Protein AF-A0A9P6IK55-F1 (afdb_monomer)

pLDDT: mean 78.36, std 19.64, range [23.98, 98.62]

Secondary structure (DSSP, 8-state):
------PPPEEEEE-TTT--EEEEE-EE-TTT--EEEEHHHHHHHSTTEEEEEETTEE-PPPB-TTS-B-SSPEEE--TT-EEEEEE----------------------------------------------------------------------------------------S-TTTHHHHHHHHHHHHHHHHHHHHHHHHHHHHHHHHHHHHHHHHHHHHHHHHHHHHHHHHHHHHHHHHHHHHHHHHHHHHHHHHHHHHHHHHHHHHHHHHHHHHHHHHHHHHHHHHHHHHHHHHHHHHHHHHHHHHHHHHHHHHHHHHHHHHHHHHHHHHHHHHHHHHHHHHHHHHHH-SS-S-EEEEE----GGGTTTGGG---EEEEEEE--SGGG--TT--S--S-EE-SS--EEBS-HHHHHHHHHHHHHHHHHHHHH-EEETTEEE--TTT-PPPPPTTSHHHHHHHHHHHHHHHHHHHHHHHHHHHHHH-TT------TTGGGG-----HHHHHHHGGGB----TT--GGGEEEEE-TT--EEEEEHHHHHHHHHHHHHHHHHHHHHHTT-EEETTTTEEEEEESSHHHHHHHHHHHHHH---SEEEEEE-S---HHHHHHHHHHHHHHT-SEEEEEES-----GGGGTTTT-TTHHHHHHHTSTT--EEEEES-TTGGGSS-TT--SS----SEEEEEE-S---HHHHHHHHHHHTT-TT--EEEEEE-TTS-HHHHHHHHHTT-TT-SEEEEEETTEEEEEEEETTEEEEEEEE-S---TTGGGGT--TT--EEEEES----HHHHHHHHHT-TT--EEEEE---TTT-----EEE-HHHHHHHTSTTS--

Structure (mmCIF, N/CA/C/O backbone):
data_AF-A0A9P6IK55-F1
#
_entry.id   AF-A0A9P6IK55-F1
#
loop_
_atom_site.group_PDB
_atom_site.id
_atom_site.type_symbol
_atom_site.label_atom_id
_atom_site.label_alt_id
_atom_site.label_comp_id
_atom_site.label_asym_id
_atom_site.label_entity_id
_atom_site.label_seq_id
_atom_site.pdbx_PDB_ins_code
_atom_site.Cartn_x
_atom_site.Cartn_y
_atom_site.Cartn_z
_atom_site.occupancy
_atom_site.B_iso_or_equiv
_atom_site.auth_seq_id
_atom_site.auth_comp_id
_atom_site.auth_asym_id
_atom_site.auth_atom_id
_atom_site.pdbx_PDB_model_num
ATOM 1 N N . MET A 1 1 ? -11.325 -57.612 15.603 1.00 42.72 1 MET A N 1
ATOM 2 C CA . MET A 1 1 ? -10.134 -56.782 15.331 1.00 42.72 1 MET A CA 1
ATOM 3 C C . MET A 1 1 ? -9.194 -57.615 14.486 1.00 42.72 1 MET A C 1
ATOM 5 O O . MET A 1 1 ? -8.891 -58.730 14.888 1.00 42.72 1 MET A O 1
ATOM 9 N N . SER A 1 2 ? -8.838 -57.148 13.294 1.00 40.88 2 SER A N 1
ATOM 10 C CA . SER A 1 2 ? -7.895 -57.831 12.407 1.00 40.88 2 SER A CA 1
ATOM 11 C C . SER A 1 2 ? -6.462 -57.522 12.833 1.00 40.88 2 SER A C 1
ATOM 13 O O . SER A 1 2 ? -6.116 -56.353 12.991 1.00 40.88 2 SER A O 1
ATOM 15 N N . ASN A 1 3 ? -5.631 -58.556 12.974 1.00 47.03 3 ASN A N 1
ATOM 16 C CA . ASN A 1 3 ? -4.181 -58.394 13.062 1.00 47.03 3 ASN A CA 1
ATOM 17 C C . ASN A 1 3 ? -3.666 -57.999 11.672 1.00 47.03 3 ASN A C 1
ATOM 19 O O . ASN A 1 3 ? -3.302 -58.870 10.881 1.00 47.03 3 ASN A O 1
ATOM 23 N N . ASP A 1 4 ? -3.701 -56.706 11.348 1.00 53.31 4 ASP A N 1
ATOM 24 C CA . ASP A 1 4 ? -3.040 -56.219 10.138 1.00 53.31 4 ASP A CA 1
ATOM 25 C C . ASP A 1 4 ? -1.518 -56.386 10.279 1.00 53.31 4 ASP A C 1
ATOM 27 O O . ASP A 1 4 ? -0.957 -56.387 11.378 1.00 53.31 4 ASP A O 1
ATOM 31 N N . SER A 1 5 ? -0.864 -56.621 9.149 1.00 48.16 5 SER A N 1
ATOM 32 C CA . SER A 1 5 ? 0.530 -57.034 9.063 1.00 48.16 5 SER A CA 1
ATOM 33 C C . SER A 1 5 ? 1.476 -56.018 9.707 1.00 48.16 5 SER A C 1
ATOM 35 O O . SER A 1 5 ? 1.390 -54.822 9.439 1.00 48.16 5 SER A O 1
ATOM 37 N N . GLY A 1 6 ? 2.427 -56.510 10.511 1.00 77.38 6 GLY A N 1
ATOM 38 C CA . GLY A 1 6 ? 3.435 -55.714 11.226 1.00 77.38 6 GLY A CA 1
ATOM 39 C C . GLY A 1 6 ? 4.506 -55.090 10.324 1.00 77.38 6 GLY A C 1
ATOM 40 O O . GLY A 1 6 ? 5.697 -55.297 10.540 1.00 77.38 6 GLY A O 1
ATOM 41 N N . LYS A 1 7 ? 4.091 -54.354 9.292 1.00 82.69 7 LYS A N 1
ATOM 42 C CA . LYS A 1 7 ? 4.960 -53.497 8.484 1.00 82.69 7 LYS A CA 1
ATOM 43 C C . LYS A 1 7 ? 5.245 -52.207 9.263 1.00 82.69 7 LYS A C 1
ATOM 45 O O . LYS A 1 7 ? 4.311 -51.652 9.844 1.00 82.69 7 LYS A O 1
ATOM 50 N N . PRO A 1 8 ? 6.486 -51.688 9.263 1.00 87.12 8 PRO A N 1
ATOM 51 C CA . PRO A 1 8 ? 6.747 -50.361 9.805 1.00 87.12 8 PRO A CA 1
ATOM 52 C C . PRO A 1 8 ? 5.966 -49.307 8.999 1.00 87.12 8 PRO A C 1
ATOM 54 O O . PRO A 1 8 ? 5.826 -49.460 7.779 1.00 87.12 8 PRO A O 1
ATOM 57 N N . PRO A 1 9 ? 5.460 -48.235 9.638 1.00 94.56 9 PRO A N 1
ATOM 58 C CA . PRO A 1 9 ? 4.758 -47.175 8.926 1.00 94.56 9 PRO A CA 1
ATOM 59 C C . PRO A 1 9 ? 5.691 -46.462 7.938 1.00 94.56 9 PRO A C 1
ATOM 61 O O . PRO A 1 9 ? 6.911 -46.439 8.119 1.00 94.56 9 PRO A O 1
ATOM 64 N N . SER A 1 10 ? 5.128 -45.873 6.885 1.00 96.75 10 SER A N 1
ATOM 65 C CA . SER A 1 10 ? 5.882 -45.206 5.819 1.00 96.75 10 SER A CA 1
ATOM 66 C C . SER A 1 10 ? 5.460 -43.754 5.646 1.00 96.75 10 SER A C 1
ATOM 68 O O . SER A 1 10 ? 4.269 -43.454 5.641 1.00 96.75 10 SER A O 1
ATOM 70 N N . GLN A 1 11 ? 6.433 -42.876 5.426 1.00 98.12 11 GLN A N 1
ATOM 71 C CA . GLN A 1 11 ? 6.212 -41.480 5.064 1.00 98.12 11 GLN A CA 1
ATOM 72 C C . GLN A 1 11 ? 6.096 -41.334 3.545 1.00 98.12 11 GLN A C 1
ATOM 74 O O . GLN A 1 11 ? 6.925 -41.873 2.809 1.00 98.12 11 GLN A O 1
ATOM 79 N N . ALA A 1 12 ? 5.115 -40.559 3.085 1.00 97.75 12 ALA A N 1
ATOM 80 C CA . ALA A 1 12 ? 5.032 -40.133 1.695 1.00 97.75 12 ALA A CA 1
ATOM 81 C C . ALA A 1 12 ? 5.902 -38.887 1.459 1.00 97.75 12 ALA A C 1
ATOM 83 O O . ALA A 1 12 ? 5.789 -37.890 2.173 1.00 97.75 12 ALA A O 1
ATOM 84 N N . PHE A 1 13 ? 6.734 -38.939 0.422 1.00 98.25 13 PHE A N 1
ATOM 85 C CA . PHE A 1 13 ? 7.537 -37.823 -0.076 1.00 98.25 13 PHE A CA 1
ATOM 86 C C . PHE A 1 13 ? 7.188 -37.545 -1.533 1.00 98.25 13 PHE A C 1
ATOM 88 O O . PHE A 1 13 ? 6.940 -38.491 -2.280 1.00 98.25 13 PHE A O 1
ATOM 95 N N . ARG A 1 14 ? 7.207 -36.283 -1.958 1.00 98.19 14 ARG A N 1
ATOM 96 C CA . ARG A 1 14 ? 6.917 -35.853 -3.330 1.00 98.19 14 ARG A CA 1
ATOM 97 C C . ARG A 1 14 ? 8.054 -34.998 -3.873 1.00 98.19 14 ARG A C 1
ATOM 99 O O . ARG A 1 14 ? 8.518 -34.089 -3.201 1.00 98.19 14 ARG A O 1
ATOM 106 N N . ASP A 1 15 ? 8.459 -35.250 -5.109 1.00 96.56 15 ASP A N 1
ATOM 107 C CA . ASP A 1 15 ? 9.223 -34.272 -5.888 1.00 96.56 15 ASP A CA 1
ATOM 108 C C . ASP A 1 15 ? 8.225 -33.273 -6.510 1.00 96.56 15 ASP A C 1
ATOM 110 O O . ASP A 1 15 ? 7.366 -33.698 -7.291 1.00 96.56 15 ASP A O 1
ATOM 114 N N . PRO A 1 16 ? 8.284 -31.968 -6.185 1.00 89.25 16 PRO A N 1
ATOM 115 C CA . PRO A 1 16 ? 7.332 -30.981 -6.690 1.00 89.25 16 PRO A CA 1
ATOM 116 C C . PRO A 1 16 ? 7.496 -30.689 -8.192 1.00 89.25 16 PRO A C 1
ATOM 118 O O . PRO A 1 16 ? 6.577 -30.136 -8.794 1.00 89.25 16 PRO A O 1
ATOM 121 N N . SER A 1 17 ? 8.624 -31.066 -8.810 1.00 89.25 17 SER A N 1
ATOM 122 C CA . SER A 1 17 ? 8.884 -30.862 -10.242 1.00 89.25 17 SER A CA 1
ATOM 123 C C . SER A 1 17 ? 8.301 -31.975 -11.122 1.00 89.25 17 SER A C 1
ATOM 125 O O . SER A 1 17 ? 7.698 -31.684 -12.155 1.00 89.25 17 SER A O 1
ATOM 127 N N . THR A 1 18 ? 8.406 -33.243 -10.703 1.00 93.00 18 THR A N 1
ATOM 128 C CA . THR A 1 18 ? 7.835 -34.397 -11.433 1.00 93.00 18 THR A CA 1
ATOM 129 C C . THR A 1 18 ? 6.489 -34.880 -10.886 1.00 93.00 18 THR A C 1
ATOM 131 O O . THR A 1 18 ? 5.849 -35.732 -11.501 1.00 93.00 18 THR A O 1
ATOM 134 N N . LEU A 1 19 ? 6.060 -34.376 -9.722 1.00 90.56 19 LEU A N 1
ATOM 135 C CA . LEU A 1 19 ? 4.917 -34.854 -8.927 1.00 90.56 19 LEU A CA 1
ATOM 136 C C . LEU A 1 19 ? 5.005 -36.336 -8.505 1.00 90.56 19 LEU A C 1
ATOM 138 O O . LEU A 1 19 ? 4.034 -36.893 -7.986 1.00 90.56 19 LEU A O 1
ATOM 142 N N . LYS A 1 20 ? 6.167 -36.981 -8.679 1.00 94.31 20 LYS A N 1
ATOM 143 C CA . LYS A 1 20 ? 6.408 -38.371 -8.281 1.00 94.31 20 LYS A CA 1
ATOM 144 C C . LYS A 1 20 ? 6.364 -38.495 -6.759 1.00 94.31 20 LYS A C 1
ATOM 146 O O . LYS A 1 20 ? 7.157 -37.864 -6.061 1.00 94.31 20 LYS A O 1
ATOM 151 N N . VAL A 1 21 ? 5.480 -39.360 -6.257 1.00 97.00 21 VAL A N 1
ATOM 152 C CA . VAL A 1 21 ? 5.385 -39.699 -4.831 1.00 97.00 21 VAL A CA 1
ATOM 153 C C . VAL A 1 21 ? 6.115 -41.015 -4.548 1.00 97.00 21 VAL A C 1
ATOM 155 O O . VAL A 1 21 ? 5.841 -42.028 -5.191 1.00 97.00 21 VAL A O 1
ATOM 158 N N . SER A 1 22 ? 7.009 -41.010 -3.560 1.00 97.44 22 SER A N 1
ATOM 159 C CA . SER A 1 22 ? 7.735 -42.186 -3.064 1.00 97.44 22 SER A CA 1
ATOM 160 C C . SER A 1 22 ? 7.396 -42.412 -1.589 1.00 97.44 22 SER A C 1
ATOM 162 O O . SER A 1 22 ? 7.487 -41.487 -0.786 1.00 97.44 22 SER A O 1
ATOM 164 N N . ASN A 1 23 ? 7.035 -43.643 -1.215 1.00 97.81 23 ASN A N 1
ATOM 165 C CA . ASN A 1 23 ? 6.794 -44.012 0.183 1.00 97.81 23 ASN A CA 1
ATOM 166 C C . ASN A 1 23 ? 8.057 -44.628 0.791 1.00 97.81 23 ASN A C 1
ATOM 168 O O . ASN A 1 23 ? 8.528 -45.664 0.322 1.00 97.81 23 ASN A O 1
ATOM 172 N N . ILE A 1 24 ? 8.593 -44.004 1.839 1.00 97.88 24 ILE A N 1
ATOM 173 C CA . ILE A 1 24 ? 9.825 -44.425 2.517 1.00 97.88 24 ILE A CA 1
ATOM 174 C C . ILE A 1 24 ? 9.461 -45.005 3.882 1.00 97.88 24 ILE A C 1
ATOM 176 O O . ILE A 1 24 ? 8.741 -44.375 4.657 1.00 97.88 24 ILE A O 1
ATOM 180 N N . GLN A 1 25 ? 9.943 -46.211 4.185 1.00 97.50 25 GLN A N 1
ATOM 181 C CA . GLN A 1 25 ? 9.700 -46.852 5.479 1.00 97.50 25 GLN A CA 1
ATOM 182 C C . GLN A 1 25 ? 10.414 -46.105 6.609 1.00 97.50 25 GLN A C 1
ATOM 184 O O . GLN A 1 25 ? 11.586 -45.735 6.486 1.00 97.50 25 GLN A O 1
ATOM 189 N N . THR A 1 26 ? 9.703 -45.921 7.720 1.00 97.44 26 THR A N 1
ATOM 190 C CA . THR A 1 26 ? 10.294 -45.442 8.970 1.00 97.44 26 THR A CA 1
ATOM 191 C C . THR A 1 26 ? 11.198 -46.495 9.595 1.00 97.44 26 THR A C 1
ATOM 193 O O . THR A 1 26 ? 11.038 -47.701 9.404 1.00 97.44 26 THR A O 1
ATOM 196 N N . VAL A 1 27 ? 12.156 -46.006 10.372 1.00 96.94 27 VAL A N 1
ATOM 197 C CA . VAL A 1 27 ? 12.978 -46.784 11.297 1.00 96.94 27 VAL A CA 1
ATOM 198 C C . VAL A 1 27 ? 12.591 -46.348 12.712 1.00 96.94 27 VAL A C 1
ATOM 200 O O . VAL A 1 27 ? 12.183 -45.205 12.907 1.00 96.94 27 VAL A O 1
ATOM 203 N N . THR A 1 28 ? 12.695 -47.221 13.710 1.00 96.88 28 THR A N 1
ATOM 204 C CA . THR A 1 28 ? 12.553 -46.815 15.116 1.00 96.88 28 THR A CA 1
ATOM 205 C C . THR A 1 28 ? 13.865 -46.201 15.603 1.00 96.88 28 THR A C 1
ATOM 207 O O . THR A 1 28 ? 14.917 -46.831 15.500 1.00 96.88 28 THR A O 1
ATOM 210 N N . ASP A 1 29 ? 13.822 -44.983 16.139 1.00 95.88 29 ASP A N 1
ATOM 211 C CA . ASP A 1 29 ? 14.979 -44.345 16.764 1.00 95.88 29 ASP A CA 1
ATOM 212 C C . ASP A 1 29 ? 15.382 -45.115 18.042 1.00 95.88 29 ASP A C 1
ATOM 214 O O . ASP A 1 29 ? 14.542 -45.291 18.931 1.00 95.88 29 ASP A O 1
ATOM 218 N N . PRO A 1 30 ? 16.643 -45.570 18.175 1.00 92.62 30 PRO A N 1
ATOM 219 C CA . PRO A 1 30 ? 17.054 -46.433 19.282 1.00 92.62 30 PRO A CA 1
ATOM 220 C C . PRO A 1 30 ? 17.217 -45.702 20.624 1.00 92.62 30 PRO A C 1
ATOM 222 O O . PRO A 1 30 ? 17.279 -46.373 21.650 1.00 92.62 30 PRO A O 1
ATOM 225 N N . LYS A 1 31 ? 17.287 -44.359 20.645 1.00 93.56 31 LYS A N 1
ATOM 226 C CA . LYS A 1 31 ? 17.294 -43.566 21.888 1.00 93.56 31 LYS A CA 1
ATOM 227 C C . LYS A 1 31 ? 15.868 -43.263 22.359 1.00 93.56 31 LYS A C 1
ATOM 229 O O . LYS A 1 31 ? 15.589 -43.335 23.549 1.00 93.56 31 LYS A O 1
ATOM 234 N N . THR A 1 32 ? 14.972 -42.895 21.440 1.00 94.94 32 THR A N 1
ATOM 235 C CA . THR A 1 32 ? 13.653 -42.318 21.780 1.00 94.94 32 THR A CA 1
ATOM 236 C C . THR A 1 32 ? 12.460 -43.249 21.557 1.00 94.94 32 THR A C 1
ATOM 238 O O . THR A 1 32 ? 11.351 -42.917 21.974 1.00 94.94 32 THR A O 1
ATOM 241 N N . GLY A 1 33 ? 12.641 -44.380 20.867 1.00 95.44 33 GLY A N 1
ATOM 242 C CA . GLY A 1 33 ? 11.563 -45.312 20.511 1.00 95.44 33 GLY A CA 1
ATOM 243 C C . GLY A 1 33 ? 10.566 -44.779 19.471 1.00 95.44 33 GLY A C 1
ATOM 244 O O . GLY A 1 33 ? 9.594 -45.463 19.148 1.00 95.44 33 GLY A O 1
ATOM 245 N N . LYS A 1 34 ? 10.776 -43.569 18.936 1.00 96.12 34 LYS A N 1
ATOM 246 C CA . LYS A 1 34 ? 9.870 -42.918 17.977 1.00 96.12 34 LYS A CA 1
ATOM 247 C C . LYS A 1 34 ? 10.187 -43.331 16.531 1.00 96.12 34 LYS A C 1
ATOM 249 O O . LYS A 1 34 ? 11.353 -43.566 16.214 1.00 96.12 34 LYS A O 1
ATOM 254 N N . PRO A 1 35 ? 9.188 -43.394 15.631 1.00 97.31 35 PRO A N 1
ATOM 255 C CA . PRO A 1 35 ? 9.437 -43.546 14.201 1.00 97.31 35 PRO A CA 1
ATOM 256 C C . PRO A 1 35 ? 10.130 -42.300 13.626 1.00 97.31 35 PRO A C 1
ATOM 258 O O . PRO A 1 35 ? 9.738 -41.166 13.903 1.00 97.31 35 PRO A O 1
ATOM 261 N N . ILE A 1 36 ? 11.147 -42.537 12.803 1.00 98.19 36 ILE A N 1
ATOM 262 C CA . ILE A 1 36 ? 11.992 -41.540 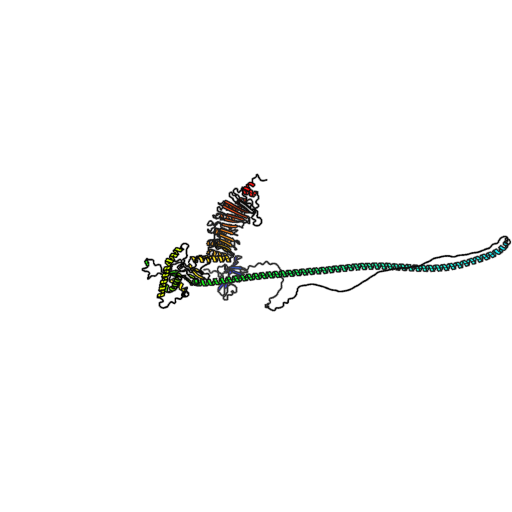12.133 1.00 98.19 36 ILE A CA 1
ATOM 263 C C . ILE A 1 36 ? 12.198 -41.925 10.665 1.00 98.19 36 ILE A C 1
ATOM 265 O O . ILE A 1 36 ? 12.111 -43.102 10.304 1.00 98.19 36 ILE A O 1
ATOM 269 N N . ILE A 1 37 ? 12.539 -40.955 9.817 1.00 98.38 37 ILE A N 1
ATOM 270 C CA . ILE A 1 37 ? 13.059 -41.215 8.466 1.00 98.38 37 ILE A CA 1
ATOM 271 C C . ILE A 1 37 ? 14.547 -40.849 8.445 1.00 98.38 37 ILE A C 1
ATOM 273 O O . ILE A 1 37 ? 14.933 -39.758 8.860 1.00 98.38 37 ILE A O 1
ATOM 277 N N . LEU A 1 38 ? 15.395 -41.758 7.955 1.00 98.12 38 LEU A N 1
ATOM 278 C CA . LEU A 1 38 ? 16.821 -41.481 7.756 1.00 98.12 38 LEU A CA 1
ATOM 279 C C . LEU A 1 38 ? 17.017 -40.698 6.453 1.00 98.12 38 LEU A C 1
ATOM 281 O O . LEU A 1 38 ? 16.541 -41.129 5.401 1.00 98.12 38 LEU A O 1
ATOM 285 N N . TRP A 1 39 ? 17.765 -39.595 6.497 1.00 97.94 39 TRP A N 1
ATOM 286 C CA . TRP A 1 39 ? 17.967 -38.693 5.356 1.00 97.94 39 TRP A CA 1
ATOM 287 C C . TRP A 1 39 ? 18.544 -39.412 4.130 1.00 97.94 39 TRP A C 1
ATOM 289 O O . TRP A 1 39 ? 18.043 -39.254 3.018 1.00 97.94 39 TRP A O 1
ATOM 299 N N . ARG A 1 40 ? 19.492 -40.332 4.350 1.00 97.69 40 ARG A N 1
ATOM 300 C CA . ARG A 1 40 ? 20.056 -41.204 3.304 1.00 97.69 40 ARG A CA 1
ATOM 301 C C . ARG A 1 40 ? 19.007 -42.033 2.541 1.00 97.69 40 ARG A C 1
ATOM 303 O O . ARG A 1 40 ? 19.238 -42.378 1.389 1.00 97.69 40 ARG A O 1
ATOM 310 N N . HIS A 1 41 ? 17.863 -42.370 3.151 1.00 97.94 41 HIS A N 1
ATOM 311 C CA . HIS A 1 41 ? 16.776 -43.073 2.453 1.00 97.94 41 HIS A CA 1
ATOM 312 C C . HIS A 1 41 ? 15.981 -42.111 1.556 1.00 97.94 41 HIS A C 1
ATOM 314 O O . HIS A 1 41 ? 15.542 -42.517 0.483 1.00 97.94 41 HIS A O 1
ATOM 320 N N . VAL A 1 42 ? 15.846 -40.838 1.950 1.00 97.81 42 VAL A N 1
ATOM 321 C CA . VAL A 1 42 ? 15.268 -39.783 1.099 1.00 97.81 42 VAL A CA 1
ATOM 322 C C . VAL A 1 42 ? 16.177 -39.532 -0.100 1.00 97.81 42 VAL A C 1
ATOM 324 O O . VAL A 1 42 ? 15.712 -39.619 -1.230 1.00 97.81 42 VAL A O 1
ATOM 327 N N . GLN A 1 43 ? 17.481 -39.353 0.124 1.00 97.31 43 GLN A N 1
ATOM 328 C CA . GLN A 1 43 ? 18.471 -39.174 -0.947 1.00 97.31 43 GLN A CA 1
ATOM 329 C C . GLN A 1 43 ? 18.568 -40.383 -1.899 1.00 97.31 43 GLN A C 1
ATOM 331 O O . GLN A 1 43 ? 18.850 -40.210 -3.081 1.00 97.31 43 GLN A O 1
ATOM 336 N N . ALA A 1 44 ? 18.291 -41.603 -1.421 1.00 97.00 44 ALA A N 1
ATOM 337 C CA . ALA A 1 44 ? 18.217 -42.803 -2.262 1.00 97.00 44 ALA A CA 1
ATOM 338 C C . ALA A 1 44 ? 16.918 -42.906 -3.091 1.00 97.00 44 ALA A C 1
ATOM 340 O O . ALA A 1 44 ? 16.911 -43.543 -4.142 1.00 97.00 44 ALA A O 1
ATOM 341 N N . ALA A 1 45 ? 15.816 -42.295 -2.641 1.00 97.25 45 ALA A N 1
ATOM 342 C CA . ALA A 1 45 ? 14.557 -42.220 -3.391 1.00 97.25 45 ALA A CA 1
ATOM 343 C C . ALA A 1 45 ? 14.487 -40.995 -4.331 1.00 97.25 45 ALA A C 1
ATOM 345 O O . ALA A 1 45 ? 13.755 -41.017 -5.328 1.00 97.25 45 ALA A O 1
ATOM 346 N N . PHE A 1 46 ? 15.254 -39.953 -4.003 1.00 96.94 46 PHE A N 1
ATOM 347 C CA . PHE A 1 46 ? 15.330 -38.652 -4.660 1.00 96.94 46 PHE A CA 1
ATOM 348 C C . PHE A 1 46 ? 16.805 -38.226 -4.750 1.00 96.94 46 PHE A C 1
ATOM 350 O O . PHE A 1 46 ? 17.343 -37.562 -3.861 1.00 96.94 46 PHE A O 1
ATOM 357 N N . GLU A 1 47 ? 17.477 -38.643 -5.823 1.00 95.44 47 GLU A N 1
ATOM 358 C CA . GLU A 1 47 ? 18.886 -38.320 -6.067 1.00 95.44 47 GLU A CA 1
ATOM 359 C C . GLU A 1 47 ? 19.084 -36.793 -6.112 1.00 95.44 47 GLU A C 1
ATOM 361 O O . GLU A 1 47 ? 18.434 -36.118 -6.904 1.00 95.44 47 GLU A O 1
ATOM 366 N N . LYS A 1 48 ? 19.992 -36.256 -5.281 1.00 94.81 48 LYS A N 1
ATOM 367 C CA . LYS A 1 48 ? 20.212 -34.807 -5.053 1.00 94.81 48 LYS A CA 1
ATOM 368 C C . LYS A 1 48 ? 19.100 -34.088 -4.266 1.00 94.81 48 LYS A C 1
ATOM 370 O O . LYS A 1 48 ? 18.980 -32.866 -4.349 1.00 94.81 48 LYS A O 1
ATOM 375 N N . ALA A 1 49 ? 18.334 -34.805 -3.442 1.00 96.38 49 ALA A N 1
ATOM 376 C CA . ALA A 1 49 ? 17.566 -34.185 -2.362 1.00 96.38 49 ALA A CA 1
ATOM 377 C C . ALA A 1 49 ? 18.486 -33.362 -1.436 1.00 96.38 49 ALA A C 1
ATOM 379 O O . ALA A 1 49 ? 19.496 -33.872 -0.939 1.00 96.38 49 ALA A O 1
ATOM 380 N N . LYS A 1 50 ? 18.112 -32.096 -1.208 1.00 96.69 50 LYS A N 1
ATOM 381 C CA . LYS A 1 50 ? 18.871 -31.098 -0.436 1.00 96.69 50 LYS A CA 1
ATOM 382 C C . LYS A 1 50 ? 18.120 -30.579 0.794 1.00 96.69 50 LYS A C 1
ATOM 384 O O . LYS A 1 50 ? 18.751 -30.278 1.799 1.00 96.69 50 LYS A O 1
ATOM 389 N N . ALA A 1 51 ? 16.790 -30.497 0.727 1.00 96.50 51 ALA A N 1
ATOM 390 C CA . ALA A 1 51 ? 15.924 -30.081 1.834 1.00 96.50 51 ALA A CA 1
ATOM 391 C C . ALA A 1 51 ? 14.524 -30.710 1.722 1.00 96.50 51 ALA A C 1
ATOM 393 O O . ALA A 1 51 ? 14.174 -31.266 0.679 1.00 96.50 51 ALA A O 1
ATOM 394 N N . ILE A 1 52 ? 13.714 -30.596 2.780 1.00 97.81 52 ILE A N 1
ATOM 395 C CA . ILE A 1 52 ? 12.317 -31.055 2.820 1.00 97.81 52 ILE A CA 1
ATOM 396 C C . ILE A 1 52 ? 11.411 -29.947 3.366 1.00 97.81 52 ILE A C 1
ATOM 398 O O . ILE A 1 52 ? 11.788 -29.224 4.287 1.00 97.81 52 ILE A O 1
ATOM 402 N N . TRP A 1 53 ? 10.207 -29.844 2.810 1.00 97.12 53 TRP A N 1
ATOM 403 C CA . TRP A 1 53 ? 9.133 -28.962 3.260 1.00 97.12 53 TRP A CA 1
ATOM 404 C C . TRP A 1 53 ? 7.871 -29.771 3.602 1.00 97.12 53 TRP A C 1
ATOM 406 O O . TRP A 1 53 ? 7.566 -30.781 2.967 1.00 97.12 53 TRP A O 1
ATOM 416 N N . ASN A 1 54 ? 7.115 -29.310 4.596 1.00 96.50 54 ASN A N 1
ATOM 417 C CA . ASN A 1 54 ? 5.766 -29.763 4.914 1.00 96.50 54 ASN A CA 1
ATOM 418 C C . ASN A 1 54 ? 4.811 -28.573 4.746 1.00 96.50 54 ASN A C 1
ATOM 420 O O . ASN A 1 54 ? 4.743 -27.691 5.606 1.00 96.50 54 ASN A O 1
ATOM 424 N N . GLY A 1 55 ? 4.142 -28.499 3.593 1.00 92.69 55 GLY A N 1
ATOM 425 C CA . GLY A 1 55 ? 3.391 -27.306 3.196 1.00 92.69 55 GLY A CA 1
ATOM 426 C C . GLY A 1 55 ? 4.296 -26.071 3.153 1.00 92.69 55 GLY A C 1
ATOM 427 O O . GLY A 1 55 ? 5.303 -26.066 2.451 1.00 92.69 55 GLY A O 1
ATOM 428 N N . ASP A 1 56 ? 3.953 -25.048 3.936 1.00 87.38 56 ASP A N 1
ATOM 429 C CA . ASP A 1 56 ? 4.673 -23.768 3.994 1.00 87.38 56 ASP A CA 1
ATOM 430 C C . ASP A 1 56 ? 5.837 -23.755 5.020 1.00 87.38 56 ASP A C 1
ATOM 432 O O . ASP A 1 56 ? 6.381 -22.695 5.320 1.00 87.38 56 ASP A O 1
ATOM 436 N N . SER A 1 57 ? 6.207 -24.904 5.608 1.00 88.12 57 SER A N 1
ATOM 437 C CA . SER A 1 57 ? 7.239 -25.011 6.660 1.00 88.12 57 SER A CA 1
ATOM 438 C C . SER A 1 57 ? 8.399 -25.934 6.278 1.00 88.12 57 SER A C 1
ATOM 440 O O . SER A 1 57 ? 8.189 -27.036 5.781 1.00 88.12 57 SER A O 1
ATOM 442 N N . PHE A 1 58 ? 9.632 -25.521 6.574 1.00 94.38 58 PHE A N 1
ATOM 443 C CA . PHE A 1 58 ? 10.834 -26.352 6.433 1.00 94.38 58 PHE A CA 1
ATOM 444 C C . PHE A 1 58 ? 10.863 -27.474 7.487 1.00 94.38 58 PHE A C 1
ATOM 446 O O . PHE A 1 58 ? 10.579 -27.231 8.660 1.00 94.38 58 PHE A O 1
ATOM 453 N N . VAL A 1 59 ? 11.230 -28.694 7.086 1.00 96.81 59 VAL A N 1
ATOM 454 C CA . VAL A 1 59 ? 11.395 -29.840 7.998 1.00 96.81 59 VAL A CA 1
ATOM 455 C C . VAL A 1 59 ? 12.869 -29.972 8.370 1.00 96.81 59 VAL A C 1
ATOM 457 O O . VAL A 1 59 ? 13.658 -30.550 7.622 1.00 96.81 59 VAL A O 1
ATOM 460 N N . SER A 1 60 ? 13.234 -29.432 9.532 1.00 96.12 60 SER A N 1
ATOM 461 C CA . SER A 1 60 ? 14.590 -29.535 10.079 1.00 96.12 60 SER A CA 1
ATOM 462 C C . SER A 1 60 ? 15.005 -30.979 10.364 1.00 96.12 60 SER A C 1
ATOM 464 O O . SER A 1 60 ? 14.176 -31.832 10.703 1.00 96.12 60 SER A O 1
ATOM 466 N N . PHE A 1 61 ? 16.313 -31.239 10.304 1.00 98.06 61 PHE A N 1
ATOM 467 C CA . PHE A 1 61 ? 16.880 -32.445 10.896 1.00 98.06 61 PHE A CA 1
ATOM 468 C C . PHE A 1 61 ? 16.645 -32.466 12.410 1.00 98.06 61 PHE A C 1
ATOM 470 O O . PHE A 1 61 ? 16.470 -31.432 13.057 1.00 98.06 61 PHE A O 1
ATOM 477 N N . MET A 1 62 ? 16.607 -33.668 12.978 1.00 96.31 62 MET A N 1
ATOM 478 C CA . MET A 1 62 ? 16.571 -33.842 14.423 1.00 96.31 62 MET A CA 1
ATOM 479 C C . MET A 1 62 ? 17.887 -33.353 15.024 1.00 96.31 62 MET A C 1
ATOM 481 O O . MET A 1 62 ? 18.965 -33.655 14.511 1.00 96.31 62 MET A O 1
ATOM 485 N N . ILE A 1 63 ? 17.765 -32.656 16.146 1.00 95.56 63 ILE A N 1
ATOM 486 C CA . ILE A 1 63 ? 18.853 -32.093 16.940 1.00 95.56 63 ILE A CA 1
ATOM 487 C C . ILE A 1 63 ? 18.829 -32.788 18.314 1.00 95.56 63 ILE A C 1
ATOM 489 O O . ILE A 1 63 ? 17.741 -33.151 18.777 1.00 95.56 63 ILE A O 1
ATOM 493 N N . ASP A 1 64 ? 19.985 -33.030 18.940 1.00 94.31 64 ASP A N 1
ATOM 494 C CA . ASP A 1 64 ? 20.052 -33.607 20.293 1.00 94.31 64 ASP A CA 1
ATOM 495 C C . ASP A 1 64 ? 20.211 -32.571 21.420 1.00 94.31 64 ASP A C 1
ATOM 497 O O . ASP A 1 64 ? 20.085 -31.363 21.226 1.00 94.31 64 ASP A O 1
ATOM 501 N N . GLU A 1 65 ? 20.419 -33.072 22.638 1.00 94.38 65 GLU A N 1
ATOM 502 C CA . GLU A 1 65 ? 20.515 -32.296 23.877 1.00 94.38 65 GLU A CA 1
ATOM 503 C C . GLU A 1 65 ? 21.691 -31.297 23.887 1.00 94.38 65 GLU A C 1
ATOM 505 O O . GLU A 1 65 ? 21.661 -30.348 24.667 1.00 94.38 65 GLU A O 1
ATOM 510 N N . ASN A 1 66 ? 22.683 -31.456 22.999 1.00 92.19 66 ASN A N 1
ATOM 511 C CA . ASN A 1 66 ? 23.824 -30.543 22.846 1.00 92.19 66 ASN A CA 1
ATOM 512 C C . ASN A 1 66 ? 23.593 -29.448 21.787 1.00 92.19 66 ASN A C 1
ATOM 514 O O . ASN A 1 66 ? 24.485 -28.640 21.542 1.00 92.19 66 ASN A O 1
ATOM 518 N N . LEU A 1 67 ? 22.412 -29.421 21.156 1.00 82.69 67 LEU A N 1
ATOM 519 C CA . LEU A 1 67 ? 22.079 -28.602 19.983 1.00 82.69 67 LEU A CA 1
ATOM 520 C C . LEU A 1 67 ? 22.813 -28.993 18.677 1.00 82.69 67 LEU A C 1
ATOM 522 O O . LEU A 1 67 ? 22.825 -28.213 17.726 1.00 82.69 67 LEU A O 1
ATOM 526 N N . GLU A 1 68 ? 23.345 -30.219 18.582 1.00 91.38 68 GLU A N 1
ATOM 527 C CA . GLU A 1 68 ? 23.974 -30.759 17.362 1.00 91.38 68 GLU A CA 1
ATOM 528 C C . GLU A 1 68 ? 23.014 -31.634 16.524 1.00 91.38 68 GLU A C 1
ATOM 530 O O . GLU A 1 68 ? 22.136 -32.316 17.062 1.00 91.38 68 GLU A O 1
ATOM 535 N N . GLU A 1 69 ? 23.177 -31.648 15.192 1.00 94.94 69 GLU A N 1
ATOM 536 C CA . GLU A 1 69 ? 22.365 -32.486 14.291 1.00 94.94 69 GLU A CA 1
ATOM 537 C C . GLU A 1 69 ? 22.667 -33.983 14.477 1.00 94.94 69 GLU A C 1
ATOM 539 O O . GLU A 1 69 ? 23.807 -34.440 14.339 1.00 94.94 69 GLU A O 1
ATOM 544 N N . VAL A 1 70 ? 21.637 -34.792 14.755 1.00 95.31 70 VAL A N 1
ATOM 545 C CA . VAL A 1 70 ? 21.870 -36.173 15.198 1.00 95.31 70 VAL A CA 1
ATOM 546 C C . VAL A 1 70 ? 22.309 -37.073 14.047 1.00 95.31 70 VAL A C 1
ATOM 548 O O . VAL A 1 70 ? 21.500 -37.536 13.241 1.00 95.31 70 VAL A O 1
ATOM 551 N N . THR A 1 71 ? 23.595 -37.413 14.032 1.00 93.94 71 THR A N 1
ATOM 552 C CA . THR A 1 71 ? 24.184 -38.355 13.074 1.00 93.94 71 THR A CA 1
ATOM 553 C C . THR A 1 71 ? 23.726 -39.806 13.347 1.00 93.94 71 THR A C 1
ATOM 555 O O . THR A 1 71 ? 23.655 -40.225 14.506 1.00 93.94 71 THR A O 1
ATOM 558 N N . PRO A 1 72 ? 23.401 -40.617 12.314 1.00 95.56 72 PRO A N 1
ATOM 559 C CA . PRO A 1 72 ? 23.191 -40.221 10.921 1.00 95.56 72 PRO A CA 1
ATOM 560 C C . PRO A 1 72 ? 21.923 -39.370 10.767 1.00 95.56 72 PRO A C 1
ATOM 562 O O . PRO A 1 72 ? 20.891 -39.697 11.364 1.00 95.56 72 PRO A O 1
ATOM 565 N N . LEU A 1 73 ? 22.018 -38.330 9.926 1.00 97.50 73 LEU A N 1
ATOM 566 C CA . LEU A 1 73 ? 20.967 -37.331 9.714 1.00 97.50 73 LEU A CA 1
ATOM 567 C C . LEU A 1 73 ? 19.593 -37.970 9.509 1.00 97.50 73 LEU A C 1
ATOM 569 O O . LEU A 1 73 ? 19.416 -38.912 8.723 1.00 97.50 73 LEU A O 1
ATOM 573 N N . ARG A 1 74 ? 18.614 -37.436 10.233 1.00 97.44 74 ARG A N 1
ATOM 574 C CA . ARG A 1 74 ? 17.253 -37.958 10.291 1.00 97.44 74 ARG A CA 1
ATOM 575 C C . ARG A 1 74 ? 16.246 -36.872 10.617 1.00 97.44 74 ARG A C 1
ATOM 577 O O . ARG A 1 74 ? 16.592 -35.853 11.201 1.00 97.44 74 ARG A O 1
ATOM 584 N N . ILE A 1 75 ? 15.003 -37.131 10.248 1.00 98.00 75 ILE A N 1
ATOM 585 C CA . ILE A 1 75 ? 13.847 -36.255 10.445 1.00 98.00 75 ILE A CA 1
ATOM 586 C C . ILE A 1 75 ? 12.751 -37.014 11.194 1.00 98.00 75 ILE A C 1
ATOM 588 O O . ILE A 1 75 ? 12.692 -38.251 11.161 1.00 98.00 75 ILE A O 1
ATOM 592 N N . ALA A 1 76 ? 11.869 -36.265 11.852 1.00 97.50 76 ALA A N 1
ATOM 593 C CA . ALA A 1 76 ? 10.684 -36.818 12.491 1.00 97.50 76 ALA A CA 1
ATOM 594 C C . ALA A 1 76 ? 9.730 -37.456 11.463 1.00 97.50 76 ALA A C 1
ATOM 596 O O . ALA A 1 76 ? 9.711 -37.094 10.286 1.00 97.50 76 ALA A O 1
ATOM 597 N N . TYR A 1 77 ? 8.919 -38.412 11.916 1.00 97.81 77 TYR A N 1
ATOM 598 C CA . TYR A 1 77 ? 7.808 -38.949 11.134 1.00 97.81 77 TYR A CA 1
ATOM 599 C C . TYR A 1 77 ? 6.569 -38.044 11.255 1.00 97.81 77 TYR A C 1
ATOM 601 O O . TYR A 1 77 ? 6.149 -37.706 12.362 1.00 97.81 77 TYR A O 1
ATOM 609 N N . HIS A 1 78 ? 5.978 -37.696 10.113 1.00 97.25 78 HIS A N 1
ATOM 610 C CA . HIS A 1 78 ? 4.808 -36.835 9.941 1.00 97.25 78 HIS A CA 1
ATOM 611 C C . HIS A 1 78 ? 3.618 -37.669 9.409 1.00 97.25 78 HIS A C 1
ATOM 613 O O . HIS A 1 78 ? 3.371 -37.713 8.199 1.00 97.25 78 HIS A O 1
ATOM 619 N N . PRO A 1 79 ? 2.904 -38.411 10.281 1.00 95.88 79 PRO A N 1
ATOM 620 C CA . PRO A 1 79 ? 1.874 -39.365 9.867 1.00 95.88 79 PRO A CA 1
ATOM 621 C C . PRO A 1 79 ? 0.704 -38.705 9.127 1.00 95.88 79 PRO A C 1
ATOM 623 O O . PRO A 1 79 ? -0.073 -37.963 9.719 1.00 95.88 79 PRO A O 1
ATOM 626 N N . GLY A 1 80 ? 0.536 -39.063 7.851 1.00 95.12 80 GLY A N 1
ATOM 627 C CA . GLY A 1 80 ? -0.542 -38.575 6.981 1.00 95.12 80 GLY A CA 1
ATOM 628 C C . GLY A 1 80 ? -0.119 -37.473 6.005 1.00 95.12 80 GLY A C 1
ATOM 629 O O . GLY A 1 80 ? -0.792 -37.288 4.991 1.00 95.12 80 GLY A O 1
ATOM 630 N N . ASP A 1 81 ? 1.010 -36.809 6.255 1.00 97.12 81 ASP A N 1
ATOM 631 C CA . ASP A 1 81 ? 1.514 -35.731 5.401 1.00 97.12 81 ASP A CA 1
ATOM 632 C C . ASP A 1 81 ? 2.259 -36.264 4.163 1.00 97.12 81 ASP A C 1
ATOM 634 O O . ASP A 1 81 ? 2.850 -37.350 4.166 1.00 97.12 81 ASP A O 1
ATOM 638 N N . VAL A 1 82 ? 2.276 -35.456 3.098 1.00 97.50 82 VAL A N 1
ATOM 639 C CA . VAL A 1 82 ? 3.115 -35.672 1.909 1.00 97.50 82 VAL A CA 1
ATOM 640 C C . VAL A 1 82 ? 4.170 -34.575 1.876 1.00 97.50 82 VAL A C 1
ATOM 642 O O . VAL A 1 82 ? 3.850 -33.421 1.597 1.00 97.50 82 VAL A O 1
ATOM 645 N N . LEU A 1 83 ? 5.414 -34.943 2.170 1.00 98.00 83 LEU A N 1
ATOM 646 C CA . LEU A 1 83 ? 6.521 -34.002 2.337 1.00 98.00 83 LEU A CA 1
ATOM 647 C C . LEU A 1 83 ? 7.175 -33.681 0.984 1.00 98.00 83 LEU A C 1
ATOM 649 O O . LEU A 1 83 ? 7.578 -34.595 0.263 1.00 98.00 83 LEU A O 1
ATOM 653 N N . ASP A 1 84 ? 7.296 -32.402 0.632 1.00 97.81 84 ASP A N 1
ATOM 654 C CA . ASP A 1 84 ? 7.911 -31.968 -0.627 1.00 97.81 84 ASP A CA 1
ATOM 655 C C . ASP A 1 84 ? 9.441 -31.940 -0.512 1.00 97.81 84 ASP A C 1
ATOM 657 O O . ASP A 1 84 ? 10.005 -31.343 0.406 1.00 97.81 84 ASP A O 1
ATOM 661 N N . VAL A 1 85 ? 10.126 -32.590 -1.452 1.00 97.56 85 VAL A N 1
ATOM 662 C CA . VAL A 1 85 ? 11.587 -32.720 -1.489 1.00 97.56 85 VAL A CA 1
ATOM 663 C C . VAL A 1 85 ? 12.172 -31.669 -2.425 1.00 97.56 85 VAL A C 1
ATOM 665 O O . VAL A 1 85 ? 11.878 -31.650 -3.619 1.00 97.56 85 VAL A O 1
ATOM 668 N N . ILE A 1 86 ? 13.038 -30.808 -1.896 1.00 96.12 86 ILE A N 1
ATOM 669 C CA . ILE A 1 86 ? 13.759 -29.812 -2.689 1.00 96.12 86 ILE A CA 1
ATOM 670 C C . ILE A 1 86 ? 15.013 -30.461 -3.267 1.00 96.12 86 ILE A C 1
ATOM 672 O O . ILE A 1 86 ? 15.916 -30.873 -2.533 1.00 96.12 86 ILE A O 1
ATOM 676 N N . MET A 1 87 ? 15.048 -30.542 -4.593 1.00 95.12 87 MET A N 1
ATOM 677 C CA . MET A 1 87 ? 16.145 -31.100 -5.378 1.00 95.12 87 MET A CA 1
ATOM 678 C C . MET A 1 87 ? 17.187 -30.019 -5.676 1.00 95.12 87 MET A C 1
ATOM 680 O O . MET A 1 87 ? 16.833 -28.865 -5.922 1.00 95.12 87 MET A O 1
ATOM 684 N N . GLU A 1 88 ? 18.469 -30.377 -5.705 1.00 92.25 88 GLU A N 1
ATOM 685 C CA . GLU A 1 88 ? 19.506 -29.464 -6.182 1.00 92.25 88 GLU A CA 1
ATOM 686 C C . GLU A 1 88 ? 19.404 -29.286 -7.703 1.00 92.25 88 GLU A C 1
ATOM 688 O O . GLU A 1 88 ? 19.704 -30.190 -8.486 1.00 92.25 88 GLU A O 1
ATOM 693 N N . THR A 1 89 ? 18.963 -28.100 -8.127 1.00 83.19 89 THR A N 1
ATOM 694 C CA . THR A 1 89 ? 18.929 -27.712 -9.537 1.00 83.19 89 THR A CA 1
ATOM 695 C C . THR A 1 89 ? 20.351 -27.629 -10.075 1.00 83.19 89 THR A C 1
ATOM 697 O O . THR A 1 89 ? 21.090 -26.700 -9.745 1.00 83.19 89 THR A O 1
ATOM 700 N N . ILE A 1 90 ? 20.725 -28.582 -10.930 1.00 64.75 90 ILE A N 1
ATOM 701 C CA . ILE A 1 90 ? 21.976 -28.518 -11.685 1.00 64.75 90 ILE A CA 1
ATOM 702 C C . ILE A 1 90 ? 21.884 -27.306 -12.616 1.00 64.75 90 ILE A C 1
ATOM 704 O O . ILE A 1 90 ? 21.189 -27.355 -13.630 1.00 64.75 90 ILE A O 1
ATOM 708 N N . SER A 1 91 ? 22.590 -26.226 -12.286 1.00 47.84 91 SER A N 1
ATOM 709 C CA . SER A 1 91 ? 22.805 -25.119 -13.216 1.00 47.84 91 SER A CA 1
ATOM 710 C C . SER A 1 91 ? 23.604 -25.643 -14.406 1.00 47.84 91 SER A C 1
ATOM 712 O O . SER A 1 91 ? 24.817 -25.832 -14.313 1.00 47.84 91 SER A O 1
ATOM 714 N N . THR A 1 92 ? 22.926 -25.910 -15.523 1.00 42.50 92 THR A N 1
ATOM 715 C CA . THR A 1 92 ? 23.543 -26.352 -16.778 1.00 42.50 92 THR A CA 1
ATOM 716 C C . THR A 1 92 ? 24.286 -25.187 -17.429 1.00 42.50 92 THR A C 1
ATOM 718 O O . THR A 1 92 ? 23.800 -24.583 -18.382 1.00 42.50 92 THR A O 1
ATOM 721 N N . GLY A 1 93 ? 25.451 -24.846 -16.876 1.00 37.53 93 GLY A N 1
ATOM 722 C CA . GLY A 1 93 ? 26.371 -23.886 -17.475 1.00 37.53 93 GLY A CA 1
ATOM 723 C C . GLY A 1 93 ? 26.850 -24.389 -18.834 1.00 37.53 93 GLY A C 1
ATOM 724 O O . GLY A 1 93 ? 27.274 -25.539 -18.963 1.00 37.53 93 GLY A O 1
ATOM 725 N N . GLU A 1 94 ? 26.762 -23.538 -19.852 1.00 35.22 94 GLU A N 1
ATOM 726 C CA . GLU A 1 94 ? 27.148 -23.885 -21.218 1.00 35.22 94 GLU A CA 1
ATOM 727 C C . GLU A 1 94 ? 28.664 -24.113 -21.309 1.00 35.22 94 GLU A C 1
ATOM 729 O O . GLU A 1 94 ? 29.474 -23.213 -21.078 1.00 35.22 94 GLU A O 1
ATOM 734 N N . ALA A 1 95 ? 29.061 -25.341 -21.647 1.00 34.91 95 ALA A N 1
ATOM 735 C CA 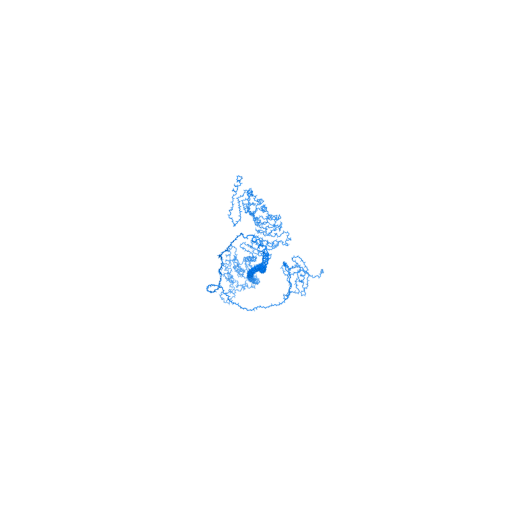. ALA A 1 95 ? 30.462 -25.730 -21.727 1.00 34.91 95 ALA A CA 1
ATOM 736 C C . ALA A 1 95 ? 31.115 -25.215 -23.023 1.00 34.91 95 ALA A C 1
ATOM 738 O O . ALA A 1 95 ? 31.131 -25.897 -24.051 1.00 34.91 95 ALA A O 1
ATOM 739 N N . VAL A 1 96 ? 31.705 -24.018 -22.972 1.00 40.59 96 VAL A N 1
ATOM 740 C CA . VAL A 1 96 ? 32.610 -23.540 -24.028 1.00 40.59 96 VAL A CA 1
ATOM 741 C C . VAL A 1 96 ? 33.901 -24.365 -23.994 1.00 40.59 96 VAL A C 1
ATOM 743 O O . VAL A 1 96 ? 34.662 -24.323 -23.030 1.00 40.59 96 VAL A O 1
ATOM 746 N N . ASN A 1 97 ? 34.156 -25.116 -25.067 1.00 41.28 97 ASN A N 1
ATOM 747 C CA . ASN A 1 97 ? 35.325 -25.989 -25.195 1.00 41.28 97 ASN A CA 1
ATOM 748 C C . ASN A 1 97 ? 36.662 -25.238 -25.054 1.00 41.28 97 ASN A C 1
ATOM 750 O O . ASN A 1 97 ? 36.935 -24.328 -25.837 1.00 41.28 97 ASN A O 1
ATOM 754 N N . ARG A 1 98 ? 37.558 -25.735 -24.188 1.00 31.53 98 ARG A N 1
ATOM 755 C CA . ARG A 1 98 ? 39.026 -25.677 -24.362 1.00 31.53 98 ARG A CA 1
ATOM 756 C C . ARG A 1 98 ? 39.691 -26.924 -23.743 1.00 31.53 98 ARG A C 1
ATOM 758 O O . ARG A 1 98 ? 39.130 -27.492 -22.809 1.00 31.53 98 ARG A O 1
ATOM 765 N N . PRO A 1 99 ? 40.818 -27.409 -24.300 1.00 38.12 99 PRO A N 1
ATOM 766 C CA . PRO A 1 99 ? 41.331 -28.752 -24.021 1.00 38.12 99 PRO A CA 1
ATOM 767 C C . PRO A 1 99 ? 42.191 -28.849 -22.752 1.00 38.12 99 PRO A C 1
ATOM 769 O O . PRO A 1 99 ? 42.760 -27.868 -22.280 1.00 38.12 99 PRO A O 1
ATOM 772 N N . LEU A 1 100 ? 42.315 -30.078 -22.245 1.00 32.53 100 LEU A N 1
ATOM 773 C CA . LEU A 1 100 ? 43.119 -30.445 -21.078 1.00 32.53 100 LEU A CA 1
ATOM 774 C C . LEU A 1 100 ? 44.631 -30.375 -21.348 1.00 32.53 100 LEU A C 1
ATOM 776 O O . LEU A 1 100 ? 45.114 -30.915 -22.341 1.00 32.53 100 LEU A O 1
ATOM 780 N N . THR A 1 101 ? 45.380 -29.880 -20.363 1.00 34.53 101 THR A N 1
ATOM 781 C CA . THR A 1 101 ? 46.776 -30.275 -20.108 1.00 34.53 101 THR A CA 1
ATOM 782 C C . THR A 1 101 ? 46.926 -30.621 -18.624 1.00 34.53 101 THR A C 1
ATOM 784 O O . THR A 1 101 ? 46.514 -29.810 -17.794 1.00 34.53 101 THR A O 1
ATOM 787 N N . PRO A 1 102 ? 47.478 -31.792 -18.255 1.00 43.25 102 PRO A N 1
ATOM 788 C CA . PRO A 1 102 ? 47.596 -32.201 -16.859 1.00 43.25 102 PRO A CA 1
ATOM 789 C C . PRO A 1 102 ? 48.922 -31.739 -16.243 1.00 43.25 102 PRO A C 1
ATOM 791 O O . PRO A 1 102 ? 49.983 -31.987 -16.810 1.00 43.25 102 PRO A O 1
ATOM 794 N N . PHE A 1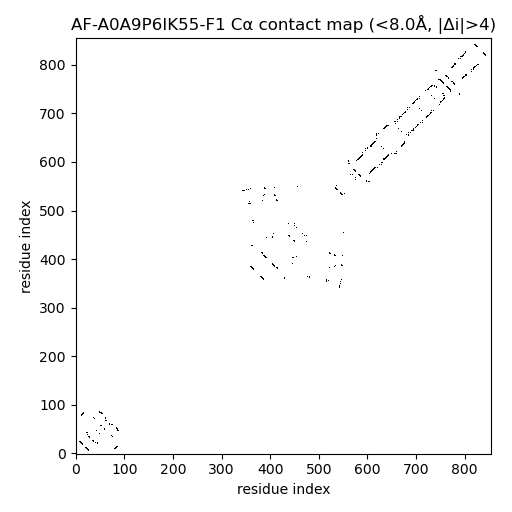 103 ? 48.875 -31.160 -15.043 1.00 29.75 103 PHE A N 1
ATOM 795 C CA . PHE A 1 103 ? 50.037 -31.071 -14.155 1.00 29.75 103 PHE A CA 1
ATOM 796 C C . PHE A 1 103 ? 49.615 -31.284 -12.700 1.00 29.75 103 PHE A C 1
ATOM 798 O O . PHE A 1 103 ? 48.511 -30.914 -12.308 1.00 29.75 103 PHE A O 1
ATOM 805 N N . ALA A 1 104 ? 50.491 -31.922 -11.923 1.00 36.62 104 ALA A N 1
ATOM 806 C CA . ALA A 1 104 ? 50.247 -32.286 -10.533 1.00 36.62 104 ALA A CA 1
ATOM 807 C C . ALA A 1 104 ? 51.160 -31.500 -9.579 1.00 36.62 104 ALA A C 1
ATOM 809 O O . ALA A 1 104 ? 52.324 -31.248 -9.884 1.00 36.62 104 ALA A O 1
ATOM 810 N N . GLY A 1 105 ? 50.614 -31.172 -8.412 1.00 30.41 105 GLY A N 1
ATOM 811 C CA . GLY A 1 105 ? 51.244 -30.469 -7.294 1.00 30.41 105 GLY A CA 1
ATOM 812 C C . GLY A 1 105 ? 50.118 -30.123 -6.319 1.00 30.41 105 GLY A C 1
ATOM 813 O O . GLY A 1 105 ? 49.249 -29.334 -6.666 1.00 30.41 105 GLY A O 1
ATOM 814 N N . LYS A 1 106 ? 49.893 -30.955 -5.300 1.00 30.44 106 LYS A N 1
ATOM 815 C CA . LYS A 1 106 ? 50.541 -30.907 -3.976 1.00 30.44 106 LYS A CA 1
ATOM 816 C C . LYS A 1 106 ? 50.074 -29.715 -3.141 1.00 30.44 106 LYS A C 1
ATOM 818 O O . LYS A 1 106 ? 50.328 -28.570 -3.494 1.00 30.44 106 LYS A O 1
ATOM 823 N N . GLU A 1 107 ? 49.449 -30.041 -2.016 1.00 37.28 107 GLU A N 1
ATOM 824 C CA . GLU A 1 107 ? 49.282 -29.148 -0.873 1.00 37.28 107 GLU A CA 1
ATOM 825 C C . GLU A 1 107 ? 50.652 -28.806 -0.269 1.00 37.28 107 GLU A C 1
ATOM 827 O O . GLU A 1 107 ? 51.527 -29.671 -0.213 1.00 37.28 107 GLU A O 1
ATOM 832 N N . GLU A 1 108 ? 50.807 -27.580 0.227 1.00 32.34 108 GLU A N 1
ATOM 833 C CA . GLU A 1 108 ? 51.657 -27.248 1.378 1.00 32.34 108 GLU A CA 1
ATOM 834 C C . GLU A 1 108 ? 51.226 -25.871 1.920 1.00 32.34 108 GLU A C 1
ATOM 836 O O . GLU A 1 108 ? 50.758 -25.017 1.160 1.00 32.34 108 GLU A O 1
ATOM 841 N N . ASP A 1 109 ? 51.320 -25.679 3.236 1.00 36.56 109 ASP A N 1
ATOM 842 C CA . ASP A 1 109 ? 50.961 -24.426 3.907 1.00 36.56 109 ASP A CA 1
ATOM 843 C C . ASP A 1 109 ? 51.909 -23.279 3.528 1.00 36.56 109 ASP A C 1
ATOM 845 O O . ASP A 1 109 ? 53.114 -23.488 3.377 1.00 36.56 109 ASP A O 1
ATOM 849 N N . HIS A 1 110 ? 51.403 -22.040 3.548 1.00 30.05 110 HIS A N 1
ATOM 850 C CA . HIS A 1 110 ? 52.127 -20.993 4.273 1.00 30.05 110 HIS A CA 1
ATOM 851 C C . HIS A 1 110 ? 51.239 -19.811 4.678 1.00 30.05 110 HIS A C 1
ATOM 853 O O . HIS A 1 110 ? 50.698 -19.095 3.836 1.00 30.05 110 HIS A O 1
ATOM 859 N N . ASP A 1 111 ? 51.161 -19.586 5.988 1.00 33.38 111 ASP A N 1
ATOM 860 C CA . ASP A 1 111 ? 50.739 -18.317 6.582 1.00 33.38 111 ASP A CA 1
ATOM 861 C C . ASP A 1 111 ? 51.953 -17.358 6.699 1.00 33.38 111 ASP A C 1
ATOM 863 O O . ASP A 1 111 ? 53.064 -17.696 6.279 1.00 33.38 111 ASP A O 1
ATOM 867 N N . ASP A 1 112 ? 51.764 -16.181 7.298 1.00 32.88 112 ASP A N 1
ATOM 868 C CA . ASP A 1 112 ? 52.816 -15.211 7.665 1.00 32.88 112 ASP A CA 1
ATOM 869 C C . ASP A 1 112 ? 53.680 -14.606 6.531 1.00 32.88 112 ASP A C 1
ATOM 871 O O . ASP A 1 112 ? 54.774 -15.081 6.209 1.00 32.88 112 ASP A O 1
ATOM 875 N N . ARG A 1 113 ? 53.312 -13.383 6.102 1.00 28.50 113 ARG A N 1
ATOM 876 C CA . ARG A 1 113 ? 54.251 -12.237 6.193 1.00 28.50 113 ARG A CA 1
ATOM 877 C C . ARG A 1 113 ? 53.601 -10.857 6.027 1.00 28.50 113 ARG A C 1
ATOM 879 O O . ARG A 1 113 ? 53.462 -10.338 4.922 1.00 28.50 113 ARG A O 1
ATOM 886 N N . TRP A 1 114 ? 53.327 -10.197 7.152 1.00 29.67 114 TRP A N 1
ATOM 887 C CA . TRP A 1 114 ? 53.149 -8.740 7.207 1.00 29.67 114 TRP A CA 1
ATOM 888 C C . TRP A 1 114 ? 54.428 -8.043 7.696 1.00 29.67 114 TRP A C 1
ATOM 890 O O . TRP A 1 114 ? 55.122 -8.553 8.570 1.00 29.67 114 TRP A O 1
ATOM 900 N N . ASN A 1 115 ? 54.667 -6.830 7.180 1.00 29.16 115 ASN A N 1
ATOM 901 C CA . ASN A 1 115 ? 55.700 -5.859 7.582 1.00 29.16 115 ASN A CA 1
ATOM 902 C C . ASN A 1 115 ? 57.182 -6.232 7.337 1.00 29.16 115 ASN A C 1
ATOM 904 O O . ASN A 1 115 ? 57.749 -7.061 8.040 1.00 29.16 115 ASN A O 1
ATOM 908 N N . GLN A 1 116 ? 57.873 -5.445 6.496 1.00 28.92 116 GLN A N 1
ATOM 909 C CA . GLN A 1 116 ? 58.826 -4.439 7.011 1.00 28.92 116 GLN A CA 1
ATOM 910 C C . GLN A 1 116 ? 59.342 -3.432 5.951 1.00 28.92 116 GLN A C 1
ATOM 912 O O . GLN A 1 116 ? 59.732 -3.804 4.853 1.00 28.92 116 GLN A O 1
ATOM 917 N N . ILE A 1 117 ? 59.426 -2.167 6.388 1.00 27.47 117 ILE A N 1
ATOM 918 C CA . ILE A 1 117 ? 60.432 -1.131 6.053 1.00 27.47 117 ILE A CA 1
ATOM 919 C C . ILE A 1 117 ? 60.458 -0.515 4.627 1.00 27.47 117 ILE A C 1
ATOM 921 O O . ILE A 1 117 ? 61.144 -0.965 3.721 1.00 27.47 117 ILE A O 1
ATOM 925 N N . MET A 1 118 ? 59.742 0.612 4.498 1.00 26.17 118 MET A N 1
ATOM 926 C CA . MET A 1 118 ? 60.267 2.000 4.425 1.00 26.17 118 MET A CA 1
ATOM 927 C C . MET A 1 118 ? 61.498 2.389 3.559 1.00 26.17 118 MET A C 1
ATOM 929 O O . MET A 1 118 ? 62.564 1.791 3.617 1.00 26.17 118 MET A O 1
ATOM 933 N N . THR A 1 119 ? 61.397 3.617 3.020 1.00 28.44 119 THR A N 1
ATOM 934 C CA . THR A 1 119 ? 62.461 4.532 2.521 1.00 28.44 119 THR A CA 1
ATOM 935 C C . THR A 1 119 ? 63.103 4.258 1.153 1.00 28.44 119 THR A C 1
ATOM 937 O O . THR A 1 119 ? 64.030 3.467 1.028 1.00 28.44 119 THR A O 1
ATOM 940 N N . THR A 1 120 ? 62.742 5.074 0.154 1.00 27.91 120 THR A N 1
ATOM 941 C CA . THR A 1 120 ? 63.631 6.100 -0.448 1.00 27.91 120 THR A CA 1
ATOM 942 C C . THR A 1 120 ? 62.802 7.002 -1.370 1.00 27.91 120 THR A C 1
ATOM 944 O O . THR A 1 120 ? 62.151 6.516 -2.288 1.00 27.91 120 THR A O 1
ATOM 947 N N . LEU A 1 121 ? 62.836 8.318 -1.143 1.00 26.77 121 LEU A N 1
ATOM 948 C CA . LEU A 1 121 ? 62.347 9.330 -2.084 1.00 26.77 121 LEU A CA 1
ATOM 949 C C . LEU A 1 121 ? 63.416 10.415 -2.210 1.00 26.77 121 LEU A C 1
ATOM 951 O O . LEU A 1 121 ? 63.814 11.021 -1.216 1.00 26.77 121 LEU A O 1
ATOM 955 N N . THR A 1 122 ? 63.888 10.654 -3.428 1.00 28.97 122 THR A N 1
ATOM 956 C CA . THR A 1 122 ? 64.896 11.675 -3.736 1.00 28.97 122 THR A CA 1
ATOM 957 C C . THR A 1 122 ? 64.468 12.367 -5.020 1.00 28.97 122 THR A C 1
ATOM 959 O O . THR A 1 122 ? 64.210 11.695 -6.014 1.00 28.97 122 THR A O 1
ATOM 962 N N . ILE A 1 123 ? 64.322 13.693 -4.981 1.00 31.41 123 ILE A N 1
ATOM 963 C CA . ILE A 1 123 ? 63.754 14.475 -6.085 1.00 31.41 123 ILE A CA 1
ATOM 964 C C . ILE A 1 123 ? 64.873 15.226 -6.809 1.00 31.41 123 ILE A C 1
ATOM 966 O O . ILE A 1 123 ? 65.471 16.141 -6.248 1.00 31.41 123 ILE A O 1
ATOM 970 N N . ALA A 1 124 ? 65.103 14.832 -8.059 1.00 27.95 124 ALA A N 1
ATOM 971 C CA . ALA A 1 124 ? 65.797 15.548 -9.130 1.00 27.95 124 ALA A CA 1
ATOM 972 C C . ALA A 1 124 ? 65.316 14.919 -10.467 1.00 27.95 124 ALA A C 1
ATOM 974 O O . ALA A 1 124 ? 64.874 13.771 -10.461 1.00 27.95 124 ALA A O 1
ATOM 975 N N . ASP A 1 125 ? 65.325 15.581 -11.624 1.00 29.09 125 ASP A N 1
ATOM 976 C CA . ASP A 1 125 ? 65.965 16.859 -11.963 1.00 29.09 125 ASP A CA 1
ATOM 977 C C . ASP A 1 125 ? 65.136 17.674 -12.994 1.00 29.09 125 ASP A C 1
ATOM 979 O O . ASP A 1 125 ? 63.986 17.348 -13.289 1.00 29.09 125 ASP A O 1
ATOM 983 N N . ASN A 1 126 ? 65.707 18.770 -13.496 1.00 31.58 126 ASN A N 1
ATOM 984 C CA . ASN A 1 126 ? 65.032 19.882 -14.167 1.00 31.58 126 ASN A CA 1
ATOM 985 C C . ASN A 1 126 ? 64.818 19.733 -15.687 1.00 31.58 126 ASN A C 1
ATOM 987 O O . ASN A 1 126 ? 65.471 18.954 -16.381 1.00 31.58 126 ASN A O 1
ATOM 991 N N . THR A 1 127 ? 63.935 20.583 -16.220 1.00 30.16 127 THR A N 1
ATOM 992 C CA . THR A 1 127 ? 63.670 20.763 -17.656 1.00 30.16 127 THR A CA 1
ATOM 993 C C . THR A 1 127 ? 64.490 21.896 -18.287 1.00 30.16 127 THR A C 1
ATOM 995 O O . THR A 1 127 ? 64.478 23.008 -17.773 1.00 30.16 127 THR A O 1
ATOM 998 N N . ASN A 1 128 ? 65.061 21.619 -19.464 1.00 31.64 128 ASN A N 1
ATOM 999 C CA . ASN A 1 128 ? 65.279 22.510 -20.620 1.00 31.64 128 ASN A CA 1
ATOM 1000 C C . ASN A 1 128 ? 65.871 23.942 -20.483 1.00 31.64 128 ASN A C 1
ATOM 1002 O O . ASN A 1 128 ? 65.211 24.869 -20.034 1.00 31.64 128 ASN A O 1
ATOM 1006 N N . ASP A 1 129 ? 67.015 24.106 -21.169 1.00 29.00 129 ASP A N 1
ATOM 1007 C CA . ASP A 1 129 ? 67.199 24.996 -22.344 1.00 29.00 129 ASP A CA 1
ATOM 1008 C C . ASP A 1 129 ? 67.252 26.538 -22.169 1.00 29.00 129 ASP A C 1
ATOM 1010 O O . ASP A 1 129 ? 66.248 27.168 -21.852 1.00 29.00 129 ASP A O 1
ATOM 1014 N N . GLN A 1 130 ? 68.400 27.161 -22.518 1.00 29.50 130 GLN A N 1
ATOM 1015 C CA . GLN A 1 130 ? 68.508 28.055 -23.701 1.00 29.50 130 GLN A CA 1
ATOM 1016 C C . GLN A 1 130 ? 69.896 28.709 -23.948 1.00 29.50 130 GLN A C 1
ATOM 1018 O O . GLN A 1 130 ? 70.369 29.535 -23.172 1.00 29.50 130 GLN A O 1
ATOM 1023 N N . SER A 1 131 ? 70.398 28.520 -25.180 1.00 27.41 131 SER A N 1
ATOM 1024 C CA . SER A 1 131 ? 71.043 29.543 -26.047 1.00 27.41 131 SER A CA 1
ATOM 1025 C C . SER A 1 131 ? 72.529 29.998 -25.912 1.00 27.41 131 SER A C 1
ATOM 1027 O O . SER A 1 131 ? 73.119 30.059 -24.843 1.00 27.41 131 SER A O 1
ATOM 1029 N N . LEU A 1 132 ? 73.040 30.447 -27.080 1.00 26.70 132 LEU A N 1
ATOM 1030 C CA . LEU A 1 132 ? 74.058 31.491 -27.366 1.00 26.70 132 LEU A CA 1
ATOM 1031 C C . LEU A 1 132 ? 75.606 31.243 -27.314 1.00 26.70 132 LEU A C 1
ATOM 1033 O O . LEU A 1 132 ? 76.244 31.304 -26.273 1.00 26.70 132 LEU A O 1
ATOM 1037 N N . VAL A 1 133 ? 76.207 31.280 -28.526 1.00 28.20 133 VAL A N 1
ATOM 1038 C CA . VAL A 1 133 ? 77.294 32.214 -28.970 1.00 28.20 133 VAL A CA 1
ATOM 1039 C C . VAL A 1 133 ? 78.817 31.912 -28.743 1.00 28.20 133 VAL A C 1
ATOM 1041 O O . VAL A 1 133 ? 79.374 32.139 -27.679 1.00 28.20 133 VAL A O 1
ATOM 1044 N N . VAL A 1 134 ? 79.506 31.613 -29.876 1.00 26.53 134 VAL A N 1
ATOM 1045 C CA . VAL A 1 134 ? 80.773 32.228 -30.409 1.00 26.53 134 VAL A CA 1
ATOM 1046 C C . VAL A 1 134 ? 82.197 31.576 -30.318 1.00 26.53 134 VAL A C 1
ATOM 1048 O O . VAL A 1 134 ? 82.687 31.198 -29.264 1.00 26.53 134 VAL A O 1
ATOM 1051 N N . TYR A 1 135 ? 82.883 31.655 -31.487 1.00 26.66 135 TYR A N 1
ATOM 1052 C CA . TYR A 1 135 ? 84.334 31.762 -31.843 1.00 26.66 135 TYR A CA 1
ATOM 1053 C C . TYR A 1 135 ? 85.261 30.583 -32.296 1.00 26.66 135 TYR A C 1
ATOM 1055 O O . TYR A 1 135 ? 85.529 29.629 -31.581 1.00 26.66 135 TYR A O 1
ATOM 1063 N N . THR A 1 136 ? 85.878 30.829 -33.478 1.00 28.52 136 THR A N 1
ATOM 1064 C CA . THR A 1 136 ? 87.230 30.481 -34.025 1.00 28.52 136 THR A CA 1
ATOM 1065 C C . THR A 1 136 ? 87.766 29.041 -34.189 1.00 28.52 136 THR A C 1
ATOM 1067 O O . THR A 1 136 ? 87.980 28.347 -33.205 1.00 28.52 136 THR A O 1
ATOM 1070 N N . GLY A 1 137 ? 88.312 28.756 -35.394 1.00 26.09 137 GLY A N 1
ATOM 1071 C CA . GLY A 1 137 ? 89.756 28.432 -35.520 1.00 26.09 137 GLY A CA 1
ATOM 1072 C C . GLY A 1 137 ? 90.242 27.425 -36.596 1.00 26.09 137 GLY A C 1
ATOM 1073 O O . GLY A 1 137 ? 90.146 26.232 -36.360 1.00 26.09 137 GLY A O 1
ATOM 1074 N N . ASN A 1 138 ? 90.939 27.924 -37.642 1.00 27.91 138 ASN A N 1
ATOM 1075 C CA . ASN A 1 138 ? 92.150 27.347 -38.303 1.00 27.91 138 ASN A CA 1
ATOM 1076 C C . ASN A 1 138 ? 92.108 25.966 -39.046 1.00 27.91 138 ASN A C 1
ATOM 1078 O O . ASN A 1 138 ? 91.305 25.113 -38.705 1.00 27.91 138 ASN A O 1
ATOM 1082 N N . THR A 1 139 ? 92.954 25.598 -40.044 1.00 28.38 139 THR A N 1
ATOM 1083 C CA . THR A 1 139 ? 93.902 26.284 -40.990 1.00 28.38 139 THR A CA 1
ATOM 1084 C C . THR A 1 139 ? 94.436 25.305 -42.078 1.00 28.38 139 THR A C 1
ATOM 1086 O O . THR A 1 139 ? 94.785 24.192 -41.703 1.00 28.38 139 THR A O 1
ATOM 1089 N N . LEU A 1 140 ? 94.688 25.781 -43.324 1.00 29.78 140 LEU A N 1
ATOM 1090 C CA . LEU A 1 140 ? 95.483 25.158 -44.439 1.00 29.78 140 LEU A CA 1
ATOM 1091 C C . LEU A 1 140 ? 95.027 23.747 -44.929 1.00 29.78 140 LEU A C 1
ATOM 1093 O O . LEU A 1 140 ? 94.288 23.067 -44.236 1.00 29.78 140 LEU A O 1
ATOM 1097 N N . GLY A 1 141 ? 95.371 23.206 -46.113 1.00 27.42 141 GLY A N 1
ATOM 1098 C CA . GLY A 1 141 ? 96.178 23.602 -47.298 1.00 27.42 141 GLY A CA 1
ATOM 1099 C C . GLY A 1 141 ? 96.325 22.367 -48.241 1.00 27.42 141 GLY A C 1
ATOM 1100 O O . GLY A 1 141 ? 95.950 21.279 -47.820 1.00 27.42 141 GLY A O 1
ATOM 1101 N N . ASN A 1 142 ? 96.834 22.346 -49.488 1.00 28.52 142 ASN A N 1
ATOM 1102 C CA . ASN A 1 142 ? 97.369 23.323 -50.463 1.00 28.52 142 ASN A CA 1
ATOM 1103 C C . ASN A 1 142 ? 97.213 22.724 -51.913 1.00 28.52 142 ASN A C 1
ATOM 1105 O O . ASN A 1 142 ? 96.271 21.976 -52.164 1.00 28.52 142 ASN A O 1
ATOM 1109 N N . SER A 1 143 ? 98.079 23.044 -52.894 1.00 32.31 143 SER A N 1
ATOM 1110 C CA . SER A 1 143 ? 98.126 22.537 -54.307 1.00 32.31 143 SER A CA 1
ATOM 1111 C C . SER A 1 143 ? 99.600 22.677 -54.831 1.00 32.31 143 SER A C 1
ATOM 1113 O O . SER A 1 143 ? 100.445 22.691 -53.929 1.00 32.31 143 SER A O 1
ATOM 1115 N N . PRO A 1 144 ? 100.022 22.848 -56.130 1.00 47.88 144 PRO A N 1
ATOM 1116 C CA . PRO A 1 144 ? 99.344 22.873 -57.463 1.00 47.88 144 PRO A CA 1
ATOM 1117 C C . PRO A 1 144 ? 100.119 22.254 -58.699 1.00 47.88 144 PRO A C 1
ATOM 1119 O O . PRO A 1 144 ? 101.276 21.883 -58.570 1.00 47.88 144 PRO A O 1
ATOM 1122 N N . SER A 1 145 ? 99.505 22.255 -59.914 1.00 30.70 145 SER A N 1
ATOM 1123 C CA . SER A 1 145 ? 100.085 22.616 -61.270 1.00 30.70 145 SER A CA 1
ATOM 1124 C C . SER A 1 145 ? 101.374 21.956 -61.878 1.00 30.70 145 SER A C 1
ATOM 1126 O O . SER A 1 145 ? 102.168 21.403 -61.139 1.00 30.70 145 SER A O 1
ATOM 1128 N N . SER A 1 146 ? 101.785 22.079 -63.171 1.00 31.81 146 SER A N 1
ATOM 1129 C CA . SER A 1 146 ? 101.146 22.248 -64.519 1.00 31.81 146 SER A CA 1
ATOM 1130 C C . SER A 1 146 ? 102.176 22.342 -65.705 1.00 31.81 146 SER A C 1
ATOM 1132 O O . SER A 1 146 ? 103.222 22.952 -65.533 1.00 31.81 146 SER A O 1
ATOM 1134 N N . SER A 1 147 ? 101.804 21.900 -66.930 1.00 32.69 147 SER A N 1
ATOM 1135 C CA . SER A 1 147 ? 102.057 22.502 -68.295 1.00 32.69 147 SER A CA 1
ATOM 1136 C C . SER A 1 147 ? 103.455 22.811 -68.947 1.00 32.69 147 SER A C 1
ATOM 1138 O O . SER A 1 147 ? 104.281 23.467 -68.329 1.00 32.69 147 SER A O 1
ATOM 1140 N N . SER A 1 148 ? 103.546 22.605 -70.293 1.00 29.81 148 SER A N 1
ATOM 1141 C CA . SER A 1 148 ? 104.323 23.372 -71.346 1.00 29.81 148 SER A CA 1
ATOM 1142 C C . SER A 1 148 ? 105.877 23.225 -71.479 1.00 29.81 148 SER A C 1
ATOM 1144 O O . SER A 1 148 ? 106.506 22.878 -70.492 1.00 29.81 148 SER A O 1
ATOM 1146 N N . SER A 1 149 ? 106.616 23.520 -72.593 1.00 30.03 149 SER A N 1
ATOM 1147 C CA . SER A 1 149 ? 106.393 23.664 -74.080 1.00 30.03 149 SER A CA 1
ATOM 1148 C C . SER A 1 149 ? 107.741 23.903 -74.886 1.00 30.03 149 SER A C 1
ATOM 1150 O O . SER A 1 149 ? 108.694 24.365 -74.270 1.00 30.03 149 SER A O 1
ATOM 1152 N N . MET A 1 150 ? 107.796 23.703 -76.237 1.00 29.33 150 MET A N 1
ATOM 1153 C CA . MET A 1 150 ? 108.801 24.177 -77.281 1.00 29.33 150 MET A CA 1
ATOM 1154 C C . MET A 1 150 ? 110.281 23.618 -77.360 1.00 29.33 150 MET A C 1
ATOM 1156 O O . MET A 1 150 ? 110.723 23.033 -76.383 1.00 29.33 150 MET A O 1
ATOM 1160 N N . VAL A 1 151 ? 111.161 23.798 -78.406 1.00 33.66 151 VAL A N 1
ATOM 1161 C CA . VAL A 1 151 ? 111.112 23.809 -79.930 1.00 33.66 151 VAL A CA 1
ATOM 1162 C C . VAL A 1 151 ? 112.536 23.954 -80.635 1.00 33.66 151 VAL A C 1
ATOM 1164 O O . VAL A 1 151 ? 113.419 24.531 -80.012 1.00 33.66 151 VAL A O 1
ATOM 1167 N N . ILE A 1 152 ? 112.729 23.574 -81.942 1.00 38.12 152 ILE A N 1
ATOM 1168 C CA . ILE A 1 152 ? 113.753 24.075 -82.974 1.00 38.12 152 ILE A CA 1
ATOM 1169 C C . ILE A 1 152 ? 115.222 23.456 -82.994 1.00 38.12 152 ILE A C 1
ATOM 1171 O O . ILE A 1 152 ? 115.574 22.865 -81.984 1.00 38.12 152 ILE A O 1
ATOM 1175 N N . HIS A 1 153 ? 116.162 23.452 -84.006 1.00 33.03 153 HIS A N 1
ATOM 1176 C CA . HIS A 1 153 ? 116.294 23.849 -85.461 1.00 33.03 153 HIS A CA 1
ATOM 1177 C C . HIS A 1 153 ? 117.604 23.360 -86.244 1.00 33.03 153 HIS A C 1
ATOM 1179 O O . HIS A 1 153 ? 118.691 23.641 -85.758 1.00 33.03 153 HIS A O 1
ATOM 1185 N N . ASN A 1 154 ? 117.515 22.825 -87.500 1.00 35.75 154 ASN A N 1
ATOM 1186 C CA . ASN A 1 154 ? 118.459 22.911 -88.703 1.00 35.75 154 ASN A CA 1
ATOM 1187 C C . ASN A 1 154 ? 119.974 22.449 -88.667 1.00 35.75 154 ASN A C 1
ATOM 1189 O O . ASN A 1 154 ? 120.378 22.024 -87.588 1.00 35.75 154 ASN A O 1
ATOM 1193 N N . PRO A 1 155 ? 120.874 22.549 -89.730 1.00 53.16 155 PRO A N 1
ATOM 1194 C CA . PRO A 1 155 ? 120.803 22.833 -91.227 1.00 53.16 155 PRO A CA 1
ATOM 1195 C C . PRO A 1 155 ? 121.805 22.061 -92.231 1.00 53.16 155 PRO A C 1
ATOM 1197 O O . PRO A 1 155 ? 122.604 21.264 -91.755 1.00 53.16 155 PRO A O 1
ATOM 1200 N N . LEU A 1 156 ? 121.840 22.366 -93.583 1.00 31.31 156 LEU A N 1
ATOM 1201 C CA . LEU A 1 156 ? 123.027 22.557 -94.554 1.00 31.31 156 LEU A CA 1
ATOM 1202 C C . LEU A 1 156 ? 123.206 21.861 -95.992 1.00 31.31 156 LEU A C 1
ATOM 1204 O O . LEU A 1 156 ? 123.300 20.646 -96.089 1.00 31.31 156 LEU A O 1
ATOM 1208 N N . HIS A 1 157 ? 123.419 22.703 -97.057 1.00 35.09 157 HIS A N 1
ATOM 1209 C CA . HIS A 1 157 ? 124.333 22.775 -98.290 1.00 35.09 157 HIS A CA 1
ATOM 1210 C C . HIS A 1 157 ? 124.620 21.750 -99.472 1.00 35.09 157 HIS A C 1
ATOM 1212 O O . HIS A 1 157 ? 124.942 20.601 -99.197 1.00 35.09 157 HIS A O 1
ATOM 1218 N N . ASN A 1 158 ? 124.740 22.229 -100.769 1.00 35.44 158 ASN A N 1
ATOM 1219 C CA . ASN A 1 158 ? 125.924 22.127 -101.739 1.00 35.44 158 ASN A CA 1
ATOM 1220 C C . ASN A 1 158 ? 125.800 22.731 -103.218 1.00 35.44 158 ASN A C 1
ATOM 1222 O O . ASN A 1 158 ? 124.720 23.209 -103.542 1.00 35.44 158 ASN A O 1
ATOM 1226 N N . ASN A 1 159 ? 126.884 22.748 -104.076 1.00 37.88 159 ASN A N 1
ATOM 1227 C CA . ASN A 1 159 ? 127.107 23.452 -105.421 1.00 37.88 159 ASN A CA 1
ATOM 1228 C C . ASN A 1 159 ? 128.050 22.715 -106.493 1.00 37.88 159 ASN A C 1
ATOM 1230 O O . ASN A 1 159 ? 128.495 21.617 -106.174 1.00 37.88 159 ASN A O 1
ATOM 1234 N N . SER A 1 160 ? 128.399 23.260 -107.719 1.00 37.25 160 SER A N 1
ATOM 1235 C CA . SER A 1 160 ? 129.354 22.653 -108.759 1.00 37.25 160 SER A CA 1
ATOM 1236 C C . SER A 1 160 ? 129.971 23.535 -109.951 1.00 37.25 160 SER A C 1
ATOM 1238 O O . SER A 1 160 ? 129.424 24.607 -110.203 1.00 37.25 160 SER A O 1
ATOM 1240 N N . LEU A 1 161 ? 131.006 23.022 -110.716 1.00 37.72 161 LEU A N 1
ATOM 1241 C CA . LEU A 1 161 ? 131.712 23.411 -112.036 1.00 37.72 161 LEU A CA 1
ATOM 1242 C C . LEU A 1 161 ? 132.931 24.440 -112.076 1.00 37.72 161 LEU A C 1
ATOM 1244 O O . LEU A 1 161 ? 133.091 25.126 -111.072 1.00 37.72 161 LEU A O 1
ATOM 1248 N N . ASP A 1 162 ? 133.874 24.647 -113.072 1.00 36.91 162 ASP A N 1
ATOM 1249 C CA . ASP A 1 162 ? 134.256 24.172 -114.479 1.00 36.91 162 ASP A CA 1
ATOM 1250 C C . ASP A 1 162 ? 135.769 24.498 -114.945 1.00 36.91 162 ASP A C 1
ATOM 1252 O O . ASP A 1 162 ? 136.478 25.092 -114.133 1.00 36.91 162 ASP A O 1
ATOM 1256 N N . THR A 1 163 ? 136.326 24.166 -116.170 1.00 48.44 163 THR A N 1
ATOM 1257 C CA . THR A 1 163 ? 137.778 24.380 -116.678 1.00 48.44 163 THR A CA 1
ATOM 1258 C C . THR A 1 163 ? 138.116 24.078 -118.217 1.00 48.44 163 THR A C 1
ATOM 1260 O O . THR A 1 163 ? 137.399 23.237 -118.736 1.00 48.44 163 THR A O 1
ATOM 1263 N N . ILE A 1 164 ? 139.189 24.605 -118.949 1.00 40.56 164 ILE A N 1
ATOM 1264 C CA . ILE A 1 164 ? 139.876 23.993 -120.210 1.00 40.56 164 ILE A CA 1
ATOM 1265 C C . ILE A 1 164 ? 141.098 24.691 -120.989 1.00 40.56 164 ILE A C 1
ATOM 1267 O O . ILE A 1 164 ? 141.262 25.897 -120.819 1.00 40.56 164 ILE A O 1
ATOM 1271 N N . MET A 1 165 ? 141.895 23.950 -121.865 1.00 39.94 165 MET A N 1
ATOM 1272 C CA . MET A 1 165 ? 142.664 24.265 -123.185 1.00 39.94 165 MET A CA 1
ATOM 1273 C C . MET A 1 165 ? 143.880 23.267 -123.512 1.00 39.94 165 MET A C 1
ATOM 1275 O O . MET A 1 165 ? 144.172 22.506 -122.597 1.00 39.94 165 MET A O 1
ATOM 1279 N N . SER A 1 166 ? 144.740 23.145 -124.598 1.00 50.62 166 SER A N 1
ATOM 1280 C CA . SER A 1 166 ? 144.867 23.252 -126.133 1.00 50.62 166 SER A CA 1
ATOM 1281 C C . SER A 1 166 ? 146.364 22.957 -126.635 1.00 50.62 166 SER A C 1
ATOM 1283 O O . SER A 1 166 ? 147.212 23.128 -125.766 1.00 50.62 166 SER A O 1
ATOM 1285 N N . GLY A 1 167 ? 146.927 22.636 -127.860 1.00 50.19 167 GLY A N 1
ATOM 1286 C CA . GLY A 1 167 ? 146.608 22.139 -129.264 1.00 50.19 167 GLY A CA 1
ATOM 1287 C C . GLY A 1 167 ? 147.722 22.397 -130.402 1.00 50.19 167 GLY A C 1
ATOM 1288 O O . GLY A 1 167 ? 148.196 23.526 -130.447 1.00 50.19 167 GLY A O 1
ATOM 1289 N N . GLN A 1 168 ? 148.152 21.453 -131.321 1.00 51.03 168 GLN A N 1
ATOM 1290 C CA . GLN A 1 168 ? 149.214 21.571 -132.441 1.00 51.03 168 GLN A CA 1
ATOM 1291 C C . GLN A 1 168 ? 149.259 20.354 -133.498 1.00 51.03 168 GLN A C 1
ATOM 1293 O O . GLN A 1 168 ? 148.483 19.445 -133.224 1.00 51.03 168 GLN A O 1
ATOM 1298 N N . VAL A 1 169 ? 150.061 20.071 -134.608 1.00 53.66 169 VAL A N 1
ATOM 1299 C CA . VAL A 1 169 ? 150.929 20.634 -135.770 1.00 53.66 169 VAL A CA 1
ATOM 1300 C C . VAL A 1 169 ? 151.763 19.432 -136.463 1.00 53.66 169 VAL A C 1
ATOM 1302 O O . VAL A 1 169 ? 151.995 18.507 -135.697 1.00 53.66 169 VAL A O 1
ATOM 1305 N N . ILE A 1 170 ? 152.299 19.178 -137.726 1.00 44.62 170 ILE A N 1
ATOM 1306 C CA . ILE A 1 170 ? 152.435 19.638 -139.191 1.00 44.62 170 ILE A CA 1
ATOM 1307 C C . ILE A 1 170 ? 153.005 18.491 -140.177 1.00 44.62 170 ILE A C 1
ATOM 1309 O O . ILE A 1 170 ? 153.484 17.508 -139.623 1.00 44.62 170 ILE A O 1
ATOM 1313 N N . SER A 1 171 ? 153.052 18.595 -141.562 1.00 28.50 171 SER A N 1
ATOM 1314 C CA . SER A 1 171 ? 154.057 18.019 -142.599 1.00 28.50 171 SER A CA 1
ATOM 1315 C C . SER A 1 171 ? 153.547 17.448 -144.006 1.00 28.50 171 SER A C 1
ATOM 1317 O O . SER A 1 171 ? 152.389 17.040 -144.052 1.00 28.50 171 SER A O 1
ATOM 1319 N N . LYS A 1 172 ? 154.355 17.395 -145.139 1.00 23.98 172 LYS A N 1
ATOM 1320 C CA . LYS A 1 172 ? 154.130 16.691 -146.498 1.00 23.98 172 LYS A CA 1
ATOM 1321 C C . LYS A 1 172 ? 155.235 16.824 -147.649 1.00 23.98 172 LYS A C 1
ATOM 1323 O O . LYS A 1 172 ? 155.770 17.917 -147.778 1.00 23.98 172 LYS A O 1
ATOM 1328 N N . GLN A 1 173 ? 155.462 15.832 -148.583 1.00 44.25 173 GLN A N 1
ATOM 1329 C CA . GLN A 1 173 ? 156.122 15.938 -149.966 1.00 44.25 173 GLN A CA 1
ATOM 1330 C C . GLN A 1 173 ? 155.831 14.730 -150.974 1.00 44.25 173 GLN A C 1
ATOM 1332 O O . GLN A 1 173 ? 155.173 13.801 -150.509 1.00 44.25 173 GLN A O 1
ATOM 1337 N N . PHE A 1 174 ? 156.195 14.699 -152.312 1.00 51.66 174 PHE A N 1
ATOM 1338 C CA . PHE A 1 174 ? 155.697 13.655 -153.305 1.00 51.66 174 PHE A CA 1
ATOM 1339 C C . PHE A 1 174 ? 156.300 13.410 -154.768 1.00 51.66 174 PHE A C 1
ATOM 1341 O O . PHE A 1 174 ? 156.770 14.339 -155.417 1.00 51.66 174 PHE A O 1
ATOM 1348 N N . MET A 1 175 ? 156.089 12.174 -155.304 1.00 52.59 175 MET A N 1
ATOM 1349 C CA . MET A 1 175 ? 155.887 11.628 -156.702 1.00 52.59 175 MET A CA 1
ATOM 1350 C C . MET A 1 175 ? 156.975 11.065 -157.687 1.00 52.59 175 MET A C 1
ATOM 1352 O O . MET A 1 175 ? 157.058 9.846 -157.788 1.00 52.59 175 MET A O 1
ATOM 1356 N N . ASP A 1 176 ? 157.733 11.819 -158.500 1.00 38.22 176 ASP A N 1
ATOM 1357 C CA . ASP A 1 176 ? 158.359 11.269 -159.752 1.00 38.22 176 ASP A CA 1
ATOM 1358 C C . ASP A 1 176 ? 159.648 10.400 -159.641 1.00 38.22 176 ASP A C 1
ATOM 1360 O O . ASP A 1 176 ? 160.324 10.124 -160.631 1.00 38.22 176 ASP A O 1
ATOM 1364 N N . GLN A 1 177 ? 159.986 9.868 -158.463 1.00 56.72 177 GLN A N 1
ATOM 1365 C CA . GLN A 1 177 ? 161.106 8.913 -158.293 1.00 56.72 177 GLN A CA 1
ATOM 1366 C C . GLN A 1 177 ? 160.696 7.449 -158.606 1.00 56.72 177 GLN A C 1
ATOM 1368 O O . GLN A 1 177 ? 161.345 6.488 -158.188 1.00 56.72 177 GLN A O 1
ATOM 1373 N N . HIS A 1 178 ? 159.571 7.270 -159.307 1.00 55.62 178 HIS A N 1
ATOM 1374 C CA . HIS A 1 178 ? 158.640 6.156 -159.086 1.00 55.62 178 HIS A CA 1
ATOM 1375 C C . HIS A 1 178 ? 158.960 4.822 -159.788 1.00 55.62 178 HIS A C 1
ATOM 1377 O O . HIS A 1 178 ? 158.191 3.871 -159.645 1.00 55.62 178 HIS A O 1
ATOM 1383 N N . LEU A 1 179 ? 160.080 4.722 -160.517 1.00 45.12 179 LEU A N 1
ATOM 1384 C CA . LEU A 1 179 ? 160.482 3.491 -161.221 1.00 45.12 179 LEU A CA 1
ATOM 1385 C C . LEU A 1 179 ? 161.812 2.895 -160.735 1.00 45.12 179 LEU A C 1
ATOM 1387 O O . LEU A 1 179 ? 161.938 1.673 -160.687 1.00 45.12 179 LEU A O 1
ATOM 1391 N N . GLU A 1 180 ? 162.751 3.724 -160.266 1.00 55.62 180 GLU A N 1
ATOM 1392 C CA . GLU A 1 180 ? 163.878 3.260 -159.435 1.00 55.62 180 GLU A CA 1
ATOM 1393 C C . GLU A 1 180 ? 163.345 2.638 -158.130 1.00 55.62 180 GLU A C 1
ATOM 1395 O O . GLU A 1 180 ? 163.811 1.590 -157.675 1.00 55.62 180 GLU A O 1
ATOM 1400 N N . LEU A 1 181 ? 162.264 3.241 -157.613 1.00 57.12 181 LEU A N 1
ATOM 1401 C CA . LEU A 1 181 ? 161.402 2.717 -156.555 1.00 57.12 181 LEU A CA 1
ATOM 1402 C C . LEU A 1 181 ? 161.038 1.238 -156.762 1.00 57.12 181 LEU A C 1
ATOM 1404 O O . LEU A 1 181 ? 161.107 0.480 -155.807 1.00 57.12 181 LEU A O 1
ATOM 1408 N N . LEU A 1 182 ? 160.761 0.787 -157.989 1.00 53.56 182 LEU A N 1
ATOM 1409 C CA . LEU A 1 182 ? 160.142 -0.522 -158.239 1.00 53.56 182 LEU A CA 1
ATOM 1410 C C . LEU A 1 182 ? 161.096 -1.723 -158.065 1.00 53.56 182 LEU A C 1
ATOM 1412 O O . LEU A 1 182 ? 160.651 -2.853 -157.858 1.00 53.56 182 LEU A O 1
ATOM 1416 N N . LYS A 1 183 ? 162.419 -1.499 -158.092 1.00 51.72 183 LYS A N 1
ATOM 1417 C CA . LYS A 1 183 ? 163.417 -2.510 -157.679 1.00 51.72 183 LYS A CA 1
ATOM 1418 C C . LYS A 1 183 ? 163.695 -2.465 -156.181 1.00 51.72 183 LYS A C 1
ATOM 1420 O O . LYS A 1 183 ? 163.837 -3.514 -155.556 1.00 51.72 183 LYS A O 1
ATOM 1425 N N . ASP A 1 184 ? 163.739 -1.268 -155.610 1.00 58.22 184 ASP A N 1
ATOM 1426 C CA . ASP A 1 184 ? 163.927 -1.067 -154.174 1.00 58.22 184 ASP A CA 1
ATOM 1427 C C . ASP A 1 184 ? 162.706 -1.571 -153.368 1.00 58.22 184 ASP A C 1
ATOM 1429 O O . ASP A 1 184 ? 162.848 -2.147 -152.288 1.00 58.22 184 ASP A O 1
ATOM 1433 N N . GLU A 1 185 ? 161.505 -1.481 -153.949 1.00 58.31 185 GLU A N 1
ATOM 1434 C CA . GLU A 1 185 ? 160.243 -2.010 -153.425 1.00 58.31 185 GLU A CA 1
ATOM 1435 C C . GLU A 1 185 ? 160.274 -3.524 -153.211 1.00 58.31 185 GLU A C 1
ATOM 1437 O O . GLU A 1 185 ? 159.774 -3.977 -152.187 1.00 58.31 185 GLU A O 1
ATOM 1442 N N . MET A 1 186 ? 160.890 -4.331 -154.086 1.00 53.44 186 MET A N 1
ATOM 1443 C CA . MET A 1 186 ? 160.973 -5.783 -153.842 1.00 53.44 186 MET A CA 1
ATOM 1444 C C . MET A 1 186 ? 161.873 -6.134 -152.651 1.00 53.44 186 MET A C 1
ATOM 1446 O O . MET A 1 186 ? 161.585 -7.090 -151.926 1.00 53.44 186 MET A O 1
ATOM 1450 N N . THR A 1 187 ? 162.926 -5.351 -152.406 1.00 58.84 187 THR A N 1
ATOM 1451 C CA . THR A 1 187 ? 163.774 -5.502 -151.213 1.00 58.84 187 THR A CA 1
ATOM 1452 C C . THR A 1 187 ? 163.008 -5.056 -149.964 1.00 58.84 187 THR A C 1
ATOM 1454 O O . THR A 1 187 ? 162.929 -5.794 -148.981 1.00 58.84 187 THR A O 1
ATOM 1457 N N . LYS A 1 188 ? 162.337 -3.898 -150.041 1.00 60.09 188 LYS A N 1
ATOM 1458 C CA . LYS A 1 188 ? 161.472 -3.359 -148.980 1.00 60.09 188 LYS A CA 1
ATOM 1459 C C . LYS A 1 188 ? 160.260 -4.238 -148.669 1.00 60.09 188 LYS A C 1
ATOM 1461 O O . LYS A 1 188 ? 159.825 -4.246 -147.528 1.00 60.09 188 LYS A O 1
ATOM 1466 N N . ASN A 1 189 ? 159.735 -5.017 -149.614 1.00 56.28 189 ASN A N 1
ATOM 1467 C CA . ASN A 1 189 ? 158.586 -5.902 -149.379 1.00 56.28 189 ASN A CA 1
ATOM 1468 C C . ASN A 1 189 ? 158.938 -7.039 -148.393 1.00 56.28 189 ASN A C 1
ATOM 1470 O O . ASN A 1 189 ? 158.143 -7.371 -147.513 1.00 56.28 189 ASN A O 1
ATOM 1474 N N . LYS A 1 190 ? 160.174 -7.563 -148.444 1.00 58.38 190 LYS A N 1
ATOM 1475 C CA . LYS A 1 190 ? 160.679 -8.504 -147.425 1.00 58.38 190 LYS A CA 1
ATOM 1476 C C . LYS A 1 190 ? 160.857 -7.844 -146.055 1.00 58.38 190 LYS A C 1
ATOM 1478 O O . LYS A 1 190 ? 160.486 -8.443 -145.049 1.00 58.38 190 LYS A O 1
ATOM 1483 N N . GLU A 1 191 ? 161.364 -6.613 -146.018 1.00 60.59 191 GLU A N 1
ATOM 1484 C CA . GLU A 1 191 ? 161.476 -5.833 -144.777 1.00 60.59 191 GLU A CA 1
ATOM 1485 C C . GLU A 1 191 ? 160.087 -5.560 -144.165 1.00 60.59 191 GLU A C 1
ATOM 1487 O O . GLU A 1 191 ? 159.876 -5.747 -142.969 1.00 60.59 191 GLU A O 1
ATOM 1492 N N . LEU A 1 192 ? 159.103 -5.209 -145.002 1.00 63.16 192 LEU A N 1
ATOM 1493 C CA . LEU A 1 192 ? 157.729 -4.899 -144.609 1.00 63.16 192 LEU A CA 1
ATOM 1494 C C . LEU A 1 192 ? 157.000 -6.122 -144.032 1.00 63.16 192 LEU A C 1
ATOM 1496 O O . LEU A 1 192 ? 156.357 -6.006 -142.991 1.00 63.16 192 LEU A O 1
ATOM 1500 N N . GLN A 1 193 ? 157.161 -7.309 -144.629 1.00 58.16 193 GLN A N 1
ATOM 1501 C CA . GLN A 1 193 ? 156.688 -8.576 -144.044 1.00 58.16 193 GLN A CA 1
ATOM 1502 C C . GLN A 1 193 ? 157.245 -8.785 -142.620 1.00 58.16 193 GLN A C 1
ATOM 1504 O O . GLN A 1 193 ? 156.518 -9.196 -141.715 1.00 58.16 193 GLN A O 1
ATOM 1509 N N . HIS A 1 194 ? 158.514 -8.430 -142.391 1.00 68.56 194 HIS A N 1
ATOM 1510 C CA . HIS A 1 194 ? 159.187 -8.556 -141.094 1.00 68.56 194 HIS A CA 1
ATOM 1511 C C . HIS A 1 194 ? 158.882 -7.406 -140.103 1.00 68.56 194 HIS A C 1
ATOM 1513 O O . HIS A 1 194 ? 159.226 -7.485 -138.918 1.00 68.56 194 HIS A O 1
ATOM 1519 N N . GLN A 1 195 ? 158.216 -6.341 -140.559 1.00 66.56 195 GLN A N 1
ATOM 1520 C CA . GLN A 1 195 ? 157.623 -5.297 -139.712 1.00 66.56 195 GLN A CA 1
ATOM 1521 C C . GLN A 1 195 ? 156.170 -5.628 -139.340 1.00 66.56 195 GLN A C 1
ATOM 1523 O O . GLN A 1 195 ? 155.790 -5.457 -138.184 1.00 66.56 195 GLN A O 1
ATOM 1528 N N . ILE A 1 196 ? 155.383 -6.176 -140.275 1.00 64.38 196 ILE A N 1
ATOM 1529 C CA . ILE A 1 196 ? 153.999 -6.620 -140.035 1.00 64.38 196 ILE A CA 1
ATOM 1530 C C . ILE A 1 196 ? 153.948 -7.677 -138.922 1.00 64.38 196 ILE A C 1
ATOM 1532 O O . ILE A 1 196 ? 153.114 -7.565 -138.025 1.00 64.38 196 ILE A O 1
ATOM 1536 N N . PHE A 1 197 ? 154.877 -8.640 -138.916 1.00 67.06 197 PHE A N 1
ATOM 1537 C CA . PHE A 1 197 ? 154.966 -9.651 -137.855 1.00 67.06 197 PHE A CA 1
ATOM 1538 C C . PHE A 1 197 ? 155.179 -9.025 -136.461 1.00 67.06 197 PHE A C 1
ATOM 1540 O O . PHE A 1 197 ? 154.431 -9.306 -135.528 1.00 67.06 197 PHE A O 1
ATOM 1547 N N . ARG A 1 198 ? 156.132 -8.088 -136.336 1.00 70.94 198 ARG A N 1
ATOM 1548 C CA . ARG A 1 198 ? 156.429 -7.394 -135.066 1.00 70.94 198 ARG A CA 1
ATOM 1549 C C . ARG A 1 198 ? 155.288 -6.486 -134.587 1.00 70.94 198 ARG A C 1
ATOM 1551 O O . ARG A 1 198 ? 155.098 -6.328 -133.384 1.00 70.94 198 ARG A O 1
ATOM 1558 N N . LEU A 1 199 ? 154.499 -5.918 -135.503 1.00 64.69 199 LEU A N 1
ATOM 1559 C CA . LEU A 1 199 ? 153.289 -5.163 -135.155 1.00 64.69 199 LEU A CA 1
ATOM 1560 C C . LEU A 1 199 ? 152.171 -6.065 -134.605 1.00 64.69 199 LEU A C 1
ATOM 1562 O O . LEU A 1 199 ? 151.433 -5.636 -133.719 1.00 64.69 199 LEU A O 1
ATOM 1566 N N . GLN A 1 200 ? 152.060 -7.310 -135.080 1.00 65.56 200 GLN A N 1
ATOM 1567 C CA . GLN A 1 200 ? 151.077 -8.268 -134.561 1.00 65.56 200 GLN A CA 1
ATOM 1568 C C . GLN A 1 200 ? 151.418 -8.736 -133.138 1.00 65.56 200 GLN A C 1
ATOM 1570 O O . GLN A 1 200 ? 150.525 -8.762 -132.292 1.00 65.56 200 GLN A O 1
ATOM 1575 N N . GLU A 1 201 ? 152.693 -9.008 -132.836 1.00 74.06 201 GLU A N 1
ATOM 1576 C CA . GLU A 1 201 ? 153.138 -9.330 -131.467 1.00 74.06 201 GLU A CA 1
ATOM 1577 C C . GLU A 1 201 ? 152.864 -8.171 -130.489 1.00 74.06 201 GLU A C 1
ATOM 1579 O O . GLU A 1 201 ? 152.300 -8.379 -129.414 1.00 74.06 201 GLU A O 1
ATOM 1584 N N . PHE A 1 202 ? 153.176 -6.929 -130.883 1.00 72.31 202 PHE A N 1
ATOM 1585 C CA . PHE A 1 202 ? 152.936 -5.738 -130.054 1.00 72.31 202 PHE A CA 1
ATOM 1586 C C . PHE A 1 202 ? 151.443 -5.503 -129.759 1.00 72.31 202 PHE A C 1
ATOM 1588 O O . PHE A 1 202 ? 151.064 -5.205 -128.624 1.00 72.31 202 PHE A O 1
ATOM 1595 N N . GLN A 1 203 ? 150.573 -5.699 -130.756 1.00 66.44 203 GLN A N 1
ATOM 1596 C CA . GLN A 1 203 ? 149.120 -5.614 -130.580 1.00 66.44 203 GLN A CA 1
ATOM 1597 C C . GLN A 1 203 ? 148.585 -6.688 -129.613 1.00 66.44 203 GLN A C 1
ATOM 1599 O O . GLN A 1 203 ? 147.596 -6.451 -128.912 1.00 66.44 203 GLN A O 1
ATOM 1604 N N . GLN A 1 204 ? 149.224 -7.860 -129.566 1.00 74.94 204 GLN A N 1
ATOM 1605 C CA . GLN A 1 204 ? 148.813 -8.975 -128.717 1.00 74.94 204 GLN A CA 1
ATOM 1606 C C . GLN A 1 204 ? 149.186 -8.761 -127.239 1.00 74.94 204 GLN A C 1
ATOM 1608 O O . GLN A 1 204 ? 148.383 -9.106 -126.370 1.00 74.94 204 GLN A O 1
ATOM 1613 N N . ASP A 1 205 ? 150.333 -8.139 -126.942 1.00 73.44 205 ASP A N 1
ATOM 1614 C CA . ASP A 1 205 ? 150.722 -7.805 -125.562 1.00 73.44 205 ASP A CA 1
ATOM 1615 C C . ASP A 1 205 ? 149.826 -6.712 -124.949 1.00 73.44 205 ASP A C 1
ATOM 1617 O O . ASP A 1 205 ? 149.310 -6.883 -123.842 1.00 73.44 205 ASP A O 1
ATOM 1621 N N . ILE A 1 206 ? 149.515 -5.649 -125.706 1.00 73.62 206 ILE A N 1
ATOM 1622 C CA . ILE A 1 206 ? 148.567 -4.598 -125.280 1.00 73.62 206 ILE A CA 1
ATOM 1623 C C . ILE A 1 206 ? 147.213 -5.204 -124.875 1.00 73.62 206 ILE A C 1
ATOM 1625 O O . ILE A 1 206 ? 146.653 -4.854 -123.832 1.00 73.62 206 ILE A O 1
ATOM 1629 N N . ASN A 1 207 ? 146.707 -6.157 -125.662 1.00 72.06 207 ASN A N 1
ATOM 1630 C CA . ASN A 1 207 ? 145.443 -6.832 -125.371 1.00 72.06 207 ASN A CA 1
ATOM 1631 C C . ASN A 1 207 ? 145.517 -7.693 -124.092 1.00 72.06 207 ASN A C 1
ATOM 1633 O O . ASN A 1 207 ? 144.535 -7.757 -123.351 1.00 72.06 207 ASN A O 1
ATOM 1637 N N . GLN A 1 208 ? 146.668 -8.307 -123.777 1.00 75.75 208 GLN A N 1
ATOM 1638 C CA . GLN A 1 208 ? 146.852 -9.011 -122.500 1.00 75.75 208 GLN A CA 1
ATOM 1639 C C . GLN A 1 208 ? 146.887 -8.061 -121.296 1.00 75.75 208 GLN A C 1
ATOM 1641 O O . GLN A 1 208 ? 146.349 -8.403 -120.242 1.00 75.75 208 GLN A O 1
ATOM 1646 N N . GLN A 1 209 ? 147.512 -6.886 -121.424 1.00 78.19 209 GLN A N 1
ATOM 1647 C CA . GLN A 1 209 ? 147.564 -5.906 -120.333 1.00 78.19 209 GLN A CA 1
ATOM 1648 C C . GLN A 1 209 ? 146.169 -5.334 -120.025 1.00 78.19 209 GLN A C 1
ATOM 1650 O O . GLN A 1 209 ? 145.791 -5.231 -118.856 1.00 78.19 209 GLN A O 1
ATOM 1655 N N . LEU A 1 210 ? 145.369 -5.054 -121.063 1.00 73.75 210 LEU A N 1
ATOM 1656 C CA . LEU A 1 210 ? 143.964 -4.652 -120.924 1.00 73.75 210 LEU A CA 1
ATOM 1657 C C . LEU A 1 210 ? 143.113 -5.721 -120.224 1.00 73.75 210 LEU A C 1
ATOM 1659 O O . LEU A 1 210 ? 142.360 -5.389 -119.310 1.00 73.75 210 LEU A O 1
ATOM 1663 N N . PHE A 1 211 ? 143.261 -6.998 -120.595 1.00 77.38 211 PHE A N 1
ATOM 1664 C CA . PHE A 1 211 ? 142.476 -8.084 -119.997 1.00 77.38 211 PHE A CA 1
ATOM 1665 C C . PHE A 1 211 ? 142.694 -8.196 -118.478 1.00 77.38 211 PHE A C 1
ATOM 1667 O O . PHE A 1 211 ? 141.727 -8.235 -117.720 1.00 77.38 211 PHE A O 1
ATOM 1674 N N . ARG A 1 212 ? 143.953 -8.140 -118.016 1.00 74.25 212 ARG A N 1
ATOM 1675 C CA . ARG A 1 212 ? 144.285 -8.191 -116.576 1.00 74.25 212 ARG A CA 1
ATOM 1676 C C . ARG A 1 212 ? 143.667 -7.022 -115.796 1.00 74.25 212 ARG A C 1
ATOM 1678 O O . ARG A 1 212 ? 143.207 -7.208 -114.674 1.00 74.25 212 ARG A O 1
ATOM 1685 N N . LYS A 1 213 ? 143.599 -5.824 -116.394 1.00 74.38 213 LYS A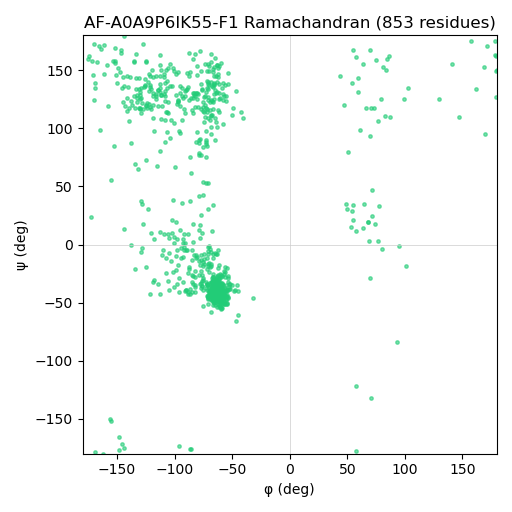 N 1
ATOM 1686 C CA . LYS A 1 213 ? 142.950 -4.656 -115.769 1.00 74.38 213 LYS A CA 1
ATOM 1687 C C . LYS A 1 213 ? 141.423 -4.748 -115.747 1.00 74.38 213 LYS A C 1
ATOM 1689 O O . LYS A 1 213 ? 140.813 -4.295 -114.782 1.00 74.38 213 LYS A O 1
ATOM 1694 N N . GLN A 1 214 ? 140.811 -5.376 -116.749 1.00 71.88 214 GLN A N 1
ATOM 1695 C CA . GLN A 1 214 ? 139.376 -5.676 -116.748 1.00 71.88 214 GLN A CA 1
ATOM 1696 C C . GLN A 1 214 ? 139.004 -6.649 -115.609 1.00 71.88 214 GLN A C 1
ATOM 1698 O O . GLN A 1 214 ? 137.959 -6.501 -114.971 1.00 71.88 214 GLN A O 1
ATOM 1703 N N . GLU A 1 215 ? 139.873 -7.624 -115.333 1.00 77.94 215 GLU A N 1
ATOM 1704 C CA . GLU A 1 215 ? 139.682 -8.649 -114.301 1.00 77.94 215 GLU A CA 1
ATOM 1705 C C . GLU A 1 215 ? 139.778 -8.074 -112.873 1.00 77.94 215 GLU A C 1
ATOM 1707 O O . GLU A 1 215 ? 138.876 -8.307 -112.066 1.00 77.94 215 GLU A O 1
ATOM 1712 N N . GLU A 1 216 ? 140.782 -7.232 -112.587 1.00 75.88 216 GLU A N 1
ATOM 1713 C CA . GLU A 1 216 ? 140.898 -6.491 -111.313 1.00 75.88 216 GLU A CA 1
ATOM 1714 C C . GLU A 1 216 ? 139.628 -5.676 -110.989 1.00 75.88 216 GLU A C 1
ATOM 1716 O O . GLU A 1 216 ? 139.112 -5.723 -109.869 1.00 75.88 216 GLU A O 1
ATOM 1721 N N . ILE A 1 217 ? 139.096 -4.947 -111.979 1.00 73.81 217 ILE A N 1
ATOM 1722 C CA . ILE A 1 217 ? 137.884 -4.125 -111.822 1.00 73.81 217 ILE A CA 1
ATOM 1723 C C . ILE A 1 217 ? 136.658 -5.004 -111.541 1.00 73.81 217 ILE A C 1
ATOM 1725 O O . ILE A 1 217 ? 135.833 -4.658 -110.693 1.00 73.81 217 ILE A O 1
ATOM 1729 N N . SER A 1 218 ? 136.555 -6.154 -112.213 1.00 72.69 218 SER A N 1
ATOM 1730 C CA . SER A 1 218 ? 135.425 -7.079 -112.067 1.00 72.69 218 SER A CA 1
ATOM 1731 C C . SER A 1 218 ? 135.375 -7.707 -110.667 1.00 72.69 218 SER A C 1
ATOM 1733 O O . SER A 1 218 ? 134.312 -7.744 -110.047 1.00 72.69 218 SER A O 1
ATOM 1735 N N . GLN A 1 219 ? 136.525 -8.124 -110.122 1.00 77.00 219 GLN A N 1
ATOM 1736 C CA . GLN A 1 219 ? 136.612 -8.674 -108.761 1.00 77.00 219 GLN A CA 1
ATOM 1737 C C . GLN A 1 219 ? 136.232 -7.630 -107.694 1.00 77.00 219 GLN A C 1
ATOM 1739 O O . GLN A 1 219 ? 135.485 -7.934 -106.762 1.00 77.00 219 GLN A O 1
ATOM 1744 N N . MET A 1 220 ? 136.681 -6.380 -107.858 1.00 72.38 220 MET A N 1
ATOM 1745 C CA . MET A 1 220 ? 136.332 -5.278 -106.952 1.00 72.38 220 MET A CA 1
ATOM 1746 C C . MET A 1 220 ? 134.832 -4.933 -106.993 1.00 72.38 220 MET A C 1
ATOM 1748 O O . MET A 1 220 ? 134.238 -4.633 -105.955 1.00 72.38 220 MET A O 1
ATOM 1752 N N . GLN A 1 221 ? 134.196 -5.000 -108.169 1.00 70.44 221 GLN A N 1
ATOM 1753 C CA . GLN A 1 221 ? 132.747 -4.805 -108.299 1.00 70.44 221 GLN A CA 1
ATOM 1754 C C . GLN A 1 221 ? 131.947 -5.933 -107.632 1.00 70.44 221 GLN A C 1
ATOM 1756 O O . GLN A 1 221 ? 130.974 -5.644 -106.9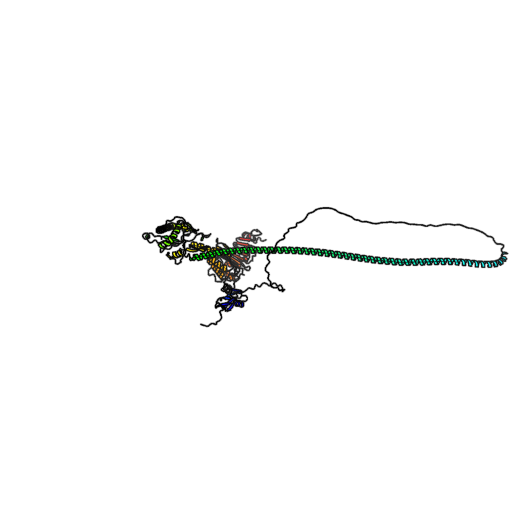35 1.00 70.44 221 GLN A O 1
ATOM 1761 N N . GLN A 1 222 ? 132.377 -7.193 -107.770 1.00 77.62 222 GLN A N 1
ATOM 1762 C CA . GLN A 1 222 ? 131.704 -8.331 -107.136 1.00 77.62 222 GLN A CA 1
ATOM 1763 C C . GLN A 1 222 ? 131.708 -8.219 -105.600 1.00 77.62 222 GLN A C 1
ATOM 1765 O O . GLN A 1 222 ? 130.646 -8.303 -104.983 1.00 77.62 222 GLN A O 1
ATOM 1770 N N . GLN A 1 223 ? 132.862 -7.938 -104.980 1.00 74.50 223 GLN A N 1
ATOM 1771 C CA . GLN A 1 223 ? 132.957 -7.769 -103.519 1.00 74.50 223 GLN A CA 1
ATOM 1772 C C . GLN A 1 223 ? 132.052 -6.643 -102.992 1.00 74.50 223 GLN A C 1
ATOM 1774 O O . GLN A 1 223 ? 131.431 -6.770 -101.935 1.00 74.50 223 GLN A O 1
ATOM 1779 N N . MET A 1 224 ? 131.939 -5.542 -103.742 1.00 70.25 224 MET A N 1
ATOM 1780 C CA . MET A 1 224 ? 131.058 -4.424 -103.393 1.00 70.25 224 MET A CA 1
ATOM 1781 C C . MET A 1 224 ? 129.574 -4.826 -103.435 1.00 70.25 224 MET A C 1
ATOM 1783 O O . MET A 1 224 ? 128.787 -4.390 -102.593 1.00 70.25 224 MET A O 1
ATOM 1787 N N . GLN A 1 225 ? 129.196 -5.681 -104.389 1.00 71.94 225 GLN A N 1
ATOM 1788 C CA . GLN A 1 225 ? 127.824 -6.152 -104.570 1.00 71.94 225 GLN A CA 1
ATOM 1789 C C . GLN A 1 225 ? 127.420 -7.192 -103.510 1.00 71.94 225 GLN A C 1
ATOM 1791 O O . GLN A 1 225 ? 126.310 -7.126 -102.980 1.00 71.94 225 GLN A O 1
ATOM 1796 N N . GLU A 1 226 ? 128.329 -8.096 -103.132 1.00 74.81 226 GLU A N 1
ATOM 1797 C CA . GLU A 1 226 ? 128.130 -9.064 -102.041 1.00 74.81 226 GLU A CA 1
ATOM 1798 C C . GLU A 1 226 ? 127.916 -8.358 -100.687 1.00 74.81 226 GLU A C 1
ATOM 1800 O O . GLU A 1 226 ? 126.979 -8.684 -99.950 1.00 74.81 226 GLU A O 1
ATOM 1805 N N . LEU A 1 227 ? 128.706 -7.316 -100.392 1.00 73.50 227 LEU A N 1
ATOM 1806 C CA . LEU A 1 227 ? 128.563 -6.512 -99.171 1.00 73.50 227 LEU A CA 1
ATOM 1807 C C . LEU A 1 227 ? 127.206 -5.780 -99.102 1.00 73.50 227 LEU A C 1
ATOM 1809 O O . LEU A 1 227 ? 126.576 -5.723 -98.040 1.00 73.50 227 LEU A O 1
ATOM 1813 N N . GLN A 1 228 ? 126.723 -5.252 -100.233 1.00 67.75 228 GLN A N 1
ATOM 1814 C CA . GLN A 1 228 ? 125.395 -4.633 -100.320 1.00 67.75 228 GLN A CA 1
ATOM 1815 C C . GLN A 1 228 ? 124.266 -5.650 -100.094 1.00 67.75 228 GLN A C 1
ATOM 1817 O O . GLN A 1 228 ? 123.321 -5.355 -99.358 1.00 67.75 228 GLN A O 1
ATOM 1822 N N . GLN A 1 229 ? 124.368 -6.854 -100.669 1.00 72.19 229 GLN A N 1
ATOM 1823 C CA . GLN A 1 229 ? 123.359 -7.904 -100.492 1.00 72.19 229 GLN A CA 1
ATOM 1824 C C . GLN A 1 229 ? 123.274 -8.385 -99.037 1.00 72.19 229 GLN A C 1
ATOM 1826 O O . GLN A 1 229 ? 122.170 -8.447 -98.493 1.00 72.19 229 GLN A O 1
ATOM 1831 N N . HIS A 1 230 ? 124.412 -8.635 -98.377 1.00 73.75 230 HIS A N 1
ATOM 1832 C CA . HIS A 1 230 ? 124.442 -9.001 -96.955 1.00 73.75 230 HIS A CA 1
ATOM 1833 C C . HIS A 1 230 ? 123.770 -7.927 -96.083 1.00 73.75 230 HIS A C 1
ATOM 1835 O O . HIS A 1 230 ? 122.885 -8.223 -95.279 1.00 73.75 230 HIS A O 1
ATOM 1841 N N . THR A 1 231 ? 124.144 -6.660 -96.289 1.00 68.50 231 THR A N 1
ATOM 1842 C CA . THR A 1 231 ? 123.609 -5.525 -95.519 1.00 68.50 231 THR A CA 1
ATOM 1843 C C . THR A 1 231 ? 122.095 -5.364 -95.707 1.00 68.50 231 THR A C 1
ATOM 1845 O O . THR A 1 231 ? 121.374 -5.091 -94.748 1.00 68.50 231 THR A O 1
ATOM 1848 N N . SER A 1 232 ? 121.588 -5.572 -96.927 1.00 67.62 232 SER A N 1
ATOM 1849 C CA . SER A 1 232 ? 120.156 -5.467 -97.229 1.00 67.62 232 SER A CA 1
ATOM 1850 C C . SER A 1 232 ? 119.331 -6.598 -96.596 1.00 67.62 232 SER A C 1
ATOM 1852 O O . SER A 1 232 ? 118.262 -6.333 -96.043 1.00 67.62 232 SER A O 1
ATOM 1854 N N . GLN A 1 233 ? 119.839 -7.837 -96.600 1.00 73.88 233 GLN A N 1
ATOM 1855 C CA . GLN A 1 233 ? 119.164 -8.980 -95.969 1.00 73.88 233 GLN A CA 1
ATOM 1856 C C . GLN A 1 233 ? 119.089 -8.844 -94.440 1.00 73.88 233 GLN A C 1
ATOM 1858 O O . GLN A 1 233 ? 118.048 -9.131 -93.844 1.00 73.88 233 GLN A O 1
ATOM 1863 N N . GLU A 1 234 ? 120.156 -8.359 -93.795 1.00 73.44 234 GLU A N 1
ATOM 1864 C CA . GLU A 1 234 ? 120.158 -8.135 -92.343 1.00 73.44 234 GLU A CA 1
ATOM 1865 C C . GLU A 1 234 ? 119.168 -7.029 -91.929 1.00 73.44 234 GLU A C 1
ATOM 1867 O O . GLU A 1 234 ? 118.516 -7.132 -90.885 1.00 73.44 234 GLU A O 1
ATOM 1872 N N . LEU A 1 235 ? 119.005 -5.996 -92.766 1.00 68.12 235 LEU A N 1
ATOM 1873 C CA . LEU A 1 235 ? 118.037 -4.921 -92.541 1.00 68.12 235 LEU A CA 1
ATOM 1874 C C . LEU A 1 235 ? 116.588 -5.429 -92.633 1.00 68.12 235 LEU A C 1
ATOM 1876 O O . LEU A 1 235 ? 115.785 -5.139 -91.745 1.00 68.12 235 LEU A O 1
ATOM 1880 N N . LEU A 1 236 ? 116.272 -6.234 -93.657 1.00 71.06 236 LEU A N 1
ATOM 1881 C CA . LEU A 1 236 ? 114.935 -6.811 -93.848 1.00 71.06 236 LEU A CA 1
ATOM 1882 C C . LEU A 1 236 ? 114.526 -7.691 -92.658 1.00 71.06 236 LEU A C 1
ATOM 1884 O O . LEU A 1 236 ? 113.416 -7.572 -92.139 1.00 71.06 236 LEU A O 1
ATOM 1888 N N . LYS A 1 237 ? 115.451 -8.529 -92.173 1.00 72.19 237 LYS A N 1
ATOM 1889 C CA . LYS A 1 237 ? 115.212 -9.405 -91.021 1.00 72.19 237 LYS A CA 1
ATOM 1890 C C . LYS A 1 237 ? 114.895 -8.610 -89.748 1.00 72.19 237 LYS A C 1
ATOM 1892 O O . LYS A 1 237 ? 113.938 -8.938 -89.048 1.00 72.19 237 LYS A O 1
ATOM 1897 N N . LYS A 1 238 ? 115.638 -7.530 -89.479 1.00 70.12 238 LYS A N 1
ATOM 1898 C CA . LYS A 1 238 ? 115.370 -6.637 -88.336 1.00 70.12 238 LYS A CA 1
ATOM 1899 C C . LYS A 1 238 ? 114.035 -5.900 -88.474 1.00 70.12 238 LYS A C 1
ATOM 1901 O O . LYS A 1 238 ? 113.371 -5.672 -87.467 1.00 70.12 238 LYS A O 1
ATOM 1906 N N . GLN A 1 239 ? 113.614 -5.565 -89.694 1.00 71.94 239 GLN A N 1
ATOM 1907 C CA . GLN A 1 239 ? 112.306 -4.958 -89.948 1.00 71.94 239 GLN A CA 1
ATOM 1908 C C . GLN A 1 239 ? 111.151 -5.940 -89.675 1.00 71.94 239 GLN A C 1
ATOM 1910 O O . GLN A 1 239 ? 110.171 -5.564 -89.035 1.00 71.94 239 GLN A O 1
ATOM 1915 N N . GLU A 1 240 ? 111.281 -7.211 -90.071 1.00 75.62 240 GLU A N 1
ATOM 1916 C CA . GLU A 1 240 ? 110.306 -8.253 -89.717 1.00 75.62 240 GLU A CA 1
ATOM 1917 C C . GLU A 1 240 ? 110.231 -8.525 -88.207 1.00 75.62 240 GLU A C 1
ATOM 1919 O O . GLU A 1 240 ? 109.141 -8.714 -87.666 1.00 75.62 240 GLU A O 1
ATOM 1924 N N . GLU A 1 241 ? 111.376 -8.582 -87.523 1.00 76.06 241 GLU A N 1
ATOM 1925 C CA . GLU A 1 241 ? 111.435 -8.779 -86.068 1.00 76.06 241 GLU A CA 1
ATOM 1926 C C . GLU A 1 241 ? 110.801 -7.592 -85.323 1.00 76.06 241 GLU A C 1
ATOM 1928 O O . GLU A 1 241 ? 110.049 -7.799 -84.370 1.00 76.06 241 GLU A O 1
ATOM 1933 N N . MET A 1 242 ? 111.008 -6.362 -85.809 1.00 70.44 242 MET A N 1
ATOM 1934 C CA . MET A 1 242 ? 110.380 -5.148 -85.279 1.00 70.44 242 MET A CA 1
ATOM 1935 C C . MET A 1 242 ? 108.854 -5.146 -85.463 1.00 70.44 242 MET A C 1
ATOM 1937 O O . MET A 1 242 ? 108.136 -4.861 -84.506 1.00 70.44 242 MET A O 1
ATOM 1941 N N . GLN A 1 243 ? 108.348 -5.527 -86.644 1.00 74.75 243 GLN A N 1
ATOM 1942 C CA . GLN A 1 243 ? 106.904 -5.620 -86.896 1.00 74.75 243 GLN A CA 1
ATOM 1943 C C . GLN A 1 243 ? 106.238 -6.657 -85.977 1.00 74.75 243 GLN A C 1
ATOM 1945 O O . GLN A 1 243 ? 105.236 -6.359 -85.331 1.00 74.75 243 GLN A O 1
ATOM 1950 N N . LYS A 1 244 ? 106.842 -7.845 -85.831 1.00 74.81 244 LYS A N 1
ATOM 1951 C CA . LYS A 1 244 ? 106.344 -8.903 -84.930 1.00 74.81 244 LYS A CA 1
ATOM 1952 C C . LYS A 1 244 ? 106.319 -8.448 -83.464 1.00 74.81 244 LYS A C 1
ATOM 1954 O O . LYS A 1 244 ? 105.423 -8.843 -82.718 1.00 74.81 244 LYS A O 1
ATOM 1959 N N . LEU A 1 245 ? 107.265 -7.598 -83.050 1.00 71.75 245 LEU A N 1
ATOM 1960 C CA . LEU A 1 245 ? 107.272 -6.989 -81.716 1.00 71.75 245 LEU A CA 1
ATOM 1961 C C . LEU A 1 245 ? 106.129 -5.974 -81.538 1.00 71.75 245 LEU A C 1
ATOM 1963 O O . LEU A 1 245 ? 105.476 -5.960 -80.494 1.00 71.75 245 LEU A O 1
ATOM 1967 N N . GLN A 1 246 ? 105.874 -5.154 -82.561 1.00 72.19 246 GLN A N 1
ATOM 1968 C CA . GLN A 1 246 ? 104.821 -4.138 -82.567 1.00 72.19 246 GLN A CA 1
ATOM 1969 C C . GLN A 1 246 ? 103.419 -4.767 -82.518 1.00 72.19 246 GLN A C 1
ATOM 1971 O O . GLN A 1 246 ? 102.600 -4.364 -81.691 1.00 72.19 246 GLN A O 1
ATOM 1976 N N . ASP A 1 247 ? 103.170 -5.805 -83.320 1.00 72.44 247 ASP A N 1
ATOM 1977 C CA . ASP A 1 247 ? 101.898 -6.538 -83.335 1.00 72.44 247 ASP A CA 1
ATOM 1978 C C . ASP A 1 247 ? 101.622 -7.199 -81.966 1.00 72.44 247 ASP A C 1
ATOM 1980 O O . ASP A 1 247 ? 100.514 -7.113 -81.424 1.00 72.44 247 ASP A O 1
ATOM 1984 N N . LEU A 1 248 ? 102.653 -7.794 -81.347 1.00 76.00 248 LEU A N 1
ATOM 1985 C CA . LEU A 1 248 ? 102.576 -8.389 -80.007 1.00 76.00 248 LEU A CA 1
ATOM 1986 C C . LEU A 1 248 ? 102.305 -7.334 -78.919 1.00 76.00 248 LEU A C 1
ATOM 1988 O O . LEU A 1 248 ? 101.505 -7.565 -78.010 1.00 76.00 248 LEU A O 1
ATOM 1992 N N . GLN A 1 249 ? 102.937 -6.160 -79.012 1.00 73.56 249 GLN A N 1
ATOM 1993 C CA . GLN A 1 249 ? 102.686 -5.043 -78.101 1.00 73.56 249 GLN A CA 1
ATOM 1994 C C . GLN A 1 249 ? 101.240 -4.537 -78.227 1.00 73.56 249 GLN A C 1
ATOM 1996 O O . GLN A 1 249 ? 100.583 -4.291 -77.214 1.00 73.56 249 GLN A O 1
ATOM 2001 N N . GLN A 1 250 ? 100.716 -4.440 -79.451 1.00 73.69 250 GLN A N 1
ATOM 2002 C CA . GLN A 1 250 ? 99.352 -3.986 -79.719 1.00 73.69 250 GLN A CA 1
ATOM 2003 C C . GLN A 1 250 ? 98.296 -4.992 -79.223 1.00 73.69 250 GLN A C 1
ATOM 2005 O O . GLN A 1 250 ? 97.291 -4.587 -78.633 1.00 73.69 250 GLN A O 1
ATOM 2010 N N . TYR A 1 251 ? 98.559 -6.298 -79.356 1.00 78.50 251 TYR A N 1
ATOM 2011 C CA . TYR A 1 251 ? 97.750 -7.361 -78.747 1.00 78.50 251 TYR A CA 1
ATOM 2012 C C . TYR A 1 251 ? 97.728 -7.268 -77.211 1.00 78.50 251 TYR A C 1
ATOM 2014 O O . TYR A 1 251 ? 96.657 -7.295 -76.600 1.00 78.50 251 TYR A O 1
ATOM 2022 N N . ASN A 1 252 ? 98.892 -7.089 -76.579 1.00 75.88 252 ASN A N 1
ATOM 2023 C CA . ASN A 1 252 ? 98.991 -6.961 -75.121 1.00 75.88 252 ASN A CA 1
ATOM 2024 C C . ASN A 1 252 ? 98.246 -5.722 -74.590 1.00 75.88 252 ASN A C 1
ATOM 2026 O O . ASN A 1 252 ? 97.605 -5.800 -73.543 1.00 75.88 252 ASN A O 1
ATOM 2030 N N . ILE A 1 253 ? 98.255 -4.607 -75.330 1.00 75.12 253 ILE A N 1
ATOM 2031 C CA . ILE A 1 253 ? 97.472 -3.406 -74.995 1.00 75.12 253 ILE A CA 1
ATOM 2032 C C . ILE A 1 253 ? 95.961 -3.691 -75.054 1.00 75.12 253 ILE A C 1
ATOM 2034 O O . ILE A 1 253 ? 95.241 -3.294 -74.140 1.00 75.12 253 ILE A O 1
ATOM 2038 N N . GLN A 1 254 ? 95.466 -4.422 -76.062 1.00 75.06 254 GLN A N 1
ATOM 2039 C CA . GLN A 1 254 ? 94.045 -4.805 -76.113 1.00 75.06 254 GLN A CA 1
ATOM 2040 C C . GLN A 1 254 ? 93.630 -5.722 -74.953 1.00 75.06 254 GLN A C 1
ATOM 2042 O O . GLN A 1 254 ? 92.531 -5.567 -74.418 1.00 75.06 254 GLN A O 1
ATOM 2047 N N . GLN A 1 255 ? 94.491 -6.660 -74.544 1.00 76.50 255 GLN A N 1
ATOM 2048 C CA . GLN A 1 255 ? 94.213 -7.522 -73.390 1.00 76.50 255 GLN A CA 1
ATOM 2049 C C . GLN A 1 255 ? 94.212 -6.730 -72.074 1.00 76.50 255 GLN A C 1
ATOM 2051 O O . GLN A 1 255 ? 93.339 -6.945 -71.234 1.00 76.50 255 GLN A O 1
ATOM 2056 N N . LEU A 1 256 ? 95.130 -5.770 -71.913 1.00 79.06 256 LEU A N 1
ATOM 2057 C CA . LEU A 1 256 ? 95.172 -4.890 -70.743 1.00 79.06 256 LEU A CA 1
ATOM 2058 C C . LEU A 1 256 ? 93.922 -3.999 -70.651 1.00 79.06 256 LEU A C 1
ATOM 2060 O O . LEU A 1 256 ? 93.342 -3.884 -69.575 1.00 79.06 256 LEU A O 1
ATOM 2064 N N . LEU A 1 257 ? 93.464 -3.432 -71.773 1.00 76.25 257 LEU A N 1
ATOM 2065 C CA . LEU A 1 257 ? 92.239 -2.626 -71.821 1.00 76.25 257 LEU A CA 1
ATOM 2066 C C . LEU A 1 257 ? 90.996 -3.451 -71.460 1.00 76.25 257 LEU A C 1
ATOM 2068 O O . LEU A 1 257 ? 90.239 -3.037 -70.588 1.00 76.25 257 LEU A O 1
ATOM 2072 N N . LYS A 1 258 ? 90.827 -4.657 -72.019 1.00 75.88 258 LYS A N 1
ATOM 2073 C CA . LYS A 1 258 ? 89.717 -5.555 -71.637 1.00 75.88 258 LYS A CA 1
ATOM 2074 C C . LYS A 1 258 ? 89.758 -5.967 -70.165 1.00 75.88 258 LYS A C 1
ATOM 2076 O O . LYS A 1 258 ? 88.715 -6.096 -69.528 1.00 75.88 258 LYS A O 1
ATOM 2081 N N . MET A 1 259 ? 90.954 -6.168 -69.610 1.00 73.88 259 MET A N 1
ATOM 2082 C CA . MET A 1 259 ? 91.135 -6.453 -68.185 1.00 73.88 259 MET A CA 1
ATOM 2083 C C . MET A 1 259 ? 90.723 -5.250 -67.323 1.00 73.88 259 MET A C 1
ATOM 2085 O O . MET A 1 259 ? 90.042 -5.427 -66.314 1.00 73.88 259 MET A O 1
ATOM 2089 N N . GLN A 1 260 ? 91.070 -4.033 -67.749 1.00 79.44 260 GLN A N 1
ATOM 2090 C CA . GLN A 1 260 ? 90.694 -2.784 -67.087 1.00 79.44 260 GLN A CA 1
ATOM 2091 C C . GLN A 1 260 ? 89.182 -2.510 -67.169 1.00 79.44 260 GLN A C 1
ATOM 2093 O O . GLN A 1 260 ? 88.586 -2.144 -66.158 1.00 79.44 260 GLN A O 1
ATOM 2098 N N . GLU A 1 261 ? 88.544 -2.740 -68.320 1.00 76.69 261 GLU A N 1
ATOM 2099 C CA . GLU A 1 261 ? 87.084 -2.659 -68.497 1.00 76.69 261 GLU A CA 1
ATOM 2100 C C . GLU A 1 261 ? 86.358 -3.647 -67.571 1.00 76.69 261 GLU A C 1
ATOM 2102 O O . GLU A 1 261 ? 85.444 -3.265 -66.837 1.00 76.69 261 GLU A O 1
ATOM 2107 N N . LEU A 1 262 ? 86.809 -4.907 -67.531 1.00 78.94 262 LEU A N 1
ATOM 2108 C CA . LEU A 1 262 ? 86.251 -5.931 -66.646 1.00 78.94 262 LEU A CA 1
ATOM 2109 C C . LEU A 1 262 ? 86.448 -5.575 -65.163 1.00 78.94 262 LEU A C 1
ATOM 2111 O O . LEU A 1 262 ? 85.538 -5.778 -64.357 1.00 78.94 262 LEU A O 1
ATOM 2115 N N . GLN A 1 263 ? 87.601 -5.010 -64.794 1.00 74.88 263 GLN A N 1
ATOM 2116 C CA . GLN A 1 263 ? 87.879 -4.539 -63.435 1.00 74.88 263 GLN A CA 1
ATOM 2117 C C . GLN A 1 263 ? 86.998 -3.339 -63.052 1.00 74.88 263 GLN A C 1
ATOM 2119 O O . GLN A 1 263 ? 86.467 -3.310 -61.942 1.00 74.88 263 GLN A O 1
ATOM 2124 N N . GLN A 1 264 ? 86.790 -2.377 -63.957 1.00 75.31 264 GLN A N 1
ATOM 2125 C CA . GLN A 1 264 ? 85.894 -1.236 -63.739 1.00 75.31 264 GLN A CA 1
ATOM 2126 C C . GLN A 1 264 ? 84.440 -1.687 -63.575 1.00 75.31 264 GLN A C 1
ATOM 2128 O O . GLN A 1 264 ? 83.802 -1.308 -62.595 1.00 75.31 264 GLN A O 1
ATOM 2133 N N . HIS A 1 265 ? 83.947 -2.557 -64.458 1.00 76.50 265 HIS A N 1
ATOM 2134 C CA . HIS A 1 265 ? 82.607 -3.139 -64.365 1.00 76.50 265 HIS A CA 1
ATOM 2135 C C . HIS A 1 265 ? 82.416 -3.941 -63.064 1.00 76.50 265 HIS A C 1
ATOM 2137 O O . HIS A 1 265 ? 81.409 -3.785 -62.377 1.00 76.50 265 HIS A O 1
ATOM 2143 N N . THR A 1 266 ? 83.409 -4.744 -62.665 1.00 74.38 266 THR A N 1
ATOM 2144 C CA . THR A 1 266 ? 83.376 -5.492 -61.393 1.00 74.38 266 THR A CA 1
ATOM 2145 C C . THR A 1 266 ? 83.360 -4.549 -60.186 1.00 74.38 266 THR A C 1
ATOM 2147 O O . THR A 1 266 ? 82.615 -4.781 -59.238 1.00 74.38 266 THR A O 1
ATOM 2150 N N . SER A 1 267 ? 84.132 -3.458 -60.228 1.00 74.31 267 SER A N 1
ATOM 2151 C CA . SER A 1 267 ? 84.154 -2.439 -59.171 1.00 74.31 267 SER A CA 1
ATOM 2152 C C . SER A 1 267 ? 82.822 -1.682 -59.071 1.00 74.31 267 SER A C 1
ATOM 2154 O O . SER A 1 267 ? 82.306 -1.489 -57.974 1.00 74.31 267 SER A O 1
ATOM 2156 N N . GLN A 1 268 ? 82.206 -1.335 -60.208 1.00 77.94 268 GLN A N 1
ATOM 2157 C CA . GLN A 1 268 ? 80.869 -0.732 -60.261 1.00 77.94 268 GLN A CA 1
ATOM 2158 C C . GLN A 1 268 ? 79.794 -1.672 -59.699 1.00 77.94 268 GLN A C 1
ATOM 2160 O O . GLN A 1 268 ? 78.985 -1.241 -58.884 1.00 77.94 268 GLN A O 1
ATOM 2165 N N . GLN A 1 269 ? 79.820 -2.963 -60.049 1.00 79.00 269 GLN A N 1
ATOM 2166 C CA . GLN A 1 269 ? 78.906 -3.952 -59.462 1.00 79.00 269 GLN A CA 1
ATOM 2167 C C . GLN A 1 269 ? 79.131 -4.158 -57.956 1.00 79.00 269 GLN A C 1
ATOM 2169 O O . GLN A 1 269 ? 78.177 -4.455 -57.235 1.00 79.00 269 GLN A O 1
ATOM 2174 N N . LEU A 1 270 ? 80.366 -4.011 -57.465 1.00 77.56 270 LEU A N 1
ATOM 2175 C CA . LEU A 1 270 ? 80.666 -4.091 -56.035 1.00 77.56 270 LEU A CA 1
ATOM 2176 C C . LEU A 1 270 ? 80.135 -2.861 -55.284 1.00 77.56 270 LEU A C 1
ATOM 2178 O O . LEU A 1 270 ? 79.494 -3.022 -54.249 1.00 77.56 270 LEU A O 1
ATOM 2182 N N . LEU A 1 271 ? 80.340 -1.659 -55.836 1.00 77.12 271 LEU A N 1
ATOM 2183 C CA . LEU A 1 271 ? 79.787 -0.402 -55.322 1.00 77.12 271 LEU A CA 1
ATOM 2184 C C . LEU A 1 271 ? 78.257 -0.431 -55.293 1.00 77.12 271 LEU A C 1
ATOM 2186 O O . LEU A 1 271 ? 77.677 -0.184 -54.242 1.00 77.12 271 LEU A O 1
ATOM 2190 N N . GLN A 1 272 ? 77.608 -0.828 -56.392 1.00 80.06 272 GLN A N 1
ATOM 2191 C CA . GLN A 1 272 ? 76.150 -0.951 -56.447 1.00 80.06 272 GLN A CA 1
ATOM 2192 C C . GLN A 1 272 ? 75.631 -1.922 -55.374 1.00 80.06 272 GLN A C 1
ATOM 2194 O O . GLN A 1 272 ? 74.711 -1.585 -54.637 1.00 80.06 272 GLN A O 1
ATOM 2199 N N . LYS A 1 273 ? 76.261 -3.093 -55.203 1.00 75.69 273 LYS A N 1
ATOM 2200 C CA . LYS A 1 273 ? 75.888 -4.042 -54.138 1.00 75.69 273 LYS A CA 1
ATOM 2201 C C . LYS A 1 273 ? 76.158 -3.515 -52.729 1.00 75.69 273 LYS A C 1
ATOM 2203 O O . LYS A 1 273 ? 75.453 -3.894 -51.796 1.00 75.69 273 LYS A O 1
ATOM 2208 N N . GLN A 1 274 ? 77.164 -2.661 -52.552 1.00 79.44 274 GLN A N 1
ATOM 2209 C CA . GLN A 1 274 ? 77.442 -2.004 -51.277 1.00 79.44 274 GLN A CA 1
ATOM 2210 C C . GLN A 1 274 ? 76.401 -0.915 -50.969 1.00 79.44 274 GLN A C 1
ATOM 2212 O O . GLN A 1 274 ? 75.974 -0.798 -49.822 1.00 79.44 274 GLN A O 1
ATOM 2217 N N . GLU A 1 275 ? 75.937 -0.176 -51.978 1.00 83.38 275 GLU A N 1
ATOM 2218 C CA . GLU A 1 275 ? 74.827 0.776 -51.860 1.00 83.38 275 GLU A CA 1
ATOM 2219 C C . GLU A 1 275 ? 73.492 0.064 -51.601 1.00 83.38 275 GLU A C 1
ATOM 2221 O O . GLU A 1 275 ? 72.781 0.449 -50.678 1.00 83.38 275 GLU A O 1
ATOM 2226 N N . GLU A 1 276 ? 73.181 -1.018 -52.323 1.00 81.69 276 GLU A N 1
ATOM 2227 C CA . GLU A 1 276 ? 72.011 -1.879 -52.079 1.00 81.69 276 GLU A CA 1
ATOM 2228 C C . GLU A 1 276 ? 72.024 -2.451 -50.649 1.00 81.69 276 GLU A C 1
ATOM 2230 O O . GLU A 1 276 ? 71.011 -2.412 -49.950 1.00 81.69 276 GLU A O 1
ATOM 2235 N N . MET A 1 277 ? 73.183 -2.921 -50.169 1.00 81.00 277 MET A N 1
ATOM 2236 C CA . MET A 1 277 ? 73.355 -3.405 -48.794 1.00 81.00 277 MET A CA 1
ATOM 2237 C C . MET A 1 277 ? 73.175 -2.287 -47.757 1.00 81.00 277 MET A C 1
ATOM 2239 O O . MET A 1 277 ? 72.544 -2.510 -46.724 1.00 81.00 277 MET A O 1
ATOM 2243 N N . LEU A 1 278 ? 73.685 -1.081 -48.024 1.00 82.50 278 LEU A N 1
ATOM 2244 C CA . LEU A 1 278 ? 73.540 0.067 -47.126 1.00 82.50 278 LEU A CA 1
ATOM 2245 C C . LEU A 1 278 ? 72.092 0.580 -47.092 1.00 82.50 278 LEU A C 1
ATOM 2247 O O . LEU A 1 278 ? 71.583 0.888 -46.016 1.00 82.50 278 LEU A O 1
ATOM 2251 N N . GLN A 1 279 ? 71.406 0.621 -48.237 1.00 82.19 279 GLN A N 1
ATOM 2252 C CA . GLN A 1 279 ? 69.981 0.952 -48.330 1.00 82.19 279 GLN A CA 1
ATOM 2253 C C . GLN A 1 279 ? 69.129 -0.089 -47.596 1.00 82.19 279 GLN A C 1
ATOM 2255 O O . GLN A 1 279 ? 68.264 0.287 -46.810 1.00 82.19 279 GLN A O 1
ATOM 2260 N N . MET A 1 280 ? 69.424 -1.384 -47.754 1.00 80.75 280 MET A N 1
ATOM 2261 C CA . MET A 1 280 ? 68.772 -2.456 -46.996 1.00 80.75 280 MET A CA 1
ATOM 2262 C C . MET A 1 280 ? 69.026 -2.322 -45.486 1.00 80.75 280 MET A C 1
ATOM 2264 O O . MET A 1 280 ? 68.099 -2.447 -44.692 1.00 80.75 280 MET A O 1
ATOM 2268 N N . GLN A 1 281 ? 70.248 -1.988 -45.062 1.00 78.00 281 GLN A N 1
ATOM 2269 C CA . GLN A 1 281 ? 70.556 -1.751 -43.647 1.00 78.00 281 GLN A CA 1
ATOM 2270 C C . GLN A 1 281 ? 69.820 -0.519 -43.088 1.00 78.00 281 GLN A C 1
ATOM 2272 O O . GLN A 1 281 ? 69.332 -0.554 -41.955 1.00 78.00 281 GLN A O 1
ATOM 2277 N N . GLN A 1 282 ? 69.704 0.559 -43.870 1.00 79.62 282 GLN A N 1
ATOM 2278 C CA . GLN A 1 282 ? 68.926 1.745 -43.503 1.00 79.62 282 GLN A CA 1
ATOM 2279 C C . GLN A 1 282 ? 67.427 1.436 -43.425 1.00 79.62 282 GLN A C 1
ATOM 2281 O O . GLN A 1 282 ? 66.785 1.847 -42.460 1.00 79.62 282 GLN A O 1
ATOM 2286 N N . HIS A 1 283 ? 66.887 0.673 -44.378 1.00 80.56 283 HIS A N 1
ATOM 2287 C CA . HIS A 1 283 ? 65.493 0.232 -44.392 1.00 80.56 283 HIS A CA 1
ATOM 2288 C C . HIS A 1 283 ? 65.179 -0.637 -43.169 1.00 80.56 283 HIS A C 1
ATOM 2290 O O . HIS A 1 283 ? 64.318 -0.265 -42.377 1.00 80.56 283 HIS A O 1
ATOM 2296 N N . ASN A 1 284 ? 65.973 -1.679 -42.907 1.00 77.88 284 ASN A N 1
ATOM 2297 C CA . ASN A 1 284 ? 65.831 -2.531 -41.722 1.00 77.88 284 ASN A CA 1
ATOM 2298 C C . ASN A 1 284 ? 65.956 -1.723 -40.410 1.00 77.88 284 ASN A C 1
ATOM 2300 O O . ASN A 1 284 ? 65.292 -2.026 -39.420 1.00 77.88 284 ASN A O 1
ATOM 2304 N N . SER A 1 285 ? 66.786 -0.669 -40.377 1.00 79.19 285 SER A N 1
ATOM 2305 C CA . SER A 1 285 ? 66.885 0.241 -39.224 1.00 79.19 285 SER A CA 1
ATOM 2306 C C . SER A 1 285 ? 65.658 1.153 -39.073 1.00 79.19 285 SER A C 1
ATOM 2308 O O . SER A 1 285 ? 65.269 1.470 -37.948 1.00 79.19 285 SER A O 1
ATOM 2310 N N . GLN A 1 286 ? 65.030 1.568 -40.177 1.00 82.12 286 GLN A N 1
ATOM 2311 C CA . GLN A 1 286 ? 63.770 2.314 -40.164 1.00 82.12 286 GLN A CA 1
ATOM 2312 C C . GLN A 1 286 ? 62.598 1.421 -39.741 1.00 82.12 286 GLN A C 1
ATOM 2314 O O . GLN A 1 286 ? 61.850 1.824 -38.855 1.00 82.12 286 GLN A O 1
ATOM 2319 N N . GLU A 1 287 ? 62.484 0.203 -40.275 1.00 83.19 287 GLU A N 1
ATOM 2320 C CA . GLU A 1 287 ? 61.484 -0.783 -39.846 1.00 83.19 287 GLU A CA 1
ATOM 2321 C C . GLU A 1 287 ? 61.635 -1.124 -38.360 1.00 83.19 287 GLU A C 1
ATOM 2323 O O . GLU A 1 287 ? 60.657 -1.094 -37.619 1.00 83.19 287 GLU A O 1
ATOM 2328 N N . MET A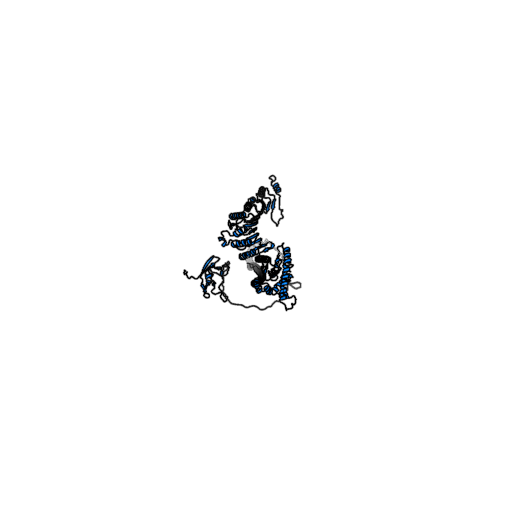 1 288 ? 62.863 -1.355 -37.878 1.00 79.31 288 MET A N 1
ATOM 2329 C CA . MET A 1 288 ? 63.122 -1.605 -36.455 1.00 79.31 288 MET A CA 1
ATOM 2330 C C . MET A 1 288 ? 62.703 -0.416 -35.574 1.00 79.31 288 MET A C 1
ATOM 2332 O O . MET A 1 288 ? 62.129 -0.621 -34.505 1.00 79.31 288 MET A O 1
ATOM 2336 N N . LYS A 1 289 ? 62.921 0.828 -36.025 1.00 79.38 289 LYS A N 1
ATOM 2337 C CA . LYS A 1 289 ? 62.447 2.036 -35.323 1.00 79.38 289 LYS A CA 1
ATOM 2338 C C . LYS A 1 289 ? 60.925 2.165 -35.349 1.00 79.38 289 LYS A C 1
ATOM 2340 O O . LYS A 1 289 ? 60.347 2.492 -34.318 1.00 79.38 289 LYS A O 1
ATOM 2345 N N . GLN A 1 290 ? 60.276 1.883 -36.478 1.00 80.50 290 GLN A N 1
ATOM 2346 C CA . GLN A 1 290 ? 58.813 1.890 -36.595 1.00 80.50 290 GLN A CA 1
ATOM 2347 C C . GLN A 1 290 ? 58.181 0.805 -35.714 1.00 80.50 290 GLN A C 1
ATOM 2349 O O . GLN A 1 290 ? 57.229 1.082 -34.993 1.00 80.50 290 GLN A O 1
ATOM 2354 N N . MET A 1 291 ? 58.761 -0.397 -35.682 1.00 82.12 291 MET A N 1
ATOM 2355 C CA . MET A 1 291 ? 58.353 -1.492 -34.799 1.00 82.12 291 MET A CA 1
ATOM 2356 C C . MET A 1 291 ? 58.554 -1.132 -33.320 1.00 82.12 291 MET A C 1
ATOM 2358 O O . MET A 1 291 ? 57.677 -1.386 -32.499 1.00 82.12 291 MET A O 1
ATOM 2362 N N . GLN A 1 292 ? 59.666 -0.483 -32.961 1.00 78.69 292 GLN A N 1
ATOM 2363 C CA . GLN A 1 292 ? 59.903 -0.015 -31.593 1.00 78.69 292 GLN A CA 1
ATOM 2364 C C . GLN A 1 292 ? 58.928 1.106 -31.187 1.00 78.69 292 GLN A C 1
ATOM 2366 O O . GLN A 1 292 ? 58.432 1.102 -30.061 1.00 78.69 292 GLN A O 1
ATOM 2371 N N . GLN A 1 293 ? 58.604 2.030 -32.098 1.00 81.44 293 GLN A N 1
ATOM 2372 C CA . GLN A 1 293 ? 57.587 3.067 -31.888 1.00 81.44 293 GLN A CA 1
ATOM 2373 C C . GLN A 1 293 ? 56.186 2.462 -31.730 1.00 81.44 293 GLN A C 1
ATOM 2375 O O . GLN A 1 293 ? 55.495 2.800 -30.772 1.00 81.44 293 GLN A O 1
ATOM 2380 N N . HIS A 1 294 ? 55.800 1.525 -32.600 1.00 84.00 294 HIS A N 1
ATOM 2381 C CA . HIS A 1 294 ? 54.540 0.786 -32.512 1.00 84.00 294 HIS A CA 1
ATOM 2382 C C . HIS A 1 294 ? 54.419 0.049 -31.173 1.00 84.00 294 HIS A C 1
ATOM 2384 O O . HIS A 1 294 ? 53.450 0.243 -30.445 1.00 84.00 294 HIS A O 1
ATOM 2390 N N . ASN A 1 295 ? 55.436 -0.725 -30.787 1.00 83.62 295 ASN A N 1
ATOM 2391 C CA . ASN A 1 295 ? 55.427 -1.480 -29.532 1.00 83.62 295 ASN A CA 1
ATOM 2392 C C . ASN A 1 295 ? 55.401 -0.555 -28.302 1.00 83.62 295 ASN A C 1
ATOM 2394 O O . ASN A 1 295 ? 54.789 -0.895 -27.292 1.00 83.62 295 ASN A O 1
ATOM 2398 N N . SER A 1 296 ? 56.015 0.631 -28.385 1.00 84.12 296 SER A N 1
ATOM 2399 C CA . SER A 1 296 ? 55.922 1.661 -27.343 1.00 84.12 296 SER A CA 1
ATOM 2400 C C . SER A 1 296 ? 54.517 2.267 -27.246 1.00 84.12 296 SER A C 1
ATOM 2402 O O . SER A 1 296 ? 54.028 2.483 -26.140 1.00 84.12 296 SER A O 1
ATOM 2404 N N . GLN A 1 297 ? 53.855 2.533 -28.376 1.00 88.94 297 GLN A N 1
ATOM 2405 C CA . GLN A 1 297 ? 52.470 3.022 -28.418 1.00 88.94 297 GLN A CA 1
ATOM 2406 C C . GLN A 1 297 ? 51.479 1.961 -27.918 1.00 88.94 297 GLN A C 1
ATOM 2408 O O . GLN A 1 297 ? 50.573 2.279 -27.152 1.00 88.94 297 GLN A O 1
ATOM 2413 N N . GLU A 1 298 ? 51.679 0.693 -28.281 1.00 89.62 298 GLU A N 1
ATOM 2414 C CA . GLU A 1 298 ? 50.871 -0.429 -27.798 1.00 89.62 298 GLU A CA 1
ATOM 2415 C C . GLU A 1 298 ? 51.040 -0.644 -26.283 1.00 89.62 298 GLU A C 1
ATOM 2417 O O . GLU A 1 298 ? 50.060 -0.908 -25.585 1.00 89.62 298 GLU A O 1
ATOM 2422 N N . LEU A 1 299 ? 52.260 -0.479 -25.755 1.00 89.81 299 LEU A N 1
ATOM 2423 C CA . LEU A 1 299 ? 52.533 -0.547 -24.317 1.00 89.81 299 LEU A CA 1
ATOM 2424 C C . LEU A 1 299 ? 51.861 0.601 -23.550 1.00 89.81 299 LEU A C 1
ATOM 2426 O O . LEU A 1 299 ? 51.235 0.346 -22.522 1.00 89.81 299 LEU A O 1
ATOM 2430 N N . LEU A 1 300 ? 51.939 1.836 -24.062 1.00 90.44 300 LEU A N 1
ATOM 2431 C CA . LEU A 1 300 ? 51.247 2.993 -23.483 1.00 90.44 300 LEU A CA 1
ATOM 2432 C C . LEU A 1 300 ? 49.726 2.789 -23.482 1.00 90.44 300 LEU A C 1
ATOM 2434 O O . LEU A 1 300 ? 49.101 2.926 -22.435 1.00 90.44 300 LEU A O 1
ATOM 2438 N N . LYS A 1 301 ? 49.141 2.347 -24.602 1.00 92.69 301 LYS A N 1
ATOM 2439 C CA . LYS A 1 301 ? 47.702 2.049 -24.690 1.00 92.69 301 LYS A CA 1
ATOM 2440 C C . LYS A 1 301 ? 47.272 0.970 -23.689 1.00 92.69 301 LYS A C 1
ATOM 2442 O O . LYS A 1 301 ? 46.260 1.125 -23.016 1.00 92.69 301 LYS A O 1
ATOM 2447 N N . LYS A 1 302 ? 48.065 -0.096 -23.526 1.00 87.62 302 LYS A N 1
ATOM 2448 C CA . LYS A 1 302 ? 47.822 -1.140 -22.511 1.00 87.62 302 LYS A CA 1
ATOM 2449 C C . LYS A 1 302 ? 47.956 -0.622 -21.075 1.00 87.62 302 LYS A C 1
ATOM 2451 O O . LYS A 1 302 ? 47.272 -1.119 -20.183 1.00 87.62 302 LYS A O 1
ATOM 2456 N N . GLN A 1 303 ? 48.815 0.369 -20.838 1.00 89.50 303 GLN A N 1
ATOM 2457 C CA . GLN A 1 303 ? 48.944 1.036 -19.542 1.00 89.50 303 GLN A CA 1
ATOM 2458 C C . GLN A 1 303 ? 47.736 1.943 -19.248 1.00 89.50 303 GLN A C 1
ATOM 2460 O O . GLN A 1 303 ? 47.250 1.945 -18.118 1.00 89.50 303 GLN A O 1
ATOM 2465 N N . GLU A 1 304 ? 47.214 2.654 -20.250 1.00 92.88 304 GLU A N 1
ATOM 2466 C CA . GLU A 1 304 ? 45.979 3.447 -20.154 1.00 92.88 304 GLU A CA 1
ATOM 2467 C C . GLU A 1 304 ? 44.753 2.552 -19.897 1.00 92.88 304 GLU A C 1
ATOM 2469 O O . GLU A 1 304 ? 44.029 2.778 -18.929 1.00 92.88 304 GLU A O 1
ATOM 2474 N N . GLU A 1 305 ? 44.577 1.475 -20.672 1.00 92.88 305 GLU A N 1
ATOM 2475 C CA . GLU A 1 305 ? 43.516 0.469 -20.475 1.00 92.88 305 GLU A CA 1
ATOM 2476 C C . GLU A 1 305 ? 43.556 -0.147 -19.064 1.00 92.88 305 GLU A C 1
ATOM 2478 O O . GLU A 1 305 ? 42.521 -0.323 -18.417 1.00 92.88 305 GLU A O 1
ATOM 2483 N N . MET A 1 306 ? 44.756 -0.436 -18.546 1.00 93.06 306 MET A N 1
ATOM 2484 C CA . MET A 1 306 ? 44.940 -0.953 -17.188 1.00 93.06 306 MET A CA 1
ATOM 2485 C C . MET A 1 306 ? 44.580 0.084 -16.113 1.00 93.06 306 MET A C 1
ATOM 2487 O O . MET A 1 306 ? 43.972 -0.273 -15.101 1.00 93.06 306 MET A O 1
ATOM 2491 N N . GLN A 1 307 ? 44.917 1.361 -16.320 1.00 92.00 307 GLN A N 1
ATOM 2492 C CA . GLN A 1 307 ? 44.525 2.443 -15.412 1.00 92.00 307 GLN A CA 1
ATOM 2493 C C . GLN A 1 307 ? 43.014 2.689 -15.433 1.00 92.00 307 GLN A C 1
ATOM 2495 O O . GLN A 1 307 ? 42.428 2.903 -14.371 1.00 92.00 307 GLN A O 1
ATOM 2500 N N . GLU A 1 308 ? 42.365 2.625 -16.598 1.00 94.56 308 GLU A N 1
ATOM 2501 C CA . GLU A 1 308 ? 40.911 2.758 -16.693 1.00 94.56 308 GLU A CA 1
ATOM 2502 C C . GLU A 1 308 ? 40.209 1.602 -15.968 1.00 94.56 308 GLU A C 1
ATOM 2504 O O . GLU A 1 308 ? 39.356 1.842 -15.112 1.00 94.56 308 GLU A O 1
ATOM 2509 N N . LEU A 1 309 ? 40.635 0.354 -16.198 1.00 94.19 309 LEU A N 1
ATOM 2510 C CA . LEU A 1 309 ? 40.101 -0.817 -15.496 1.00 94.19 309 LEU A CA 1
ATOM 2511 C C . LEU A 1 309 ? 40.298 -0.718 -13.971 1.00 94.19 309 LEU A C 1
ATOM 2513 O O . LEU A 1 309 ? 39.401 -1.072 -13.198 1.00 94.19 309 LEU A O 1
ATOM 2517 N N . GLN A 1 310 ? 41.438 -0.189 -13.512 1.00 92.69 310 GLN A N 1
ATOM 2518 C CA . GLN A 1 310 ? 41.689 0.063 -12.090 1.00 92.69 310 GLN A CA 1
ATOM 2519 C C . GLN A 1 310 ? 40.755 1.149 -11.525 1.00 92.69 310 GLN A C 1
ATOM 2521 O O . GLN A 1 310 ? 40.254 1.009 -10.405 1.00 92.69 310 GLN A O 1
ATOM 2526 N N . GLN A 1 311 ? 40.474 2.209 -12.290 1.00 93.50 311 GLN A N 1
ATOM 2527 C CA . GLN A 1 311 ? 39.514 3.250 -11.907 1.00 93.50 311 GLN A CA 1
ATOM 2528 C C . GLN A 1 311 ? 38.078 2.713 -11.857 1.00 93.50 311 GLN A C 1
ATOM 2530 O O . GLN A 1 311 ? 37.397 2.936 -10.856 1.00 93.50 311 GLN A O 1
ATOM 2535 N N . GLN A 1 312 ? 37.636 1.958 -12.868 1.00 94.81 312 GLN A N 1
ATOM 2536 C CA . GLN A 1 312 ? 36.318 1.312 -12.895 1.00 94.81 312 GLN A CA 1
ATOM 2537 C C . GLN A 1 312 ? 36.145 0.363 -11.694 1.00 94.81 312 GLN A C 1
ATOM 2539 O O . GLN A 1 312 ? 35.169 0.470 -10.951 1.00 94.81 312 GLN A O 1
ATOM 2544 N N . THR A 1 313 ? 37.146 -0.483 -11.415 1.00 91.44 313 THR A N 1
ATOM 2545 C CA . THR A 1 313 ? 37.156 -1.385 -10.246 1.00 91.44 313 THR A CA 1
ATOM 2546 C C . THR A 1 313 ? 37.055 -0.610 -8.925 1.00 91.44 313 THR A C 1
ATOM 2548 O O . THR A 1 313 ? 36.311 -1.000 -8.022 1.00 91.44 313 THR A O 1
ATOM 2551 N N . ARG A 1 314 ? 37.755 0.528 -8.805 1.00 94.06 314 ARG A N 1
ATOM 2552 C CA . ARG A 1 314 ? 37.688 1.404 -7.624 1.00 94.06 314 ARG A CA 1
ATOM 2553 C C . ARG A 1 314 ? 36.323 2.086 -7.476 1.00 94.06 314 ARG A C 1
ATOM 2555 O O . ARG A 1 314 ? 35.832 2.197 -6.354 1.00 94.06 314 ARG A O 1
ATOM 2562 N N . GLN A 1 315 ? 35.700 2.517 -8.573 1.00 94.25 315 GLN A N 1
ATOM 2563 C CA . GLN A 1 315 ? 34.346 3.083 -8.562 1.00 94.25 315 GLN A CA 1
ATOM 2564 C C . GLN A 1 315 ? 33.301 2.030 -8.164 1.00 94.25 315 GLN A C 1
ATOM 2566 O O . GLN A 1 315 ? 32.447 2.311 -7.323 1.00 94.25 315 GLN A O 1
ATOM 2571 N N . GLU A 1 316 ? 33.399 0.800 -8.682 1.00 94.00 316 GLU A N 1
ATOM 2572 C CA . GLU A 1 316 ? 32.551 -0.310 -8.235 1.00 94.00 316 GLU A CA 1
ATOM 2573 C C . GLU A 1 316 ? 32.729 -0.621 -6.748 1.00 94.00 316 GLU A C 1
ATOM 2575 O O . GLU A 1 316 ? 31.738 -0.850 -6.055 1.00 94.00 316 GLU A O 1
ATOM 2580 N N . PHE A 1 317 ? 33.968 -0.632 -6.247 1.00 96.06 317 PHE A N 1
ATOM 2581 C CA . PHE A 1 317 ? 34.241 -0.874 -4.832 1.00 96.06 317 PHE A CA 1
ATOM 2582 C C . PHE A 1 317 ? 33.593 0.196 -3.944 1.00 96.06 317 PHE A C 1
ATOM 2584 O O . PHE A 1 317 ? 32.872 -0.147 -3.010 1.00 96.06 317 PHE A O 1
ATOM 2591 N N . LEU A 1 318 ? 33.766 1.481 -4.275 1.00 94.38 318 LEU A N 1
ATOM 2592 C CA . LEU A 1 318 ? 33.137 2.588 -3.544 1.00 94.38 318 LEU A CA 1
ATOM 2593 C C . LEU A 1 318 ? 31.602 2.514 -3.596 1.00 94.38 318 LEU A C 1
ATOM 2595 O O . LEU A 1 318 ? 30.943 2.706 -2.577 1.00 94.38 318 LEU A O 1
ATOM 2599 N N . LYS A 1 319 ? 31.023 2.153 -4.748 1.00 93.94 319 LYS A N 1
ATOM 2600 C CA . LYS A 1 319 ? 29.574 1.946 -4.903 1.00 93.94 319 LYS A CA 1
ATOM 2601 C C . LYS A 1 319 ? 29.057 0.784 -4.044 1.00 93.94 319 LYS A C 1
ATOM 2603 O O . LYS A 1 319 ? 28.001 0.906 -3.431 1.00 93.94 319 LYS A O 1
ATOM 2608 N N . LYS A 1 320 ? 29.801 -0.325 -3.963 1.00 90.62 320 LYS A N 1
ATOM 2609 C CA . LYS A 1 320 ? 29.480 -1.475 -3.095 1.00 90.62 320 LYS A CA 1
ATOM 2610 C C . LYS A 1 320 ? 29.639 -1.123 -1.609 1.00 90.62 320 LYS A C 1
ATOM 2612 O O . LYS A 1 320 ? 28.832 -1.568 -0.797 1.00 90.62 320 LYS A O 1
ATOM 2617 N N . GLN A 1 321 ? 30.621 -0.291 -1.257 1.00 92.31 321 GLN A N 1
ATOM 2618 C CA . GLN A 1 321 ? 30.829 0.208 0.106 1.00 92.31 321 GLN A CA 1
ATOM 2619 C C . GLN A 1 321 ? 29.689 1.134 0.561 1.00 92.31 321 GLN A C 1
ATOM 2621 O O . GLN A 1 321 ? 29.167 0.954 1.658 1.00 92.31 321 GLN A O 1
ATOM 2626 N N . ASP A 1 322 ? 29.249 2.068 -0.285 1.00 93.06 322 ASP A N 1
ATOM 2627 C CA . ASP A 1 322 ? 28.092 2.929 -0.001 1.00 93.06 322 ASP A CA 1
ATOM 2628 C C . ASP A 1 322 ? 26.795 2.111 0.145 1.00 93.06 322 ASP A C 1
ATOM 2630 O O . ASP A 1 322 ? 26.075 2.249 1.133 1.00 93.06 322 ASP A O 1
ATOM 2634 N N . GLN A 1 323 ? 26.546 1.160 -0.763 1.00 87.81 323 GLN A N 1
ATOM 2635 C CA . GLN A 1 323 ? 25.413 0.233 -0.651 1.00 87.81 323 GLN A CA 1
ATOM 2636 C C . GLN A 1 323 ? 25.442 -0.591 0.648 1.00 87.81 323 GLN A C 1
ATOM 2638 O O . GLN A 1 323 ? 24.389 -0.829 1.243 1.00 87.81 323 GLN A O 1
ATOM 2643 N N . MET A 1 324 ? 26.626 -1.000 1.115 1.00 91.62 324 MET A N 1
ATOM 2644 C CA . MET A 1 324 ? 26.800 -1.700 2.391 1.00 91.62 324 MET A CA 1
ATOM 2645 C C . MET A 1 324 ? 26.496 -0.790 3.591 1.00 91.62 324 MET A C 1
ATOM 2647 O O . MET A 1 324 ? 25.787 -1.215 4.502 1.00 91.62 324 MET A O 1
ATOM 2651 N N . LEU A 1 325 ? 26.953 0.467 3.574 1.00 92.12 325 LEU A N 1
ATOM 2652 C CA . LEU A 1 325 ? 26.656 1.452 4.623 1.00 92.12 325 LEU A CA 1
ATOM 2653 C C . LEU A 1 325 ? 25.157 1.781 4.689 1.00 92.12 325 LEU A C 1
ATOM 2655 O O . LEU A 1 325 ? 24.574 1.737 5.773 1.00 92.12 325 LEU A O 1
ATOM 2659 N N . GLN A 1 326 ? 24.503 2.007 3.545 1.00 86.81 326 GLN A N 1
ATOM 2660 C CA . GLN A 1 326 ? 23.047 2.193 3.481 1.00 86.81 326 GLN A CA 1
ATOM 2661 C C . GLN A 1 326 ? 22.285 0.962 4.003 1.00 86.81 326 GLN A C 1
ATOM 2663 O O . GLN A 1 326 ? 21.262 1.096 4.676 1.00 86.81 326 GLN A O 1
ATOM 2668 N N . MET A 1 327 ? 22.770 -0.251 3.714 1.00 79.88 327 MET A N 1
ATOM 2669 C CA . MET A 1 327 ? 22.174 -1.488 4.227 1.00 79.88 327 MET A CA 1
ATOM 2670 C C . MET A 1 327 ? 22.342 -1.610 5.749 1.00 79.88 327 MET A C 1
ATOM 2672 O O . MET A 1 327 ? 21.390 -1.983 6.434 1.00 79.88 327 MET A O 1
ATOM 2676 N N . GLN A 1 328 ? 23.510 -1.245 6.285 1.00 89.56 328 GLN A N 1
ATOM 2677 C CA . GLN A 1 328 ? 23.790 -1.242 7.722 1.00 89.56 328 GLN A CA 1
ATOM 2678 C C . GLN A 1 328 ? 22.932 -0.211 8.475 1.00 89.56 328 GLN A C 1
ATOM 2680 O O . GLN A 1 328 ? 22.387 -0.535 9.529 1.00 89.56 328 GLN A O 1
ATOM 2685 N N . GLN A 1 329 ? 22.753 0.993 7.921 1.00 88.94 329 GLN A N 1
ATOM 2686 C CA . GLN A 1 329 ? 21.867 2.025 8.476 1.00 88.94 329 GLN A CA 1
ATOM 2687 C C . GLN A 1 329 ? 20.416 1.530 8.550 1.00 88.94 329 GLN A C 1
ATOM 2689 O O . GLN A 1 329 ? 19.845 1.476 9.639 1.00 88.94 329 GLN A O 1
ATOM 2694 N N . ARG A 1 330 ? 19.864 1.028 7.436 1.00 77.12 330 ARG A N 1
ATOM 2695 C CA . ARG A 1 330 ? 18.503 0.455 7.393 1.00 77.12 330 ARG A CA 1
ATOM 2696 C C . ARG A 1 330 ? 18.329 -0.749 8.322 1.00 77.12 330 ARG A C 1
ATOM 2698 O O . ARG A 1 330 ? 17.238 -0.975 8.841 1.00 77.12 330 ARG A O 1
ATOM 2705 N N . ALA A 1 331 ? 19.379 -1.544 8.535 1.00 78.44 331 ALA A N 1
ATOM 2706 C CA . ALA A 1 331 ? 19.359 -2.637 9.505 1.00 78.44 331 ALA A CA 1
ATOM 2707 C C . ALA A 1 331 ? 19.321 -2.115 10.953 1.00 78.44 331 ALA A C 1
ATOM 2709 O O . ALA A 1 331 ? 18.566 -2.645 11.766 1.00 78.44 331 ALA A O 1
ATOM 2710 N N . HIS A 1 332 ? 20.074 -1.058 11.269 1.00 84.81 332 HIS A N 1
ATOM 2711 C CA . HIS A 1 332 ? 20.068 -0.431 12.590 1.00 84.81 332 HIS A CA 1
ATOM 2712 C C . HIS A 1 332 ? 18.723 0.245 12.908 1.00 84.81 332 HIS A C 1
ATOM 2714 O O . HIS A 1 332 ? 18.154 -0.011 13.964 1.00 84.81 332 HIS A O 1
ATOM 2720 N N . GLU A 1 333 ? 18.157 1.009 11.969 1.00 80.75 333 GLU A N 1
ATOM 2721 C CA . GLU A 1 333 ? 16.812 1.603 12.080 1.00 80.75 333 GLU A CA 1
ATOM 2722 C C . GLU A 1 333 ? 15.740 0.534 12.348 1.00 80.75 333 GLU A C 1
ATOM 2724 O O . GLU A 1 333 ? 14.910 0.673 13.249 1.00 80.75 333 GLU A O 1
ATOM 2729 N N . ARG A 1 334 ? 15.796 -0.590 11.618 1.00 78.19 334 ARG A N 1
ATOM 2730 C CA . ARG A 1 334 ? 14.911 -1.742 11.849 1.00 78.19 334 ARG A CA 1
ATOM 2731 C C . ARG A 1 334 ? 15.102 -2.360 13.233 1.00 78.19 334 ARG A C 1
ATOM 2733 O O . ARG A 1 334 ? 14.107 -2.726 13.848 1.00 78.19 334 ARG A O 1
ATOM 2740 N N . LEU A 1 335 ? 16.333 -2.466 13.736 1.00 83.19 335 LEU A N 1
ATOM 2741 C CA . LEU A 1 335 ? 16.606 -2.981 15.083 1.00 83.19 335 LEU A CA 1
ATOM 2742 C C . LEU A 1 335 ? 16.083 -2.047 16.182 1.00 83.19 335 LEU A C 1
ATOM 2744 O O . LEU A 1 335 ? 15.506 -2.540 17.148 1.00 83.19 335 LEU A O 1
ATOM 2748 N N . VAL A 1 336 ? 16.208 -0.726 16.022 1.00 82.44 336 VAL A N 1
ATOM 2749 C CA . VAL A 1 336 ? 15.618 0.260 16.947 1.00 82.44 336 VAL A CA 1
ATOM 2750 C C . VAL A 1 336 ? 14.091 0.141 16.951 1.00 82.44 336 VAL A C 1
ATOM 2752 O O . VAL A 1 336 ? 13.489 -0.010 18.012 1.00 82.44 336 VAL A O 1
ATOM 2755 N N . ASN A 1 337 ? 13.459 0.101 15.775 1.00 75.69 337 ASN A N 1
ATOM 2756 C CA . ASN A 1 337 ? 12.005 -0.048 15.662 1.00 75.69 337 ASN A CA 1
ATOM 2757 C C . ASN A 1 337 ? 11.504 -1.390 16.231 1.00 75.69 337 ASN A C 1
ATOM 2759 O O . ASN A 1 337 ? 10.455 -1.431 16.878 1.00 75.69 337 ASN A O 1
ATOM 2763 N N . LEU A 1 338 ? 12.258 -2.480 16.050 1.00 76.56 338 LEU A N 1
ATOM 2764 C CA . LEU A 1 338 ? 11.967 -3.779 16.665 1.00 76.56 338 LEU A CA 1
ATOM 2765 C C . LEU A 1 338 ? 12.126 -3.743 18.190 1.00 76.56 338 LEU A C 1
ATOM 2767 O O . LEU A 1 338 ? 11.260 -4.271 18.880 1.00 76.56 338 LEU A O 1
ATOM 2771 N N . HIS A 1 339 ? 13.165 -3.095 18.727 1.00 83.06 339 HIS A N 1
ATOM 2772 C CA . HIS A 1 339 ? 13.346 -2.938 20.173 1.00 83.06 339 HIS A CA 1
ATOM 2773 C C . HIS A 1 339 ? 12.169 -2.180 20.802 1.00 83.06 339 HIS A C 1
ATOM 2775 O O . HIS A 1 339 ? 11.556 -2.674 21.747 1.00 83.06 339 HIS A O 1
ATOM 2781 N N . THR A 1 340 ? 11.797 -1.027 20.237 1.00 80.19 340 THR A N 1
ATOM 2782 C CA . THR A 1 340 ? 10.632 -0.244 20.681 1.00 80.19 340 THR A CA 1
ATOM 2783 C C . THR A 1 340 ? 9.342 -1.064 20.597 1.00 80.19 340 THR A C 1
ATOM 2785 O O . THR A 1 340 ? 8.556 -1.062 21.540 1.00 80.19 340 THR A O 1
ATOM 2788 N N . SER A 1 341 ? 9.154 -1.842 19.524 1.00 78.62 341 SER A N 1
ATOM 2789 C CA . SER A 1 341 ? 7.989 -2.727 19.368 1.00 78.62 341 SER A CA 1
ATOM 2790 C C . SER A 1 341 ? 7.950 -3.847 20.417 1.00 78.62 341 SER A C 1
ATOM 2792 O O . SER A 1 341 ? 6.890 -4.138 20.964 1.00 78.62 341 SER A O 1
ATOM 2794 N N . VAL A 1 342 ? 9.092 -4.471 20.730 1.00 82.31 342 VAL A N 1
ATOM 2795 C CA . VAL A 1 342 ? 9.192 -5.510 21.771 1.00 82.31 342 VAL A CA 1
ATOM 2796 C C . VAL A 1 342 ? 8.924 -4.918 23.153 1.00 82.31 342 VAL A C 1
ATOM 2798 O O . VAL A 1 342 ? 8.156 -5.498 23.918 1.00 82.31 342 VAL A O 1
ATOM 2801 N N . GLN A 1 343 ? 9.485 -3.746 23.459 1.00 85.94 343 GLN A N 1
ATOM 2802 C CA . GLN A 1 343 ? 9.220 -3.039 24.711 1.00 85.94 343 GLN A CA 1
ATOM 2803 C C . GLN A 1 343 ? 7.731 -2.683 24.846 1.00 85.94 343 GLN A C 1
ATOM 2805 O O . GLN A 1 343 ? 7.138 -2.972 25.883 1.00 85.94 343 GLN A O 1
ATOM 2810 N N . ALA A 1 344 ? 7.101 -2.164 23.788 1.00 82.25 344 ALA A N 1
ATOM 2811 C CA . ALA A 1 344 ? 5.668 -1.881 23.768 1.00 82.25 344 ALA A CA 1
ATOM 2812 C C . ALA A 1 344 ? 4.813 -3.146 23.978 1.00 82.25 344 ALA A C 1
ATOM 2814 O O . ALA A 1 344 ? 3.860 -3.116 24.753 1.00 82.25 344 ALA A O 1
ATOM 2815 N N . VAL A 1 345 ? 5.171 -4.284 23.368 1.00 81.88 345 VAL A N 1
ATOM 2816 C CA . VAL A 1 345 ? 4.474 -5.570 23.576 1.00 81.88 345 VAL A CA 1
ATOM 2817 C C . VAL A 1 345 ? 4.637 -6.092 25.010 1.00 81.88 345 VAL A C 1
ATOM 2819 O O . VAL A 1 345 ? 3.686 -6.648 25.566 1.00 81.88 345 VAL A O 1
ATOM 2822 N N . LEU A 1 346 ? 5.799 -5.899 25.642 1.00 82.44 346 LEU A N 1
ATOM 2823 C CA . LEU A 1 346 ? 6.021 -6.265 27.046 1.00 82.44 346 LEU A CA 1
ATOM 2824 C C . LEU A 1 346 ? 5.182 -5.391 27.993 1.00 82.44 346 LEU A C 1
ATOM 2826 O O . LEU A 1 346 ? 4.444 -5.938 28.816 1.00 82.44 346 LEU A O 1
ATOM 2830 N N . THR A 1 347 ? 5.213 -4.062 27.818 1.00 85.00 347 THR A N 1
ATOM 2831 C CA . THR A 1 347 ? 4.348 -3.109 28.541 1.00 85.00 347 THR A CA 1
ATOM 2832 C C . THR A 1 347 ? 2.875 -3.478 28.369 1.00 85.00 347 THR A C 1
ATOM 2834 O O . THR A 1 347 ? 2.166 -3.659 29.356 1.00 85.00 347 THR A O 1
ATOM 2837 N N . GLN A 1 348 ? 2.428 -3.690 27.127 1.00 86.69 348 GLN A N 1
ATOM 2838 C CA . GLN A 1 348 ? 1.056 -4.078 26.799 1.00 86.69 348 GLN A CA 1
ATOM 2839 C C . GLN A 1 348 ? 0.648 -5.376 27.499 1.00 86.69 348 GLN A C 1
ATOM 2841 O O . GLN A 1 348 ? -0.466 -5.470 28.012 1.00 86.69 348 GLN A O 1
ATOM 2846 N N . THR A 1 349 ? 1.519 -6.387 27.520 1.00 81.00 349 THR A N 1
ATOM 2847 C CA . THR A 1 349 ? 1.211 -7.686 28.135 1.00 81.00 349 THR A CA 1
ATOM 2848 C C . THR A 1 349 ? 1.006 -7.544 29.642 1.00 81.00 349 THR A C 1
ATOM 2850 O O . THR A 1 349 ? 0.035 -8.076 30.175 1.00 81.00 349 THR A O 1
ATOM 2853 N N . TYR A 1 350 ? 1.865 -6.778 30.321 1.00 87.50 350 TYR A N 1
ATOM 2854 C CA . TYR A 1 350 ? 1.716 -6.476 31.745 1.00 87.50 350 TYR A CA 1
ATOM 2855 C C . TYR A 1 350 ? 0.450 -5.643 32.022 1.00 87.50 350 TYR A C 1
ATOM 2857 O O . TYR A 1 350 ? -0.415 -6.043 32.803 1.00 87.50 350 TYR A O 1
ATOM 2865 N N . GLU A 1 351 ? 0.278 -4.525 31.314 1.00 87.38 351 GLU A N 1
ATOM 2866 C CA . GLU A 1 351 ? -0.837 -3.601 31.532 1.00 87.38 351 GLU A CA 1
ATOM 2867 C C . GLU A 1 351 ? -2.213 -4.195 31.177 1.00 87.38 351 GLU A C 1
ATOM 2869 O O . GLU A 1 351 ? -3.207 -3.857 31.819 1.00 87.38 351 GLU A O 1
ATOM 2874 N N . LEU A 1 352 ? -2.309 -5.114 30.206 1.00 85.31 352 LEU A N 1
ATOM 2875 C CA . LEU A 1 352 ? -3.572 -5.798 29.886 1.00 85.31 352 LEU A CA 1
ATOM 2876 C C . LEU A 1 352 ? -4.063 -6.721 31.011 1.00 85.31 352 LEU A C 1
ATOM 2878 O O . LEU A 1 352 ? -5.271 -6.980 31.084 1.00 85.31 352 LEU A O 1
ATOM 2882 N N . HIS A 1 353 ? -3.151 -7.209 31.859 1.00 83.19 353 HIS A N 1
ATOM 2883 C CA . HIS A 1 353 ? -3.462 -8.018 33.036 1.00 83.19 353 HIS A CA 1
ATOM 2884 C C . HIS A 1 353 ? -3.681 -7.165 34.292 1.00 83.19 353 HIS A C 1
ATOM 2886 O O . HIS A 1 353 ? -4.605 -7.455 35.058 1.00 83.19 353 HIS A O 1
ATOM 2892 N N . GLU A 1 354 ? -2.901 -6.097 34.490 1.00 84.88 354 GLU A N 1
ATOM 2893 C CA . GLU A 1 354 ? -3.078 -5.214 35.650 1.00 84.88 354 GLU A CA 1
ATOM 2894 C C . GLU A 1 354 ? -4.287 -4.277 35.542 1.00 84.88 354 GLU A C 1
ATOM 2896 O O . GLU A 1 354 ? -4.915 -3.997 36.560 1.00 84.88 354 GLU A O 1
ATOM 2901 N N . TYR A 1 355 ? -4.692 -3.859 34.336 1.00 87.38 355 TYR A N 1
ATOM 2902 C CA . TYR A 1 355 ? -5.770 -2.878 34.136 1.00 87.38 355 TYR A CA 1
ATOM 2903 C C . TYR A 1 355 ? -7.000 -3.474 33.410 1.00 87.38 355 TYR A C 1
ATOM 2905 O O . TYR A 1 355 ? -7.305 -3.107 32.265 1.00 87.38 355 TYR A O 1
ATOM 2913 N N . PRO A 1 356 ? -7.744 -4.405 34.053 1.00 86.88 356 PRO A N 1
ATOM 2914 C CA . PRO A 1 356 ? -8.933 -5.041 33.478 1.00 86.88 356 PRO A CA 1
ATOM 2915 C C . PRO A 1 356 ? -10.163 -4.123 33.434 1.00 86.88 356 PRO A C 1
ATOM 2917 O O . PRO A 1 356 ? -11.126 -4.458 32.744 1.00 86.88 356 PRO A O 1
ATOM 2920 N N . ILE A 1 357 ? -10.120 -2.977 34.123 1.00 91.62 357 ILE A N 1
ATOM 2921 C CA . ILE A 1 357 ? -11.166 -1.946 34.171 1.00 91.62 357 ILE A CA 1
ATOM 2922 C C . ILE A 1 357 ? -10.549 -0.541 33.969 1.00 91.62 357 ILE A C 1
ATOM 2924 O O . ILE A 1 357 ? -9.326 -0.410 34.105 1.00 91.62 357 ILE A O 1
ATOM 2928 N N . PRO A 1 358 ? -11.343 0.507 33.661 1.00 93.94 358 PRO A N 1
ATOM 2929 C CA . PRO A 1 358 ? -10.844 1.881 33.559 1.00 93.94 358 PRO A CA 1
ATOM 2930 C C . PRO A 1 358 ? -10.295 2.398 34.890 1.00 93.94 358 PRO A C 1
ATOM 2932 O O . PRO A 1 358 ? -10.884 2.149 35.943 1.00 93.94 358 PRO A O 1
ATOM 2935 N N . ARG A 1 359 ? -9.181 3.139 34.841 1.00 93.12 359 ARG A N 1
ATOM 2936 C CA . ARG A 1 359 ? -8.493 3.647 36.038 1.00 93.12 359 ARG A CA 1
ATOM 2937 C C . ARG A 1 359 ? -9.153 4.925 36.545 1.00 93.12 359 ARG A C 1
ATOM 2939 O O . ARG A 1 359 ? -9.312 5.091 37.746 1.00 93.12 359 ARG A O 1
ATOM 2946 N N . LEU A 1 360 ? -9.551 5.813 35.629 1.00 94.12 360 LEU A N 1
ATOM 2947 C CA . LEU A 1 360 ? -10.134 7.117 35.955 1.00 94.12 360 LEU A CA 1
ATOM 2948 C C . LEU A 1 360 ? -11.659 7.048 36.149 1.00 94.12 360 LEU A C 1
ATOM 2950 O O . LEU A 1 360 ? -12.401 6.660 35.242 1.00 94.12 360 LEU A O 1
ATOM 2954 N N . PHE A 1 361 ? -12.144 7.497 37.308 1.00 95.31 361 PHE A N 1
ATOM 2955 C CA . PHE A 1 361 ? -13.572 7.572 37.630 1.00 95.31 361 PHE A CA 1
ATOM 2956 C C . PHE A 1 361 ? -13.898 8.684 38.633 1.00 95.31 361 PHE A C 1
ATOM 2958 O O . PHE A 1 361 ? -13.064 9.099 39.429 1.00 95.31 361 PHE A O 1
ATOM 2965 N N . ILE A 1 362 ? -15.155 9.123 38.633 1.00 94.38 362 ILE A N 1
ATOM 2966 C CA . ILE A 1 362 ? -15.734 10.011 39.650 1.00 94.38 362 ILE A CA 1
ATOM 2967 C C . ILE A 1 362 ? -16.981 9.387 40.268 1.00 94.38 362 ILE A C 1
ATOM 2969 O O . ILE A 1 362 ? -17.633 8.550 39.647 1.00 94.38 362 ILE A O 1
ATOM 2973 N N . VAL A 1 363 ? -17.352 9.818 41.474 1.00 95.12 363 VAL A N 1
ATOM 2974 C CA . VAL A 1 363 ? -18.564 9.350 42.159 1.00 95.12 363 VAL A CA 1
ATOM 2975 C C . VAL A 1 363 ? -19.459 10.525 42.521 1.00 95.12 363 VAL A C 1
ATOM 2977 O O . VAL A 1 363 ? -19.073 11.382 43.307 1.00 95.12 363 VAL A O 1
ATOM 2980 N N . LEU A 1 364 ? -20.663 10.556 41.952 1.00 93.44 364 LEU A N 1
ATOM 2981 C CA . LEU A 1 364 ? -21.643 11.618 42.175 1.00 93.44 364 LEU A CA 1
ATOM 2982 C C . LEU A 1 364 ? -22.824 11.093 43.008 1.00 93.44 364 LEU A C 1
ATOM 2984 O O . LEU A 1 364 ? -23.239 9.942 42.817 1.00 93.44 364 LEU A O 1
ATOM 2988 N N . PRO A 1 365 ? -23.413 11.911 43.899 1.00 91.62 365 PRO A N 1
ATOM 2989 C CA . PRO A 1 365 ? -24.683 11.578 44.529 1.00 91.62 365 PRO A CA 1
ATOM 2990 C C . PRO A 1 365 ? -25.786 11.454 43.469 1.00 91.62 365 PRO A C 1
ATOM 2992 O O . PRO A 1 365 ? -25.877 12.233 42.517 1.00 91.62 365 PRO A O 1
ATOM 2995 N N . LYS A 1 366 ? -26.641 10.444 43.618 1.00 89.06 366 LYS A N 1
ATOM 2996 C CA . LYS A 1 366 ? -27.729 10.148 42.683 1.00 89.06 366 LYS A CA 1
ATOM 2997 C C . LYS A 1 366 ? -28.848 11.173 42.853 1.00 89.06 366 LYS A C 1
ATOM 2999 O O . LYS A 1 366 ? -29.334 11.390 43.961 1.00 89.06 366 LYS A O 1
ATOM 3004 N N . ALA A 1 367 ? -29.275 11.794 41.754 1.00 79.94 367 ALA A N 1
ATOM 3005 C CA . ALA A 1 367 ? -30.232 12.900 41.774 1.00 79.94 367 ALA A CA 1
ATOM 3006 C C . ALA A 1 367 ? -31.570 12.512 42.443 1.00 79.94 367 ALA A C 1
ATOM 3008 O O . ALA A 1 367 ? -32.421 11.843 41.852 1.00 79.94 367 ALA A O 1
ATOM 3009 N N . VAL A 1 368 ? -31.773 12.961 43.686 1.00 74.62 368 VAL A N 1
ATOM 3010 C CA . VAL A 1 368 ? -32.988 12.682 44.462 1.00 74.62 368 VAL A CA 1
ATOM 3011 C C . VAL A 1 368 ? -34.151 13.505 43.902 1.00 74.62 368 VAL A C 1
ATOM 3013 O O . VAL A 1 368 ? -34.321 14.683 44.225 1.00 74.62 368 VAL A O 1
ATOM 3016 N N . GLY A 1 369 ? -34.977 12.876 43.060 1.00 75.56 369 GLY A N 1
ATOM 3017 C CA . GLY A 1 369 ? -36.198 13.486 42.525 1.00 75.56 369 GLY A CA 1
ATOM 3018 C C . GLY A 1 369 ? -37.110 14.019 43.639 1.00 75.56 369 GLY A C 1
ATOM 3019 O O . GLY A 1 369 ? -37.154 13.449 44.728 1.00 75.56 369 GLY A O 1
ATOM 3020 N N . LEU A 1 370 ? -37.855 15.104 43.376 1.00 71.06 370 LEU A N 1
ATOM 3021 C CA . LEU A 1 370 ? -38.486 15.963 44.403 1.00 71.06 370 LEU A CA 1
ATOM 3022 C C . LEU A 1 370 ? -39.229 15.237 45.546 1.00 71.06 370 LEU A C 1
ATOM 3024 O O . LEU A 1 370 ? -39.200 15.711 46.678 1.00 71.06 370 LEU A O 1
ATOM 3028 N N . ARG A 1 371 ? -39.873 14.090 45.280 1.00 67.38 371 ARG A N 1
ATOM 3029 C CA . ARG A 1 371 ? -40.579 13.280 46.295 1.00 67.38 371 ARG A CA 1
ATOM 3030 C C . ARG A 1 371 ? -39.667 12.592 47.327 1.00 67.38 371 ARG A C 1
ATOM 3032 O O . ARG A 1 371 ? -40.170 12.177 48.365 1.00 67.38 371 ARG A O 1
ATOM 3039 N N . GLY A 1 372 ? -38.368 12.442 47.062 1.00 64.25 372 GLY A N 1
ATOM 3040 C CA . GLY A 1 372 ? -37.438 11.678 47.904 1.00 64.25 372 GLY A CA 1
ATOM 3041 C C . GLY A 1 372 ? -36.788 12.455 49.056 1.00 64.25 372 GLY A C 1
ATOM 3042 O O . GLY A 1 372 ? -36.341 11.829 50.017 1.00 64.25 372 GLY A O 1
ATOM 3043 N N . LYS A 1 373 ? -36.771 13.798 49.004 1.00 61.59 373 LYS A N 1
ATOM 3044 C CA . LYS A 1 373 ? -35.965 14.655 49.904 1.00 61.59 373 LYS A CA 1
ATOM 3045 C C . LYS A 1 373 ? -36.200 14.452 51.411 1.00 61.59 373 LYS A C 1
ATOM 3047 O O . LYS A 1 373 ? -35.313 14.748 52.198 1.00 61.59 373 LYS A O 1
ATOM 3052 N N . PHE A 1 374 ? -37.359 13.930 51.816 1.00 62.00 374 PHE A N 1
ATOM 3053 C CA . PHE A 1 374 ? -37.700 13.680 53.225 1.00 62.00 374 PHE A CA 1
ATOM 3054 C C . PHE A 1 374 ? -37.320 12.279 53.744 1.00 62.00 374 PHE A C 1
ATOM 3056 O O . PHE A 1 374 ? -37.608 11.968 54.896 1.00 62.00 374 PHE A O 1
ATOM 3063 N N . LYS A 1 375 ? -36.704 11.414 52.921 1.00 56.62 375 LYS A N 1
ATOM 3064 C CA . LYS A 1 375 ? -36.247 10.069 53.336 1.00 56.62 375 LYS A CA 1
ATOM 3065 C C . LYS A 1 375 ? -34.786 9.745 52.993 1.00 56.62 375 LYS A C 1
ATOM 3067 O O . LYS A 1 375 ? -34.303 8.700 53.408 1.00 56.62 375 LYS A O 1
ATOM 3072 N N . SER A 1 376 ? -34.082 10.599 52.248 1.00 53.50 376 SER A N 1
ATOM 3073 C CA . SER A 1 376 ? -32.761 10.271 51.683 1.00 53.50 376 SER A CA 1
ATOM 3074 C C . SER A 1 376 ? -31.554 10.507 52.604 1.00 53.50 376 SER A C 1
ATOM 3076 O O . SER A 1 376 ? -30.489 9.987 52.297 1.00 53.50 376 SER A O 1
ATOM 3078 N N . LEU A 1 377 ? -31.701 11.218 53.731 1.00 53.06 377 LEU A N 1
ATOM 3079 C CA . LEU A 1 377 ? -30.598 11.557 54.661 1.00 53.06 377 LEU A CA 1
ATOM 3080 C C . LEU A 1 377 ? -29.906 10.352 55.337 1.00 53.06 377 LEU A C 1
ATOM 3082 O O . LEU A 1 377 ? -28.910 10.533 56.021 1.00 53.06 377 LEU A O 1
ATOM 3086 N N . LEU A 1 378 ? -30.440 9.137 55.180 1.00 52.88 378 LEU A N 1
ATOM 3087 C CA . LEU A 1 378 ? -29.869 7.884 55.699 1.00 52.88 378 LEU A CA 1
ATOM 3088 C C . LEU A 1 378 ? -29.725 6.821 54.592 1.00 52.88 378 LEU A C 1
ATOM 3090 O O . LEU A 1 378 ? -29.695 5.621 54.856 1.00 52.88 378 LEU A O 1
ATOM 3094 N N . SER A 1 379 ? -29.757 7.234 53.324 1.00 62.38 379 SER A N 1
ATOM 3095 C CA . SER A 1 379 ? -29.717 6.341 52.157 1.00 62.38 379 SER A CA 1
ATOM 3096 C C . SER A 1 379 ? -29.169 7.088 50.944 1.00 62.38 379 SER A C 1
ATOM 3098 O O . SER A 1 379 ? -29.812 7.181 49.894 1.00 62.38 379 SER A O 1
ATOM 3100 N N . GLU A 1 380 ? -27.981 7.657 51.117 1.00 71.12 380 GLU A N 1
ATOM 3101 C CA . GLU A 1 380 ? -27.241 8.364 50.079 1.00 71.12 380 GLU A CA 1
ATOM 3102 C C . GLU A 1 380 ? -26.783 7.361 49.014 1.00 71.12 380 GLU A C 1
ATOM 3104 O O . GLU A 1 380 ? -25.777 6.665 49.147 1.00 71.12 380 GLU A O 1
ATOM 3109 N N . GLN A 1 381 ? -27.576 7.234 47.950 1.00 88.38 381 GLN A N 1
ATOM 3110 C CA . GLN A 1 381 ? -27.189 6.431 46.799 1.00 88.38 381 GLN A CA 1
ATOM 3111 C C . GLN A 1 381 ? -26.148 7.209 46.000 1.00 88.38 381 GLN A C 1
ATOM 3113 O O . GLN A 1 381 ? -26.447 8.259 45.432 1.00 88.38 381 GLN A O 1
ATOM 3118 N N . PHE A 1 382 ? -24.938 6.672 45.944 1.00 93.06 382 PHE A N 1
ATOM 3119 C CA . PHE A 1 382 ? -23.850 7.188 45.127 1.00 93.06 382 PHE A CA 1
ATOM 3120 C C . PHE A 1 382 ? -23.706 6.367 43.848 1.00 93.06 382 PHE A C 1
ATOM 3122 O O . PHE A 1 382 ? -24.000 5.168 43.821 1.00 93.06 382 PHE A O 1
ATOM 3129 N N . ARG A 1 383 ? -23.263 7.029 42.778 1.00 94.44 383 ARG A N 1
ATOM 3130 C CA . ARG A 1 383 ? -23.103 6.429 41.457 1.00 94.44 383 ARG A CA 1
ATOM 3131 C C . ARG A 1 383 ? -21.738 6.779 40.872 1.00 94.44 383 ARG A C 1
ATOM 3133 O O . ARG A 1 383 ? -21.381 7.954 40.795 1.00 94.44 383 ARG A O 1
ATOM 3140 N N . LEU A 1 384 ? -20.993 5.754 40.471 1.00 95.12 384 LEU A N 1
ATOM 3141 C CA . LEU A 1 384 ? -19.663 5.862 39.880 1.00 95.12 384 LEU A CA 1
ATOM 3142 C C . LEU A 1 384 ? -19.749 6.003 38.358 1.00 95.12 384 LEU A C 1
ATOM 3144 O O . LEU A 1 384 ? -20.452 5.248 37.687 1.00 95.12 384 LEU A O 1
ATOM 3148 N N . TYR A 1 385 ? -18.990 6.945 37.809 1.00 94.06 385 TYR A N 1
ATOM 3149 C CA . TYR A 1 385 ? -18.878 7.188 36.380 1.00 94.06 385 TYR A CA 1
ATOM 3150 C C . TYR A 1 385 ? -17.410 7.139 35.957 1.00 94.06 385 TYR A C 1
ATOM 3152 O O . TYR A 1 385 ? -16.604 7.951 36.408 1.00 94.06 385 TYR A O 1
ATOM 3160 N N . PHE A 1 386 ? -17.067 6.209 35.065 1.00 95.19 386 PHE A N 1
ATOM 3161 C CA . PHE A 1 386 ? -15.748 6.171 34.435 1.00 95.19 386 PHE A CA 1
ATOM 3162 C C . PHE A 1 386 ? -15.545 7.334 33.454 1.00 95.19 386 PHE A C 1
ATOM 3164 O O . PHE A 1 386 ? -16.496 7.793 32.807 1.00 95.19 386 PHE A O 1
ATOM 3171 N N . LEU A 1 387 ? -14.293 7.770 33.337 1.00 93.81 387 LEU A N 1
ATOM 3172 C CA . LEU A 1 387 ? -13.835 8.830 32.444 1.00 93.81 387 LEU A CA 1
ATOM 3173 C C . LEU A 1 387 ? -13.074 8.240 31.252 1.00 93.81 387 LEU A C 1
ATOM 3175 O O . LEU A 1 387 ? -12.444 7.192 31.351 1.00 93.81 387 LEU A O 1
ATOM 3179 N N . CYS A 1 388 ? -13.108 8.944 30.127 1.00 94.81 388 CYS A N 1
ATOM 3180 C CA . CYS A 1 388 ? -12.276 8.656 28.972 1.00 94.81 388 CYS A CA 1
ATOM 3181 C C . CYS A 1 388 ? -10.841 9.128 29.233 1.00 94.81 388 CYS A C 1
ATOM 3183 O O . CYS A 1 388 ? -10.595 10.323 29.386 1.00 94.81 388 CYS A O 1
ATOM 3185 N N . GLU A 1 389 ? -9.891 8.196 29.225 1.00 94.44 389 GLU A N 1
ATOM 3186 C CA . GLU A 1 389 ? -8.456 8.407 29.458 1.00 94.44 389 GLU A CA 1
ATOM 3187 C C . GLU A 1 389 ? -7.735 9.020 28.236 1.00 94.44 389 GLU A C 1
ATOM 3189 O O . GLU A 1 389 ? -6.539 8.810 28.046 1.00 94.44 389 GLU A O 1
ATOM 3194 N N . CYS A 1 390 ? -8.444 9.756 27.372 1.00 92.00 390 CYS A N 1
ATOM 3195 C CA . CYS A 1 390 ? -7.834 10.390 26.206 1.00 92.00 390 CYS A CA 1
ATOM 3196 C C . CYS A 1 390 ? -7.046 11.647 26.600 1.00 92.00 390 CYS A C 1
ATOM 3198 O O . CYS A 1 390 ? -7.539 12.522 27.310 1.00 92.00 390 CYS A O 1
ATOM 3200 N N . GLY A 1 391 ? -5.827 11.743 26.079 1.00 90.38 391 GLY A N 1
ATOM 3201 C CA . GLY A 1 391 ? -4.941 12.899 26.193 1.00 90.38 391 GLY A CA 1
ATOM 3202 C C . GLY A 1 391 ? -4.053 13.027 24.956 1.00 90.38 391 GLY A C 1
ATOM 3203 O O . GLY A 1 391 ? -4.259 12.321 23.967 1.00 90.38 391 GLY A O 1
ATOM 3204 N N . THR A 1 392 ? -3.008 13.849 25.036 1.00 88.25 392 THR A N 1
ATOM 3205 C CA . THR A 1 392 ? -1.964 14.001 23.999 1.00 88.25 392 THR A CA 1
ATOM 3206 C C . THR A 1 392 ? -1.399 12.666 23.497 1.00 88.25 392 THR A C 1
ATOM 3208 O O . THR A 1 392 ? -1.264 12.475 22.298 1.00 88.25 392 THR A O 1
ATOM 3211 N N . HIS A 1 393 ? -1.186 11.693 24.385 1.00 85.69 393 HIS A N 1
ATOM 3212 C CA . HIS A 1 393 ? -0.736 10.325 24.069 1.00 85.69 393 HIS A CA 1
ATOM 3213 C C . HIS A 1 393 ? -1.766 9.449 23.312 1.00 85.69 393 HIS A C 1
ATOM 3215 O O . HIS A 1 393 ? -1.472 8.323 22.920 1.00 85.69 393 HIS A O 1
ATOM 3221 N N . THR A 1 394 ? -2.996 9.939 23.136 1.00 87.69 394 THR A N 1
ATOM 3222 C CA . THR A 1 394 ? -4.022 9.352 22.249 1.00 87.69 394 THR A CA 1
ATOM 3223 C C . THR A 1 394 ? -4.309 10.232 21.033 1.00 87.69 394 THR A C 1
ATOM 3225 O O . THR A 1 394 ? -5.061 9.817 20.152 1.00 87.69 394 THR A O 1
ATOM 3228 N N . MET A 1 395 ? -3.768 11.454 21.027 1.00 88.81 395 MET A N 1
ATOM 3229 C CA . MET A 1 395 ? -3.934 12.436 19.968 1.00 88.81 395 MET A CA 1
ATOM 3230 C C . MET A 1 395 ? -3.051 12.065 18.786 1.00 88.81 395 MET A C 1
ATOM 3232 O O . MET A 1 395 ? -1.978 11.479 18.931 1.00 88.81 395 MET A O 1
ATOM 3236 N N . THR A 1 396 ? -3.519 12.432 17.608 1.00 83.38 396 THR A N 1
ATOM 3237 C CA . THR A 1 396 ? -2.841 12.219 16.338 1.00 83.38 396 THR A CA 1
ATOM 3238 C C . THR A 1 396 ? -2.926 13.498 15.516 1.00 83.38 396 THR A C 1
ATOM 3240 O O . THR A 1 396 ? -3.787 14.344 15.769 1.00 83.38 396 THR A O 1
ATOM 3243 N N . GLU A 1 397 ? -2.003 13.668 14.571 1.00 83.88 397 GLU A N 1
ATOM 3244 C CA . GLU A 1 397 ? -1.748 14.950 13.894 1.00 83.88 397 GLU A CA 1
ATOM 3245 C C . GLU A 1 397 ? -2.987 15.498 13.159 1.00 83.88 397 GLU A C 1
ATOM 3247 O O . GLU A 1 397 ? -3.225 16.704 13.166 1.00 83.88 397 GLU A O 1
ATOM 3252 N N . ASP A 1 398 ? -3.830 14.608 12.625 1.00 80.69 398 ASP A N 1
ATOM 3253 C CA . ASP A 1 398 ? -5.062 14.933 11.892 1.00 80.69 398 ASP A CA 1
ATOM 3254 C C . ASP A 1 398 ? -6.356 14.851 12.736 1.00 80.69 398 ASP A C 1
ATOM 3256 O O . ASP A 1 398 ? -7.466 14.985 12.197 1.00 80.69 398 ASP A O 1
ATOM 3260 N N . SER A 1 399 ? -6.273 14.602 14.051 1.00 84.94 399 SER A N 1
ATOM 3261 C CA . SER A 1 399 ? -7.478 14.372 14.861 1.00 84.94 399 SER A CA 1
ATOM 3262 C C . SER A 1 399 ? -8.327 15.631 15.038 1.00 84.94 399 SER A C 1
ATOM 3264 O O . SER A 1 399 ? -7.914 16.640 15.605 1.00 84.94 399 SER A O 1
ATOM 3266 N N . LYS A 1 400 ? -9.590 15.530 14.612 1.00 86.50 400 LYS A N 1
ATOM 3267 C CA . LYS A 1 400 ? -10.612 16.584 14.742 1.00 86.50 400 LYS A CA 1
ATOM 3268 C C . LYS A 1 400 ? -11.452 16.457 16.019 1.00 86.50 400 LYS A C 1
ATOM 3270 O O . LYS A 1 400 ? -12.425 17.190 16.180 1.00 86.50 400 LYS A O 1
ATOM 3275 N N . ILE A 1 401 ? -11.122 15.508 16.898 1.00 87.81 401 ILE A N 1
ATOM 3276 C CA . ILE A 1 401 ? -11.803 15.287 18.181 1.00 87.81 401 ILE A CA 1
ATOM 3277 C C . ILE A 1 401 ? -10.909 15.842 19.294 1.00 87.81 401 ILE A C 1
ATOM 3279 O O . ILE A 1 401 ? -9.709 15.603 19.289 1.00 87.81 401 ILE A O 1
ATOM 3283 N N . HIS A 1 402 ? -11.474 16.554 20.270 1.00 87.81 402 HIS A N 1
ATOM 3284 C CA . HIS A 1 402 ? -10.721 17.005 21.447 1.00 87.81 402 HIS A CA 1
ATOM 3285 C C . HIS A 1 402 ? -10.157 15.805 22.230 1.00 87.81 402 HIS A C 1
ATOM 3287 O O . HIS A 1 402 ? -10.911 14.910 22.611 1.00 87.81 402 HIS A O 1
ATOM 3293 N N . HIS A 1 403 ? -8.848 15.784 22.490 1.00 90.12 403 HIS A N 1
ATOM 3294 C CA . HIS A 1 403 ? -8.174 14.754 23.294 1.00 90.12 403 HIS A CA 1
ATOM 3295 C C . HIS A 1 403 ? -7.930 15.257 24.722 1.00 90.12 403 HIS A C 1
ATOM 3297 O O . HIS A 1 403 ? -6.798 15.478 25.145 1.00 90.12 403 HIS A O 1
ATOM 3303 N N . GLU A 1 404 ? -9.029 15.458 25.444 1.00 88.81 404 GLU A N 1
ATOM 3304 C CA . GLU A 1 404 ? -9.073 15.942 26.826 1.00 88.81 404 GLU A CA 1
ATOM 3305 C C . GLU A 1 404 ? -9.889 14.950 27.671 1.00 88.81 404 GLU A C 1
ATOM 3307 O O . GLU A 1 404 ? -10.887 14.404 27.186 1.00 88.81 404 GLU A O 1
ATOM 3312 N N . ILE A 1 405 ? -9.486 14.704 28.922 1.00 89.81 405 ILE A N 1
ATOM 3313 C CA . ILE A 1 405 ? -10.170 13.743 29.805 1.00 89.81 405 ILE A CA 1
ATOM 3314 C C . ILE A 1 405 ? -11.614 14.206 30.027 1.00 89.81 405 ILE A C 1
ATOM 3316 O O . ILE A 1 405 ? -11.838 15.334 30.457 1.00 89.81 405 ILE A O 1
ATOM 3320 N N . HIS A 1 406 ? -12.595 13.341 29.747 1.00 88.62 406 HIS A N 1
ATOM 3321 C CA . HIS A 1 406 ? -14.021 13.692 29.776 1.00 88.62 406 HIS A CA 1
ATOM 3322 C C . HIS A 1 406 ? -14.920 12.529 30.222 1.00 88.62 406 HIS A C 1
ATOM 3324 O O . HIS A 1 406 ? -14.514 11.367 30.229 1.00 88.62 406 HIS A O 1
ATOM 3330 N N . LEU A 1 407 ? -16.171 12.831 30.580 1.00 89.88 407 LEU A N 1
ATOM 3331 C CA . LEU A 1 407 ? -17.156 11.831 31.001 1.00 89.88 407 LEU A CA 1
ATOM 3332 C C . LEU A 1 407 ? -17.625 10.975 29.813 1.00 89.88 407 LEU A C 1
ATOM 3334 O O . LEU A 1 407 ? -18.129 11.505 28.820 1.00 89.88 407 LEU A O 1
ATOM 3338 N N . ALA A 1 408 ? -17.493 9.651 29.915 1.00 88.94 408 ALA A N 1
ATOM 3339 C CA . ALA A 1 408 ? -17.954 8.743 28.869 1.00 88.94 408 ALA A CA 1
ATOM 3340 C C . ALA A 1 408 ? -19.494 8.662 28.806 1.00 88.94 408 ALA A C 1
ATOM 3342 O O . ALA A 1 408 ? -20.196 8.897 29.790 1.00 88.94 408 ALA A O 1
ATOM 3343 N N . LYS A 1 409 ? -20.035 8.304 27.635 1.00 88.00 409 LYS A N 1
ATOM 3344 C CA . LYS A 1 409 ? -21.484 8.227 27.376 1.00 88.00 409 LYS A CA 1
ATOM 3345 C C . LYS A 1 409 ? -22.082 6.930 27.946 1.00 88.00 409 LYS A C 1
ATOM 3347 O O . LYS A 1 409 ? -22.314 5.979 27.197 1.00 88.00 409 LYS A O 1
ATOM 3352 N N . HIS A 1 410 ? -22.321 6.906 29.260 1.00 87.44 410 HIS A N 1
ATOM 3353 C CA . HIS A 1 410 ? -22.996 5.824 29.996 1.00 87.44 410 HIS A CA 1
ATOM 3354 C C . HIS A 1 410 ? -23.818 6.355 31.181 1.00 87.44 410 HIS A C 1
ATOM 3356 O O . HIS A 1 410 ? -23.685 7.515 31.565 1.00 87.44 410 HIS A O 1
ATOM 3362 N N . GLU A 1 411 ? -24.682 5.515 31.759 1.00 88.56 411 GLU A N 1
ATOM 3363 C CA . GLU A 1 411 ? -25.580 5.928 32.849 1.00 88.56 411 GLU A CA 1
ATOM 3364 C C . GLU A 1 411 ? -24.916 6.025 34.230 1.00 88.56 411 GLU A C 1
ATOM 3366 O O . GLU A 1 411 ? -25.502 6.650 35.115 1.00 88.56 411 GLU A O 1
ATOM 3371 N N . GLY A 1 412 ? -23.744 5.414 34.435 1.00 91.19 412 GLY A N 1
ATOM 3372 C CA . GLY A 1 412 ? -23.075 5.270 35.733 1.00 91.19 412 GLY A CA 1
ATOM 3373 C C . GLY A 1 412 ? -23.568 4.084 36.580 1.00 91.19 412 GLY A C 1
ATOM 3374 O O . GLY A 1 412 ? -24.735 3.692 36.532 1.00 91.19 412 GLY A O 1
ATOM 3375 N N . TYR A 1 413 ? -22.669 3.536 37.400 1.00 93.94 413 TYR A N 1
ATOM 3376 C CA . TYR A 1 413 ? -22.861 2.330 38.212 1.00 93.94 413 TYR A CA 1
ATOM 3377 C C . TYR A 1 413 ? -23.257 2.674 39.648 1.00 93.94 413 TYR A C 1
ATOM 3379 O O . TYR A 1 413 ? -22.528 3.388 40.335 1.00 93.94 413 TYR A O 1
ATOM 3387 N N . ASP A 1 414 ? -24.398 2.171 40.124 1.00 94.19 414 ASP A N 1
ATOM 3388 C CA . ASP A 1 414 ? -24.789 2.332 41.531 1.00 94.19 414 ASP A CA 1
ATOM 3389 C C . ASP A 1 414 ? -23.793 1.587 42.447 1.00 94.19 414 ASP A C 1
ATOM 3391 O O . ASP A 1 414 ? -23.466 0.425 42.190 1.00 94.19 414 ASP A O 1
ATOM 3395 N N . LEU A 1 415 ? -23.326 2.245 43.514 1.00 94.94 415 LEU A N 1
ATOM 3396 C CA . LEU A 1 415 ? -22.419 1.648 44.502 1.00 94.94 415 LEU A CA 1
ATOM 3397 C C . LEU A 1 415 ? -23.190 0.831 45.546 1.00 94.94 415 LEU A C 1
ATOM 3399 O O . LEU A 1 415 ? -24.114 1.345 46.179 1.00 94.94 415 LEU A O 1
ATOM 3403 N N . GLU A 1 416 ? -22.788 -0.423 45.777 1.00 93.88 416 GLU A N 1
ATOM 3404 C CA . GLU A 1 416 ? -23.476 -1.301 46.740 1.00 93.88 416 GLU A CA 1
ATOM 3405 C C . GLU A 1 416 ? -23.048 -1.080 48.199 1.00 93.88 416 GLU A C 1
ATOM 3407 O O . GLU A 1 416 ? -23.841 -1.302 49.113 1.00 93.88 416 GLU A O 1
ATOM 3412 N N . GLN A 1 417 ? -21.812 -0.625 48.438 1.00 93.94 417 GLN A N 1
ATOM 3413 C CA . GLN A 1 417 ? -21.276 -0.357 49.782 1.00 93.94 417 GLN A CA 1
ATOM 3414 C C . GLN A 1 417 ? -20.534 1.000 49.828 1.00 93.94 417 GLN A C 1
ATOM 3416 O O . GLN A 1 417 ? -19.307 1.010 49.952 1.00 93.94 417 GLN A O 1
ATOM 3421 N N . PRO A 1 418 ? -21.241 2.151 49.723 1.00 93.50 418 PRO A N 1
ATOM 3422 C CA . PRO A 1 418 ? -20.608 3.466 49.571 1.00 93.50 418 PRO A CA 1
ATOM 3423 C C . PRO A 1 418 ? -19.627 3.835 50.690 1.00 93.50 418 PRO A C 1
ATOM 3425 O O . PRO A 1 418 ? -18.552 4.340 50.395 1.00 93.50 418 PRO A O 1
ATOM 3428 N N . THR A 1 419 ? -19.939 3.539 51.957 1.00 92.06 419 THR A N 1
ATOM 3429 C CA . THR A 1 419 ? -19.070 3.884 53.099 1.00 92.06 419 THR A CA 1
ATOM 3430 C C . THR A 1 419 ? -17.691 3.233 52.972 1.00 92.06 419 THR A C 1
ATOM 3432 O O . THR A 1 419 ? -16.695 3.941 52.894 1.00 92.06 419 THR A O 1
ATOM 3435 N N . LYS A 1 420 ? -17.633 1.905 52.794 1.00 94.12 420 LYS A N 1
ATOM 3436 C CA . LYS A 1 420 ? -16.376 1.162 52.578 1.00 94.12 420 LYS A CA 1
ATOM 3437 C C . LYS A 1 420 ? -15.650 1.541 51.291 1.00 94.12 420 LYS A C 1
ATOM 3439 O O . LYS A 1 420 ? -14.433 1.412 51.201 1.00 94.12 420 LYS A O 1
ATOM 3444 N N . PHE A 1 421 ? -16.399 1.950 50.269 1.00 95.44 421 PHE A N 1
ATOM 3445 C CA . PHE A 1 421 ? -15.817 2.480 49.044 1.00 95.44 421 PHE A CA 1
ATOM 3446 C C . PHE A 1 421 ? -15.089 3.805 49.330 1.00 95.44 421 PHE A C 1
ATOM 3448 O O . PHE A 1 421 ? -13.953 3.973 48.899 1.00 95.44 421 PHE A O 1
ATOM 3455 N N . PHE A 1 422 ? -15.686 4.723 50.097 1.00 94.00 422 PHE A N 1
ATOM 3456 C CA . PHE A 1 422 ? -15.051 5.997 50.450 1.00 94.00 422 PHE A CA 1
ATOM 3457 C C . PHE A 1 422 ? -13.961 5.862 51.525 1.00 94.00 422 PHE A C 1
ATOM 3459 O O . PHE A 1 422 ? -12.987 6.603 51.469 1.00 94.00 422 PHE A O 1
ATOM 3466 N N . GLU A 1 423 ? -14.051 4.880 52.427 1.00 91.94 423 GLU A N 1
ATOM 3467 C CA . GLU A 1 423 ? -12.953 4.499 53.335 1.00 91.94 423 GLU A CA 1
ATOM 3468 C C . GLU A 1 423 ? -11.677 4.106 52.567 1.00 91.94 423 GLU A C 1
ATOM 3470 O O . GLU A 1 423 ? -10.579 4.393 53.034 1.00 91.94 423 GLU A O 1
ATOM 3475 N N . ARG A 1 424 ? -11.805 3.473 51.386 1.00 93.50 424 ARG A N 1
ATOM 3476 C CA . ARG A 1 424 ? -10.662 3.020 50.570 1.00 93.50 424 ARG A CA 1
ATOM 3477 C C . ARG A 1 424 ? -10.247 3.995 49.463 1.00 93.50 424 ARG A C 1
ATOM 3479 O O . ARG A 1 424 ? -9.060 4.173 49.230 1.00 93.50 424 ARG A O 1
ATOM 3486 N N . TYR A 1 425 ? -11.207 4.608 48.771 1.00 95.19 425 TYR A N 1
ATOM 3487 C CA . TYR A 1 425 ? -10.968 5.423 47.569 1.00 95.19 425 TYR A CA 1
ATOM 3488 C C . TYR A 1 425 ? -11.388 6.896 47.730 1.00 95.19 425 TYR A C 1
ATOM 3490 O O . TYR A 1 425 ? -11.346 7.655 46.762 1.00 95.19 425 TYR A O 1
ATOM 3498 N N . GLY A 1 426 ? -11.829 7.326 48.918 1.00 93.56 426 GLY A N 1
ATOM 3499 C CA . GLY A 1 426 ? -12.375 8.671 49.138 1.00 93.56 426 GLY A CA 1
ATOM 3500 C C . GLY A 1 426 ? -11.375 9.797 48.875 1.00 93.56 426 GLY A C 1
ATOM 3501 O O . GLY A 1 426 ? -11.747 10.800 48.272 1.00 93.56 426 GLY A O 1
ATOM 3502 N N . SER A 1 427 ? -10.105 9.604 49.243 1.00 91.69 427 SER A N 1
ATOM 3503 C CA . SER A 1 427 ? -8.995 10.516 48.928 1.00 91.69 427 SER A CA 1
ATOM 3504 C C . SER A 1 427 ? -8.791 10.658 47.415 1.00 91.69 427 SER A C 1
ATOM 3506 O O . SER A 1 427 ? -8.860 11.763 46.882 1.00 91.69 427 SER A O 1
ATOM 3508 N N . TYR A 1 428 ? -8.640 9.533 46.711 1.00 93.44 428 TYR A N 1
ATOM 3509 C CA . TYR A 1 428 ? -8.491 9.473 45.255 1.00 93.44 428 TYR A CA 1
ATOM 3510 C C . TYR A 1 428 ? -9.646 10.173 44.518 1.00 93.44 428 TYR A C 1
ATOM 3512 O O . TYR A 1 428 ? -9.421 11.019 43.647 1.00 93.44 428 TYR A O 1
ATOM 3520 N N . VAL A 1 429 ? -10.894 9.877 44.903 1.00 93.62 429 VAL A N 1
ATOM 3521 C CA . VAL A 1 429 ? -12.085 10.501 44.306 1.00 93.62 429 VAL A CA 1
ATOM 3522 C C . VAL A 1 429 ? -12.156 11.994 44.631 1.00 93.62 429 VAL A C 1
ATOM 3524 O O . VAL A 1 429 ? -12.510 12.775 43.749 1.00 93.62 429 VAL A O 1
ATOM 3527 N N . LEU A 1 430 ? -11.800 12.420 45.848 1.00 92.50 430 LEU A N 1
ATOM 3528 C CA . LEU A 1 430 ? -11.773 13.838 46.223 1.00 92.50 430 LEU A CA 1
ATOM 3529 C C . LEU A 1 430 ? -10.761 14.620 45.375 1.00 92.50 430 LEU A C 1
ATOM 3531 O O . LEU A 1 430 ? -11.109 15.672 44.834 1.00 92.50 430 LEU A O 1
ATOM 3535 N N . THR A 1 431 ? -9.549 14.091 45.184 1.00 90.62 431 THR A N 1
ATOM 3536 C CA . THR A 1 431 ? -8.532 14.742 44.346 1.00 90.62 431 THR A CA 1
ATOM 3537 C C . THR A 1 431 ? -8.959 14.792 42.880 1.00 90.62 431 THR A C 1
ATOM 3539 O O . THR A 1 431 ? -8.891 15.865 42.281 1.00 90.62 431 THR A O 1
ATOM 3542 N N . LEU A 1 432 ? -9.506 13.709 42.306 1.00 90.19 432 LEU A N 1
ATOM 3543 C CA . LEU A 1 432 ? -10.062 13.757 40.945 1.00 90.19 432 LEU A CA 1
ATOM 3544 C C . LEU A 1 432 ? -11.216 14.762 40.813 1.00 90.19 432 LEU A C 1
ATOM 3546 O O . LEU A 1 432 ? -11.285 15.483 39.816 1.00 90.19 432 LEU A O 1
ATOM 3550 N N . MET A 1 433 ? -12.094 14.872 41.815 1.00 90.12 433 MET A N 1
ATOM 3551 C CA . MET A 1 433 ? -13.161 15.879 41.827 1.00 90.12 433 MET A CA 1
ATOM 3552 C C . MET A 1 433 ? -12.615 17.308 41.903 1.00 90.12 433 MET A C 1
ATOM 3554 O O . MET A 1 433 ? -13.152 18.190 41.235 1.00 90.12 433 MET A O 1
ATOM 3558 N N . HIS A 1 434 ? -11.540 17.558 42.656 1.00 89.81 434 HIS A N 1
ATOM 3559 C CA . HIS A 1 434 ? -10.847 18.850 42.642 1.00 89.81 434 HIS A CA 1
ATOM 3560 C C . HIS A 1 434 ? -10.200 19.137 41.280 1.00 89.81 434 HIS A C 1
ATOM 3562 O O . HIS A 1 434 ? -10.392 20.232 40.749 1.00 89.81 434 HIS A O 1
ATOM 3568 N N . MET A 1 435 ? -9.510 18.158 40.681 1.00 87.94 435 MET A N 1
ATOM 3569 C CA . MET A 1 435 ? -8.905 18.298 39.350 1.00 87.94 435 MET A CA 1
ATOM 3570 C C . MET A 1 435 ? -9.954 18.650 38.291 1.00 87.94 435 MET A C 1
ATOM 3572 O O . MET A 1 435 ? -9.755 19.571 37.506 1.00 87.94 435 MET A O 1
ATOM 3576 N N . ILE A 1 436 ? -11.105 17.975 38.320 1.00 86.50 436 ILE A N 1
ATOM 3577 C CA . ILE A 1 436 ? -12.239 18.227 37.424 1.00 86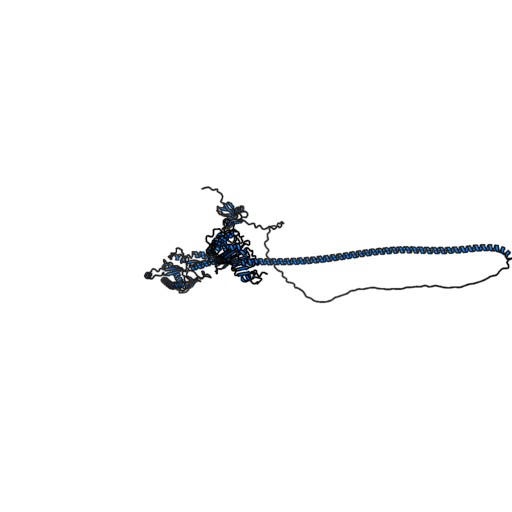.50 436 ILE A CA 1
ATOM 3578 C C . ILE A 1 436 ? -12.925 19.562 37.717 1.00 86.50 436 ILE A C 1
ATOM 3580 O O . ILE A 1 436 ? -13.304 20.273 36.792 1.00 86.50 436 ILE A O 1
ATOM 3584 N N . LYS A 1 437 ? -13.088 19.947 38.986 1.00 87.81 437 LYS A N 1
ATOM 3585 C CA . LYS A 1 437 ? -13.742 21.210 39.357 1.00 87.81 437 LYS A CA 1
ATOM 3586 C C . LYS A 1 437 ? -12.928 22.430 38.924 1.00 87.81 437 LYS A C 1
ATOM 3588 O O . LYS A 1 437 ? -13.505 23.357 38.359 1.00 87.81 437 LYS A O 1
ATOM 3593 N N . TYR A 1 438 ? -11.625 22.437 39.206 1.00 86.44 438 TYR A N 1
ATOM 3594 C CA . TYR A 1 438 ? -10.764 23.614 39.030 1.00 86.44 438 TYR A CA 1
ATOM 3595 C C . TYR A 1 438 ? -9.951 23.606 37.731 1.00 86.44 438 TYR A C 1
ATOM 3597 O O . TYR A 1 438 ? -9.585 24.678 37.254 1.00 86.44 438 TYR A O 1
ATOM 3605 N N . GLY A 1 439 ? -9.733 22.432 37.132 1.00 82.62 439 GLY A N 1
ATOM 3606 C CA . GLY A 1 439 ? -8.853 22.243 35.983 1.00 82.62 439 GLY A CA 1
ATOM 3607 C C . GLY A 1 439 ? -7.385 22.191 36.404 1.00 82.62 439 GLY A C 1
ATOM 3608 O O . GLY A 1 439 ? -6.898 23.095 37.080 1.00 82.62 439 GLY A O 1
ATOM 3609 N N . VAL A 1 440 ? -6.669 21.128 36.029 1.00 82.19 440 VAL A N 1
ATOM 3610 C CA . VAL A 1 440 ? -5.261 20.921 36.416 1.00 82.19 440 VAL A CA 1
ATOM 3611 C C . VAL A 1 440 ? -4.504 20.236 35.278 1.00 82.19 440 VAL A C 1
ATOM 3613 O O . VAL A 1 440 ? -5.048 19.375 34.585 1.00 82.19 440 VAL A O 1
ATOM 3616 N N . VAL A 1 441 ? -3.234 20.605 35.098 1.00 70.50 441 VAL A N 1
ATOM 3617 C CA . VAL A 1 441 ? -2.295 19.919 34.202 1.00 70.50 441 VAL A CA 1
ATOM 3618 C C . VAL A 1 441 ? -1.301 19.132 35.056 1.00 70.50 441 VAL A C 1
ATOM 3620 O O . VAL A 1 441 ? -0.514 19.735 35.778 1.00 70.50 441 VAL A O 1
ATOM 3623 N N . VAL A 1 442 ? -1.330 17.798 34.979 1.00 68.81 442 VAL A N 1
ATOM 3624 C CA . VAL A 1 442 ? -0.444 16.899 35.748 1.00 68.81 442 VAL A CA 1
ATOM 3625 C C . VAL A 1 442 ? 0.215 15.912 34.793 1.00 68.81 442 VAL A C 1
ATOM 3627 O O . VAL A 1 442 ? -0.480 15.243 34.036 1.00 68.81 442 VAL A O 1
ATOM 3630 N N . ALA A 1 443 ? 1.549 15.823 34.800 1.00 64.62 443 ALA A N 1
ATOM 3631 C CA . ALA A 1 443 ? 2.320 14.884 33.968 1.00 64.62 443 ALA A CA 1
ATOM 3632 C C . ALA A 1 443 ? 1.922 14.860 32.465 1.00 64.62 443 ALA A C 1
ATOM 3634 O O . ALA A 1 443 ? 1.924 13.815 31.819 1.00 64.62 443 ALA A O 1
ATOM 3635 N N . GLY A 1 444 ? 1.537 16.014 31.903 1.00 63.72 444 GLY A N 1
ATOM 3636 C CA . GLY A 1 444 ? 1.074 16.138 30.511 1.00 63.72 444 GLY A CA 1
ATOM 3637 C C . GLY A 1 444 ? -0.389 15.738 30.261 1.00 63.72 444 GLY A C 1
ATOM 3638 O O . GLY A 1 444 ? -0.887 15.931 29.152 1.00 63.72 444 GLY A O 1
ATOM 3639 N N . LEU A 1 445 ? -1.107 15.239 31.273 1.00 65.88 445 LEU A N 1
ATOM 3640 C CA . LEU A 1 445 ? -2.563 15.112 31.250 1.00 65.88 445 LEU A CA 1
ATOM 3641 C C . LEU A 1 445 ? -3.190 16.472 31.568 1.00 65.88 445 LEU A C 1
ATOM 3643 O O . LEU A 1 445 ? -3.005 17.012 32.658 1.00 65.88 445 LEU A O 1
ATOM 3647 N N . VAL A 1 446 ? -3.956 17.010 30.621 1.00 72.06 446 VAL A N 1
ATOM 3648 C CA . VAL A 1 446 ? -4.812 18.179 30.843 1.00 72.06 446 VAL A CA 1
ATOM 3649 C C . VAL A 1 446 ? -6.186 17.680 31.282 1.00 72.06 446 VAL A C 1
ATOM 3651 O O . VAL A 1 446 ? -6.903 17.059 30.495 1.00 72.06 446 VAL A O 1
ATOM 3654 N N . VAL A 1 447 ? -6.560 17.960 32.531 1.00 77.75 447 VAL A N 1
ATOM 3655 C CA . VAL A 1 447 ? -7.952 17.874 32.982 1.00 77.75 447 VAL A CA 1
ATOM 3656 C C . VAL A 1 447 ? -8.562 19.268 32.820 1.00 77.75 447 VAL A C 1
ATOM 3658 O O . VAL A 1 447 ? -8.195 20.169 33.579 1.00 77.75 447 VAL A O 1
ATOM 3661 N N . PRO A 1 448 ? -9.452 19.496 31.836 1.00 76.31 448 PRO A N 1
ATOM 3662 C CA . PRO A 1 448 ? -10.135 20.777 31.703 1.00 76.31 448 PRO A CA 1
ATOM 3663 C C . PRO A 1 448 ? -11.075 21.015 32.900 1.00 76.31 448 PRO A C 1
ATOM 3665 O O . PRO A 1 448 ? -11.688 20.061 33.389 1.00 76.31 448 PRO A O 1
ATOM 3668 N N . PRO A 1 449 ? -11.239 22.267 33.372 1.00 82.81 449 PRO A N 1
ATOM 3669 C CA . PRO A 1 449 ? -12.207 22.576 34.420 1.00 82.81 449 PRO A CA 1
ATOM 3670 C C . PRO A 1 449 ? -13.637 22.219 33.998 1.00 82.81 449 PRO A C 1
ATOM 3672 O O . PRO A 1 449 ? -13.987 22.215 32.817 1.00 82.81 449 PRO A O 1
ATOM 3675 N N . LEU A 1 450 ? -14.518 21.992 34.973 1.00 76.31 450 LEU A N 1
ATOM 3676 C CA . LEU A 1 450 ? -15.898 21.559 34.729 1.00 76.31 450 LEU A CA 1
ATOM 3677 C C . LEU A 1 450 ? -16.714 22.559 33.891 1.00 76.31 450 LEU A C 1
ATOM 3679 O O . LEU A 1 450 ? -17.631 22.161 33.180 1.00 76.31 450 LEU A O 1
ATOM 3683 N N . ALA A 1 451 ? -16.332 23.839 33.916 1.00 70.12 451 ALA A N 1
ATOM 3684 C CA . ALA A 1 451 ? -16.880 24.898 33.066 1.00 70.12 451 ALA A CA 1
ATOM 3685 C C . ALA A 1 451 ? -16.348 24.897 31.611 1.00 70.12 451 ALA A C 1
ATOM 3687 O O . ALA A 1 451 ? -16.669 25.804 30.847 1.00 70.12 451 ALA A O 1
ATOM 3688 N N . SER A 1 452 ? -15.555 23.896 31.215 1.00 68.44 452 SER A N 1
ATOM 3689 C CA . SER A 1 452 ? -15.097 23.647 29.838 1.00 68.44 452 SER A CA 1
ATOM 3690 C C . SER A 1 452 ? -15.132 22.164 29.425 1.00 68.44 452 SER A C 1
ATOM 3692 O O . SER A 1 452 ? -14.809 21.850 28.282 1.00 68.44 452 SER A O 1
ATOM 3694 N N . LEU A 1 453 ? -15.552 21.255 30.314 1.00 65.56 453 LEU A N 1
ATOM 3695 C CA . LEU A 1 453 ? -15.675 19.813 30.059 1.00 65.56 453 LEU A CA 1
ATOM 3696 C C . LEU A 1 453 ? -16.739 19.498 28.987 1.00 65.56 453 LEU A C 1
ATOM 3698 O O . LEU A 1 453 ? -17.916 19.277 29.283 1.00 65.56 453 LEU A O 1
ATOM 3702 N N . LYS A 1 454 ? -16.322 19.452 27.717 1.00 60.50 454 LYS A N 1
ATOM 3703 C CA . LYS A 1 454 ? -17.173 19.032 26.595 1.00 60.50 454 LYS A CA 1
ATOM 3704 C C . LYS A 1 454 ? -17.417 17.520 26.641 1.00 60.50 454 LYS A C 1
ATOM 3706 O O . LYS A 1 454 ? -16.495 16.733 26.439 1.00 60.50 454 LYS A O 1
ATOM 3711 N N . ILE A 1 455 ? -18.667 17.095 26.822 1.00 59.00 455 ILE A N 1
ATOM 3712 C CA . ILE A 1 455 ? -19.067 15.709 26.524 1.00 59.00 455 ILE A CA 1
ATOM 3713 C C . ILE A 1 455 ? -19.268 15.586 25.005 1.00 59.00 455 ILE A C 1
ATOM 3715 O O . ILE A 1 455 ? -19.953 16.412 24.405 1.00 59.00 455 ILE A O 1
ATOM 3719 N N . VAL A 1 456 ? -18.647 14.569 24.394 1.00 50.31 456 VAL A N 1
ATOM 3720 C CA . VAL A 1 456 ? -18.374 14.483 22.943 1.00 50.31 456 VAL A CA 1
ATOM 3721 C C . VAL A 1 456 ? -19.597 14.777 22.061 1.00 50.31 456 VAL A C 1
ATOM 3723 O O . VAL A 1 456 ? -20.581 14.032 22.057 1.00 50.31 456 VAL A O 1
ATOM 3726 N N . GLU A 1 457 ? -19.498 15.841 21.267 1.00 49.12 457 GLU A N 1
ATOM 3727 C CA . GLU A 1 457 ? -20.606 16.427 20.509 1.00 49.12 457 GLU A CA 1
ATOM 3728 C C . GLU A 1 457 ? -20.937 15.694 19.197 1.00 49.12 457 GLU A C 1
ATOM 3730 O O . GLU A 1 457 ? -20.065 15.232 18.463 1.00 49.12 457 GLU A O 1
ATOM 3735 N N . GLY A 1 458 ? -22.232 15.675 18.866 1.00 48.41 458 GLY A N 1
ATOM 3736 C CA . GLY A 1 458 ? -22.716 15.714 17.485 1.00 48.41 458 GLY A CA 1
ATOM 3737 C C . GLY A 1 458 ? -23.201 17.138 17.194 1.00 48.41 458 GLY A C 1
ATOM 3738 O O . GLY A 1 458 ? -23.860 17.731 18.051 1.00 48.41 458 GLY A O 1
ATOM 3739 N N . LEU A 1 459 ? -22.851 17.680 16.023 1.00 43.97 459 LEU A N 1
ATOM 3740 C CA . LEU A 1 459 ? -22.518 19.105 15.840 1.00 43.97 459 LEU A CA 1
ATOM 3741 C C . LEU A 1 459 ? -23.569 20.165 16.248 1.00 43.97 459 LEU A C 1
ATOM 3743 O O . LEU A 1 459 ? -23.178 21.284 16.553 1.00 43.97 459 LEU A O 1
ATOM 3747 N N . ASP A 1 460 ? -24.863 19.834 16.308 1.00 52.03 460 ASP A N 1
ATOM 3748 C CA . ASP A 1 460 ? -25.939 20.788 16.645 1.00 52.03 460 ASP A CA 1
ATOM 3749 C C . ASP A 1 460 ? -26.512 20.637 18.071 1.00 52.03 460 ASP A C 1
ATOM 3751 O O . ASP A 1 460 ? -27.320 21.455 18.517 1.00 52.03 460 ASP A O 1
ATOM 3755 N N . SER A 1 461 ? -26.128 19.596 18.823 1.00 53.66 461 SER A N 1
ATOM 3756 C CA . SER A 1 461 ? -26.678 19.344 20.172 1.00 53.66 461 SER A CA 1
ATOM 3757 C C . SER A 1 461 ? -25.868 19.983 21.313 1.00 53.66 461 SER A C 1
ATOM 3759 O O . SER A 1 461 ? -26.291 19.911 22.472 1.00 53.66 461 SER A O 1
ATOM 3761 N N . ALA A 1 462 ? -24.731 20.604 20.988 1.00 49.41 462 ALA A N 1
ATOM 3762 C CA . ALA A 1 462 ? -23.728 21.151 21.904 1.00 49.41 462 ALA A CA 1
ATOM 3763 C C . ALA A 1 462 ? -24.317 21.993 23.053 1.00 49.41 462 ALA A C 1
ATOM 3765 O O . ALA A 1 462 ? -24.286 21.601 24.220 1.00 49.41 462 ALA A O 1
ATOM 3766 N N . GLN A 1 463 ? -24.916 23.138 22.718 1.00 56.50 463 GLN A N 1
ATOM 3767 C CA . GLN A 1 463 ? -25.254 24.190 23.683 1.00 56.50 463 GLN A CA 1
ATOM 3768 C C . GLN A 1 463 ? -26.264 23.736 24.752 1.00 56.50 463 GLN A C 1
ATOM 3770 O O . GLN A 1 463 ? -26.066 23.975 25.942 1.00 56.50 463 GLN A O 1
ATOM 3775 N N . LYS A 1 464 ? -27.306 22.994 24.350 1.00 62.84 464 LYS A N 1
ATOM 3776 C CA . LYS A 1 464 ? -28.312 22.431 25.273 1.00 62.84 464 LYS A CA 1
ATOM 3777 C C . LYS A 1 464 ? -27.722 21.368 26.204 1.00 62.84 464 LYS A C 1
ATOM 3779 O O . LYS A 1 464 ? -28.189 21.210 27.330 1.00 62.84 464 LYS A O 1
ATOM 3784 N N . HIS A 1 465 ? -26.711 20.632 25.743 1.00 61.06 465 HIS A N 1
ATOM 3785 C CA . HIS A 1 465 ? -26.026 19.642 26.567 1.00 61.06 465 HIS A CA 1
ATOM 3786 C C . HIS A 1 465 ? -25.056 20.310 27.554 1.00 61.06 465 HIS A C 1
ATOM 3788 O O . HIS A 1 465 ? -25.011 19.925 28.719 1.00 61.06 465 HIS A O 1
ATOM 3794 N N . PHE A 1 466 ? -24.373 21.378 27.136 1.00 60.53 466 PHE A N 1
ATOM 3795 C CA . PHE A 1 466 ? -23.501 22.176 28.002 1.00 60.53 466 PHE A CA 1
ATOM 3796 C C . PHE A 1 466 ? -24.266 22.869 29.142 1.00 60.53 466 PHE A C 1
ATOM 3798 O O . PHE A 1 466 ? -23.839 22.831 30.300 1.00 60.53 466 PHE A O 1
ATOM 3805 N N . GLU A 1 467 ? -25.448 23.424 28.852 1.00 69.06 467 GLU A N 1
ATOM 3806 C CA . GLU A 1 467 ? -26.373 23.912 29.882 1.00 69.06 467 GLU A CA 1
ATOM 3807 C C . GLU A 1 467 ? -26.802 22.790 30.839 1.00 69.06 467 GLU A C 1
ATOM 3809 O O . GLU A 1 467 ? -26.833 22.997 32.053 1.00 69.06 467 GLU A O 1
ATOM 3814 N N . TYR A 1 468 ? -27.095 21.589 30.325 1.00 71.88 468 TYR A N 1
ATOM 3815 C CA . TYR A 1 468 ? -27.467 20.441 31.155 1.00 71.88 468 TYR A CA 1
ATOM 3816 C C . TYR A 1 468 ? -26.329 20.007 32.095 1.00 71.88 468 TYR A C 1
ATOM 3818 O O . TYR A 1 468 ? -26.580 19.813 33.286 1.00 71.88 468 TYR A O 1
ATOM 3826 N N . ILE A 1 469 ? -25.091 19.905 31.603 1.00 66.81 469 ILE A N 1
ATOM 3827 C CA . ILE A 1 469 ? -23.899 19.584 32.408 1.00 66.81 469 ILE A CA 1
ATOM 3828 C C . ILE A 1 469 ? -23.706 20.641 33.499 1.00 66.81 469 ILE A C 1
ATOM 3830 O O . ILE A 1 469 ? -23.698 20.317 34.687 1.00 66.81 469 ILE A O 1
ATOM 3834 N N . THR A 1 470 ? -23.631 21.915 33.112 1.00 72.81 470 THR A N 1
ATOM 3835 C CA . THR A 1 470 ? -23.350 23.026 34.035 1.00 72.81 470 THR A CA 1
ATOM 3836 C C . THR A 1 470 ? -24.423 23.151 35.122 1.00 72.81 470 THR A C 1
ATOM 3838 O O . THR A 1 470 ? -24.116 23.421 36.280 1.00 72.81 470 THR A O 1
ATOM 3841 N N . LYS A 1 471 ? -25.694 22.912 34.773 1.00 81.50 471 LYS A N 1
ATOM 3842 C CA . LYS A 1 471 ? -26.839 23.063 35.683 1.00 81.50 471 LYS A CA 1
ATOM 3843 C C . LYS A 1 471 ? -27.102 21.851 36.580 1.00 81.50 471 LYS A C 1
ATOM 3845 O O . LYS A 1 471 ? -27.681 22.034 37.647 1.00 81.50 471 LYS A O 1
ATOM 3850 N N . ASN A 1 472 ? -26.719 20.639 36.165 1.00 80.19 472 ASN A N 1
ATOM 3851 C CA . ASN A 1 472 ? -27.037 19.405 36.899 1.00 80.19 472 ASN A CA 1
ATOM 3852 C C . ASN A 1 472 ? -25.806 18.684 37.468 1.00 80.19 472 ASN A C 1
ATOM 3854 O O . ASN A 1 472 ? -25.916 18.115 38.546 1.00 80.19 472 ASN A O 1
ATOM 3858 N N . ILE A 1 473 ? -24.645 18.710 36.804 1.00 82.75 473 ILE A N 1
ATOM 3859 C CA . ILE A 1 473 ? -23.436 18.002 37.267 1.00 82.75 473 ILE A CA 1
ATOM 3860 C C . ILE A 1 473 ? -22.607 18.875 38.215 1.00 82.75 473 ILE A C 1
ATOM 3862 O O . ILE A 1 473 ? -22.150 18.379 39.241 1.00 82.75 473 ILE A O 1
ATOM 3866 N N . ALA A 1 474 ? -22.456 20.178 37.944 1.00 85.69 474 ALA A N 1
ATOM 3867 C CA . ALA A 1 474 ? -21.667 21.058 38.814 1.00 85.69 474 ALA A CA 1
ATOM 3868 C C . ALA A 1 474 ? -22.175 21.147 40.271 1.00 85.69 474 ALA A C 1
ATOM 3870 O O . ALA A 1 474 ? -21.333 21.150 41.171 1.00 85.69 474 ALA A O 1
ATOM 3871 N N . PRO A 1 475 ? -23.494 21.147 40.565 1.00 88.25 475 PRO A N 1
ATOM 3872 C CA . PRO A 1 475 ? -23.977 20.990 41.937 1.00 88.25 475 PRO A CA 1
ATOM 3873 C C . PRO A 1 475 ? -23.537 19.656 42.555 1.00 88.25 475 PRO A C 1
ATOM 3875 O O . PRO A 1 475 ? -22.903 19.663 43.602 1.00 88.25 475 PRO A O 1
ATOM 3878 N N . LEU A 1 476 ? -23.748 18.531 41.858 1.00 87.62 476 LEU A N 1
ATOM 3879 C CA . LEU A 1 476 ? -23.429 17.188 42.363 1.00 87.62 476 LEU A CA 1
ATOM 3880 C C . LEU A 1 476 ? -21.924 16.975 42.612 1.00 87.62 476 LEU A C 1
ATOM 3882 O O . LEU A 1 476 ? -21.562 16.251 43.535 1.00 87.62 476 LEU A O 1
ATOM 3886 N N . VAL A 1 477 ? -21.046 17.614 41.828 1.00 87.62 477 VAL A N 1
ATOM 3887 C CA . VAL A 1 477 ? -19.589 17.627 42.071 1.00 87.62 477 VAL A CA 1
ATOM 3888 C C . VAL A 1 477 ? -19.256 18.387 43.357 1.00 87.62 477 VAL A C 1
ATOM 3890 O O . VAL A 1 477 ? -18.448 17.914 44.151 1.00 87.62 477 VAL A O 1
ATOM 3893 N N . ASN A 1 478 ? -19.893 19.537 43.607 1.00 89.94 478 ASN A N 1
ATOM 3894 C CA . ASN A 1 478 ? -19.708 20.267 44.864 1.00 89.94 478 ASN A CA 1
ATOM 3895 C C . ASN A 1 478 ? -20.279 19.493 46.061 1.00 89.94 478 ASN A C 1
ATOM 3897 O O . ASN A 1 478 ? -19.609 19.402 47.084 1.00 89.94 478 ASN A O 1
ATOM 3901 N N . ASP A 1 479 ? -21.460 18.888 45.921 1.00 89.38 479 ASP A N 1
ATOM 3902 C CA . ASP A 1 479 ? -22.075 18.053 46.957 1.00 89.38 479 ASP A CA 1
ATOM 3903 C C . ASP A 1 479 ? -21.173 16.853 47.310 1.00 89.38 479 ASP A C 1
ATOM 3905 O O . ASP A 1 479 ? -20.946 16.580 48.488 1.00 89.38 479 ASP A O 1
ATOM 3909 N N . ALA A 1 480 ? -20.585 16.188 46.304 1.00 88.75 480 ALA A N 1
ATOM 3910 C CA . ALA A 1 480 ? -19.622 15.102 46.498 1.00 88.75 480 ALA A CA 1
ATOM 3911 C C . ALA A 1 480 ? -18.334 15.565 47.206 1.00 88.75 480 ALA A C 1
ATOM 3913 O O . ALA A 1 480 ? -17.870 14.890 48.122 1.00 88.75 480 ALA A O 1
ATOM 3914 N N . ILE A 1 481 ? -17.773 16.718 46.820 1.00 91.88 481 ILE A N 1
ATOM 3915 C CA . ILE A 1 481 ? -16.586 17.300 47.472 1.00 91.88 481 ILE A CA 1
ATOM 3916 C C . ILE A 1 481 ? -16.878 17.615 48.943 1.00 91.88 481 ILE A C 1
ATOM 3918 O O . ILE A 1 481 ? -16.126 17.183 49.813 1.00 91.88 481 ILE A O 1
ATOM 3922 N N . ASN A 1 482 ? -17.987 18.304 49.227 1.00 92.31 482 ASN A N 1
ATOM 3923 C CA . ASN A 1 482 ? -18.386 18.670 50.589 1.00 92.31 482 ASN A CA 1
ATOM 3924 C C . ASN A 1 482 ? -18.579 17.421 51.472 1.00 92.31 482 ASN A C 1
ATOM 3926 O O . ASN A 1 482 ? -18.148 17.392 52.624 1.00 92.31 482 ASN A O 1
ATOM 3930 N N . PHE A 1 483 ? -19.197 16.374 50.918 1.00 90.56 483 PHE A N 1
ATOM 3931 C CA . PHE A 1 483 ? -19.407 15.093 51.589 1.00 90.56 483 PHE A CA 1
ATOM 3932 C C . PHE A 1 483 ? -18.088 14.361 51.898 1.00 90.56 483 PHE A C 1
ATOM 3934 O O . PHE A 1 483 ? -17.871 13.923 53.027 1.00 90.56 483 PHE A O 1
ATOM 3941 N N . LEU A 1 484 ? -17.181 14.274 50.921 1.00 90.81 484 LEU A N 1
ATOM 3942 C CA . LEU A 1 484 ? -15.867 13.642 51.086 1.00 90.81 484 LEU A CA 1
ATOM 3943 C C . LEU A 1 484 ? -14.980 14.401 52.082 1.00 90.81 484 LEU A C 1
ATOM 3945 O O . LEU A 1 484 ? -14.304 13.778 52.898 1.00 90.81 484 LEU A O 1
ATOM 3949 N N . GLN A 1 485 ? -15.022 15.736 52.063 1.00 92.31 485 GLN A N 1
ATOM 3950 C CA . GLN A 1 485 ? -14.334 16.578 53.045 1.00 92.31 485 GLN A CA 1
ATOM 3951 C C . GLN A 1 485 ? -14.882 16.352 54.459 1.00 92.31 485 GLN A C 1
ATOM 3953 O O . GLN A 1 485 ? -14.098 16.176 55.385 1.00 92.31 485 GLN A O 1
ATOM 3958 N N . HIS A 1 486 ? -16.206 16.259 54.625 1.00 90.19 486 HIS A N 1
ATOM 3959 C CA . HIS A 1 486 ? -16.825 15.925 55.911 1.00 90.19 486 HIS A CA 1
ATOM 3960 C C . HIS A 1 486 ? -16.418 14.528 56.423 1.00 90.19 486 HIS A C 1
ATOM 3962 O O . HIS A 1 486 ? -16.176 14.372 57.617 1.00 90.19 486 HIS A O 1
ATOM 3968 N N . ILE A 1 487 ? -16.266 13.524 55.546 1.00 87.88 487 ILE A N 1
ATOM 3969 C CA . ILE A 1 487 ? -15.693 12.221 55.938 1.00 87.88 487 ILE A CA 1
ATOM 3970 C C . ILE A 1 487 ? -14.231 12.371 56.388 1.00 87.88 487 ILE A C 1
ATOM 3972 O O . ILE A 1 487 ? -13.888 11.864 57.454 1.00 87.88 487 ILE A O 1
ATOM 3976 N N . LYS A 1 488 ? -13.383 13.082 55.625 1.00 88.38 488 LYS A N 1
ATOM 3977 C CA . LYS A 1 488 ? -11.965 13.300 55.975 1.00 88.38 488 LYS A CA 1
ATOM 3978 C C . LYS A 1 488 ? -11.838 13.979 57.351 1.00 88.38 488 LYS A C 1
ATOM 3980 O O . LYS A 1 488 ? -11.188 13.437 58.240 1.00 88.38 488 LYS A O 1
ATOM 3985 N N . SER A 1 489 ? -12.558 15.081 57.579 1.00 88.69 489 SER A N 1
ATOM 3986 C CA . SER A 1 489 ? -12.527 15.824 58.850 1.00 88.69 489 SER A CA 1
ATOM 3987 C C . SER A 1 489 ? -13.013 15.033 60.070 1.00 88.69 489 SER A C 1
ATOM 3989 O O . SER A 1 489 ? -12.514 15.276 61.162 1.00 88.69 489 SER A O 1
ATOM 3991 N N . ASN A 1 490 ? -13.946 14.088 59.910 1.00 86.25 490 ASN A N 1
ATOM 3992 C CA . ASN A 1 490 ? -14.419 13.248 61.021 1.00 86.25 490 ASN A CA 1
ATOM 3993 C C . ASN A 1 490 ? -13.459 12.092 61.368 1.00 86.25 490 ASN A C 1
ATOM 3995 O O . ASN A 1 490 ? -13.612 11.477 62.421 1.00 86.25 490 ASN A O 1
ATOM 3999 N N . ASN A 1 491 ? -12.489 11.786 60.499 1.00 81.81 491 ASN A N 1
ATOM 4000 C CA . ASN A 1 491 ? -11.503 10.721 60.706 1.00 81.81 491 ASN A CA 1
ATOM 4001 C C . ASN A 1 491 ? -10.132 11.255 61.172 1.00 81.81 491 ASN A C 1
ATOM 4003 O O . ASN A 1 491 ? -9.367 10.516 61.786 1.00 81.81 491 ASN A O 1
ATOM 4007 N N . GLU A 1 492 ? -9.812 12.522 60.893 1.00 75.75 492 GLU A N 1
ATOM 4008 C CA . GLU A 1 492 ? -8.494 13.140 61.125 1.00 75.75 492 GLU A CA 1
ATOM 4009 C C . GLU A 1 492 ? -8.441 14.017 62.396 1.00 75.75 492 GLU A C 1
ATOM 4011 O O . GLU A 1 492 ? -7.793 15.063 62.423 1.00 75.75 492 GLU A O 1
ATOM 4016 N N . GLU A 1 493 ? -9.097 13.595 63.484 1.00 64.81 493 GLU A N 1
ATOM 4017 C CA . GLU A 1 493 ? -9.261 14.359 64.742 1.00 64.81 493 GLU A CA 1
ATOM 4018 C C . GLU A 1 493 ? -7.958 14.510 65.584 1.00 64.81 493 GLU A C 1
ATOM 4020 O O . GLU A 1 493 ? -7.989 14.577 66.812 1.00 64.81 493 GLU A O 1
ATOM 4025 N N . GLY A 1 494 ? -6.779 14.542 64.948 1.00 56.56 494 GLY A N 1
ATOM 4026 C CA . GLY A 1 494 ? -5.489 14.548 65.648 1.00 56.56 494 GLY A CA 1
ATOM 4027 C C . GLY A 1 494 ? -4.223 14.753 64.806 1.00 56.56 494 GLY A C 1
ATOM 4028 O O . GLY A 1 494 ? -3.156 14.313 65.230 1.00 56.56 494 GLY A O 1
ATOM 4029 N N . THR A 1 495 ? -4.277 15.371 63.621 1.00 53.25 495 THR A N 1
ATOM 4030 C CA . THR A 1 495 ? -3.058 15.700 62.846 1.00 53.25 495 THR A CA 1
ATOM 4031 C C . THR A 1 495 ? -3.217 17.028 62.104 1.00 53.25 495 THR A C 1
ATOM 4033 O O . THR A 1 495 ? -4.151 17.202 61.330 1.00 53.25 495 THR A O 1
ATOM 4036 N N . GLU A 1 496 ? -2.320 17.987 62.351 1.00 56.19 496 GLU A N 1
ATOM 4037 C CA . GLU A 1 496 ? -2.380 19.316 61.727 1.00 56.19 496 GLU A CA 1
ATOM 4038 C C . GLU A 1 496 ? -1.976 19.247 60.244 1.00 56.19 496 GLU A C 1
ATOM 4040 O O . GLU A 1 496 ? -0.837 18.911 59.918 1.00 56.19 496 GLU A O 1
ATOM 4045 N N . LEU A 1 497 ? -2.900 19.585 59.336 1.00 51.00 497 LEU A N 1
ATOM 4046 C CA . LEU A 1 497 ? -2.609 19.658 57.902 1.00 51.00 497 LEU A CA 1
ATOM 4047 C C . LEU A 1 497 ? -1.662 20.830 57.606 1.00 51.00 497 LEU A C 1
ATOM 4049 O O . LEU A 1 497 ? -2.066 21.995 57.626 1.00 51.00 497 LEU A O 1
ATOM 4053 N N . ALA A 1 498 ? -0.423 20.517 57.230 1.00 52.75 498 ALA A N 1
ATOM 4054 C CA . ALA A 1 498 ? 0.428 21.454 56.509 1.00 52.75 498 ALA A CA 1
ATOM 4055 C C . ALA A 1 498 ? -0.161 21.667 55.104 1.00 52.75 498 ALA A C 1
ATOM 4057 O O . ALA A 1 498 ? -0.170 20.752 54.284 1.00 52.75 498 ALA A O 1
ATOM 4058 N N . THR A 1 499 ? -0.671 22.868 54.822 1.00 52.03 499 THR A N 1
ATOM 4059 C CA . THR A 1 499 ? -1.383 23.203 53.574 1.00 52.03 499 THR A CA 1
ATOM 4060 C C . THR A 1 499 ? -0.438 23.448 52.390 1.00 52.03 499 THR A C 1
ATOM 4062 O O . THR A 1 499 ? -0.605 24.427 51.658 1.00 52.03 499 THR A O 1
ATOM 4065 N N . ASP A 1 500 ? 0.602 22.630 52.247 1.00 51.22 500 ASP A N 1
ATOM 4066 C CA . ASP A 1 500 ? 1.629 22.822 51.226 1.00 51.22 500 ASP A CA 1
ATOM 4067 C C . ASP A 1 500 ? 1.264 22.116 49.912 1.00 51.22 500 ASP A C 1
ATOM 4069 O O . ASP A 1 500 ? 0.589 21.087 49.884 1.00 51.22 500 ASP A O 1
ATOM 4073 N N . THR A 1 501 ? 1.685 22.692 48.790 1.00 57.00 501 THR A N 1
ATOM 4074 C CA . THR A 1 501 ? 1.117 22.376 47.458 1.00 57.00 501 THR A CA 1
ATOM 4075 C C . THR A 1 501 ? 1.618 21.069 46.824 1.00 57.00 501 THR A C 1
ATOM 4077 O O . THR A 1 501 ? 1.353 20.802 45.653 1.00 57.00 501 THR A O 1
ATOM 4080 N N . THR A 1 502 ? 2.294 20.223 47.603 1.00 58.09 502 THR A N 1
ATOM 4081 C CA . THR A 1 502 ? 2.915 18.956 47.186 1.00 58.09 502 THR A CA 1
ATOM 4082 C C . THR A 1 502 ? 2.017 17.717 47.340 1.00 58.09 502 THR A C 1
ATOM 4084 O O . THR A 1 502 ? 2.422 16.639 46.911 1.00 58.09 502 THR A O 1
ATOM 4087 N N . GLU A 1 503 ? 0.786 17.834 47.870 1.00 60.44 503 GLU A N 1
ATOM 4088 C CA . GLU A 1 503 ? -0.174 16.704 47.969 1.00 60.44 503 GLU A CA 1
ATOM 4089 C C . GLU A 1 503 ? -0.426 15.997 46.614 1.00 60.44 503 GLU A C 1
ATOM 4091 O O . GLU A 1 503 ? -0.716 14.803 46.593 1.00 60.44 503 GLU A O 1
ATOM 4096 N N . PHE A 1 504 ? -0.284 16.688 45.473 1.00 61.00 504 PHE A N 1
ATOM 4097 C CA . PHE A 1 504 ? -0.491 16.085 44.147 1.00 61.00 504 PHE A CA 1
ATOM 4098 C C . PHE A 1 504 ? 0.561 15.033 43.758 1.00 61.00 504 PHE A C 1
ATOM 4100 O O . PHE A 1 504 ? 0.217 14.098 43.035 1.00 61.00 504 PHE A O 1
ATOM 4107 N N . ASP A 1 505 ? 1.796 15.132 44.261 1.00 59.03 505 ASP A N 1
ATOM 4108 C CA . ASP A 1 505 ? 2.838 14.117 44.028 1.00 59.03 505 ASP A CA 1
ATOM 4109 C C . ASP A 1 505 ? 2.632 12.865 44.906 1.00 59.03 505 ASP A C 1
ATOM 4111 O O . ASP A 1 505 ? 3.225 11.819 44.648 1.00 59.03 505 ASP A O 1
ATOM 4115 N N . GLN A 1 506 ? 1.762 12.946 45.923 1.00 62.09 506 GLN A N 1
ATOM 4116 C CA . GLN A 1 506 ? 1.383 11.828 46.798 1.00 62.09 506 GLN A CA 1
ATOM 4117 C C . GLN A 1 506 ? 0.140 11.071 46.303 1.00 62.09 506 GLN A C 1
ATOM 4119 O O . GLN A 1 506 ? -0.403 10.231 47.022 1.00 62.09 506 GLN A O 1
ATOM 4124 N N . LEU A 1 507 ? -0.342 11.351 45.086 1.00 68.88 507 LEU A N 1
ATOM 4125 C CA . LEU A 1 507 ? -1.485 10.640 44.521 1.00 68.88 507 LEU A CA 1
ATOM 4126 C C . LEU A 1 507 ? -1.064 9.239 44.049 1.00 68.88 507 LEU A C 1
ATOM 4128 O O . LEU A 1 507 ? -0.780 9.032 42.868 1.00 68.88 507 LEU A O 1
ATOM 4132 N N . GLU A 1 508 ? -1.042 8.277 44.978 1.00 71.00 508 GLU A N 1
ATOM 4133 C CA . GLU A 1 508 ? -0.806 6.860 44.685 1.00 71.00 508 GLU A CA 1
ATOM 4134 C C . GLU A 1 508 ? -1.734 6.396 43.550 1.00 71.00 508 GLU A C 1
ATOM 4136 O O . GLU A 1 508 ? -2.964 6.355 43.668 1.00 71.00 508 GLU A O 1
ATOM 4141 N N . ALA A 1 509 ? -1.132 6.095 42.398 1.00 80.25 509 ALA A N 1
ATOM 4142 C CA . ALA A 1 509 ? -1.864 5.683 41.215 1.00 80.25 509 ALA A CA 1
ATOM 4143 C C . ALA A 1 509 ? -2.408 4.267 41.435 1.00 80.25 509 ALA A C 1
ATOM 4145 O O . ALA A 1 509 ? -1.623 3.328 41.529 1.00 80.25 509 ALA A O 1
ATOM 4146 N N . LEU A 1 510 ? -3.741 4.134 41.493 1.00 87.38 510 LEU A N 1
ATOM 4147 C CA . LEU A 1 510 ? -4.439 2.884 41.817 1.00 87.38 510 LEU A CA 1
ATOM 4148 C C . LEU A 1 510 ? -3.805 1.666 41.129 1.00 87.38 510 LEU A C 1
ATOM 4150 O O . LEU A 1 510 ? -3.840 1.535 39.899 1.00 87.38 510 LEU A O 1
ATOM 4154 N N . GLU A 1 511 ? -3.245 0.770 41.941 1.00 86.56 511 GLU A N 1
ATOM 4155 C CA . GLU A 1 511 ? -2.635 -0.458 41.450 1.00 86.56 511 GLU A CA 1
ATOM 4156 C C . GLU A 1 511 ? -3.683 -1.379 40.813 1.00 86.56 511 GLU A C 1
ATOM 4158 O O . GLU A 1 511 ? -4.887 -1.304 41.086 1.00 86.56 511 GLU A O 1
ATOM 4163 N N . GLY A 1 512 ? -3.229 -2.325 39.989 1.00 85.75 512 GLY A N 1
ATOM 4164 C CA . GLY A 1 512 ? -4.129 -3.308 39.390 1.00 85.75 512 GLY A CA 1
ATOM 4165 C C . GLY A 1 512 ? -4.880 -4.154 40.425 1.00 85.75 512 GLY A C 1
ATOM 4166 O O . GLY A 1 512 ? -5.995 -4.603 40.162 1.00 85.75 512 GLY A O 1
ATOM 4167 N N . ALA A 1 513 ? -4.328 -4.330 41.632 1.00 88.19 513 ALA A N 1
ATOM 4168 C CA . ALA A 1 513 ? -5.016 -4.976 42.749 1.00 88.19 513 ALA A CA 1
ATOM 4169 C C . ALA A 1 513 ? -6.231 -4.164 43.235 1.00 88.19 513 ALA A C 1
ATOM 4171 O O . ALA A 1 513 ? -7.320 -4.722 43.388 1.00 88.19 513 ALA A O 1
ATOM 4172 N N . ASP A 1 514 ? -6.075 -2.850 43.399 1.00 90.19 514 ASP A N 1
ATOM 4173 C CA . ASP A 1 514 ? -7.150 -1.934 43.781 1.00 90.19 514 ASP A CA 1
ATOM 4174 C C . ASP A 1 514 ? -8.246 -1.838 42.729 1.00 90.19 514 ASP A C 1
ATOM 4176 O O . ASP A 1 514 ? -9.428 -1.817 43.071 1.00 90.19 514 ASP A O 1
ATOM 4180 N N . LEU A 1 515 ? -7.866 -1.845 41.453 1.00 90.44 515 LEU A N 1
ATOM 4181 C CA . LEU A 1 515 ? -8.805 -1.826 40.335 1.00 90.44 515 LEU A CA 1
ATOM 4182 C C . LEU A 1 515 ? -9.535 -3.171 40.177 1.00 90.44 515 LEU A C 1
ATOM 4184 O O . LEU A 1 515 ? -10.735 -3.187 39.909 1.00 90.44 515 LEU A O 1
ATOM 4188 N N . ARG A 1 516 ? -8.880 -4.308 40.449 1.00 89.19 516 ARG A N 1
ATOM 4189 C CA . ARG A 1 516 ? -9.568 -5.607 40.583 1.00 89.19 516 ARG A CA 1
ATOM 4190 C C . ARG A 1 516 ? -10.557 -5.621 41.755 1.00 89.19 516 ARG A C 1
ATOM 4192 O O . ARG A 1 516 ? -11.617 -6.230 41.638 1.00 89.19 516 ARG A O 1
ATOM 4199 N N . GLN A 1 517 ? -10.255 -4.943 42.866 1.00 92.88 517 GLN A N 1
ATOM 4200 C CA . GLN A 1 517 ? -11.182 -4.837 43.997 1.00 92.88 517 GLN A CA 1
ATOM 4201 C C . GLN A 1 517 ? -12.330 -3.844 43.738 1.00 92.88 517 GLN A C 1
ATOM 4203 O O . GLN A 1 517 ? -13.446 -4.085 44.202 1.00 92.88 517 GLN A O 1
ATOM 4208 N N . LEU A 1 518 ? -12.104 -2.779 42.963 1.00 93.31 518 LEU A N 1
ATOM 4209 C CA . LEU A 1 518 ? -13.116 -1.771 42.633 1.00 93.31 518 LEU A CA 1
ATOM 4210 C C . LEU A 1 518 ? -14.381 -2.392 42.013 1.00 93.31 518 LEU A C 1
ATOM 4212 O O . LEU A 1 518 ? -15.488 -2.016 42.396 1.00 93.31 518 LEU A O 1
ATOM 4216 N N . GLU A 1 519 ? -14.232 -3.396 41.140 1.00 90.56 519 GLU A N 1
ATOM 4217 C CA . GLU A 1 519 ? -15.355 -4.121 40.518 1.00 90.56 519 GLU A CA 1
ATOM 4218 C C . GLU A 1 519 ? -16.356 -4.671 41.561 1.00 90.56 519 GLU A C 1
ATOM 4220 O O . GLU A 1 519 ? -17.564 -4.636 41.336 1.00 90.56 519 GLU A O 1
ATOM 4225 N N . SER A 1 520 ? -15.882 -5.079 42.747 1.00 93.38 520 SER A N 1
ATOM 4226 C CA . SER A 1 520 ? -16.719 -5.639 43.825 1.00 93.38 520 SER A CA 1
ATOM 4227 C C . SER A 1 520 ? -17.629 -4.630 44.547 1.00 93.38 520 SER A C 1
ATOM 4229 O O . SER A 1 520 ? -18.520 -5.040 45.292 1.00 93.38 520 SER A O 1
ATOM 4231 N N . TYR A 1 521 ? -17.444 -3.324 44.324 1.00 95.19 521 TYR A N 1
ATOM 4232 C CA . TYR A 1 521 ? -18.334 -2.277 44.845 1.00 95.19 521 TYR A CA 1
ATOM 4233 C C . TYR A 1 521 ? -19.423 -1.864 43.839 1.00 95.19 521 TYR A C 1
ATOM 4235 O O . TYR A 1 521 ? -20.352 -1.142 44.216 1.00 95.19 521 TYR A O 1
ATOM 4243 N N . LEU A 1 522 ? -19.314 -2.289 42.573 1.00 93.44 522 LEU A N 1
ATOM 4244 C CA . LEU A 1 522 ? -20.168 -1.838 41.473 1.00 93.44 522 LEU A CA 1
ATOM 4245 C C . LEU A 1 522 ? -21.346 -2.787 41.237 1.00 93.44 522 LEU A C 1
ATOM 4247 O O . LEU A 1 522 ? -21.168 -3.983 41.009 1.00 93.44 522 LEU A O 1
ATOM 4251 N N . LYS A 1 523 ? -22.562 -2.240 41.151 1.00 91.56 523 LYS A N 1
ATOM 4252 C CA . LYS A 1 523 ? -23.735 -3.003 40.706 1.00 91.56 523 LYS A CA 1
ATOM 4253 C C . LYS A 1 523 ? -23.757 -3.153 39.177 1.00 91.56 523 LYS A C 1
ATOM 4255 O O . LYS A 1 523 ? -24.492 -2.453 38.479 1.00 91.56 523 LYS A O 1
ATOM 4260 N N . ILE A 1 524 ? -22.929 -4.051 38.645 1.00 80.75 524 ILE A N 1
ATOM 4261 C CA . ILE A 1 524 ? -22.782 -4.268 37.196 1.00 80.75 524 ILE A CA 1
ATOM 4262 C C . ILE A 1 524 ? -23.986 -5.039 36.638 1.00 80.75 524 ILE A C 1
ATOM 4264 O O . ILE A 1 524 ? -24.278 -6.160 37.050 1.00 80.75 524 ILE A O 1
ATOM 4268 N N . SER A 1 525 ? -24.664 -4.441 35.655 1.00 69.38 525 SER A N 1
ATOM 4269 C CA . SER A 1 525 ? -25.758 -5.065 34.888 1.00 69.38 525 SER A CA 1
ATOM 4270 C C . SER A 1 525 ? -25.384 -5.373 33.428 1.00 69.38 525 SER A C 1
ATOM 4272 O O . SER A 1 525 ? -26.154 -6.014 32.708 1.00 69.38 525 SER A O 1
ATOM 4274 N N . ASP A 1 526 ? -24.185 -4.972 32.997 1.00 76.38 526 ASP A N 1
ATOM 4275 C CA . ASP A 1 526 ? -23.767 -4.995 31.596 1.00 76.38 526 ASP A CA 1
ATOM 4276 C C . ASP A 1 526 ? -23.317 -6.386 31.141 1.00 76.38 526 ASP A C 1
ATOM 4278 O O . ASP A 1 526 ? -22.152 -6.772 31.271 1.00 76.38 526 ASP A O 1
ATOM 4282 N N . GLN A 1 527 ? -24.234 -7.120 30.508 1.00 72.81 527 GLN A N 1
ATOM 4283 C CA . GLN A 1 527 ? -23.997 -8.468 29.967 1.00 72.81 527 GLN A CA 1
ATOM 4284 C C . GLN A 1 527 ? -22.797 -8.560 28.996 1.00 72.81 527 GLN A C 1
ATOM 4286 O O . GLN A 1 527 ? -22.269 -9.648 28.781 1.00 72.81 527 GLN A O 1
ATOM 4291 N N . GLY A 1 528 ? -22.358 -7.436 28.415 1.00 71.81 528 GLY A N 1
ATOM 4292 C CA . GLY A 1 528 ? -21.223 -7.356 27.488 1.00 71.81 528 GLY A CA 1
ATOM 4293 C C . GLY A 1 528 ? -19.860 -6.996 28.102 1.00 71.81 528 GLY A C 1
ATOM 4294 O O . GLY A 1 528 ? -18.889 -6.946 27.353 1.00 71.81 528 GLY A O 1
ATOM 4295 N N . ARG A 1 529 ? -19.761 -6.714 29.414 1.00 70.81 529 ARG A N 1
ATOM 4296 C CA . ARG A 1 529 ? -18.529 -6.231 30.095 1.00 70.81 529 ARG A CA 1
ATOM 4297 C C . ARG A 1 529 ? -17.885 -4.952 29.509 1.00 70.81 529 ARG A C 1
ATOM 4299 O O . ARG A 1 529 ? -16.707 -4.693 29.749 1.00 70.81 529 ARG A O 1
ATOM 4306 N N . VAL A 1 530 ? -18.625 -4.130 28.760 1.00 82.56 530 VAL A N 1
ATOM 4307 C CA . VAL A 1 530 ? -18.118 -2.859 28.197 1.00 82.56 530 VAL A CA 1
ATOM 4308 C C . VAL A 1 530 ? -18.284 -1.732 29.224 1.00 82.56 530 VAL A C 1
ATOM 4310 O O . VAL A 1 530 ? -19.196 -0.909 29.128 1.00 82.56 530 VAL A O 1
ATOM 4313 N N . LEU A 1 531 ? -17.419 -1.735 30.240 1.00 89.38 531 LEU A N 1
ATOM 4314 C CA . LEU A 1 531 ? -17.492 -0.810 31.373 1.00 89.38 531 LEU A CA 1
ATOM 4315 C C . LEU A 1 531 ? -17.489 0.655 30.917 1.00 89.38 531 LEU A C 1
ATOM 4317 O O . LEU A 1 531 ? -16.595 1.106 30.206 1.00 89.38 531 LEU A O 1
ATOM 4321 N N . GLY A 1 532 ? -18.515 1.399 31.322 1.00 86.56 532 GLY A N 1
ATOM 4322 C CA . GLY A 1 532 ? -18.666 2.825 31.043 1.00 86.56 532 GLY A CA 1
ATOM 4323 C C . GLY A 1 532 ? -18.819 3.207 29.567 1.00 86.56 532 GLY A C 1
ATOM 4324 O O . GLY A 1 532 ? -18.649 4.380 29.241 1.00 86.56 532 GLY A O 1
ATOM 4325 N N . ASN A 1 533 ? -19.100 2.253 28.666 1.00 91.19 533 ASN A N 1
ATOM 4326 C CA . ASN A 1 533 ? -18.985 2.453 27.211 1.00 91.19 533 ASN A CA 1
ATOM 4327 C C . ASN A 1 533 ? -17.572 2.944 26.798 1.00 91.19 533 ASN A C 1
ATOM 4329 O O . ASN A 1 533 ? -17.405 3.746 25.871 1.00 91.19 533 ASN A O 1
ATOM 4333 N N . LEU A 1 534 ? -16.557 2.468 27.528 1.00 93.62 534 LEU A N 1
ATOM 4334 C CA . LEU A 1 534 ? -15.137 2.654 27.248 1.00 93.62 534 LEU A CA 1
ATOM 4335 C C . LEU A 1 534 ? -14.545 1.390 26.612 1.00 93.62 534 LEU A C 1
ATOM 4337 O O . LEU A 1 534 ? -14.983 0.265 26.855 1.00 93.62 534 LEU A O 1
ATOM 4341 N N . TYR A 1 535 ? -13.510 1.595 25.808 1.00 93.75 535 TYR A N 1
ATOM 4342 C CA . TYR A 1 535 ? -12.836 0.585 25.007 1.00 93.75 535 TYR A CA 1
ATOM 4343 C C . TYR A 1 535 ? -11.338 0.688 25.273 1.00 93.75 535 TYR A C 1
ATOM 4345 O O . TYR A 1 535 ? -10.774 1.784 25.273 1.00 93.75 535 TYR A O 1
ATOM 4353 N N . ARG A 1 536 ? -10.681 -0.457 25.476 1.00 92.81 536 ARG A N 1
ATOM 4354 C CA . ARG A 1 536 ? -9.222 -0.498 25.589 1.00 92.81 536 ARG A CA 1
ATOM 4355 C C . ARG A 1 536 ? -8.579 -0.231 24.232 1.00 92.81 536 ARG A C 1
ATOM 4357 O O . ARG A 1 536 ? -8.866 -0.929 23.259 1.00 92.81 536 ARG A O 1
ATOM 4364 N N . ILE A 1 537 ? -7.675 0.739 24.209 1.00 92.50 537 ILE A N 1
ATOM 4365 C CA . ILE A 1 537 ? -6.654 0.913 23.176 1.00 92.50 537 ILE A CA 1
ATOM 4366 C C . ILE A 1 537 ? -5.274 0.661 23.786 1.00 92.50 537 ILE A C 1
ATOM 4368 O O . ILE A 1 537 ? -5.107 0.672 25.007 1.00 92.50 537 ILE A O 1
ATOM 4372 N N . VAL A 1 538 ? -4.294 0.442 22.916 1.00 90.31 538 VAL A N 1
ATOM 4373 C CA . VAL A 1 538 ? -2.875 0.366 23.267 1.00 90.31 538 VAL A CA 1
ATOM 4374 C C . VAL A 1 538 ? -2.187 1.527 22.555 1.00 90.31 538 VAL A C 1
ATOM 4376 O O . VAL A 1 538 ? -2.425 1.728 21.362 1.00 90.31 538 VAL A O 1
ATOM 4379 N N . THR A 1 539 ? -1.406 2.325 23.279 1.00 89.75 539 THR A N 1
ATOM 4380 C CA . THR A 1 539 ? -0.642 3.444 22.702 1.00 89.75 539 THR A CA 1
ATOM 4381 C C . THR A 1 539 ? 0.619 2.927 21.986 1.00 89.75 539 THR A C 1
ATOM 4383 O O . THR A 1 539 ? 0.987 1.765 22.185 1.00 89.75 539 THR A O 1
ATOM 4386 N N . PRO A 1 540 ? 1.315 3.732 21.158 1.00 84.19 540 PRO A N 1
ATOM 4387 C CA . PRO A 1 540 ? 2.553 3.301 20.493 1.00 84.19 540 PRO A CA 1
ATOM 4388 C C . PRO A 1 540 ? 3.653 2.821 21.457 1.00 84.19 540 PRO A C 1
ATOM 4390 O O . PRO A 1 540 ? 4.480 1.993 21.085 1.00 84.19 540 PRO A O 1
ATOM 4393 N N . GLU A 1 541 ? 3.635 3.298 22.703 1.00 86.06 541 GLU A N 1
ATOM 4394 C CA . GLU A 1 541 ? 4.571 2.945 23.779 1.00 86.06 541 GLU A CA 1
ATOM 4395 C C . GLU A 1 541 ? 4.159 1.663 24.538 1.00 86.06 541 GLU A C 1
ATOM 4397 O O . GLU A 1 541 ? 4.884 1.189 25.413 1.00 86.06 541 GLU A O 1
ATOM 4402 N N . GLY A 1 542 ? 2.992 1.091 24.213 1.00 88.12 542 GLY A N 1
ATOM 4403 C CA . GLY A 1 542 ? 2.456 -0.133 24.814 1.00 88.12 542 GLY A CA 1
ATOM 4404 C C . GLY A 1 542 ? 1.483 0.069 25.980 1.00 88.12 542 GLY A C 1
ATOM 4405 O O . GLY A 1 542 ? 0.961 -0.915 26.501 1.00 88.12 542 GLY A O 1
ATOM 4406 N N . HIS A 1 543 ? 1.199 1.306 26.399 1.00 90.56 543 HIS A N 1
ATOM 4407 C CA . HIS A 1 543 ? 0.308 1.561 27.536 1.00 90.56 543 HIS A CA 1
ATOM 4408 C C . HIS A 1 543 ? -1.159 1.265 27.196 1.00 90.56 543 HIS A C 1
ATOM 4410 O O . HIS A 1 543 ? -1.646 1.617 26.120 1.00 90.56 543 HIS A O 1
ATOM 4416 N N . VAL A 1 544 ? -1.900 0.676 28.137 1.00 91.69 544 VAL A N 1
ATOM 4417 C CA . VAL A 1 544 ? -3.326 0.355 27.975 1.00 91.69 544 VAL A CA 1
ATOM 4418 C C . VAL A 1 544 ? -4.177 1.515 28.483 1.00 91.69 544 VAL A C 1
ATOM 4420 O O . VAL A 1 544 ? -4.165 1.827 29.675 1.00 91.69 544 VAL A O 1
ATOM 4423 N N . LYS A 1 545 ? -4.947 2.142 27.589 1.00 94.19 545 LYS A N 1
ATOM 4424 C CA . LYS A 1 545 ? -5.827 3.280 27.908 1.00 94.19 545 LYS A CA 1
ATOM 4425 C C . LYS A 1 545 ? -7.285 2.951 27.624 1.00 94.19 545 LYS A C 1
ATOM 4427 O O . LYS A 1 545 ? -7.591 2.281 26.637 1.00 94.19 545 LYS A O 1
ATOM 4432 N N . TRP A 1 546 ? -8.186 3.455 28.456 1.00 95.00 546 TRP A N 1
ATOM 4433 C CA . TRP A 1 546 ? -9.632 3.300 28.299 1.00 95.00 546 TRP A CA 1
ATOM 4434 C C . TRP A 1 546 ? -10.257 4.557 27.699 1.00 95.00 546 TRP A C 1
ATOM 4436 O O . TRP A 1 546 ? -10.445 5.559 28.385 1.00 95.00 546 TRP A O 1
ATOM 4446 N N . VAL A 1 547 ? -10.607 4.506 26.414 1.00 95.50 547 VAL A N 1
ATOM 4447 C CA . VAL A 1 547 ? -11.177 5.648 25.681 1.00 95.50 547 VAL A CA 1
ATOM 4448 C C . VAL A 1 547 ? -12.634 5.410 25.286 1.00 95.50 547 VAL A C 1
ATOM 4450 O O . VAL A 1 547 ? -13.072 4.269 25.153 1.00 95.50 547 VAL A O 1
ATOM 4453 N N . CYS A 1 548 ? -13.417 6.473 25.102 1.00 94.62 548 CYS A N 1
ATOM 4454 C CA . CYS A 1 548 ? -14.819 6.357 24.703 1.00 94.62 548 CYS A CA 1
ATOM 4455 C C . CYS A 1 548 ? -14.956 5.836 23.263 1.00 94.62 548 CYS A C 1
ATOM 4457 O O . CYS A 1 548 ? -14.002 5.860 22.483 1.00 94.62 548 CYS A O 1
ATOM 4459 N N . PHE A 1 549 ? -16.156 5.379 22.894 1.00 90.94 549 PHE A N 1
ATOM 4460 C CA . PHE A 1 549 ? -16.431 4.839 21.555 1.00 90.94 549 PHE A CA 1
ATOM 4461 C C . PHE A 1 549 ? -15.995 5.765 20.405 1.00 90.94 549 PHE A C 1
ATOM 4463 O O . PHE A 1 549 ? -15.500 5.288 19.383 1.00 90.94 549 PHE A O 1
ATOM 4470 N N . ASP A 1 550 ? -16.165 7.079 20.567 1.00 90.19 550 ASP A N 1
ATOM 4471 C CA . ASP A 1 550 ? -15.869 8.062 19.523 1.00 90.19 550 ASP A CA 1
ATOM 4472 C C . ASP A 1 550 ? -14.349 8.195 19.294 1.00 90.19 550 ASP A C 1
ATOM 4474 O O . ASP A 1 550 ? -13.892 8.117 18.150 1.00 90.19 550 ASP A O 1
ATOM 4478 N N . HIS A 1 551 ? -13.554 8.265 20.371 1.00 93.19 551 HIS A N 1
ATOM 4479 C CA . HIS A 1 551 ? -12.086 8.207 20.315 1.00 93.19 551 HIS A CA 1
ATOM 4480 C C . HIS A 1 551 ? -11.568 6.848 19.843 1.00 93.19 551 HIS A C 1
ATOM 4482 O O . HIS A 1 551 ? -10.728 6.803 18.949 1.00 93.19 551 HIS A O 1
ATOM 4488 N N . TYR A 1 552 ? -12.108 5.739 20.361 1.00 92.25 552 TYR A N 1
ATOM 4489 C CA . TYR A 1 552 ? -11.758 4.383 19.915 1.00 92.25 552 TYR A CA 1
ATOM 4490 C C . TYR A 1 552 ? -11.915 4.235 18.398 1.00 92.25 552 TYR A C 1
ATOM 4492 O O . TYR A 1 552 ? -11.031 3.722 17.715 1.00 92.25 552 TYR A O 1
ATOM 4500 N N . LYS A 1 553 ? -13.030 4.729 17.853 1.00 87.62 553 LYS A N 1
ATOM 4501 C CA . LYS A 1 553 ? -13.335 4.692 16.421 1.00 87.62 553 LYS A CA 1
ATOM 4502 C C . LYS A 1 553 ? -12.392 5.570 15.591 1.00 87.62 553 LYS A C 1
ATOM 4504 O O . LYS A 1 553 ? -12.085 5.189 14.461 1.00 87.62 553 LYS A O 1
ATOM 4509 N N . ALA A 1 554 ? -11.933 6.703 16.125 1.00 87.88 554 ALA A N 1
ATOM 4510 C CA . ALA A 1 554 ? -10.918 7.540 15.487 1.00 87.88 554 ALA A CA 1
ATOM 4511 C C . ALA A 1 554 ? -9.550 6.835 15.470 1.00 87.88 554 ALA A C 1
ATOM 4513 O O . ALA A 1 554 ? -9.042 6.529 14.390 1.00 87.88 554 ALA A O 1
ATOM 4514 N N . SER A 1 555 ? -9.016 6.468 16.640 1.00 87.00 555 SER A N 1
ATOM 4515 C CA . SER A 1 555 ? -7.707 5.814 16.770 1.00 87.00 555 SER A CA 1
ATOM 4516 C C . SER A 1 555 ? -7.643 4.464 16.042 1.00 87.00 555 SER A C 1
ATOM 4518 O O . SER A 1 555 ? -6.630 4.157 15.419 1.00 87.00 555 SER A O 1
ATOM 4520 N N . TYR A 1 556 ? -8.723 3.669 16.041 1.00 86.56 556 TYR A N 1
ATOM 4521 C CA . TYR A 1 556 ? -8.793 2.425 15.262 1.00 86.56 556 TYR A CA 1
ATOM 4522 C C . TYR A 1 556 ? -8.748 2.688 13.753 1.00 86.56 556 TYR A C 1
ATOM 4524 O O . TYR A 1 556 ? -8.008 2.013 13.034 1.00 86.56 556 TYR A O 1
ATOM 4532 N N . ARG A 1 557 ? -9.534 3.659 13.259 1.00 87.19 557 ARG A N 1
ATOM 4533 C CA . ARG A 1 557 ? -9.545 4.015 11.833 1.00 87.19 557 ARG A CA 1
ATOM 4534 C C . ARG A 1 557 ? -8.157 4.460 11.392 1.00 87.19 557 ARG A C 1
ATOM 4536 O O . ARG A 1 557 ? -7.685 3.996 10.361 1.00 87.19 557 ARG A O 1
ATOM 4543 N N . GLU A 1 558 ? -7.514 5.329 12.162 1.00 87.38 558 GLU A N 1
ATOM 4544 C CA . GLU A 1 558 ? -6.198 5.841 11.804 1.00 87.38 558 GLU A CA 1
ATOM 4545 C C . GLU A 1 558 ? -5.105 4.779 11.931 1.00 87.38 558 GLU A C 1
ATOM 4547 O O . GLU A 1 558 ? -4.321 4.627 11.008 1.00 87.38 558 GLU A O 1
ATOM 4552 N N . SER A 1 559 ? -5.088 3.967 12.994 1.00 87.75 559 SER A N 1
ATOM 4553 C CA . SER A 1 559 ? -4.154 2.837 13.115 1.00 87.75 559 SER A CA 1
ATOM 4554 C C . SER A 1 559 ? -4.260 1.879 11.919 1.00 87.75 559 SER A C 1
ATOM 4556 O O . SER A 1 559 ? -3.246 1.428 11.384 1.00 87.75 559 SER A O 1
ATOM 4558 N N . ALA A 1 560 ? -5.480 1.626 11.433 1.00 90.25 560 ALA A N 1
ATOM 4559 C CA . ALA A 1 560 ? -5.710 0.826 10.236 1.00 90.25 560 ALA A CA 1
ATOM 4560 C C . ALA A 1 560 ? -5.282 1.527 8.930 1.00 90.25 560 ALA A C 1
ATOM 4562 O O . ALA A 1 560 ? -4.802 0.856 8.018 1.00 90.25 560 ALA A O 1
ATOM 4563 N N . ILE A 1 561 ? -5.434 2.853 8.831 1.00 93.00 561 ILE A N 1
ATOM 4564 C CA . ILE A 1 561 ? -4.941 3.652 7.697 1.00 93.00 561 ILE A CA 1
ATOM 4565 C C . ILE A 1 561 ? -3.410 3.734 7.701 1.00 93.00 561 ILE A C 1
ATOM 4567 O O . ILE A 1 561 ? -2.803 3.589 6.646 1.00 93.00 561 ILE A O 1
ATOM 4571 N N . ARG A 1 562 ? -2.777 3.885 8.867 1.00 92.12 562 ARG A N 1
ATOM 4572 C CA . ARG A 1 562 ? -1.320 3.881 9.037 1.00 92.12 562 ARG A CA 1
ATOM 4573 C C . ARG A 1 562 ? -0.747 2.527 8.624 1.00 92.12 562 ARG A C 1
ATOM 4575 O O . ARG A 1 562 ? 0.037 2.481 7.692 1.00 92.12 562 ARG A O 1
ATOM 4582 N N . GLN A 1 563 ? -1.294 1.421 9.142 1.00 92.50 563 GLN A N 1
ATOM 4583 C CA . GLN A 1 563 ? -0.939 0.067 8.689 1.00 92.50 563 GLN A CA 1
ATOM 4584 C C . GLN A 1 563 ? -1.116 -0.134 7.171 1.00 92.50 563 GLN A C 1
ATOM 4586 O O . GLN A 1 563 ? -0.342 -0.867 6.556 1.00 92.50 563 GLN A O 1
ATOM 4591 N N . LEU A 1 564 ? -2.124 0.488 6.549 1.00 96.69 564 LEU A N 1
ATOM 4592 C CA . LEU A 1 564 ? -2.272 0.473 5.093 1.00 96.69 564 LEU A CA 1
ATOM 4593 C C . LEU A 1 564 ? -1.164 1.291 4.407 1.00 96.69 564 LEU A C 1
ATOM 4595 O O . LEU A 1 564 ? -0.562 0.785 3.465 1.00 96.69 564 LEU A O 1
ATOM 4599 N N . ARG A 1 565 ? -0.883 2.510 4.882 1.00 96.25 565 ARG A N 1
ATOM 4600 C CA . ARG A 1 565 ? 0.175 3.406 4.385 1.00 96.25 565 ARG A CA 1
ATOM 4601 C C . ARG A 1 565 ? 1.547 2.726 4.452 1.00 96.25 565 ARG A C 1
ATOM 4603 O O . ARG A 1 565 ? 2.200 2.609 3.421 1.00 96.25 565 ARG A O 1
ATOM 4610 N N . ASP A 1 566 ? 1.901 2.159 5.606 1.00 94.81 566 ASP A N 1
ATOM 4611 C CA . ASP A 1 566 ? 3.154 1.430 5.841 1.00 94.81 566 ASP A CA 1
ATOM 4612 C C . ASP A 1 566 ? 3.335 0.281 4.829 1.00 94.81 566 ASP A C 1
ATOM 4614 O O . ASP A 1 566 ? 4.386 0.132 4.208 1.00 94.81 566 ASP A O 1
ATOM 4618 N N . ILE A 1 567 ? 2.286 -0.526 4.612 1.00 96.31 567 ILE A N 1
ATOM 4619 C CA . ILE A 1 567 ? 2.306 -1.634 3.643 1.00 96.31 567 ILE A CA 1
ATOM 4620 C C . ILE A 1 567 ? 2.407 -1.115 2.202 1.00 96.31 567 ILE A C 1
ATOM 4622 O O . ILE A 1 567 ? 3.070 -1.746 1.377 1.00 96.31 567 ILE A O 1
ATOM 4626 N N . VAL A 1 568 ? 1.770 0.013 1.881 1.00 97.75 568 VAL A N 1
ATOM 4627 C CA . VAL A 1 568 ? 1.833 0.618 0.544 1.00 97.75 568 VAL A CA 1
ATOM 4628 C C . VAL A 1 568 ? 3.244 1.129 0.242 1.00 97.75 568 VAL A C 1
ATOM 4630 O O . VAL A 1 568 ? 3.804 0.771 -0.794 1.00 97.75 568 VAL A O 1
ATOM 4633 N N . GLU A 1 569 ? 3.851 1.876 1.162 1.00 96.06 569 GLU A N 1
ATOM 4634 C CA . GLU A 1 569 ? 5.198 2.439 1.012 1.00 96.06 569 GLU A CA 1
ATOM 4635 C C . GLU A 1 569 ? 6.284 1.349 0.972 1.00 96.06 569 GLU A C 1
ATOM 4637 O O . GLU A 1 569 ? 7.165 1.385 0.111 1.00 96.06 569 GLU A O 1
ATOM 4642 N N . VAL A 1 570 ? 6.186 0.311 1.814 1.00 94.50 570 VAL A N 1
ATOM 4643 C CA . VAL A 1 570 ? 7.122 -0.836 1.813 1.00 94.50 570 VAL A CA 1
ATOM 4644 C C . VAL A 1 570 ? 7.106 -1.618 0.490 1.00 94.50 570 VAL A C 1
ATOM 4646 O O . VAL A 1 570 ? 8.120 -2.212 0.123 1.00 94.50 570 VAL A O 1
ATOM 4649 N N . ASN A 1 571 ? 5.994 -1.595 -0.254 1.00 95.44 571 ASN A N 1
ATOM 4650 C CA . ASN A 1 571 ? 5.882 -2.204 -1.587 1.00 95.44 571 ASN A CA 1
ATOM 4651 C C . ASN A 1 571 ? 6.132 -1.202 -2.737 1.00 95.44 571 ASN A C 1
ATOM 4653 O O . ASN A 1 571 ? 5.845 -1.508 -3.894 1.00 95.44 571 ASN A O 1
ATOM 4657 N N . GLY A 1 572 ? 6.665 -0.008 -2.447 1.00 96.19 572 GLY A N 1
ATOM 4658 C CA . GLY A 1 572 ? 6.967 1.019 -3.452 1.00 96.19 572 GLY A CA 1
ATOM 4659 C C . GLY A 1 572 ? 5.731 1.641 -4.112 1.00 96.19 572 GLY A C 1
ATOM 4660 O O . GLY A 1 572 ? 5.834 2.194 -5.207 1.00 96.19 572 GLY A O 1
ATOM 4661 N N . GLY A 1 573 ? 4.563 1.513 -3.479 1.00 97.75 573 GLY A N 1
ATOM 4662 C CA . GLY A 1 573 ? 3.321 2.154 -3.898 1.00 97.75 573 GLY A CA 1
ATOM 4663 C C . GLY A 1 573 ? 3.156 3.568 -3.335 1.00 97.75 573 GLY A C 1
ATOM 4664 O O . GLY A 1 573 ? 4.019 4.098 -2.637 1.00 97.75 573 GLY A O 1
ATOM 4665 N N . ARG A 1 574 ? 2.001 4.173 -3.619 1.00 98.12 574 ARG A N 1
ATOM 4666 C CA . ARG A 1 574 ? 1.599 5.505 -3.153 1.00 98.12 574 ARG A CA 1
ATOM 4667 C C . ARG A 1 574 ? 0.164 5.475 -2.629 1.00 98.12 574 ARG A C 1
ATOM 4669 O O . ARG A 1 574 ? -0.730 4.954 -3.292 1.00 98.12 574 ARG A O 1
ATOM 4676 N N . PHE A 1 575 ? -0.069 6.072 -1.461 1.00 97.88 575 PHE A N 1
ATOM 4677 C CA . PHE A 1 575 ? -1.408 6.281 -0.907 1.00 97.88 575 PHE A CA 1
ATOM 4678 C C . PHE A 1 575 ? -1.718 7.780 -0.834 1.00 97.88 575 PHE A C 1
ATOM 4680 O O . PHE A 1 575 ? -1.018 8.533 -0.165 1.00 97.88 575 PHE A O 1
ATOM 4687 N N . ILE A 1 576 ? -2.764 8.218 -1.538 1.00 97.12 576 ILE A N 1
ATOM 4688 C CA . ILE A 1 576 ? -3.248 9.603 -1.542 1.00 97.12 576 ILE A CA 1
ATOM 4689 C C . ILE A 1 576 ? -4.516 9.652 -0.690 1.00 97.12 576 ILE A C 1
ATOM 4691 O O . ILE A 1 576 ? -5.627 9.403 -1.172 1.00 97.12 576 ILE A O 1
ATOM 4695 N N . GLU A 1 577 ? -4.332 9.936 0.598 1.00 92.19 577 GLU A N 1
ATOM 4696 C CA . GLU A 1 577 ? -5.374 9.797 1.619 1.00 92.19 577 GLU A CA 1
ATOM 4697 C C . GLU A 1 577 ? -6.592 10.702 1.375 1.00 92.19 577 GLU A C 1
ATOM 4699 O O . GLU A 1 577 ? -7.723 10.248 1.535 1.00 92.19 577 GLU A O 1
ATOM 4704 N N . GLU A 1 578 ? -6.381 11.923 0.870 1.00 92.19 578 GLU A N 1
ATOM 4705 C CA . GLU A 1 578 ? -7.440 12.882 0.503 1.00 92.19 578 GLU A CA 1
ATOM 4706 C C . GLU A 1 578 ? -8.503 12.292 -0.438 1.00 92.19 578 GLU A C 1
ATOM 4708 O O . GLU A 1 578 ? -9.689 12.607 -0.333 1.00 92.19 578 GLU A O 1
ATOM 4713 N N . LYS A 1 579 ? -8.071 11.427 -1.364 1.00 93.88 579 LYS A N 1
ATOM 4714 C CA . LYS A 1 579 ? -8.936 10.731 -2.329 1.00 93.88 579 LYS A CA 1
ATOM 4715 C C . LYS A 1 579 ? -9.310 9.325 -1.868 1.00 93.88 579 LYS A C 1
ATOM 4717 O O . LYS A 1 579 ? -10.244 8.724 -2.392 1.00 93.88 579 LYS A O 1
ATOM 4722 N N . GLY A 1 580 ? -8.580 8.769 -0.902 1.00 95.88 580 GLY A N 1
ATOM 4723 C CA . GLY A 1 580 ? -8.601 7.338 -0.626 1.00 95.88 580 GLY A CA 1
ATOM 4724 C C . GLY A 1 580 ? -8.056 6.522 -1.802 1.00 95.88 580 GLY A C 1
ATOM 4725 O O . GLY A 1 580 ? -8.587 5.451 -2.089 1.00 95.88 580 GLY A O 1
ATOM 4726 N N . ARG A 1 581 ? -7.054 7.043 -2.522 1.00 98.12 581 ARG A N 1
ATOM 4727 C CA . ARG A 1 581 ? -6.476 6.405 -3.715 1.00 98.12 581 ARG A CA 1
ATOM 4728 C C . ARG A 1 581 ? -5.212 5.633 -3.356 1.00 98.12 581 ARG A C 1
ATOM 4730 O O . ARG A 1 581 ? -4.273 6.226 -2.832 1.00 98.12 581 ARG A O 1
ATOM 4737 N N . VAL A 1 582 ? -5.172 4.339 -3.662 1.00 98.56 582 VAL A N 1
ATOM 4738 C CA . VAL A 1 582 ? -3.966 3.501 -3.569 1.00 98.56 582 VAL A CA 1
ATOM 4739 C C . VAL A 1 582 ? -3.467 3.178 -4.971 1.00 98.56 582 VAL A C 1
ATOM 4741 O O . VAL A 1 582 ? -4.243 2.718 -5.800 1.00 98.56 582 VAL A O 1
ATOM 4744 N N . GLU A 1 583 ? -2.172 3.356 -5.203 1.00 98.56 583 GLU A N 1
ATOM 4745 C CA . GLU A 1 583 ? -1.441 2.872 -6.377 1.00 98.56 583 GLU A CA 1
ATOM 4746 C C . GLU A 1 583 ? -0.356 1.916 -5.882 1.00 98.56 583 GLU A C 1
ATOM 4748 O O . GLU A 1 583 ? 0.475 2.315 -5.064 1.00 98.56 583 GLU A O 1
ATOM 4753 N N . ILE A 1 584 ? -0.364 0.647 -6.296 1.00 98.38 584 ILE A N 1
ATOM 4754 C CA . ILE A 1 584 ? 0.536 -0.350 -5.700 1.00 98.38 584 ILE A CA 1
ATOM 4755 C C . ILE A 1 584 ? 0.930 -1.485 -6.643 1.00 98.38 584 ILE A C 1
ATOM 4757 O O . ILE A 1 584 ? 0.140 -1.962 -7.458 1.00 98.38 584 ILE A O 1
ATOM 4761 N N . LYS A 1 585 ? 2.167 -1.963 -6.486 1.00 98.06 585 LYS A N 1
ATOM 4762 C CA . LYS A 1 585 ? 2.688 -3.157 -7.154 1.00 98.06 585 LYS A CA 1
ATOM 4763 C C . LYS A 1 585 ? 2.840 -4.290 -6.150 1.00 98.06 585 LYS A C 1
ATOM 4765 O O . LYS A 1 585 ? 3.254 -4.068 -5.017 1.00 98.06 585 LYS A O 1
ATOM 4770 N N . MET A 1 586 ? 2.485 -5.502 -6.561 1.00 97.62 586 MET A N 1
ATOM 4771 C CA . MET A 1 586 ? 2.508 -6.689 -5.711 1.00 97.62 586 MET A CA 1
ATOM 4772 C C . MET A 1 586 ? 3.239 -7.829 -6.412 1.00 97.62 586 MET A C 1
ATOM 4774 O O . MET A 1 586 ? 2.776 -8.339 -7.431 1.00 97.62 586 MET A O 1
ATOM 4778 N N . SER A 1 587 ? 4.361 -8.253 -5.833 1.00 96.50 587 SER A N 1
ATOM 4779 C CA . SER A 1 587 ? 5.241 -9.304 -6.364 1.00 96.50 587 SER A CA 1
ATOM 4780 C C . SER A 1 587 ? 4.931 -10.713 -5.842 1.00 96.50 587 SER A C 1
ATOM 4782 O O . SER A 1 587 ? 5.463 -11.693 -6.357 1.00 96.50 587 SER A O 1
ATOM 4784 N N . SER A 1 588 ? 4.073 -10.852 -4.823 1.00 96.44 588 SER A N 1
ATOM 4785 C CA . SER A 1 588 ? 3.670 -12.158 -4.287 1.00 96.44 588 SER A CA 1
ATOM 4786 C C . SER A 1 588 ? 2.271 -12.152 -3.672 1.00 96.44 588 SER A C 1
ATOM 4788 O O . SER A 1 588 ? 1.781 -11.135 -3.174 1.00 96.44 588 SER A O 1
ATOM 4790 N N . ASN A 1 589 ? 1.646 -13.333 -3.624 1.00 95.62 589 ASN A N 1
ATOM 4791 C CA . ASN A 1 589 ? 0.335 -13.506 -3.000 1.00 95.62 589 ASN A CA 1
ATOM 4792 C C . ASN A 1 589 ? 0.348 -13.351 -1.465 1.00 95.62 589 ASN A C 1
ATOM 4794 O O . ASN A 1 589 ? -0.709 -13.118 -0.880 1.00 95.62 589 ASN A O 1
ATOM 4798 N N . ILE A 1 590 ? 1.504 -13.472 -0.800 1.00 95.00 590 ILE A N 1
ATOM 4799 C CA . ILE A 1 590 ? 1.637 -13.259 0.651 1.00 95.00 590 ILE A CA 1
ATOM 4800 C C . ILE A 1 590 ? 1.478 -11.767 0.967 1.00 95.00 590 ILE A C 1
ATOM 4802 O O . ILE A 1 590 ? 0.625 -11.400 1.776 1.00 95.00 590 ILE A O 1
ATOM 4806 N N . LEU A 1 591 ? 2.235 -10.913 0.270 1.00 95.88 591 LEU A N 1
ATOM 4807 C CA . LEU A 1 591 ? 2.164 -9.454 0.407 1.00 95.88 591 LEU A CA 1
ATOM 4808 C C . LEU A 1 591 ? 0.771 -8.938 0.018 1.00 95.88 591 LEU A C 1
ATOM 4810 O O . LEU A 1 591 ? 0.165 -8.158 0.753 1.00 95.88 591 LEU A O 1
ATOM 4814 N N . ALA A 1 592 ? 0.202 -9.473 -1.068 1.00 97.38 592 ALA A N 1
ATOM 4815 C CA . ALA A 1 592 ? -1.153 -9.139 -1.495 1.00 97.38 592 ALA A CA 1
ATOM 4816 C C . ALA A 1 592 ? -2.213 -9.464 -0.424 1.00 97.38 592 ALA A C 1
ATOM 4818 O O . ALA A 1 592 ? -3.084 -8.638 -0.168 1.00 97.38 592 ALA A O 1
ATOM 4819 N N . LYS A 1 593 ? -2.127 -10.617 0.260 1.00 97.31 593 LYS A N 1
ATOM 4820 C CA . LYS A 1 593 ? -3.044 -10.969 1.365 1.00 97.31 593 LYS A CA 1
ATOM 4821 C C . LYS A 1 593 ? -2.923 -10.006 2.550 1.00 97.31 593 LYS A C 1
ATOM 4823 O O . LYS A 1 593 ? -3.948 -9.554 3.056 1.00 97.31 593 LYS A O 1
ATOM 4828 N N . GLN A 1 594 ? -1.701 -9.654 2.956 1.00 96.69 594 GLN A N 1
ATOM 4829 C CA . GLN A 1 594 ? -1.461 -8.686 4.037 1.00 96.69 594 GLN A CA 1
ATOM 4830 C C . GLN A 1 594 ? -2.071 -7.314 3.706 1.00 96.69 594 GLN A C 1
ATOM 4832 O O . GLN A 1 594 ? -2.781 -6.730 4.528 1.00 96.69 594 GLN A O 1
ATOM 4837 N N . PHE A 1 595 ? -1.871 -6.844 2.472 1.00 98.19 595 PHE A N 1
ATOM 4838 C CA . PHE A 1 595 ? -2.489 -5.627 1.951 1.00 98.19 595 PHE A CA 1
ATOM 4839 C C . PHE A 1 595 ? -4.022 -5.706 1.907 1.00 98.19 595 PHE A C 1
ATOM 4841 O O . PHE A 1 595 ? -4.693 -4.773 2.346 1.00 98.19 595 PHE A O 1
ATOM 4848 N N . TYR A 1 596 ? -4.599 -6.822 1.447 1.00 98.31 596 TYR A N 1
ATOM 4849 C CA . T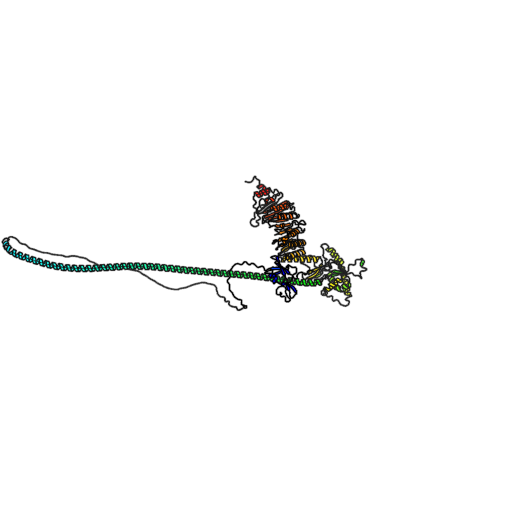YR A 1 596 ? -6.052 -7.016 1.427 1.00 98.31 596 TYR A CA 1
ATOM 4850 C C . TYR A 1 596 ? -6.661 -6.906 2.831 1.00 98.31 596 TYR A C 1
ATOM 4852 O O . TYR A 1 596 ? -7.671 -6.221 3.000 1.00 98.31 596 TYR A O 1
ATOM 4860 N N . ASP A 1 597 ? -6.044 -7.512 3.849 1.00 97.31 597 ASP A N 1
ATOM 4861 C CA . ASP A 1 597 ? -6.529 -7.417 5.229 1.00 97.31 597 ASP A CA 1
ATOM 4862 C C . ASP A 1 597 ? -6.343 -6.013 5.832 1.00 97.31 597 ASP A C 1
ATOM 4864 O O . ASP A 1 597 ? -7.230 -5.542 6.549 1.00 97.31 597 ASP A O 1
ATOM 4868 N N . ALA A 1 598 ? -5.256 -5.301 5.516 1.00 97.38 598 ALA A N 1
ATOM 4869 C CA . ALA A 1 598 ? -5.074 -3.899 5.909 1.00 97.38 598 ALA A CA 1
ATOM 4870 C C . ALA A 1 598 ? -6.134 -2.980 5.274 1.00 97.38 598 ALA A C 1
ATOM 4872 O O . ALA A 1 598 ? -6.816 -2.226 5.972 1.00 97.38 598 ALA A O 1
ATOM 4873 N N . MET A 1 599 ? -6.363 -3.122 3.967 1.00 97.44 599 MET A N 1
ATOM 4874 C CA . MET A 1 599 ? -7.371 -2.376 3.211 1.00 97.44 599 MET A CA 1
ATOM 4875 C C . MET A 1 599 ? -8.797 -2.604 3.757 1.00 97.44 599 MET A C 1
ATOM 4877 O O . MET A 1 599 ? -9.581 -1.659 3.882 1.00 97.44 599 MET A O 1
ATOM 4881 N N . ILE A 1 600 ? -9.126 -3.842 4.156 1.00 96.56 600 ILE A N 1
ATOM 4882 C CA . ILE A 1 600 ? -10.404 -4.198 4.803 1.00 96.56 600 ILE A CA 1
ATOM 4883 C C . ILE A 1 600 ? -10.583 -3.507 6.167 1.00 96.56 600 ILE A C 1
ATOM 4885 O O . ILE A 1 600 ? -11.710 -3.130 6.509 1.00 96.56 600 ILE A O 1
ATOM 4889 N N . LYS A 1 601 ? -9.510 -3.356 6.958 1.00 94.50 601 LYS A N 1
ATOM 4890 C CA . LYS A 1 601 ? -9.548 -2.652 8.254 1.00 94.50 601 LYS A CA 1
ATOM 4891 C C . LYS A 1 601 ? -9.718 -1.145 8.057 1.00 94.50 601 LYS A C 1
ATOM 4893 O O . LYS A 1 601 ? -10.584 -0.553 8.695 1.00 94.50 601 LYS A O 1
ATOM 4898 N N . ALA A 1 602 ? -8.933 -0.554 7.152 1.00 94.62 602 ALA A N 1
ATOM 4899 C CA . ALA A 1 602 ? -8.893 0.888 6.916 1.00 94.62 602 ALA A CA 1
ATOM 4900 C C . ALA A 1 602 ? -10.228 1.444 6.394 1.00 94.62 602 ALA A C 1
ATOM 4902 O O . ALA A 1 602 ? -10.660 2.514 6.819 1.00 94.62 602 ALA A O 1
ATOM 4903 N N . ARG A 1 603 ? -10.886 0.724 5.465 1.00 91.94 603 ARG A N 1
ATOM 4904 C CA . ARG A 1 603 ? -12.151 1.123 4.797 1.00 91.94 603 ARG A CA 1
ATOM 4905 C C . ARG A 1 603 ? -12.137 2.512 4.131 1.00 91.94 603 ARG A C 1
ATOM 4907 O O . ARG A 1 603 ? -13.197 3.049 3.823 1.00 91.94 603 ARG A O 1
ATOM 4914 N N . GLY A 1 604 ? -10.953 3.093 3.939 1.00 87.88 604 GLY A N 1
ATOM 4915 C CA . GLY A 1 604 ? -10.752 4.408 3.328 1.00 87.88 604 GLY A CA 1
ATOM 4916 C C . GLY A 1 604 ? -10.397 4.363 1.842 1.00 87.88 604 GLY A C 1
ATOM 4917 O O . GLY A 1 604 ? -10.284 5.420 1.238 1.00 87.88 604 GLY A O 1
ATOM 4918 N N . VAL A 1 605 ? -10.210 3.175 1.253 1.00 96.81 605 VAL A N 1
ATOM 4919 C CA . VAL A 1 605 ? -9.808 3.036 -0.155 1.00 96.81 605 VAL A CA 1
ATOM 4920 C C . VAL A 1 605 ? -11.031 3.113 -1.067 1.00 96.81 605 VAL A C 1
ATOM 4922 O O . VAL A 1 605 ? -11.890 2.231 -1.039 1.00 96.81 605 VAL A O 1
ATOM 4925 N N . GLN A 1 606 ? -11.090 4.177 -1.866 1.00 97.44 606 GLN A N 1
ATOM 4926 C CA . GLN A 1 606 ? -12.139 4.466 -2.847 1.00 97.44 606 GLN A CA 1
ATOM 4927 C C . GLN A 1 606 ? -11.655 4.211 -4.278 1.00 97.44 606 GLN A C 1
ATOM 4929 O O . GLN A 1 606 ? -12.403 3.650 -5.075 1.00 97.44 606 GLN A O 1
ATOM 4934 N N . GLU A 1 607 ? -10.405 4.565 -4.578 1.00 98.38 607 GLU A N 1
ATOM 4935 C CA . GLU A 1 607 ? -9.724 4.252 -5.838 1.00 98.38 607 GLU A CA 1
ATOM 4936 C C . GLU A 1 607 ? -8.600 3.242 -5.545 1.00 98.38 607 GLU A C 1
ATOM 4938 O O . GLU A 1 607 ? -7.779 3.471 -4.653 1.00 98.38 607 GLU A O 1
ATOM 4943 N N . LEU A 1 608 ? -8.544 2.128 -6.275 1.00 98.56 608 LEU A N 1
ATOM 4944 C CA . LEU A 1 608 ? -7.460 1.149 -6.178 1.00 98.56 608 LEU A CA 1
ATOM 4945 C C . LEU A 1 608 ? -6.875 0.870 -7.560 1.00 98.56 608 LEU A C 1
ATOM 4947 O O . LEU A 1 608 ? -7.547 0.301 -8.412 1.00 98.56 608 LEU A O 1
ATOM 4951 N N . ASP A 1 609 ? -5.608 1.209 -7.742 1.00 98.62 609 ASP A N 1
ATOM 4952 C CA . ASP A 1 609 ? -4.780 0.793 -8.865 1.00 98.62 609 ASP A CA 1
ATOM 4953 C C . ASP A 1 609 ? -3.764 -0.242 -8.365 1.00 98.62 609 ASP A C 1
ATOM 4955 O O . ASP A 1 609 ? -2.934 0.049 -7.497 1.00 98.62 609 ASP A O 1
ATOM 4959 N N . ILE A 1 610 ? -3.890 -1.485 -8.836 1.00 98.44 610 ILE A N 1
ATOM 4960 C CA . ILE A 1 610 ? -3.081 -2.612 -8.371 1.00 98.44 610 ILE A CA 1
ATOM 4961 C C . ILE A 1 610 ? -2.470 -3.405 -9.531 1.00 98.44 610 ILE A C 1
ATOM 4963 O O . ILE A 1 610 ? -3.164 -4.045 -10.323 1.00 98.44 610 ILE A O 1
ATOM 4967 N N . THR A 1 611 ? -1.136 -3.424 -9.576 1.00 98.19 611 THR A N 1
ATOM 4968 C CA . THR A 1 611 ? -0.356 -4.289 -10.470 1.00 98.19 611 THR A CA 1
ATOM 4969 C C . THR A 1 611 ? -0.027 -5.615 -9.787 1.00 98.19 611 THR A C 1
ATOM 4971 O O . THR A 1 611 ? 0.534 -5.643 -8.691 1.00 98.19 611 THR A O 1
ATOM 4974 N N . LEU A 1 612 ? -0.342 -6.721 -10.457 1.00 97.44 612 LEU A N 1
ATOM 4975 C CA . LEU A 1 612 ? -0.129 -8.091 -10.001 1.00 97.44 612 LEU A CA 1
ATOM 4976 C C . LEU A 1 612 ? 1.012 -8.728 -10.819 1.00 97.44 612 LEU A C 1
ATOM 4978 O O . LEU A 1 612 ? 0.856 -9.040 -12.003 1.00 97.44 612 LEU A O 1
ATOM 4982 N N . GLU A 1 613 ? 2.173 -8.901 -10.186 1.00 96.12 613 GLU A N 1
ATOM 4983 C CA . GLU A 1 613 ? 3.431 -9.323 -10.827 1.00 96.12 613 GLU A CA 1
ATOM 4984 C C . GLU A 1 613 ? 3.759 -10.820 -10.582 1.00 96.12 613 GLU A C 1
ATOM 4986 O O . GLU A 1 613 ? 4.895 -11.254 -10.746 1.00 96.12 613 GLU A O 1
ATOM 4991 N N . TRP A 1 614 ? 2.755 -11.639 -10.233 1.00 94.50 614 TRP A N 1
ATOM 4992 C CA . TRP A 1 614 ? 2.842 -13.110 -10.137 1.00 94.50 614 TRP A CA 1
ATOM 4993 C C . TRP A 1 614 ? 1.728 -13.799 -10.944 1.00 94.50 614 TRP A C 1
ATOM 4995 O O . TRP A 1 614 ? 0.818 -13.139 -11.447 1.00 94.50 614 TRP A O 1
ATOM 5005 N N . ASP A 1 615 ? 1.766 -15.131 -11.070 1.00 92.94 615 ASP A N 1
ATOM 5006 C CA . ASP A 1 615 ? 0.689 -15.883 -11.731 1.00 92.94 615 ASP A CA 1
ATOM 5007 C C . ASP A 1 615 ? -0.522 -16.069 -10.801 1.00 92.94 615 ASP A C 1
ATOM 5009 O O . ASP A 1 615 ? -0.620 -17.008 -10.008 1.00 92.94 615 ASP A O 1
ATOM 5013 N N . VAL A 1 616 ? -1.429 -15.097 -10.872 1.00 94.12 616 VAL A N 1
ATOM 5014 C CA . VAL A 1 616 ? -2.571 -14.924 -9.966 1.00 94.12 616 VAL A CA 1
ATOM 5015 C C . VAL A 1 616 ? -3.597 -16.051 -10.129 1.00 94.12 616 VAL A C 1
ATOM 5017 O O . VAL A 1 616 ? -4.136 -16.267 -11.219 1.00 94.12 616 VAL A O 1
ATOM 5020 N N . THR A 1 617 ? -3.924 -16.760 -9.050 1.00 93.69 617 THR A N 1
ATOM 5021 C CA . THR A 1 617 ? -4.916 -17.849 -9.090 1.00 93.69 617 THR A CA 1
ATOM 5022 C C . THR A 1 617 ? -6.357 -17.329 -9.005 1.00 93.69 617 THR A C 1
ATOM 5024 O O . THR A 1 617 ? -6.608 -16.211 -8.547 1.00 93.69 617 THR A O 1
ATOM 5027 N N . MET A 1 618 ? -7.343 -18.163 -9.364 1.00 94.00 618 MET A N 1
ATOM 5028 C CA . MET A 1 618 ? -8.764 -17.859 -9.114 1.00 94.00 618 MET A CA 1
ATOM 5029 C C . MET A 1 618 ? -9.059 -17.530 -7.633 1.00 94.00 618 MET A C 1
ATOM 5031 O O . MET A 1 618 ? -9.953 -16.732 -7.346 1.00 94.00 618 MET A O 1
ATOM 5035 N N . ASP A 1 619 ? -8.329 -18.127 -6.686 1.00 94.69 619 ASP A N 1
ATOM 5036 C CA . ASP A 1 619 ? -8.523 -17.881 -5.253 1.00 94.69 619 ASP A CA 1
ATOM 5037 C C . ASP A 1 619 ? -7.936 -16.529 -4.815 1.00 94.69 619 ASP A C 1
ATOM 5039 O O . ASP A 1 619 ? -8.566 -15.833 -4.016 1.00 94.69 619 ASP A O 1
ATOM 5043 N N . ASP A 1 620 ? -6.808 -16.103 -5.394 1.00 95.94 620 ASP A N 1
ATOM 5044 C CA . ASP A 1 620 ? -6.241 -14.763 -5.173 1.00 95.94 620 ASP A CA 1
ATOM 5045 C C . ASP A 1 620 ? -7.175 -13.672 -5.737 1.00 95.94 620 ASP A C 1
ATOM 5047 O O . ASP A 1 620 ? -7.477 -12.695 -5.049 1.00 95.94 620 ASP A O 1
ATOM 5051 N N . LEU A 1 621 ? -7.742 -13.876 -6.937 1.00 96.69 621 LEU A N 1
ATOM 5052 C CA . LEU A 1 621 ? -8.770 -12.985 -7.505 1.00 96.69 621 LEU A CA 1
ATOM 5053 C C . LEU A 1 621 ? -10.040 -12.936 -6.636 1.00 96.69 621 LEU A C 1
ATOM 5055 O O . LEU A 1 621 ? -10.686 -11.890 -6.529 1.00 96.69 621 LEU A O 1
ATOM 5059 N N . ARG A 1 622 ? -10.402 -14.046 -5.977 1.00 96.81 622 ARG A N 1
ATOM 5060 C CA . ARG A 1 622 ? -11.514 -14.087 -5.011 1.00 96.81 622 ARG A CA 1
ATOM 5061 C C . ARG A 1 622 ? -11.176 -13.362 -3.708 1.00 96.81 622 ARG A C 1
ATOM 5063 O O . ARG A 1 622 ? -12.069 -12.746 -3.126 1.00 96.81 622 ARG A O 1
ATOM 5070 N N . ALA A 1 623 ? -9.919 -13.393 -3.265 1.00 97.62 623 ALA A N 1
ATOM 5071 C CA . ALA A 1 623 ? -9.450 -12.607 -2.128 1.00 97.62 623 ALA A CA 1
ATOM 5072 C C . ALA A 1 623 ? -9.508 -11.099 -2.436 1.00 97.62 623 ALA A C 1
ATOM 5074 O O . ALA A 1 623 ? -10.161 -10.370 -1.689 1.00 97.62 623 ALA A O 1
ATOM 5075 N N . LEU A 1 624 ? -8.959 -10.660 -3.577 1.00 98.06 624 LEU A N 1
ATOM 5076 C CA . LEU A 1 624 ? -9.036 -9.275 -4.066 1.00 98.06 624 LEU A CA 1
ATOM 5077 C C . LEU A 1 624 ? -10.489 -8.780 -4.166 1.00 98.06 624 LEU A C 1
ATOM 5079 O O . LEU A 1 624 ? -10.839 -7.754 -3.588 1.00 98.06 624 LEU A O 1
ATOM 5083 N N . SER A 1 625 ? -11.360 -9.548 -4.828 1.00 97.38 625 SER A N 1
ATOM 5084 C CA . SER A 1 625 ? -12.786 -9.228 -4.990 1.00 97.38 625 SER A CA 1
ATOM 5085 C C . SER A 1 625 ? -13.523 -9.062 -3.650 1.00 97.38 625 SER A C 1
ATOM 5087 O O . SER A 1 625 ? -14.228 -8.071 -3.423 1.00 97.38 625 SER A O 1
ATOM 5089 N N . LYS A 1 626 ? -13.290 -9.981 -2.705 1.00 97.56 626 LYS A N 1
ATOM 5090 C CA . LYS A 1 626 ? -13.813 -9.926 -1.330 1.00 97.56 626 LYS A CA 1
ATOM 5091 C C . LYS A 1 626 ? -13.257 -8.739 -0.532 1.00 97.56 626 LYS A C 1
ATOM 5093 O O . LYS A 1 626 ? -13.980 -8.186 0.299 1.00 97.56 626 LYS A O 1
ATOM 5098 N N . ALA A 1 627 ? -12.005 -8.354 -0.767 1.00 97.94 627 ALA A N 1
ATOM 5099 C CA . ALA A 1 627 ? -11.344 -7.244 -0.092 1.00 97.94 627 ALA A CA 1
ATOM 5100 C C . ALA A 1 627 ? -11.835 -5.886 -0.603 1.00 97.94 627 ALA A C 1
ATOM 5102 O O . ALA A 1 627 ? -12.333 -5.099 0.198 1.00 97.94 627 ALA A O 1
ATOM 5103 N N . ALA A 1 628 ? -11.811 -5.650 -1.919 1.00 97.62 628 ALA A N 1
ATOM 5104 C CA . ALA A 1 628 ? -12.331 -4.432 -2.547 1.00 97.62 628 ALA A CA 1
ATOM 5105 C C . ALA A 1 628 ? -13.807 -4.185 -2.174 1.00 97.62 628 ALA A C 1
ATOM 5107 O O . ALA A 1 628 ? -14.178 -3.092 -1.740 1.00 97.62 628 ALA A O 1
ATOM 5108 N N . THR A 1 629 ? -14.626 -5.246 -2.207 1.00 95.94 629 THR A N 1
ATOM 5109 C CA . THR A 1 629 ? -16.028 -5.233 -1.752 1.00 95.94 629 THR A CA 1
ATOM 5110 C C . THR A 1 629 ? -16.189 -4.757 -0.305 1.00 95.94 629 THR A C 1
ATOM 5112 O O . THR A 1 629 ? -17.091 -3.973 -0.016 1.00 95.94 629 THR A O 1
ATOM 5115 N N . LYS A 1 630 ? -15.337 -5.228 0.615 1.00 96.12 630 LYS A N 1
ATOM 5116 C CA . LYS A 1 630 ? -15.385 -4.876 2.046 1.00 96.12 630 LYS A CA 1
ATOM 5117 C C . LYS A 1 630 ? -14.794 -3.498 2.354 1.00 96.12 630 LYS A C 1
ATOM 5119 O O . LYS A 1 630 ? -15.263 -2.833 3.276 1.00 96.12 630 LYS A O 1
ATOM 5124 N N . ALA A 1 631 ? -13.764 -3.101 1.611 1.00 95.88 631 ALA A N 1
ATOM 5125 C CA . ALA A 1 631 ? -13.105 -1.806 1.727 1.00 95.88 631 ALA A CA 1
ATOM 5126 C C . ALA A 1 631 ? -13.970 -0.657 1.188 1.00 95.88 631 ALA A C 1
ATOM 5128 O O . ALA A 1 631 ? -13.830 0.464 1.666 1.00 95.88 631 ALA A O 1
ATOM 5129 N N . ASN A 1 632 ? -14.950 -0.978 0.328 1.00 95.88 632 ASN A N 1
ATOM 5130 C CA . ASN A 1 632 ? -15.873 -0.065 -0.360 1.00 95.88 632 ASN A CA 1
ATOM 5131 C C . ASN A 1 632 ? -15.252 0.663 -1.565 1.00 95.88 632 ASN A C 1
ATOM 5133 O O . ASN A 1 632 ? -15.661 1.781 -1.866 1.00 95.88 632 ASN A O 1
ATOM 5137 N N . VAL A 1 633 ? -14.330 -0.004 -2.269 1.00 97.56 633 VAL A N 1
ATOM 5138 C CA . VAL A 1 633 ? -13.717 0.488 -3.514 1.00 97.56 633 VAL A CA 1
ATOM 5139 C C . VAL A 1 633 ? -14.796 0.813 -4.557 1.00 97.56 633 VAL A C 1
ATOM 5141 O O . VAL A 1 633 ? -15.759 0.056 -4.725 1.00 97.56 633 VAL A O 1
ATOM 5144 N N . ILE A 1 634 ? -14.623 1.946 -5.236 1.00 97.88 634 ILE A N 1
ATOM 5145 C CA . ILE A 1 634 ? -15.534 2.525 -6.232 1.00 97.88 634 ILE A CA 1
ATOM 5146 C C . ILE A 1 634 ? -14.892 2.494 -7.624 1.00 97.88 634 ILE A C 1
ATOM 5148 O O . ILE A 1 634 ? -15.565 2.128 -8.588 1.00 97.88 634 ILE A O 1
ATOM 5152 N N . ASP A 1 635 ? -13.605 2.835 -7.715 1.00 98.31 635 ASP A N 1
ATOM 5153 C CA . ASP A 1 635 ? -12.788 2.732 -8.926 1.00 98.31 635 ASP A CA 1
ATOM 5154 C C . ASP A 1 635 ? -11.687 1.686 -8.725 1.00 98.31 635 ASP A C 1
ATOM 5156 O O . ASP A 1 635 ? -11.029 1.665 -7.681 1.00 98.31 635 ASP A O 1
ATOM 5160 N N . LEU A 1 636 ? -11.518 0.791 -9.695 1.00 98.31 636 LEU A N 1
ATOM 5161 C CA . LEU A 1 636 ? -10.609 -0.343 -9.609 1.00 98.31 636 LEU A CA 1
ATOM 5162 C C . LEU A 1 636 ? -9.880 -0.579 -10.935 1.00 98.31 636 LEU A C 1
ATOM 5164 O O . LEU A 1 636 ? -10.445 -1.152 -11.867 1.00 98.31 636 LEU A O 1
ATOM 5168 N N . THR A 1 637 ? -8.598 -0.230 -10.975 1.00 98.38 637 THR A N 1
ATOM 5169 C CA . THR A 1 637 ? -7.660 -0.667 -12.012 1.00 98.38 637 THR A CA 1
ATOM 5170 C C . THR A 1 637 ? -6.937 -1.922 -11.539 1.00 98.38 637 THR A C 1
ATOM 5172 O O . THR A 1 637 ? -6.363 -1.952 -10.451 1.00 98.38 637 THR A O 1
ATOM 5175 N N . ILE A 1 638 ? -6.955 -2.973 -12.359 1.00 98.00 638 ILE A N 1
ATOM 5176 C CA . ILE A 1 638 ? -6.149 -4.177 -12.155 1.00 98.00 638 ILE A CA 1
ATOM 5177 C C . ILE A 1 638 ? -5.256 -4.366 -13.379 1.00 98.00 638 ILE A C 1
ATOM 5179 O O . ILE A 1 638 ? -5.749 -4.597 -14.484 1.00 98.00 638 ILE A O 1
ATOM 5183 N N . VAL A 1 639 ? -3.946 -4.333 -13.160 1.00 97.56 639 VAL A N 1
ATOM 5184 C CA . VAL A 1 639 ? -2.927 -4.668 -14.163 1.00 97.56 639 VAL A CA 1
ATOM 5185 C C . VAL A 1 639 ? -2.343 -6.031 -13.803 1.00 97.56 639 VAL A C 1
ATOM 5187 O O . VAL A 1 639 ? -2.024 -6.273 -12.641 1.00 97.56 639 VAL A O 1
ATOM 5190 N N . GLY A 1 640 ? -2.178 -6.944 -14.760 1.00 95.00 640 GLY A N 1
ATOM 5191 C CA . GLY A 1 640 ? -1.531 -8.235 -14.507 1.00 95.00 640 GLY A CA 1
ATOM 5192 C C . GLY A 1 640 ? -0.506 -8.601 -15.565 1.00 95.00 640 GLY A C 1
ATOM 5193 O O . GLY A 1 640 ? -0.843 -8.810 -16.725 1.00 95.00 640 GLY A O 1
ATOM 5194 N N . ILE A 1 641 ? 0.754 -8.733 -15.150 1.00 88.56 641 ILE A N 1
ATOM 5195 C CA . ILE A 1 641 ? 1.879 -8.956 -16.074 1.00 88.56 641 ILE A CA 1
ATOM 5196 C C . ILE A 1 641 ? 2.041 -10.452 -16.402 1.00 88.56 641 ILE A C 1
ATOM 5198 O O . ILE A 1 641 ? 2.580 -10.828 -17.446 1.00 88.56 641 ILE A O 1
ATOM 5202 N N . HIS A 1 642 ? 1.597 -11.338 -15.504 1.00 78.75 642 HIS A N 1
ATOM 5203 C CA . HIS A 1 642 ? 1.948 -12.762 -15.522 1.00 78.75 642 HIS A CA 1
ATOM 5204 C C . HIS A 1 642 ? 0.741 -13.705 -15.431 1.00 78.75 642 HIS A C 1
ATOM 5206 O O . HIS A 1 642 ? 0.851 -14.782 -14.861 1.00 78.75 642 HIS A O 1
ATOM 5212 N N . PHE A 1 643 ? -0.390 -13.375 -16.067 1.00 80.00 643 PHE A N 1
ATOM 5213 C CA . PHE A 1 643 ? -1.589 -14.232 -16.142 1.00 80.00 643 PHE A CA 1
ATOM 5214 C C . PHE A 1 643 ? -1.415 -15.545 -16.961 1.00 80.00 643 PHE A C 1
ATOM 5216 O O . PHE A 1 643 ? -2.376 -16.048 -17.550 1.00 80.00 643 PHE A O 1
ATOM 5223 N N . LYS A 1 644 ? -0.237 -16.183 -16.961 1.00 76.50 644 LYS A N 1
ATOM 5224 C CA . LYS A 1 644 ? 0.113 -17.397 -17.728 1.00 76.50 644 LYS A CA 1
ATOM 5225 C C . LYS A 1 644 ? -0.469 -18.713 -17.172 1.00 76.50 644 LYS A C 1
ATOM 5227 O O . LYS A 1 644 ? 0.161 -19.758 -17.266 1.00 76.50 644 LYS A O 1
ATOM 5232 N N . SER A 1 645 ? -1.738 -18.684 -16.762 1.00 72.62 645 SER A N 1
ATOM 5233 C CA . SER A 1 645 ? -2.609 -19.857 -16.584 1.00 72.62 645 SER A CA 1
ATOM 5234 C C . SER A 1 645 ? -1.998 -20.979 -15.733 1.00 72.62 645 SER A C 1
ATOM 5236 O O . SER A 1 645 ? -1.568 -21.993 -16.293 1.00 72.62 645 SER A O 1
ATOM 5238 N N . PRO A 1 646 ? -2.021 -20.862 -14.395 1.00 75.75 646 PRO A N 1
ATOM 5239 C CA . PRO A 1 646 ? -1.338 -21.804 -13.530 1.00 75.75 646 PRO A CA 1
ATOM 5240 C C . PRO A 1 646 ? -1.946 -23.186 -13.731 1.00 75.75 646 PRO A C 1
ATOM 5242 O O . PRO A 1 646 ? -3.154 -23.322 -13.932 1.00 75.75 646 PRO A O 1
ATOM 5245 N N . VAL A 1 647 ? -1.131 -24.237 -13.620 1.00 77.50 647 VAL A N 1
ATOM 5246 C CA . VAL A 1 647 ? -1.572 -25.629 -13.843 1.00 77.50 647 VAL A CA 1
ATOM 5247 C C . VAL A 1 647 ? -2.799 -25.989 -12.981 1.00 77.50 647 VAL A C 1
ATOM 5249 O O . VAL A 1 647 ? -3.658 -26.762 -13.399 1.00 77.50 647 VAL A O 1
ATOM 5252 N N . ARG A 1 648 ? -2.949 -25.347 -11.812 1.00 74.88 648 ARG A N 1
ATOM 5253 C CA . ARG A 1 648 ? -4.122 -25.461 -10.926 1.00 74.88 648 ARG A CA 1
ATOM 5254 C C . ARG A 1 648 ? -5.432 -24.948 -11.562 1.00 74.88 648 ARG A C 1
ATOM 5256 O O . ARG A 1 648 ? -6.479 -25.552 -11.346 1.00 74.88 648 ARG A O 1
ATOM 5263 N N . ASP A 1 649 ? -5.393 -23.905 -12.394 1.00 74.44 649 ASP A N 1
ATOM 5264 C CA . ASP A 1 649 ? -6.574 -23.330 -13.065 1.00 74.44 649 ASP A CA 1
ATOM 5265 C C . ASP A 1 649 ? -7.104 -24.183 -14.237 1.00 74.44 649 ASP A C 1
ATOM 5267 O O . ASP A 1 649 ? -8.211 -23.931 -14.724 1.00 74.44 649 ASP A O 1
ATOM 5271 N N . VAL A 1 650 ? -6.392 -25.239 -14.656 1.00 76.38 650 VAL A N 1
ATOM 5272 C CA . VAL A 1 650 ? -6.907 -26.236 -15.621 1.00 76.38 650 VAL A CA 1
ATOM 5273 C C . VAL A 1 650 ? -8.178 -26.910 -15.082 1.00 76.38 650 VAL A C 1
ATOM 5275 O O . VAL A 1 650 ? -9.142 -27.122 -15.822 1.00 76.38 650 VAL A O 1
ATOM 5278 N N . VAL A 1 651 ? -8.230 -27.170 -13.769 1.00 80.31 651 VAL A N 1
ATOM 5279 C CA . VAL A 1 651 ? -9.399 -27.761 -13.091 1.00 80.31 651 VAL A CA 1
ATOM 5280 C C . VAL A 1 651 ? -10.603 -26.810 -13.105 1.00 80.31 651 VAL A C 1
ATOM 5282 O O . VAL A 1 651 ? -11.747 -27.261 -13.164 1.00 80.31 651 VAL A O 1
ATOM 5285 N N . ASN A 1 652 ? -10.368 -25.494 -13.149 1.00 78.44 652 ASN A N 1
ATOM 5286 C CA . ASN A 1 652 ? -11.405 -24.461 -13.076 1.00 78.44 652 ASN A CA 1
ATOM 5287 C C . ASN A 1 652 ? -12.205 -24.272 -14.383 1.00 78.44 652 ASN A C 1
ATOM 5289 O O . ASN A 1 652 ? -12.994 -23.335 -14.481 1.00 78.44 652 ASN A O 1
ATOM 5293 N N . ARG A 1 653 ? -12.054 -25.155 -15.387 1.00 80.69 653 ARG A N 1
ATOM 5294 C CA . ARG A 1 653 ? -12.896 -25.253 -16.609 1.00 80.69 653 ARG A CA 1
ATOM 5295 C C . ARG A 1 653 ? -13.133 -23.926 -17.358 1.00 80.69 653 ARG A C 1
ATOM 5297 O O . ARG A 1 653 ? -14.184 -23.742 -17.970 1.00 80.69 653 ARG A O 1
ATOM 5304 N N . GLY A 1 654 ? -12.179 -22.995 -17.305 1.00 83.12 654 GLY A N 1
ATOM 5305 C CA . GLY A 1 654 ? -12.349 -21.652 -17.870 1.00 83.12 654 GLY A CA 1
ATOM 5306 C C . GLY A 1 654 ? -13.316 -20.769 -17.070 1.00 83.12 654 GLY A C 1
ATOM 5307 O O . GLY A 1 654 ? -14.195 -20.145 -17.656 1.00 83.12 654 GLY A O 1
ATOM 5308 N N . ARG A 1 655 ? -13.159 -20.730 -15.740 1.00 92.44 655 ARG A N 1
ATOM 5309 C CA . ARG A 1 655 ? -13.897 -19.848 -14.810 1.00 92.44 655 ARG A CA 1
ATOM 5310 C C . ARG A 1 655 ? -13.002 -18.904 -13.997 1.00 92.44 655 ARG A C 1
ATOM 5312 O O . ARG A 1 655 ? -13.476 -18.277 -13.054 1.00 92.44 655 ARG A O 1
ATOM 5319 N N . ARG A 1 656 ? -11.711 -18.810 -14.341 1.00 92.25 656 ARG A N 1
ATOM 5320 C CA . ARG A 1 656 ? -10.663 -18.091 -13.585 1.00 92.25 656 ARG A CA 1
ATOM 5321 C C . ARG A 1 656 ? -11.082 -16.681 -13.159 1.00 92.25 656 ARG A C 1
ATOM 5323 O O . ARG A 1 656 ? -10.804 -16.285 -12.033 1.00 92.25 656 ARG A O 1
ATOM 5330 N N . TYR A 1 657 ? -11.793 -15.959 -14.027 1.00 95.56 657 TYR A N 1
ATOM 5331 C CA . TYR A 1 657 ? -12.169 -14.561 -13.804 1.00 95.56 657 TYR A CA 1
ATOM 5332 C C . TYR A 1 657 ? -13.610 -14.352 -13.313 1.00 95.56 657 TYR A C 1
ATOM 5334 O O . TYR A 1 657 ? -14.028 -13.207 -13.136 1.00 95.56 657 TYR A O 1
ATOM 5342 N N . ASP A 1 658 ? -14.357 -15.421 -13.003 1.00 95.81 658 ASP A N 1
ATOM 5343 C CA . ASP A 1 658 ? -15.671 -15.296 -12.349 1.00 95.81 658 ASP A CA 1
ATOM 5344 C C . ASP A 1 658 ? -15.643 -14.425 -11.064 1.00 95.81 658 ASP A C 1
ATOM 5346 O O . ASP A 1 658 ? -16.608 -13.689 -10.862 1.00 95.81 658 ASP A O 1
ATOM 5350 N N . PRO A 1 659 ? -14.579 -14.388 -10.224 1.00 96.75 659 PRO A N 1
ATOM 5351 C CA . PRO A 1 659 ? -14.525 -13.481 -9.069 1.00 96.75 659 PRO A CA 1
ATOM 5352 C C . PRO A 1 659 ? -14.460 -11.985 -9.421 1.00 96.75 659 PRO A C 1
ATOM 5354 O O . PRO A 1 659 ? -14.938 -11.159 -8.643 1.00 96.75 659 PRO A O 1
ATOM 5357 N N . ILE A 1 660 ? -13.897 -11.632 -10.582 1.00 96.94 660 ILE A N 1
ATOM 5358 C CA . ILE A 1 660 ? -13.851 -10.253 -11.101 1.00 96.94 660 ILE A CA 1
ATOM 5359 C C . ILE A 1 660 ? -15.175 -9.898 -11.791 1.00 96.94 660 ILE A C 1
ATOM 5361 O O . ILE A 1 660 ? -15.680 -8.791 -11.641 1.00 96.94 660 ILE A O 1
ATOM 5365 N N . LEU A 1 661 ? -15.817 -10.862 -12.452 1.00 95.56 661 LEU A N 1
ATOM 5366 C CA . LEU A 1 661 ? -17.170 -10.695 -12.992 1.00 95.56 661 LEU A CA 1
ATOM 5367 C C . LEU A 1 661 ? -18.230 -10.539 -11.876 1.00 95.56 661 LEU A C 1
ATOM 5369 O O . LEU A 1 661 ? -19.165 -9.745 -11.994 1.00 95.56 661 LEU A O 1
ATOM 5373 N N . GLN A 1 662 ? -18.041 -11.223 -10.745 1.00 94.81 662 GLN A N 1
ATOM 5374 C CA . GLN A 1 662 ? -18.796 -10.988 -9.507 1.00 94.81 662 GLN A CA 1
ATOM 5375 C C . GLN A 1 662 ? -18.481 -9.616 -8.889 1.00 94.81 662 GLN A C 1
ATOM 5377 O O . GLN A 1 662 ? -19.377 -8.989 -8.330 1.00 94.81 662 GLN A O 1
ATOM 5382 N N . LEU A 1 663 ? -17.250 -9.113 -9.030 1.00 95.50 663 LEU A N 1
ATOM 5383 C CA . LEU A 1 663 ? -16.869 -7.776 -8.566 1.00 95.50 663 LEU A CA 1
ATOM 5384 C C . LEU A 1 663 ? -17.536 -6.667 -9.391 1.00 95.50 663 LEU A C 1
ATOM 5386 O O . LEU A 1 663 ? -18.081 -5.736 -8.813 1.00 95.50 663 LEU A O 1
ATOM 5390 N N . ALA A 1 664 ? -17.603 -6.819 -10.717 1.00 95.50 664 ALA A N 1
ATOM 5391 C CA . ALA A 1 664 ? -18.398 -5.955 -11.597 1.00 95.50 664 ALA A CA 1
ATOM 5392 C C . ALA A 1 664 ? -19.903 -5.970 -11.249 1.00 95.50 664 ALA A C 1
ATOM 5394 O O . ALA A 1 664 ? -20.608 -4.987 -11.466 1.00 95.50 664 ALA A O 1
ATOM 5395 N N . SER A 1 665 ? -20.399 -7.072 -10.675 1.00 93.81 665 SER A N 1
ATOM 5396 C CA . SER A 1 665 ? -21.782 -7.197 -10.188 1.00 93.81 665 SER A CA 1
ATOM 5397 C C . SER A 1 665 ? -22.026 -6.487 -8.842 1.00 93.81 665 SER A C 1
ATOM 5399 O O . SER A 1 665 ? -23.174 -6.397 -8.404 1.00 93.81 665 SER A O 1
ATOM 5401 N N . ASN A 1 666 ? -20.980 -5.995 -8.164 1.00 92.75 666 ASN A N 1
ATOM 5402 C CA . ASN A 1 666 ? -21.095 -5.267 -6.900 1.00 92.75 666 ASN A CA 1
ATOM 5403 C C . ASN A 1 666 ? -21.666 -3.861 -7.142 1.00 92.75 666 ASN A C 1
ATOM 5405 O O . ASN A 1 666 ? -21.161 -3.100 -7.959 1.00 92.75 666 ASN A O 1
ATOM 5409 N N . SER A 1 667 ? -22.679 -3.470 -6.368 1.00 92.56 667 SER A N 1
ATOM 5410 C CA . SER A 1 667 ? -23.328 -2.162 -6.485 1.00 92.56 667 SER A CA 1
ATOM 5411 C C . SER A 1 667 ? -22.480 -0.951 -6.062 1.00 92.56 667 SER A C 1
ATOM 5413 O O . SER A 1 667 ? -22.990 0.164 -6.144 1.00 92.56 667 SER A O 1
ATOM 5415 N N . ARG A 1 668 ? -21.256 -1.147 -5.546 1.00 94.56 668 ARG A N 1
ATOM 5416 C CA . ARG A 1 668 ? -20.318 -0.066 -5.180 1.00 94.56 668 ARG A CA 1
ATOM 5417 C C . ARG A 1 668 ? -19.258 0.223 -6.240 1.00 94.56 668 ARG A C 1
ATOM 5419 O O . ARG A 1 668 ? -18.887 1.384 -6.379 1.00 94.56 668 ARG A O 1
ATOM 5426 N N . VAL A 1 669 ? -18.800 -0.796 -6.969 1.00 97.25 669 VAL A N 1
ATOM 5427 C CA . VAL A 1 669 ? -17.791 -0.630 -8.023 1.00 97.25 669 VAL A CA 1
ATOM 5428 C C . VAL A 1 669 ? -18.475 0.024 -9.221 1.00 97.25 669 VAL A C 1
ATOM 5430 O O . VAL A 1 669 ? -19.389 -0.546 -9.814 1.00 97.25 669 VAL A O 1
ATOM 5433 N N . GLN A 1 670 ? -18.064 1.249 -9.533 1.00 97.56 670 GLN A N 1
ATOM 5434 C CA . GLN A 1 670 ? -18.592 2.055 -10.634 1.00 97.56 670 GLN A CA 1
ATOM 5435 C C . GLN A 1 670 ? -17.598 2.164 -11.789 1.00 97.56 670 GLN A C 1
ATOM 5437 O O . GLN A 1 670 ? -18.033 2.363 -12.919 1.00 97.56 670 GLN A O 1
ATOM 5442 N N . SER A 1 671 ? -16.301 2.004 -11.533 1.00 98.25 671 SER A N 1
ATOM 5443 C CA . SER A 1 671 ? -15.267 1.939 -12.563 1.00 98.25 671 SER A CA 1
ATOM 5444 C C . SER A 1 671 ? -14.434 0.669 -12.396 1.00 98.25 671 SER A C 1
ATOM 5446 O O . SER A 1 671 ? -14.113 0.267 -11.277 1.00 98.25 671 SER A O 1
ATOM 5448 N N . LEU A 1 672 ? -14.144 0.007 -13.518 1.00 98.12 672 LEU A N 1
ATOM 5449 C CA . LEU A 1 672 ? -13.319 -1.196 -13.583 1.00 98.12 672 LEU A CA 1
ATOM 5450 C C . LEU A 1 672 ? -12.434 -1.151 -14.835 1.00 98.12 672 LEU A C 1
ATOM 5452 O O . LEU A 1 672 ? -12.949 -1.215 -15.954 1.00 98.12 672 LEU A O 1
ATOM 5456 N N . ARG A 1 673 ? -11.114 -1.080 -14.641 1.00 98.19 673 ARG A N 1
ATOM 5457 C CA . ARG A 1 673 ? -10.083 -1.111 -15.690 1.00 98.19 673 ARG A CA 1
ATOM 5458 C C . ARG A 1 673 ? -9.265 -2.402 -15.584 1.00 98.19 673 ARG A C 1
ATOM 5460 O O . ARG A 1 673 ? -8.844 -2.771 -14.490 1.00 98.19 673 ARG A O 1
ATOM 5467 N N . LEU A 1 674 ? -9.076 -3.110 -16.698 1.00 97.31 674 LEU A N 1
ATOM 5468 C CA . LEU A 1 674 ? -8.421 -4.424 -16.757 1.00 97.31 674 LEU A CA 1
ATOM 5469 C C . LEU A 1 674 ? -7.321 -4.458 -17.828 1.00 97.31 674 LEU A C 1
ATOM 5471 O O . LEU A 1 674 ? -7.612 -4.443 -19.023 1.00 97.31 674 LEU A O 1
ATOM 5475 N N . GLU A 1 675 ? -6.062 -4.579 -17.408 1.00 96.38 675 GLU A N 1
ATOM 5476 C CA . GLU A 1 675 ? -4.891 -4.566 -18.297 1.00 96.38 675 GLU A CA 1
ATOM 5477 C C . GLU A 1 675 ? -4.080 -5.870 -18.187 1.00 96.38 675 GLU A C 1
ATOM 5479 O O . GLU A 1 675 ? -3.823 -6.370 -17.090 1.00 96.38 675 GLU A O 1
ATOM 5484 N N . GLY A 1 676 ? -3.700 -6.459 -19.329 1.00 93.31 676 GLY A N 1
ATOM 5485 C CA . GLY A 1 676 ? -3.065 -7.790 -19.386 1.00 93.31 676 GLY A CA 1
ATOM 5486 C C . GLY A 1 676 ? -4.026 -8.966 -19.136 1.00 93.31 676 GLY A C 1
ATOM 5487 O O . GLY A 1 676 ? -3.603 -10.082 -18.834 1.00 93.31 676 GLY A O 1
ATOM 5488 N N . PHE A 1 677 ? -5.336 -8.735 -19.254 1.00 93.12 677 PHE A N 1
ATOM 5489 C CA . PHE A 1 677 ? -6.400 -9.725 -19.034 1.00 93.12 677 PHE A CA 1
ATOM 5490 C C . PHE A 1 677 ? -6.831 -10.438 -20.334 1.00 93.12 677 PHE A C 1
ATOM 5492 O O . PHE A 1 677 ? -8.002 -10.771 -20.516 1.00 93.12 677 PHE A O 1
ATOM 5499 N N . ASP A 1 678 ? -5.883 -10.693 -21.236 1.00 90.50 678 ASP A N 1
ATOM 5500 C CA . ASP A 1 678 ? -6.122 -11.004 -22.654 1.00 90.50 678 ASP A CA 1
ATOM 5501 C C . ASP A 1 678 ? -7.158 -12.116 -22.920 1.00 90.50 678 ASP A C 1
ATOM 5503 O O . ASP A 1 678 ? -7.931 -12.032 -23.876 1.00 90.50 678 ASP A O 1
ATOM 5507 N N . ASP A 1 679 ? -7.233 -13.149 -22.069 1.00 91.06 679 ASP A N 1
ATOM 5508 C CA . ASP A 1 679 ? -8.160 -14.277 -22.242 1.00 91.06 679 ASP A CA 1
ATOM 5509 C C . ASP A 1 679 ? -9.422 -14.260 -21.345 1.00 91.06 679 ASP A C 1
ATOM 5511 O O . ASP A 1 679 ? -10.211 -15.215 -21.377 1.00 91.06 679 ASP A O 1
ATOM 5515 N N . PHE A 1 680 ? -9.691 -13.148 -20.643 1.00 93.62 680 PHE A N 1
ATOM 5516 C CA . PHE A 1 680 ? -10.808 -12.938 -19.699 1.00 93.62 680 PHE A CA 1
ATOM 5517 C C . PHE A 1 680 ? -12.161 -13.448 -20.210 1.00 93.62 680 PHE A C 1
ATOM 5519 O O . PHE A 1 680 ? -12.736 -14.380 -19.644 1.00 93.62 680 PHE A O 1
ATOM 5526 N N . PHE A 1 681 ? -12.655 -12.913 -21.334 1.00 93.19 681 PHE A N 1
ATOM 5527 C CA . PHE A 1 681 ? -13.959 -13.288 -21.905 1.00 93.19 681 PHE A CA 1
ATOM 5528 C C . PHE A 1 681 ? -14.019 -14.738 -22.423 1.00 93.19 681 PHE A C 1
ATOM 5530 O O . PHE A 1 681 ? -15.105 -15.259 -22.709 1.00 93.19 681 PHE A O 1
ATOM 5537 N N . SER A 1 682 ? -12.871 -15.416 -22.527 1.00 91.19 682 SER A N 1
ATOM 5538 C CA . SER A 1 682 ? -12.786 -16.844 -22.836 1.00 91.19 682 SER A CA 1
ATOM 5539 C C . SER A 1 682 ? -12.875 -17.743 -21.588 1.00 91.19 682 SER A C 1
ATOM 5541 O O . SER A 1 682 ? -13.253 -18.914 -21.745 1.00 91.19 682 SER A O 1
ATOM 5543 N N . ARG A 1 683 ? -12.584 -17.189 -20.392 1.00 92.44 683 ARG A N 1
ATOM 5544 C CA . ARG A 1 683 ? -12.496 -17.851 -19.070 1.00 92.44 683 ARG A CA 1
ATOM 5545 C C . ARG A 1 683 ? -13.425 -17.271 -17.983 1.00 92.44 683 ARG A C 1
ATOM 5547 O O . ARG A 1 683 ? -13.112 -17.336 -16.788 1.00 92.44 683 ARG A O 1
ATOM 5554 N N . ILE A 1 684 ? -14.574 -16.744 -18.391 1.00 93.56 684 ILE A N 1
ATOM 5555 C CA . ILE A 1 684 ? -15.725 -16.465 -17.518 1.00 93.56 684 ILE A CA 1
ATOM 5556 C C . ILE A 1 684 ? -16.850 -17.475 -17.777 1.00 93.56 684 ILE A C 1
ATOM 5558 O O . ILE A 1 684 ? -17.037 -17.951 -18.903 1.00 93.56 684 ILE A O 1
ATOM 5562 N N . SER A 1 685 ? -17.646 -17.780 -16.752 1.00 91.75 685 SER A N 1
ATOM 5563 C CA . SER A 1 685 ? -18.873 -18.559 -16.924 1.00 91.75 685 SER A CA 1
ATOM 5564 C C . SER A 1 685 ? -19.904 -17.800 -17.766 1.00 91.75 685 SER A C 1
ATOM 5566 O O . SER A 1 685 ? -19.998 -16.577 -17.750 1.00 91.75 685 SER A O 1
ATOM 5568 N N . LYS A 1 686 ? -20.781 -18.542 -18.453 1.00 87.81 686 LYS A N 1
ATOM 5569 C CA . LYS A 1 686 ? -21.935 -17.966 -19.173 1.00 87.81 686 LYS A CA 1
ATOM 5570 C C . LYS A 1 686 ? -23.051 -17.441 -18.248 1.00 87.81 686 LYS A C 1
ATOM 5572 O O . LYS A 1 686 ? -24.036 -16.919 -18.759 1.00 87.81 686 LYS A O 1
ATOM 5577 N N . SER A 1 687 ? -22.932 -17.644 -16.933 1.00 76.75 687 SER A N 1
ATOM 5578 C CA . SER A 1 687 ? -24.054 -17.635 -15.977 1.00 76.75 687 SER A CA 1
ATOM 5579 C C . SER A 1 687 ? -23.703 -17.033 -14.607 1.00 76.75 687 SER A C 1
ATOM 5581 O O . SER A 1 687 ? -24.433 -17.258 -13.652 1.00 76.75 687 SER A O 1
ATOM 5583 N N . SER A 1 688 ? -22.567 -16.341 -14.472 1.00 72.44 688 SER A N 1
ATOM 5584 C CA . SER A 1 688 ? -22.037 -15.855 -13.183 1.00 72.44 688 SER A CA 1
ATOM 5585 C C . SER A 1 688 ? -22.517 -14.455 -12.769 1.00 72.44 688 SER A C 1
ATOM 5587 O O . SER A 1 688 ? -22.229 -14.025 -11.653 1.00 72.44 688 SER A O 1
ATOM 5589 N N . LEU A 1 689 ? -23.273 -13.764 -13.629 1.00 85.06 689 LEU A N 1
ATOM 5590 C CA . LEU A 1 689 ? -23.942 -12.500 -13.311 1.00 85.06 689 LEU A CA 1
ATOM 5591 C C . LEU A 1 689 ? -25.261 -12.771 -12.571 1.00 85.06 689 LEU A C 1
ATOM 5593 O O . LEU A 1 689 ? -26.319 -12.889 -13.183 1.00 85.06 689 LEU A O 1
ATOM 5597 N N . ASN A 1 690 ? -25.191 -12.867 -11.241 1.00 84.81 690 ASN A N 1
ATOM 5598 C CA . ASN A 1 690 ? -26.372 -13.022 -10.375 1.00 84.81 690 ASN A CA 1
ATOM 5599 C C . ASN A 1 690 ? -27.232 -11.742 -10.297 1.00 84.81 690 ASN A C 1
ATOM 5601 O O . ASN A 1 690 ? -28.388 -11.794 -9.884 1.00 84.81 690 ASN A O 1
ATOM 5605 N N . SER A 1 691 ? -26.659 -10.595 -10.662 1.00 90.62 691 SER A N 1
ATOM 5606 C CA . SER A 1 691 ? -27.295 -9.276 -10.702 1.00 90.62 691 SER A CA 1
ATOM 5607 C C . SER A 1 691 ? -26.662 -8.434 -11.817 1.00 90.62 691 SER A C 1
ATOM 5609 O O . SER A 1 691 ? -25.487 -8.649 -12.129 1.00 90.62 691 SER A O 1
ATOM 5611 N N . PRO A 1 692 ? -27.390 -7.477 -12.425 1.00 91.44 692 PRO A N 1
ATOM 5612 C CA . PRO A 1 692 ? -26.817 -6.589 -13.436 1.00 91.44 692 PRO A CA 1
ATOM 5613 C C . PRO A 1 692 ? -25.700 -5.712 -12.831 1.00 91.44 692 PRO A C 1
ATOM 5615 O O . PRO A 1 692 ? -25.920 -5.106 -11.775 1.00 91.44 692 PRO A O 1
ATOM 5618 N N . PRO A 1 693 ? -24.516 -5.629 -13.469 1.00 93.38 693 PRO A N 1
ATOM 5619 C CA . PRO A 1 693 ? -23.453 -4.701 -13.092 1.00 93.38 693 PRO A CA 1
ATOM 5620 C C . PRO A 1 693 ? -23.913 -3.243 -13.017 1.00 93.38 693 PRO A C 1
ATOM 5622 O O . PRO A 1 693 ? -24.610 -2.755 -13.907 1.00 93.38 693 PRO A O 1
ATOM 5625 N N . LYS A 1 694 ? -23.453 -2.523 -11.985 1.00 94.50 694 LYS A N 1
ATOM 5626 C CA . LYS A 1 694 ? -23.657 -1.068 -11.832 1.00 94.50 694 LYS A CA 1
ATOM 5627 C C . LYS A 1 694 ? -22.449 -0.237 -12.284 1.00 94.50 694 LYS A C 1
ATOM 5629 O O . LYS A 1 694 ? -22.327 0.927 -11.907 1.00 94.50 694 LYS A O 1
ATOM 5634 N N . LEU A 1 695 ? -21.572 -0.833 -13.093 1.00 96.88 695 LEU A N 1
ATOM 5635 C CA . LEU A 1 695 ? -20.455 -0.133 -13.720 1.00 96.88 695 LEU A CA 1
ATOM 5636 C C . LEU A 1 695 ? -20.975 1.041 -14.557 1.00 96.88 695 LEU A C 1
ATOM 5638 O O . LEU A 1 695 ? -21.830 0.855 -15.421 1.00 96.88 695 LEU A O 1
ATOM 5642 N N . ARG A 1 696 ? -20.416 2.226 -14.303 1.00 97.00 696 ARG A N 1
ATOM 5643 C CA . ARG A 1 696 ? -20.503 3.412 -15.159 1.00 97.00 696 ARG A CA 1
ATOM 5644 C C . ARG A 1 696 ? -19.323 3.500 -16.118 1.00 97.00 696 ARG A C 1
ATOM 5646 O O . ARG A 1 696 ? -19.513 3.979 -17.226 1.00 97.00 696 ARG A O 1
ATOM 5653 N N . VAL A 1 697 ? -18.148 3.018 -15.719 1.00 97.88 697 VAL A N 1
ATOM 5654 C CA . VAL A 1 697 ? -16.937 2.953 -16.544 1.00 97.88 697 VAL A CA 1
ATOM 5655 C C . VAL A 1 697 ? -16.462 1.502 -16.619 1.00 97.88 697 VAL A C 1
ATOM 5657 O O . VAL A 1 697 ? -16.359 0.819 -15.600 1.00 97.88 697 VAL A O 1
ATOM 5660 N N . PHE A 1 698 ? -16.157 1.030 -17.823 1.00 97.56 698 PHE A N 1
ATOM 5661 C CA . PHE A 1 698 ? -15.438 -0.222 -18.044 1.00 97.56 698 PHE A CA 1
ATOM 5662 C C . PHE A 1 698 ? -14.330 0.025 -19.061 1.00 97.56 698 PHE A C 1
ATOM 5664 O O . PHE A 1 698 ? -14.590 0.565 -20.133 1.00 97.56 698 PHE A O 1
ATOM 5671 N N . SER A 1 699 ? -13.106 -0.367 -18.724 1.00 97.56 699 SER A N 1
ATOM 5672 C CA . SER A 1 699 ? -11.942 -0.240 -19.596 1.00 97.56 699 SER A CA 1
ATOM 5673 C C . SER A 1 699 ? -11.198 -1.567 -19.660 1.00 97.56 699 SER A C 1
ATOM 5675 O O . SER A 1 699 ? -11.004 -2.215 -18.629 1.00 97.56 699 SER A O 1
ATOM 5677 N N . MET A 1 700 ? -10.814 -2.022 -20.853 1.00 96.38 700 MET A N 1
ATOM 5678 C CA . MET A 1 700 ? -10.089 -3.284 -20.987 1.00 96.38 700 MET A CA 1
ATOM 5679 C C . MET A 1 700 ? -9.128 -3.330 -22.176 1.00 96.38 700 MET A C 1
ATOM 5681 O O . MET A 1 700 ? -9.469 -2.939 -23.291 1.00 96.38 700 MET A O 1
ATOM 5685 N N . ASP A 1 701 ? -7.955 -3.911 -21.936 1.00 93.50 701 ASP A N 1
ATOM 5686 C CA . ASP A 1 701 ? -6.968 -4.272 -22.953 1.00 93.50 701 ASP A CA 1
ATOM 5687 C C . ASP A 1 701 ? -7.172 -5.729 -23.429 1.00 93.50 701 ASP A C 1
ATOM 5689 O O . ASP A 1 701 ? -7.263 -6.652 -22.614 1.00 93.50 701 ASP A O 1
ATOM 5693 N N . LEU A 1 702 ? -7.302 -5.937 -24.745 1.00 90.25 702 LEU A N 1
ATOM 5694 C CA . LEU A 1 702 ? -7.623 -7.213 -25.402 1.00 90.25 702 LEU A CA 1
ATOM 5695 C C . LEU A 1 702 ? -6.557 -7.567 -26.456 1.00 90.25 702 LEU A C 1
ATOM 5697 O O . LEU A 1 702 ? -6.820 -7.516 -27.660 1.00 90.25 702 LEU A O 1
ATOM 5701 N N . LYS A 1 703 ? -5.359 -7.971 -26.007 1.00 85.38 703 LYS A N 1
ATOM 5702 C CA . LYS A 1 703 ? -4.236 -8.337 -26.902 1.00 85.38 703 LYS A CA 1
ATOM 5703 C C . LYS A 1 703 ? -4.328 -9.749 -27.474 1.00 85.38 703 LYS A C 1
ATOM 5705 O O . LYS A 1 703 ? -3.559 -10.104 -28.359 1.00 85.38 703 LYS A O 1
ATOM 5710 N N . ALA A 1 704 ? -5.236 -10.585 -26.971 1.00 75.38 704 ALA A N 1
ATOM 5711 C CA . ALA A 1 704 ? -5.491 -11.882 -27.587 1.00 75.38 704 ALA A CA 1
ATOM 5712 C C . ALA A 1 704 ? -6.321 -11.710 -28.860 1.00 75.38 704 ALA A C 1
ATOM 5714 O O . ALA A 1 704 ? -7.380 -11.081 -28.828 1.00 75.38 704 ALA A O 1
ATOM 5715 N N . THR A 1 705 ? -5.908 -12.395 -29.930 1.00 75.94 705 THR A N 1
ATOM 5716 C CA . THR A 1 705 ? -6.646 -12.530 -31.192 1.00 75.94 705 THR A CA 1
ATOM 5717 C C . THR A 1 705 ? -8.143 -12.739 -30.937 1.00 75.94 705 THR A C 1
ATOM 5719 O O . THR A 1 705 ? -8.564 -13.795 -30.438 1.00 75.94 705 THR A O 1
ATOM 5722 N N . VAL A 1 706 ? -8.957 -11.725 -31.248 1.00 75.94 706 VAL A N 1
ATOM 5723 C CA . VAL A 1 706 ? -10.360 -11.643 -30.813 1.00 75.94 706 VAL A CA 1
ATOM 5724 C C . VAL A 1 706 ? -11.216 -12.640 -31.591 1.00 75.94 706 VAL A C 1
ATOM 5726 O O . VAL A 1 706 ? -11.825 -12.338 -32.604 1.00 75.94 706 VAL A O 1
ATOM 5729 N N . LYS A 1 707 ? -11.298 -13.880 -31.115 1.00 84.38 707 LYS A N 1
ATOM 5730 C CA . LYS A 1 707 ? -12.152 -14.899 -31.743 1.00 84.38 707 LYS A CA 1
ATOM 5731 C C . LYS A 1 707 ? -13.625 -14.594 -31.473 1.00 84.38 707 LYS A C 1
ATOM 5733 O O . LYS A 1 707 ? -13.967 -14.156 -30.377 1.00 84.38 707 LYS A O 1
ATOM 5738 N N . ASP A 1 708 ? -14.514 -14.971 -32.392 1.00 85.00 708 ASP A N 1
ATOM 5739 C CA . ASP A 1 708 ? -15.983 -14.953 -32.257 1.00 85.00 708 ASP A CA 1
ATOM 5740 C C . ASP A 1 708 ? -16.515 -15.198 -30.834 1.00 85.00 708 ASP A C 1
ATOM 5742 O O . ASP A 1 708 ? -17.410 -14.505 -30.356 1.00 85.00 708 ASP A O 1
ATOM 5746 N N . LYS A 1 709 ? -15.967 -16.209 -30.146 1.00 88.69 709 LYS A N 1
ATOM 5747 C CA . LYS A 1 709 ? -16.337 -16.594 -28.775 1.00 88.69 709 LYS A CA 1
ATOM 5748 C C . LYS A 1 709 ? -16.058 -15.481 -27.752 1.00 88.69 709 LYS A C 1
ATOM 5750 O O . LYS A 1 709 ? -16.878 -15.285 -26.858 1.00 88.69 709 LYS A O 1
ATOM 5755 N N . VAL A 1 710 ? -14.928 -14.781 -27.878 1.00 89.88 710 VAL A N 1
ATOM 5756 C CA . VAL A 1 710 ? -14.526 -13.632 -27.047 1.00 89.88 710 VAL A CA 1
ATOM 5757 C C . VAL A 1 710 ? -15.535 -12.507 -27.248 1.00 89.88 710 VAL A C 1
ATOM 5759 O O . VAL A 1 710 ? -16.178 -12.090 -26.286 1.00 89.88 710 VAL A O 1
ATOM 5762 N N . PHE A 1 711 ? -15.787 -12.109 -28.499 1.00 88.56 711 PHE A N 1
ATOM 5763 C CA . PHE A 1 711 ? -16.725 -11.026 -28.798 1.00 88.56 711 PHE A CA 1
ATOM 5764 C C . PHE A 1 711 ? -18.172 -11.371 -28.397 1.00 88.56 711 PHE A C 1
ATOM 5766 O O . PHE A 1 711 ? -18.870 -10.547 -27.808 1.00 88.56 711 PHE A O 1
ATOM 5773 N N . LYS A 1 712 ? -18.618 -12.620 -28.588 1.00 91.25 712 LYS A N 1
ATOM 5774 C CA . LYS A 1 712 ? -19.930 -13.122 -28.120 1.00 91.25 712 LYS A CA 1
ATOM 5775 C C . LYS A 1 712 ? -20.036 -13.239 -26.589 1.00 91.25 712 LYS A C 1
ATOM 5777 O O . LYS A 1 712 ? -21.146 -13.352 -26.066 1.00 91.25 712 LYS A O 1
ATOM 5782 N N . SER A 1 713 ? -18.921 -13.224 -25.856 1.00 92.69 713 SER A N 1
ATOM 5783 C CA . SER A 1 713 ? -18.901 -13.098 -24.391 1.00 92.69 713 SER A CA 1
ATOM 5784 C C . SER A 1 713 ? -18.875 -11.636 -23.936 1.00 92.69 713 SER A C 1
ATOM 5786 O O . SER A 1 713 ? -1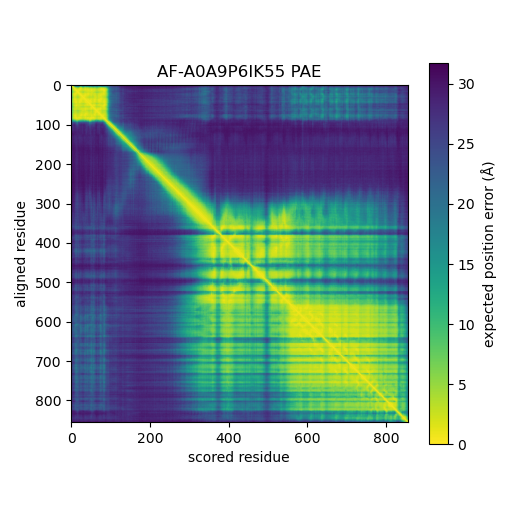9.660 -11.297 -23.054 1.00 92.69 713 SER A O 1
ATOM 5788 N N . LEU A 1 714 ? -18.078 -10.771 -24.575 1.00 93.31 714 LEU A N 1
ATOM 5789 C CA . LEU A 1 714 ? -18.077 -9.319 -24.345 1.00 93.31 714 LEU A CA 1
ATOM 5790 C C . LEU A 1 714 ? -19.481 -8.732 -24.550 1.00 93.31 714 LEU A C 1
ATOM 5792 O O . LEU A 1 714 ? -20.029 -8.117 -23.643 1.00 93.31 714 LEU A O 1
ATOM 5796 N N . ASN A 1 715 ? -20.125 -9.023 -25.684 1.00 92.19 715 ASN A N 1
ATOM 5797 C CA . ASN A 1 715 ? -21.497 -8.582 -25.962 1.00 92.19 715 ASN A CA 1
ATOM 5798 C C . ASN A 1 715 ? -22.517 -9.081 -24.923 1.00 92.19 715 ASN A C 1
ATOM 5800 O O . ASN A 1 715 ? -23.468 -8.367 -24.613 1.00 92.19 715 ASN A O 1
ATOM 5804 N N . ARG A 1 716 ? -22.329 -10.285 -24.356 1.00 92.75 716 ARG A N 1
ATOM 5805 C CA . ARG A 1 716 ? -23.185 -10.773 -23.261 1.00 92.75 716 ARG A CA 1
ATOM 5806 C C . ARG A 1 716 ? -22.956 -9.962 -21.992 1.00 92.75 716 ARG A C 1
ATOM 5808 O O . ARG A 1 716 ? -23.934 -9.576 -21.369 1.00 92.75 716 ARG A O 1
ATOM 5815 N N . PHE A 1 717 ? -21.702 -9.723 -21.612 1.00 94.31 717 PHE A N 1
ATOM 5816 C CA . PHE A 1 717 ? -21.352 -8.924 -20.437 1.00 94.31 717 PHE A CA 1
ATOM 5817 C C . PHE A 1 717 ? -21.924 -7.505 -20.543 1.00 94.31 717 PHE A C 1
ATOM 5819 O O . PHE A 1 717 ? -22.730 -7.115 -19.705 1.00 94.31 717 PHE A O 1
ATOM 5826 N N . LEU A 1 718 ? -21.610 -6.800 -21.633 1.00 93.94 718 LEU A N 1
ATOM 5827 C CA . LEU A 1 718 ? -22.095 -5.447 -21.911 1.00 93.94 718 LEU A CA 1
ATOM 5828 C C . LEU A 1 718 ? -23.629 -5.353 -21.902 1.00 93.94 718 LEU A C 1
ATOM 5830 O O . LEU A 1 718 ? -24.176 -4.405 -21.350 1.00 93.94 718 LEU A O 1
ATOM 5834 N N . GLY A 1 719 ? -24.331 -6.371 -22.416 1.00 92.88 719 GLY A N 1
ATOM 5835 C CA . GLY A 1 719 ? -25.796 -6.451 -22.379 1.00 92.88 719 GLY A CA 1
ATOM 5836 C C . GLY A 1 719 ? -26.428 -6.568 -20.980 1.00 92.88 719 GLY A C 1
ATOM 5837 O O . GLY A 1 719 ? -27.648 -6.499 -20.878 1.00 92.88 719 GLY A O 1
ATOM 5838 N N . HIS A 1 720 ? -25.638 -6.737 -19.912 1.00 93.81 720 HIS A N 1
ATOM 5839 C CA . HIS A 1 720 ? -26.104 -6.649 -18.519 1.00 93.81 720 HIS A CA 1
ATOM 5840 C C . HIS A 1 720 ? -25.705 -5.323 -17.840 1.00 93.81 720 HIS A C 1
ATOM 5842 O O . HIS A 1 720 ? -26.244 -5.000 -16.782 1.00 93.81 720 HIS A O 1
ATOM 5848 N N . CYS A 1 721 ? -24.777 -4.555 -18.419 1.00 94.44 721 CYS A N 1
ATOM 5849 C CA . CYS A 1 721 ? -24.238 -3.317 -17.853 1.00 94.44 721 CYS A CA 1
ATOM 5850 C C . CYS A 1 721 ? -25.121 -2.109 -18.217 1.00 94.44 721 CYS A C 1
ATOM 5852 O O . CYS A 1 721 ? -24.681 -1.179 -18.889 1.00 94.44 721 CYS A O 1
ATOM 5854 N N . SER A 1 722 ? -26.384 -2.110 -17.780 1.00 93.62 722 SER A N 1
ATOM 5855 C CA . SER A 1 722 ? -27.389 -1.094 -18.151 1.00 93.62 722 SER A CA 1
ATOM 5856 C C . SER A 1 722 ? -27.088 0.337 -17.676 1.00 93.62 722 SER A C 1
ATOM 5858 O O . SER A 1 722 ? -27.814 1.258 -18.036 1.00 93.62 722 SER A O 1
ATOM 5860 N N . SER A 1 723 ? -26.062 0.529 -16.843 1.00 95.00 723 SER A N 1
ATOM 5861 C CA . SER A 1 723 ? -25.623 1.833 -16.319 1.00 95.00 723 SER A CA 1
ATOM 5862 C C . SER A 1 723 ? -24.284 2.310 -16.899 1.00 95.00 723 SER A C 1
ATOM 5864 O O . SER A 1 723 ? -23.735 3.294 -16.403 1.00 95.00 723 SER A O 1
ATOM 5866 N N . LEU A 1 724 ? -23.754 1.619 -17.916 1.00 96.50 724 LEU A N 1
ATOM 5867 C CA . LEU A 1 724 ? -22.443 1.905 -18.494 1.00 96.50 724 LEU A CA 1
ATOM 5868 C C . LEU A 1 724 ? -22.473 3.176 -19.352 1.00 96.50 724 LEU A C 1
ATOM 5870 O O . LEU A 1 724 ? -23.030 3.168 -20.447 1.00 96.50 724 LEU A O 1
ATOM 5874 N N . ALA A 1 725 ? -21.829 4.228 -18.851 1.00 96.12 725 ALA A N 1
ATOM 5875 C CA . ALA A 1 725 ? -21.669 5.522 -19.504 1.00 96.12 725 ALA A CA 1
ATOM 5876 C C . ALA A 1 725 ? -20.378 5.594 -20.338 1.00 96.12 725 ALA A C 1
ATOM 5878 O O . ALA A 1 725 ? -20.406 6.098 -21.455 1.00 96.12 725 ALA A O 1
ATOM 5879 N N . THR A 1 726 ? -19.267 5.044 -19.842 1.00 96.94 726 THR A N 1
ATOM 5880 C CA . THR A 1 726 ? -17.973 5.030 -20.539 1.00 96.94 726 THR A CA 1
ATOM 5881 C C . THR A 1 726 ? -17.514 3.601 -20.796 1.00 96.94 726 THR A C 1
ATOM 5883 O O . THR A 1 726 ? -17.414 2.797 -19.866 1.00 96.94 726 THR A O 1
ATOM 5886 N N . LEU A 1 727 ? -17.183 3.295 -22.048 1.00 96.75 727 LEU A N 1
ATOM 5887 C CA . LEU A 1 727 ? -16.552 2.039 -22.446 1.00 96.75 727 LEU A CA 1
ATOM 5888 C C . LEU A 1 727 ? -15.252 2.324 -23.194 1.00 96.75 727 LEU A C 1
ATOM 5890 O O . LEU A 1 727 ? -15.276 2.966 -24.238 1.00 96.75 727 LEU A O 1
ATOM 5894 N N . GLU A 1 728 ? -14.138 1.808 -22.690 1.00 96.81 728 GLU A N 1
ATOM 5895 C CA . GLU A 1 728 ? -12.837 1.833 -23.358 1.00 96.81 728 GLU A CA 1
ATOM 5896 C C . GLU A 1 728 ? -12.399 0.400 -23.702 1.00 96.81 728 GLU A C 1
ATOM 5898 O O . GLU A 1 728 ? -12.471 -0.496 -22.859 1.00 96.81 728 GLU A O 1
ATOM 5903 N N . LEU A 1 729 ? -11.933 0.163 -24.928 1.00 95.56 729 LEU A N 1
ATOM 5904 C CA . LEU A 1 729 ? -11.434 -1.144 -25.370 1.00 95.56 729 LEU A CA 1
ATOM 5905 C C . LEU A 1 729 ? -10.182 -0.982 -26.237 1.00 95.56 729 LEU A C 1
ATOM 5907 O O . LEU A 1 729 ? -10.274 -0.437 -27.333 1.00 95.56 729 LEU A O 1
ATOM 5911 N N . SER A 1 730 ? -9.034 -1.501 -25.807 1.00 93.88 730 SER A N 1
ATOM 5912 C CA . SER A 1 730 ? -7.860 -1.653 -26.682 1.00 93.88 730 SER A CA 1
ATOM 5913 C C . SER A 1 730 ? -7.891 -3.026 -27.348 1.00 93.88 730 SER A C 1
ATOM 5915 O O . SER A 1 730 ? -8.133 -4.022 -26.674 1.00 93.88 730 SER A O 1
ATOM 5917 N N . LEU A 1 731 ? -7.675 -3.084 -28.663 1.00 91.31 731 LEU A N 1
ATOM 5918 C CA . LEU A 1 731 ? -7.753 -4.294 -29.486 1.00 91.31 731 LEU A CA 1
ATOM 5919 C C . LEU A 1 731 ? -6.418 -4.605 -30.175 1.00 91.31 731 LEU A C 1
ATOM 5921 O O . LEU A 1 731 ? -5.675 -3.700 -30.558 1.00 91.31 731 LEU A O 1
ATOM 5925 N N . ASP A 1 732 ? -6.169 -5.890 -30.415 1.00 86.12 732 ASP A N 1
ATOM 5926 C CA . ASP A 1 732 ? -5.102 -6.363 -31.303 1.00 86.12 732 ASP A CA 1
ATOM 5927 C C . ASP A 1 732 ? -5.362 -6.022 -32.794 1.00 86.12 732 ASP A C 1
ATOM 5929 O O . ASP A 1 732 ? -6.502 -5.806 -33.225 1.00 86.12 732 ASP A O 1
ATOM 5933 N N . GLN A 1 733 ? -4.291 -5.968 -33.593 1.00 76.88 733 GLN A N 1
ATOM 5934 C CA . GLN A 1 733 ? -4.250 -5.362 -34.932 1.00 76.88 733 GLN A CA 1
ATOM 5935 C C . GLN A 1 733 ? -5.192 -6.005 -35.964 1.00 76.88 733 GLN A C 1
ATOM 5937 O O . GLN A 1 733 ? -5.668 -5.316 -36.867 1.00 76.88 733 GLN A O 1
ATOM 5942 N N . GLU A 1 734 ? -5.497 -7.299 -35.837 1.00 75.69 734 GLU A N 1
ATOM 5943 C CA . GLU A 1 734 ? -6.274 -8.043 -36.840 1.00 75.69 734 GLU A CA 1
ATOM 5944 C C . GLU A 1 734 ? -7.767 -7.664 -36.905 1.00 75.69 734 GLU A C 1
ATOM 5946 O O . GLU A 1 734 ? -8.440 -8.001 -37.881 1.00 75.69 734 GLU A O 1
ATOM 5951 N N . TYR A 1 735 ? -8.327 -6.995 -35.887 1.00 78.69 735 TYR A N 1
ATOM 5952 C CA . TYR A 1 735 ? -9.783 -6.837 -35.779 1.00 78.69 735 TYR A CA 1
ATOM 5953 C C . TYR A 1 735 ? -10.328 -5.514 -36.356 1.00 78.69 735 TYR A C 1
ATOM 5955 O O . TYR A 1 735 ? -9.765 -4.451 -36.078 1.00 78.69 735 TYR A O 1
ATOM 5963 N N . PRO A 1 736 ? -11.449 -5.519 -37.115 1.00 83.12 736 PRO A N 1
ATOM 5964 C CA . PRO A 1 736 ? -12.097 -4.288 -37.572 1.00 83.12 736 PRO A CA 1
ATOM 5965 C C . PRO A 1 736 ? -12.736 -3.525 -36.403 1.00 83.12 736 PRO A C 1
ATOM 5967 O O . PRO A 1 736 ? -13.784 -3.919 -35.878 1.00 83.12 736 PRO A O 1
ATOM 5970 N N . ILE A 1 737 ? -12.117 -2.403 -36.020 1.00 82.81 737 ILE A N 1
ATOM 5971 C CA . ILE A 1 737 ? -12.559 -1.523 -34.921 1.00 82.81 737 ILE A CA 1
ATOM 5972 C C . ILE A 1 737 ? -14.031 -1.122 -35.104 1.00 82.81 737 ILE A C 1
ATOM 5974 O O . ILE A 1 737 ? -14.819 -1.080 -34.159 1.00 82.81 737 ILE A O 1
ATOM 5978 N N . THR A 1 738 ? -14.426 -0.880 -36.352 1.00 80.75 738 THR A N 1
ATOM 5979 C CA . THR A 1 738 ? -15.753 -0.375 -36.708 1.00 80.75 738 THR A CA 1
ATOM 5980 C C . THR A 1 738 ? -16.850 -1.432 -36.695 1.00 80.75 738 THR A C 1
ATOM 5982 O O . THR A 1 738 ? -17.998 -1.109 -36.389 1.00 80.75 738 THR A O 1
ATOM 5985 N N . MET A 1 739 ? -16.522 -2.710 -36.909 1.00 83.50 739 MET A N 1
ATOM 5986 C CA . MET A 1 739 ? -17.471 -3.783 -36.604 1.00 83.50 739 MET A CA 1
ATOM 5987 C C . MET A 1 739 ? -17.709 -3.856 -35.095 1.00 83.50 739 MET A C 1
ATOM 5989 O O . MET A 1 739 ? -18.859 -3.903 -34.668 1.00 83.50 739 MET A O 1
ATOM 5993 N N . VAL A 1 740 ? -16.642 -3.784 -34.287 1.00 85.69 740 VAL A N 1
ATOM 5994 C CA . VAL A 1 740 ? -16.726 -3.829 -32.818 1.00 85.69 740 VAL A CA 1
ATOM 5995 C C . VAL A 1 740 ? -17.578 -2.688 -32.262 1.00 85.69 740 VAL A C 1
ATOM 5997 O O . VAL A 1 740 ? -18.554 -2.949 -31.557 1.00 85.69 740 VAL A O 1
ATOM 6000 N N . ALA A 1 741 ? -17.257 -1.439 -32.601 1.00 85.31 741 ALA A N 1
ATOM 6001 C CA . ALA A 1 741 ? -17.980 -0.282 -32.083 1.00 85.31 741 ALA A CA 1
ATOM 6002 C C . ALA A 1 741 ? -19.445 -0.236 -32.568 1.00 85.31 741 ALA A C 1
ATOM 6004 O O . ALA A 1 741 ? -20.332 0.072 -31.774 1.00 85.31 741 ALA A O 1
ATOM 6005 N N . SER A 1 742 ? -19.743 -0.626 -33.815 1.00 83.94 742 SER A N 1
ATOM 6006 C CA . SER A 1 742 ? -21.127 -0.670 -34.311 1.00 83.94 742 SER A CA 1
ATOM 6007 C C . SER A 1 742 ? -21.969 -1.692 -33.541 1.00 83.94 742 SER A C 1
ATOM 6009 O O . SER A 1 742 ? -23.065 -1.372 -33.077 1.00 83.94 742 SER A O 1
ATOM 6011 N N . ASP A 1 743 ? -21.429 -2.897 -33.322 1.00 86.94 743 ASP A N 1
ATOM 6012 C CA . ASP A 1 743 ? -22.124 -3.958 -32.591 1.00 86.94 743 ASP A CA 1
ATOM 6013 C C . ASP A 1 743 ? -22.368 -3.588 -31.118 1.00 86.94 743 ASP A C 1
ATOM 6015 O O . ASP A 1 743 ? -23.396 -3.971 -30.558 1.00 86.94 743 ASP A O 1
ATOM 6019 N N . ILE A 1 744 ? -21.453 -2.841 -30.494 1.00 89.38 744 ILE A N 1
ATOM 6020 C CA . ILE A 1 744 ? -21.584 -2.320 -29.124 1.00 89.38 744 ILE A CA 1
ATOM 6021 C C . ILE A 1 744 ? -22.708 -1.280 -29.039 1.00 89.38 744 ILE A C 1
ATOM 6023 O O . ILE A 1 744 ? -23.609 -1.408 -28.206 1.00 89.38 744 ILE A O 1
ATOM 6027 N N . LEU A 1 745 ? -22.683 -0.275 -29.919 1.00 85.12 745 LEU A N 1
ATOM 6028 C CA . LEU A 1 745 ? -23.633 0.845 -29.917 1.00 85.12 745 LEU A CA 1
ATOM 6029 C C . LEU A 1 745 ? -25.074 0.388 -30.172 1.00 85.12 745 LEU A C 1
ATOM 6031 O O . LEU A 1 745 ? -26.008 0.909 -29.575 1.00 85.12 745 LEU A O 1
ATOM 6035 N N . CYS A 1 746 ? -25.263 -0.647 -30.992 1.00 85.31 746 CYS A N 1
ATOM 6036 C CA . CYS A 1 746 ? -26.574 -1.258 -31.220 1.00 85.31 746 CYS A CA 1
ATOM 6037 C C . CYS A 1 746 ? -27.120 -2.054 -30.011 1.00 85.31 746 CYS A C 1
ATOM 6039 O O . CYS A 1 746 ? -28.217 -2.604 -30.099 1.00 85.31 746 CYS A O 1
ATOM 6041 N N . LYS A 1 747 ? -26.374 -2.153 -28.898 1.00 85.50 747 LYS A N 1
ATOM 6042 C CA . LYS A 1 747 ? -26.782 -2.871 -27.675 1.00 85.50 747 LYS A CA 1
ATOM 6043 C C . LYS A 1 747 ? -26.808 -1.969 -26.436 1.00 85.50 747 LYS A C 1
ATOM 6045 O O . LYS A 1 747 ? -27.765 -2.047 -25.666 1.00 85.50 747 LYS A O 1
ATOM 6050 N N . ILE A 1 748 ? -25.809 -1.100 -26.249 1.00 87.56 748 ILE A N 1
ATOM 6051 C CA . ILE A 1 748 ? -25.725 -0.189 -25.094 1.00 87.56 748 ILE A CA 1
ATOM 6052 C C . ILE A 1 748 ? -26.298 1.184 -25.461 1.00 87.56 748 ILE A C 1
ATOM 6054 O O . ILE A 1 748 ? -25.610 2.042 -25.998 1.00 87.56 748 ILE A O 1
ATOM 6058 N N . HIS A 1 749 ? -27.567 1.404 -25.137 1.00 86.38 749 HIS A N 1
ATOM 6059 C CA . HIS A 1 749 ? -28.298 2.644 -25.435 1.00 86.38 749 HIS A CA 1
ATOM 6060 C C . HIS A 1 749 ? -28.065 3.771 -24.407 1.00 86.38 749 HIS A C 1
ATOM 6062 O O . HIS A 1 749 ? -28.480 4.902 -24.644 1.00 86.38 749 HIS A O 1
ATOM 6068 N N . MET A 1 750 ? -27.404 3.472 -23.280 1.00 88.50 750 MET A N 1
ATOM 6069 C CA . MET A 1 750 ? -27.086 4.416 -22.190 1.00 88.50 750 MET A CA 1
ATOM 6070 C C . MET A 1 750 ? -25.608 4.837 -22.149 1.00 88.50 750 MET A C 1
ATOM 6072 O O . MET A 1 750 ? -25.184 5.481 -21.195 1.00 88.50 750 MET A O 1
ATOM 6076 N N . ILE A 1 751 ? -24.828 4.469 -23.168 1.00 93.88 751 ILE A N 1
ATOM 6077 C CA . ILE A 1 751 ? -23.434 4.894 -23.289 1.00 93.88 751 ILE A CA 1
ATOM 6078 C C . ILE A 1 751 ? -23.368 6.385 -23.652 1.00 93.88 751 ILE A C 1
ATOM 6080 O O . ILE A 1 751 ? -24.111 6.852 -24.512 1.00 93.88 751 ILE A O 1
ATOM 6084 N N . GLU A 1 752 ? -22.489 7.112 -22.969 1.00 94.50 752 GLU A N 1
ATOM 6085 C CA . GLU A 1 752 ? -22.182 8.537 -23.149 1.00 94.50 752 GLU A CA 1
ATOM 6086 C C . GLU A 1 752 ? -20.873 8.698 -23.957 1.00 94.50 752 GLU A C 1
ATOM 6088 O O . GLU A 1 752 ? -20.749 9.587 -24.801 1.00 94.50 752 GLU A O 1
ATOM 6093 N N . SER A 1 753 ? -19.904 7.799 -23.732 1.00 94.69 753 SER A N 1
ATOM 6094 C CA . SER A 1 753 ? -18.579 7.781 -24.361 1.00 94.69 753 SER A CA 1
ATOM 6095 C C . SER A 1 753 ? -18.123 6.355 -24.693 1.00 94.69 753 SER A C 1
ATOM 6097 O O . SER A 1 753 ? -18.080 5.478 -23.826 1.00 94.69 753 SER A O 1
ATOM 6099 N N . LEU A 1 754 ? -17.750 6.115 -25.951 1.00 94.38 754 LEU A N 1
ATOM 6100 C CA . LEU A 1 754 ? -17.156 4.862 -26.422 1.00 94.38 754 LEU A CA 1
ATOM 6101 C C . LEU A 1 754 ? -15.777 5.134 -27.022 1.00 94.38 754 LEU A C 1
ATOM 6103 O O . LEU A 1 754 ? -15.695 5.773 -28.065 1.00 94.38 754 LEU A O 1
ATOM 6107 N N . LYS A 1 755 ? -14.708 4.594 -26.437 1.00 94.44 755 LYS A N 1
ATOM 6108 C CA . LYS A 1 755 ? -13.367 4.601 -27.028 1.00 94.44 755 LYS A CA 1
ATOM 6109 C C . LYS A 1 755 ? -12.934 3.190 -27.412 1.00 94.44 755 LYS A C 1
ATOM 6111 O O . LYS A 1 755 ? -12.978 2.281 -26.587 1.00 94.44 755 LYS A O 1
ATOM 6116 N N . VAL A 1 756 ? -12.485 3.001 -28.649 1.00 92.69 756 VAL A N 1
ATOM 6117 C CA . VAL A 1 756 ? -11.902 1.737 -29.114 1.00 92.69 756 VAL A CA 1
ATOM 6118 C C . VAL A 1 756 ? -10.568 2.010 -29.807 1.00 92.69 756 VAL A C 1
ATOM 6120 O O . VAL A 1 756 ? -10.527 2.707 -30.818 1.00 92.69 756 VAL A O 1
ATOM 6123 N N . CYS A 1 757 ? -9.482 1.472 -29.256 1.00 90.94 757 CYS A N 1
ATOM 6124 C CA . CYS A 1 757 ? -8.110 1.633 -29.743 1.00 90.94 757 CYS A CA 1
ATOM 6125 C C . CYS A 1 757 ? -7.625 0.363 -30.460 1.00 90.94 757 CYS A C 1
ATOM 6127 O O . CYS A 1 757 ? -8.090 -0.735 -30.155 1.00 90.94 757 CYS A O 1
ATOM 6129 N N . ARG A 1 758 ? -6.653 0.489 -31.369 1.00 88.44 758 ARG A N 1
ATOM 6130 C CA . ARG A 1 758 ? -5.983 -0.630 -32.051 1.00 88.44 758 ARG A CA 1
ATOM 6131 C C . ARG A 1 758 ? -4.565 -0.233 -32.475 1.00 88.44 758 ARG A C 1
ATOM 6133 O O . ARG A 1 758 ? -4.343 0.193 -33.607 1.00 88.44 758 ARG A O 1
ATOM 6140 N N . GLY A 1 759 ? -3.606 -0.354 -31.559 1.00 85.25 759 GLY A N 1
ATOM 6141 C CA . GLY A 1 759 ? -2.293 0.282 -31.714 1.00 85.25 759 GLY A CA 1
ATOM 6142 C C . GLY A 1 759 ? -2.413 1.800 -31.556 1.00 85.25 759 GLY A C 1
ATOM 6143 O O . GLY A 1 759 ? -3.059 2.258 -30.617 1.00 85.25 759 GLY A O 1
ATOM 6144 N N . GLU A 1 760 ? -1.825 2.563 -32.478 1.00 80.75 760 GLU A N 1
ATOM 6145 C CA . GLU A 1 760 ? -1.928 4.036 -32.515 1.00 80.75 760 GLU A CA 1
ATOM 6146 C C . GLU A 1 760 ? -3.304 4.518 -33.020 1.00 80.75 760 GLU A C 1
ATOM 6148 O O . GLU A 1 760 ? -3.716 5.645 -32.752 1.00 80.75 760 GLU A O 1
ATOM 6153 N N . LEU A 1 761 ? -4.061 3.628 -33.671 1.00 81.62 761 LEU A N 1
ATOM 6154 C CA . LEU A 1 761 ? -5.404 3.892 -34.178 1.00 81.62 761 LEU A CA 1
ATOM 6155 C C . LEU A 1 761 ? -6.414 4.015 -33.026 1.00 81.62 761 LEU A C 1
ATOM 6157 O O . LEU A 1 761 ? -6.460 3.148 -32.149 1.00 81.62 761 LEU A O 1
ATOM 6161 N N . SER A 1 762 ? -7.282 5.026 -33.044 1.00 86.19 762 SER A N 1
ATOM 6162 C CA . SER A 1 762 ? -8.301 5.239 -32.008 1.00 86.19 762 SER A CA 1
ATOM 6163 C C . SER A 1 762 ? -9.611 5.785 -32.587 1.00 86.19 762 SER A C 1
ATOM 6165 O O . SER A 1 762 ? -9.625 6.659 -33.448 1.00 86.19 762 SER A O 1
ATOM 6167 N N . ILE A 1 763 ? -10.736 5.232 -32.126 1.00 86.88 763 ILE A N 1
ATOM 6168 C CA . ILE A 1 763 ? -12.093 5.701 -32.422 1.00 86.88 763 ILE A CA 1
ATOM 6169 C C . ILE A 1 763 ? -12.724 6.099 -31.095 1.00 86.88 763 ILE A C 1
ATOM 6171 O O . ILE A 1 763 ? -13.040 5.230 -30.284 1.00 86.88 763 ILE A O 1
ATOM 6175 N N . SER A 1 764 ? -12.912 7.397 -30.870 1.00 87.88 764 SER A N 1
ATOM 6176 C CA . SER A 1 764 ? -13.616 7.934 -29.701 1.00 87.88 764 SER A CA 1
ATOM 6177 C C . SER A 1 764 ? -14.964 8.495 -30.150 1.00 87.88 764 SER A C 1
ATOM 6179 O O . SER A 1 764 ? -15.010 9.337 -31.035 1.00 87.88 764 SER A O 1
ATOM 6181 N N . ALA A 1 765 ? -16.072 8.025 -29.584 1.00 87.69 765 ALA A N 1
ATOM 6182 C CA . ALA A 1 765 ? -17.423 8.382 -30.001 1.00 87.69 765 ALA A CA 1
ATOM 6183 C C . ALA A 1 765 ? -18.243 8.929 -28.826 1.00 87.69 765 ALA A C 1
ATOM 6185 O O . ALA A 1 765 ? -18.471 8.229 -27.837 1.00 87.69 765 ALA A O 1
ATOM 6186 N N . GLY A 1 766 ? -18.707 10.171 -28.964 1.00 87.81 766 GLY A N 1
ATOM 6187 C CA . GLY A 1 766 ? -19.675 10.800 -28.070 1.00 87.81 766 GLY A CA 1
ATOM 6188 C C . GLY A 1 766 ? -21.095 10.418 -28.478 1.00 87.81 766 GLY A C 1
ATOM 6189 O O . GLY A 1 766 ? -21.485 10.582 -29.640 1.00 87.81 766 GLY A O 1
ATOM 6190 N N . VAL A 1 767 ? -21.862 9.892 -27.527 1.00 84.94 767 VAL A N 1
ATOM 6191 C CA . VAL A 1 767 ? -23.174 9.279 -27.763 1.00 84.94 767 VAL A CA 1
ATOM 6192 C C . VAL A 1 767 ? -24.212 9.935 -26.857 1.00 84.94 767 VAL A C 1
ATOM 6194 O O . VAL A 1 767 ? -23.967 10.146 -25.672 1.00 84.94 767 VAL A O 1
ATOM 6197 N N . SER A 1 768 ? -25.395 10.239 -27.391 1.00 84.56 768 SER A N 1
ATOM 6198 C CA . SER A 1 768 ? -26.547 10.621 -26.570 1.00 84.56 768 SER A CA 1
ATOM 6199 C C . SER A 1 768 ? -27.823 9.973 -27.097 1.00 84.56 768 SER A C 1
ATOM 6201 O O . SER A 1 768 ? -27.996 9.776 -28.299 1.00 84.56 768 SER A O 1
ATOM 6203 N N . ASN A 1 769 ? -28.722 9.586 -26.188 1.00 81.12 769 ASN A N 1
ATOM 6204 C CA . ASN A 1 769 ? -29.986 8.913 -26.523 1.00 81.12 769 ASN A CA 1
ATOM 6205 C C . ASN A 1 769 ? -29.810 7.639 -27.391 1.00 81.12 769 ASN A C 1
ATOM 6207 O O . ASN A 1 769 ? -30.683 7.298 -28.188 1.00 81.12 769 ASN A O 1
ATOM 6211 N N . GLY A 1 770 ? -28.668 6.948 -27.266 1.00 74.56 770 GLY A N 1
ATOM 6212 C CA . GLY A 1 770 ? -28.295 5.789 -28.090 1.00 74.56 770 GLY A CA 1
ATOM 6213 C C . GLY A 1 770 ? -27.809 6.116 -29.513 1.00 74.56 770 GLY A C 1
ATOM 6214 O O . GLY A 1 770 ? -27.510 5.195 -30.273 1.00 74.56 770 GLY A O 1
ATOM 6215 N N . MET A 1 771 ? -27.702 7.396 -29.880 1.00 80.62 771 MET A N 1
ATOM 6216 C CA . MET A 1 771 ? -27.219 7.861 -31.183 1.00 80.62 771 MET A CA 1
ATOM 6217 C C . MET A 1 771 ? -25.812 8.450 -31.084 1.00 80.62 771 MET A C 1
ATOM 6219 O O . MET A 1 771 ? -25.487 9.164 -30.138 1.00 80.62 771 MET A O 1
ATOM 6223 N N . ILE A 1 772 ? -24.977 8.174 -32.089 1.00 82.25 772 ILE A N 1
ATOM 6224 C CA . ILE A 1 772 ? -23.646 8.780 -32.202 1.00 82.25 772 ILE A CA 1
ATOM 6225 C C . ILE A 1 772 ? -23.815 10.239 -32.629 1.00 82.25 772 ILE A C 1
ATOM 6227 O O . ILE A 1 772 ? -24.344 10.488 -33.710 1.00 82.25 772 ILE A O 1
ATOM 6231 N N . GLU A 1 773 ? -23.340 11.183 -31.819 1.00 84.00 773 GLU A N 1
ATOM 6232 C CA . GLU A 1 773 ? -23.366 12.614 -32.151 1.00 84.00 773 GLU A CA 1
ATOM 6233 C C . GLU A 1 773 ? -21.983 13.148 -32.536 1.00 84.00 773 GLU A C 1
ATOM 6235 O O . GLU A 1 773 ? -21.881 14.044 -33.375 1.00 84.00 773 GLU A O 1
ATOM 6240 N N . ALA A 1 774 ? -20.916 12.585 -31.971 1.00 85.19 774 ALA A N 1
ATOM 6241 C CA . ALA A 1 774 ? -19.538 12.934 -32.295 1.00 85.19 774 ALA A CA 1
ATOM 6242 C C . ALA A 1 774 ? -18.692 11.675 -32.498 1.00 85.19 774 ALA A C 1
ATOM 6244 O O . ALA A 1 774 ? -18.865 10.702 -31.766 1.00 85.19 774 ALA A O 1
ATOM 6245 N N . VAL A 1 775 ? -17.761 11.709 -33.451 1.00 84.31 775 VAL A N 1
ATOM 6246 C CA . VAL A 1 775 ? -16.680 10.723 -33.578 1.00 84.31 775 VAL A CA 1
ATOM 6247 C C . VAL A 1 775 ? -15.367 11.446 -33.841 1.00 84.31 775 VAL A C 1
ATOM 6249 O O . VAL A 1 775 ? -15.258 12.214 -34.791 1.00 84.31 775 VAL A O 1
ATOM 6252 N N . ASP A 1 776 ? -14.360 11.141 -33.038 1.00 82.25 776 ASP A N 1
ATOM 6253 C CA . ASP A 1 776 ? -12.972 11.499 -33.274 1.00 82.25 776 ASP A CA 1
ATOM 6254 C C . ASP A 1 776 ? -12.216 10.231 -33.703 1.00 82.25 776 ASP A C 1
ATOM 6256 O O . ASP A 1 776 ? -12.234 9.212 -33.005 1.00 82.25 776 ASP A O 1
ATOM 6260 N N . LEU A 1 777 ? -11.598 10.287 -34.883 1.00 82.56 777 LEU A N 1
ATOM 6261 C CA . LEU A 1 777 ? -10.814 9.221 -35.499 1.00 82.56 777 LEU A CA 1
ATOM 6262 C C . LEU A 1 777 ? -9.336 9.619 -35.518 1.00 82.56 777 LEU A C 1
ATOM 6264 O O . LEU A 1 777 ? -8.953 10.592 -36.163 1.00 82.56 777 LEU A O 1
ATOM 6268 N N . GLU A 1 778 ? -8.495 8.838 -34.860 1.00 80.31 778 GLU A N 1
ATOM 6269 C CA . GLU A 1 778 ? -7.041 8.863 -35.011 1.00 80.31 778 GLU A CA 1
ATOM 6270 C C . GLU A 1 778 ? -6.682 7.645 -35.870 1.00 80.31 778 GLU A C 1
ATOM 6272 O O . GLU A 1 778 ? -6.865 6.518 -35.412 1.00 80.31 778 GLU A O 1
ATOM 6277 N N . LEU A 1 779 ? -6.297 7.837 -37.140 1.00 74.94 779 LEU A N 1
ATOM 6278 C CA . LEU A 1 779 ? -6.120 6.734 -38.096 1.00 74.94 779 LEU A CA 1
ATOM 6279 C C . LEU A 1 779 ? -4.971 6.989 -39.085 1.00 74.94 779 LEU A C 1
ATOM 6281 O O . LEU A 1 779 ? -4.917 8.045 -39.707 1.00 74.94 779 LEU A O 1
ATOM 6285 N N . ASP A 1 780 ? -4.122 5.990 -39.325 1.00 67.50 780 ASP A N 1
ATOM 6286 C CA . ASP A 1 780 ? -3.052 6.073 -40.336 1.00 67.50 780 ASP A CA 1
ATOM 6287 C C . ASP A 1 780 ? -3.535 5.714 -41.754 1.00 67.50 780 ASP A C 1
ATOM 6289 O O . ASP A 1 780 ? -3.076 6.297 -42.735 1.00 67.50 780 ASP A O 1
ATOM 6293 N N . ASP A 1 781 ? -4.504 4.796 -41.870 1.00 68.25 781 ASP A N 1
ATOM 6294 C CA . ASP A 1 781 ? -5.181 4.440 -43.126 1.00 68.25 781 ASP A CA 1
ATOM 6295 C C . ASP A 1 781 ? -6.689 4.220 -42.900 1.00 68.25 781 ASP A C 1
ATOM 6297 O O . ASP A 1 781 ? -7.113 3.541 -41.960 1.00 68.25 781 ASP A O 1
ATOM 6301 N N . LEU A 1 782 ? -7.502 4.783 -43.799 1.00 66.56 782 LEU A N 1
ATOM 6302 C CA . LEU A 1 782 ? -8.954 4.629 -43.854 1.00 66.56 782 LEU A CA 1
ATOM 6303 C C . LEU A 1 782 ? -9.336 3.723 -45.027 1.00 66.56 782 LEU A C 1
ATOM 6305 O O . LEU A 1 782 ? -9.509 4.166 -46.172 1.00 66.56 782 LEU A O 1
ATOM 6309 N N . ASN A 1 783 ? -9.550 2.443 -44.719 1.00 72.12 783 ASN A N 1
ATOM 6310 C CA . ASN A 1 783 ? -10.204 1.527 -45.647 1.00 72.12 783 ASN A CA 1
ATOM 6311 C C . ASN A 1 783 ? -11.718 1.819 -45.733 1.00 72.12 783 ASN A C 1
ATOM 6313 O O . ASN A 1 783 ? -12.348 2.327 -44.803 1.00 72.12 783 ASN A O 1
ATOM 6317 N N . SER A 1 784 ? -12.334 1.447 -46.855 1.00 69.44 784 SER A N 1
ATOM 6318 C CA . SER A 1 784 ? -13.745 1.741 -47.146 1.00 69.44 784 SER A CA 1
ATOM 6319 C C . SER A 1 784 ? -14.762 0.955 -46.304 1.00 69.44 784 SER A C 1
ATOM 6321 O O . SER A 1 784 ? -15.957 1.258 -46.347 1.00 69.44 784 SER A O 1
ATOM 6323 N N . ASN A 1 785 ? -14.332 -0.035 -45.513 1.00 70.00 785 ASN A N 1
ATOM 6324 C CA . ASN A 1 785 ? -15.216 -0.713 -44.564 1.00 70.00 785 ASN A CA 1
ATOM 6325 C C . ASN A 1 785 ? -15.332 0.059 -43.247 1.00 70.00 785 ASN A C 1
ATOM 6327 O O . ASN A 1 785 ? -16.427 0.104 -42.691 1.00 70.00 785 ASN A O 1
ATOM 6331 N N . ASP A 1 786 ? -14.269 0.729 -42.793 1.00 71.38 786 ASP A N 1
ATOM 6332 C CA . ASP A 1 786 ? -14.319 1.541 -41.572 1.00 71.38 786 ASP A CA 1
ATOM 6333 C C . ASP A 1 786 ? -15.228 2.777 -41.728 1.00 71.38 786 ASP A C 1
ATOM 6335 O O . ASP A 1 786 ? -15.987 3.122 -40.817 1.00 71.38 786 ASP A O 1
ATOM 6339 N N . LEU A 1 787 ? -15.308 3.342 -42.940 1.00 71.25 787 LEU A N 1
ATOM 6340 C CA . LEU A 1 787 ? -16.276 4.394 -43.284 1.00 71.25 787 LEU A CA 1
ATOM 6341 C C . LEU A 1 787 ? -17.745 3.987 -43.025 1.00 71.25 787 LEU A C 1
ATOM 6343 O O . LEU A 1 787 ? -18.607 4.856 -42.902 1.00 71.25 787 LEU A O 1
ATOM 6347 N N . ARG A 1 788 ? -18.068 2.686 -42.908 1.00 72.50 788 ARG A N 1
ATOM 6348 C CA . ARG A 1 788 ? -19.446 2.203 -42.690 1.00 72.50 788 ARG A CA 1
ATOM 6349 C C . ARG A 1 788 ? -20.011 2.524 -41.307 1.00 72.50 788 ARG A C 1
ATOM 6351 O O . ARG A 1 788 ? -21.230 2.604 -41.195 1.00 72.50 788 ARG A O 1
ATOM 6358 N N . ILE A 1 789 ? -19.181 2.735 -40.277 1.00 68.81 789 ILE A N 1
ATOM 6359 C CA . ILE A 1 789 ? -19.683 3.202 -38.967 1.00 68.81 789 ILE A CA 1
ATOM 6360 C C . ILE A 1 789 ? -20.280 4.605 -39.067 1.00 68.81 789 ILE A C 1
ATOM 6362 O O . ILE A 1 789 ? -21.239 4.935 -38.372 1.00 68.81 789 ILE A O 1
ATOM 6366 N N . ILE A 1 790 ? -19.673 5.410 -39.938 1.00 68.31 790 ILE A N 1
ATOM 6367 C CA . ILE A 1 790 ? -19.861 6.852 -40.041 1.00 68.31 790 ILE A CA 1
ATOM 6368 C C . ILE A 1 790 ? -21.189 7.155 -40.756 1.00 68.31 790 ILE A C 1
ATOM 6370 O O . ILE A 1 790 ? -21.798 8.189 -40.512 1.00 68.31 790 ILE A O 1
ATOM 6374 N N . LYS A 1 791 ? -21.700 6.205 -41.555 1.00 66.62 791 LYS A N 1
ATOM 6375 C CA . LYS A 1 791 ? -22.984 6.255 -42.281 1.00 66.62 791 LYS A CA 1
ATOM 6376 C C . LYS A 1 791 ? -24.214 6.099 -41.365 1.00 66.62 791 LYS A C 1
ATOM 6378 O O . LYS A 1 791 ? -25.046 5.219 -41.582 1.00 66.62 791 LYS A O 1
ATOM 6383 N N . LYS A 1 792 ? -24.312 6.921 -40.317 1.00 66.94 792 LYS A N 1
ATOM 6384 C CA . LYS A 1 792 ? -25.491 7.050 -39.446 1.00 66.94 792 LYS A CA 1
ATOM 6385 C C . LYS A 1 792 ? -25.990 8.492 -39.461 1.00 66.94 792 LYS A C 1
ATOM 6387 O O . LYS A 1 792 ? -25.206 9.421 -39.277 1.00 66.94 792 LYS A O 1
ATOM 6392 N N . ASP A 1 793 ? -27.304 8.665 -39.579 1.00 68.81 793 ASP A N 1
ATOM 6393 C CA . ASP A 1 793 ? -27.996 9.941 -39.846 1.00 68.81 793 ASP A CA 1
ATOM 6394 C C . ASP A 1 793 ? -27.929 10.998 -38.718 1.00 68.81 793 ASP A C 1
ATOM 6396 O O . ASP A 1 793 ? -28.664 11.984 -38.731 1.00 68.81 793 ASP A O 1
ATOM 6400 N N . HIS A 1 794 ? -27.075 10.799 -37.712 1.00 75.88 794 HIS A N 1
ATOM 6401 C CA . HIS A 1 794 ? -27.023 11.601 -36.485 1.00 75.88 794 HIS A CA 1
ATOM 6402 C C . HIS A 1 794 ? -25.630 12.141 -36.144 1.00 75.88 794 HIS A C 1
ATOM 6404 O O . HIS A 1 794 ? -25.502 12.909 -35.190 1.00 75.88 794 HIS A O 1
ATOM 6410 N N . LEU A 1 795 ? -24.603 11.801 -36.931 1.00 81.81 795 LEU A N 1
ATOM 6411 C CA . LEU A 1 795 ? -23.249 12.295 -36.711 1.00 81.81 795 LEU A CA 1
ATOM 6412 C C . LEU A 1 795 ? -23.178 13.809 -36.967 1.00 81.81 795 LEU A C 1
ATOM 6414 O O . LEU A 1 795 ? -23.291 14.251 -38.107 1.00 81.81 795 LEU A O 1
ATOM 6418 N N . LYS A 1 796 ? -22.967 14.596 -35.907 1.00 83.62 796 LYS A N 1
ATOM 6419 C CA . LYS A 1 796 ? -22.866 16.066 -35.943 1.00 83.62 796 LYS A CA 1
ATOM 6420 C C . LYS A 1 796 ? -21.423 16.557 -35.999 1.00 83.62 796 LYS A C 1
ATOM 6422 O O . LYS A 1 796 ? -21.186 17.633 -36.546 1.00 83.62 796 LYS A O 1
ATOM 6427 N N . ARG A 1 797 ? -20.476 15.801 -35.438 1.00 84.62 797 ARG A N 1
ATOM 6428 C CA . ARG A 1 797 ? -19.041 16.118 -35.407 1.00 84.62 797 ARG A CA 1
ATOM 6429 C C . ARG A 1 797 ? -18.223 14.925 -35.886 1.00 84.62 797 ARG A C 1
ATOM 6431 O O . ARG A 1 797 ? -18.408 13.826 -35.370 1.00 84.62 797 ARG A O 1
ATOM 6438 N N . LEU A 1 798 ? -17.292 15.170 -36.801 1.00 85.38 798 LEU A N 1
ATOM 6439 C CA . LEU A 1 798 ? -16.267 14.218 -37.203 1.00 85.38 798 LEU A CA 1
ATOM 6440 C C . LEU A 1 798 ? -14.895 14.887 -37.150 1.00 85.38 798 LEU A C 1
ATOM 6442 O O . LEU A 1 798 ? -14.673 15.897 -37.819 1.00 85.38 798 LEU A O 1
ATOM 6446 N N . THR A 1 799 ? -13.973 14.289 -36.410 1.00 83.44 799 THR A N 1
ATOM 6447 C CA . THR A 1 799 ? -12.558 14.667 -36.422 1.00 83.44 799 THR A CA 1
ATOM 6448 C C . THR A 1 799 ? -11.756 13.528 -37.040 1.00 83.44 799 THR A C 1
ATOM 6450 O O . THR A 1 799 ? -11.998 12.373 -36.699 1.00 83.44 799 THR A O 1
ATOM 6453 N N . ILE A 1 800 ? -10.819 13.822 -37.944 1.00 83.69 800 ILE A N 1
ATOM 6454 C CA . ILE A 1 800 ? -9.889 12.834 -38.510 1.00 83.69 800 ILE A CA 1
ATOM 6455 C C . ILE A 1 800 ? -8.460 13.353 -38.360 1.00 83.69 800 ILE A C 1
ATOM 6457 O O . ILE A 1 800 ? -8.117 14.421 -38.876 1.00 83.69 800 ILE A O 1
ATOM 6461 N N . PHE A 1 801 ? -7.629 12.574 -37.674 1.00 81.00 801 PHE A N 1
ATOM 6462 C CA . PHE A 1 801 ? -6.203 12.821 -37.516 1.00 81.00 801 PHE A CA 1
ATOM 6463 C C . PHE A 1 801 ? -5.364 11.813 -38.310 1.00 81.00 801 PHE A C 1
ATOM 6465 O O . PHE A 1 801 ? -5.726 10.642 -38.401 1.00 81.00 801 PHE A O 1
ATOM 6472 N N . HIS A 1 802 ? -4.215 12.278 -38.807 1.00 73.62 802 HIS A N 1
ATOM 6473 C CA . HIS A 1 802 ? -3.134 11.522 -39.469 1.00 73.62 802 HIS A CA 1
ATOM 6474 C C . HIS A 1 802 ? -3.421 10.932 -40.857 1.00 73.62 802 HIS A C 1
ATOM 6476 O O . HIS A 1 802 ? -2.485 10.848 -41.652 1.00 73.62 802 HIS A O 1
ATOM 6482 N N . THR A 1 803 ? -4.662 10.587 -41.209 1.00 66.62 803 THR A N 1
ATOM 6483 C CA . THR A 1 803 ? -4.924 9.963 -42.517 1.00 66.62 803 THR A CA 1
ATOM 6484 C C . THR A 1 803 ? -4.846 10.970 -43.676 1.00 66.62 803 THR A C 1
ATOM 6486 O O . THR A 1 803 ? -5.609 11.943 -43.681 1.00 66.62 803 THR A O 1
ATOM 6489 N N . PRO A 1 804 ? -4.053 10.719 -44.737 1.00 70.06 804 PRO A N 1
ATOM 6490 C CA . PRO A 1 804 ? -4.219 11.401 -46.017 1.00 70.06 804 PRO A CA 1
ATOM 6491 C C . PRO A 1 804 ? -5.484 10.871 -46.716 1.00 70.06 804 PRO A C 1
ATOM 6493 O O . PRO A 1 804 ? -5.448 9.898 -47.467 1.00 70.06 804 PRO A O 1
ATOM 6496 N N . LEU A 1 805 ? -6.634 11.486 -46.433 1.00 75.38 805 LEU A N 1
ATOM 6497 C CA . LEU A 1 805 ? -7.923 11.028 -46.953 1.00 75.38 805 LEU A CA 1
ATOM 6498 C C . LEU A 1 805 ? -8.123 11.435 -48.423 1.00 75.38 805 LEU A C 1
ATOM 6500 O O . LEU A 1 805 ? -8.215 12.618 -48.747 1.00 75.38 805 LEU A O 1
ATOM 6504 N N . GLU A 1 806 ? -8.236 10.444 -49.309 1.00 82.62 806 GLU A N 1
ATOM 6505 C CA . GLU A 1 806 ? -8.535 10.647 -50.732 1.00 82.62 806 GLU A CA 1
ATOM 6506 C C . GLU A 1 806 ? -9.866 11.394 -50.924 1.00 82.62 806 GLU A C 1
ATOM 6508 O O . GLU A 1 806 ? -10.862 11.098 -50.256 1.00 82.62 806 GLU A O 1
ATOM 6513 N N . ALA A 1 807 ? -9.902 12.338 -51.871 1.00 78.75 807 ALA A N 1
ATOM 6514 C CA . ALA A 1 807 ? -11.055 13.215 -52.089 1.00 78.75 807 ALA A CA 1
ATOM 6515 C C . ALA A 1 807 ? -12.358 12.439 -52.357 1.00 78.75 807 ALA A C 1
ATOM 6517 O O . ALA A 1 807 ? -13.407 12.814 -51.836 1.00 78.75 807 ALA A O 1
ATOM 6518 N N . ASP A 1 808 ? -12.292 11.317 -53.082 1.00 80.94 808 ASP A N 1
ATOM 6519 C CA . ASP A 1 808 ? -13.449 10.453 -53.339 1.00 80.94 808 ASP A CA 1
ATOM 6520 C C . ASP A 1 808 ? -13.978 9.769 -52.070 1.00 80.94 808 ASP A C 1
ATOM 6522 O O . ASP A 1 808 ? -15.194 9.718 -51.869 1.00 80.94 808 ASP A O 1
ATOM 6526 N N . LYS A 1 809 ? -13.090 9.305 -51.174 1.00 82.19 809 LYS A N 1
ATOM 6527 C CA . LYS A 1 809 ? -13.470 8.727 -49.871 1.00 82.19 809 LYS A CA 1
ATOM 6528 C C . LYS A 1 809 ? -14.128 9.779 -48.979 1.00 82.19 809 LYS A C 1
ATOM 6530 O O . LYS A 1 809 ? -15.150 9.494 -48.354 1.00 82.19 809 LYS A O 1
ATOM 6535 N N . LEU A 1 810 ? -13.589 11.003 -48.953 1.00 83.56 810 LEU A N 1
ATOM 6536 C CA . LEU A 1 810 ? -14.202 12.125 -48.240 1.00 83.56 810 LEU A CA 1
ATOM 6537 C C . LEU A 1 810 ? -15.567 12.489 -48.845 1.00 83.56 810 LEU A C 1
ATOM 6539 O O . LEU A 1 810 ? -16.545 12.626 -48.116 1.00 83.56 810 LEU A O 1
ATOM 6543 N N . ALA A 1 811 ? -15.677 12.576 -50.171 1.00 82.38 811 ALA A N 1
ATOM 6544 C CA . ALA A 1 811 ? -16.934 12.875 -50.848 1.00 82.38 811 ALA A CA 1
ATOM 6545 C C . ALA A 1 811 ? -17.982 11.760 -50.675 1.00 82.38 811 ALA A C 1
ATOM 6547 O O . ALA A 1 811 ? -19.178 12.048 -50.628 1.00 82.38 811 ALA A O 1
ATOM 6548 N N . GLU A 1 812 ? -17.589 10.484 -50.595 1.00 83.06 812 GLU A N 1
ATOM 6549 C CA . GLU A 1 812 ? -18.496 9.387 -50.226 1.00 83.06 812 GLU A CA 1
ATOM 6550 C C . GLU A 1 812 ? -18.962 9.519 -48.769 1.00 83.06 812 GLU A C 1
ATOM 6552 O O . GLU A 1 812 ? -20.161 9.425 -48.506 1.00 83.06 812 GLU A O 1
ATOM 6557 N N . LEU A 1 813 ? -18.039 9.788 -47.839 1.00 82.75 813 LEU A N 1
ATOM 6558 C CA . LEU A 1 813 ? -18.340 9.992 -46.422 1.00 82.75 813 LEU A CA 1
ATOM 6559 C C . LEU A 1 813 ? -19.344 11.132 -46.220 1.00 82.75 813 LEU A C 1
ATOM 6561 O O . LEU A 1 813 ? -20.382 10.909 -45.604 1.00 82.75 813 LEU A O 1
ATOM 6565 N N . LEU A 1 814 ? -19.091 12.305 -46.810 1.00 83.94 814 LEU A N 1
ATOM 6566 C CA . LEU A 1 814 ? -19.960 13.481 -46.693 1.00 83.94 814 LEU A CA 1
ATOM 6567 C C . LEU A 1 814 ? -21.365 13.217 -47.249 1.00 83.94 814 LEU A C 1
ATOM 6569 O O . LEU A 1 814 ? -22.359 13.574 -46.616 1.00 83.94 814 LEU A O 1
ATOM 6573 N N . ARG A 1 815 ? -21.467 12.511 -48.386 1.00 83.62 815 ARG A N 1
ATOM 6574 C CA . ARG A 1 815 ? -22.753 12.059 -48.953 1.00 83.62 815 ARG A CA 1
ATOM 6575 C C . ARG A 1 815 ? -23.513 11.086 -48.043 1.00 83.62 815 ARG A C 1
ATOM 6577 O O . ARG A 1 815 ? -24.721 10.947 -48.201 1.00 83.62 815 ARG A O 1
ATOM 6584 N N . CYS A 1 816 ? -22.835 10.433 -47.100 1.00 79.38 816 CYS A N 1
ATOM 6585 C CA . CYS A 1 816 ? -23.434 9.515 -46.131 1.00 79.38 816 CYS A CA 1
ATOM 6586 C C . CYS A 1 816 ? -23.657 10.138 -44.739 1.00 79.38 816 CYS A C 1
ATOM 6588 O O . CYS A 1 816 ? -24.134 9.438 -43.846 1.00 79.38 816 CYS A O 1
ATOM 6590 N N . THR A 1 817 ? -23.326 11.420 -44.539 1.00 83.12 817 THR A N 1
ATOM 6591 C CA . THR A 1 817 ? -23.477 12.136 -43.258 1.00 83.12 817 THR A CA 1
ATOM 6592 C C . THR A 1 817 ? -24.159 13.502 -43.442 1.00 83.12 817 THR A C 1
ATOM 6594 O O . THR A 1 817 ? -23.545 14.539 -43.180 1.00 83.12 817 THR A O 1
ATOM 6597 N N . PRO A 1 818 ? -25.436 13.555 -43.870 1.00 81.25 818 PRO A N 1
ATOM 6598 C CA . PRO A 1 818 ? -26.124 14.815 -44.188 1.00 81.25 818 PRO A CA 1
ATOM 6599 C C . PRO A 1 818 ? -26.371 15.742 -42.980 1.00 81.25 818 PRO A C 1
ATOM 6601 O O . PRO A 1 818 ? -26.801 16.877 -43.163 1.00 81.25 818 PRO A O 1
ATOM 6604 N N . VAL A 1 819 ? -26.109 15.276 -41.752 1.00 83.81 819 VAL A N 1
ATOM 6605 C CA . VAL A 1 819 ? -26.283 16.026 -40.490 1.00 83.81 819 VAL A CA 1
ATOM 6606 C C . VAL A 1 819 ? -24.934 16.497 -39.902 1.00 83.81 819 VAL A C 1
ATOM 6608 O O . VAL A 1 819 ? -24.889 17.097 -38.827 1.00 83.81 819 VAL A O 1
ATOM 6611 N N . LEU A 1 820 ? -23.822 16.286 -40.620 1.00 85.94 820 LEU A N 1
ATOM 6612 C CA . LEU A 1 820 ? -22.479 16.649 -40.168 1.00 85.94 820 LEU A CA 1
ATOM 6613 C C . LEU A 1 820 ? -22.291 18.174 -40.104 1.00 85.94 820 LEU A C 1
ATOM 6615 O O . LEU A 1 820 ? -22.057 18.841 -41.103 1.00 85.94 820 LEU A O 1
ATOM 6619 N N . SER A 1 821 ? -22.374 18.735 -38.900 1.00 84.38 821 SER A N 1
ATOM 6620 C CA . SER A 1 821 ? -22.213 20.175 -38.655 1.00 84.38 821 SER A CA 1
ATOM 6621 C C . SER A 1 821 ? -20.754 20.631 -38.549 1.00 84.38 821 SER A C 1
ATOM 6623 O O . SER A 1 821 ? -20.461 21.803 -38.769 1.00 84.38 821 SER A O 1
ATOM 6625 N N . HIS A 1 822 ? -19.835 19.721 -38.213 1.00 83.88 822 HIS A N 1
ATOM 6626 C CA . HIS A 1 822 ? -18.430 20.034 -37.969 1.00 83.88 822 HIS A CA 1
ATOM 6627 C C . HIS A 1 822 ? -17.530 18.912 -38.490 1.00 83.88 822 HIS A C 1
ATOM 6629 O O . HIS A 1 822 ? -17.626 17.777 -38.017 1.00 83.88 822 HIS A O 1
ATOM 6635 N N . LEU A 1 823 ? -16.651 19.241 -39.437 1.00 87.50 823 LEU A N 1
ATOM 6636 C CA . LEU A 1 823 ? -15.574 18.375 -39.904 1.00 87.50 823 LEU A CA 1
ATOM 6637 C C . LEU A 1 823 ? -14.236 19.035 -39.562 1.00 87.50 823 LEU A C 1
ATOM 6639 O O . LEU A 1 823 ? -13.986 20.171 -39.961 1.00 87.50 823 LEU A O 1
ATOM 6643 N N . GLN A 1 824 ? -13.369 18.311 -38.861 1.00 85.19 824 GLN A N 1
ATOM 6644 C CA . GLN A 1 824 ? -12.012 18.750 -38.555 1.00 85.19 824 GLN A CA 1
ATOM 6645 C C . GLN A 1 824 ? -11.014 17.722 -39.097 1.00 85.19 824 GLN A C 1
ATOM 6647 O O . GLN A 1 824 ? -11.045 16.556 -38.711 1.00 85.19 824 GLN A O 1
ATOM 6652 N N . LEU A 1 825 ? -10.119 18.160 -39.983 1.00 85.56 825 LEU A N 1
ATOM 6653 C CA . LEU A 1 825 ? -9.030 17.347 -40.533 1.00 85.56 825 LEU A CA 1
ATOM 6654 C C . LEU A 1 825 ? -7.689 17.905 -40.035 1.00 85.56 825 LEU A C 1
ATOM 6656 O O . LEU A 1 825 ? -7.502 19.125 -40.016 1.00 85.56 825 LEU A O 1
ATOM 6660 N N . GLY A 1 826 ? -6.744 17.047 -39.641 1.00 78.06 826 GLY A N 1
ATOM 6661 C CA . GLY A 1 826 ? -5.434 17.520 -39.184 1.00 78.06 826 GLY A CA 1
ATOM 6662 C C . GLY A 1 826 ? -4.358 16.452 -38.991 1.00 78.06 826 GLY A C 1
ATOM 6663 O O . GLY A 1 826 ? -4.609 15.252 -39.040 1.00 78.06 826 GLY A O 1
ATOM 6664 N N . TYR A 1 827 ? -3.138 16.911 -38.719 1.00 73.31 827 TYR A N 1
ATOM 6665 C CA . TYR A 1 827 ? -2.008 16.077 -38.307 1.00 73.31 827 TYR A CA 1
ATOM 6666 C C . TYR A 1 827 ? -1.603 16.468 -36.887 1.00 73.31 827 TYR A C 1
ATOM 6668 O O . TYR A 1 827 ? -1.372 17.644 -36.613 1.00 73.31 827 TYR A O 1
ATOM 6676 N N . LYS A 1 828 ? -1.502 15.492 -35.981 1.00 63.50 828 LYS A N 1
ATOM 6677 C CA . LYS A 1 828 ? -1.178 15.706 -34.560 1.00 63.50 828 LYS A CA 1
ATOM 6678 C C . LYS A 1 828 ? 0.342 15.737 -34.306 1.00 63.50 828 LYS A C 1
ATOM 6680 O O . LYS A 1 828 ? 0.819 15.201 -33.310 1.00 63.50 828 LYS A O 1
ATOM 6685 N N . ASP A 1 829 ? 1.123 16.325 -35.218 1.00 60.50 829 ASP A N 1
ATOM 6686 C CA . ASP A 1 829 ? 2.559 16.550 -34.989 1.00 60.50 829 ASP A CA 1
ATOM 6687 C C . ASP A 1 829 ? 2.741 17.773 -34.082 1.00 60.50 829 ASP A C 1
ATOM 6689 O O . ASP A 1 829 ? 2.907 18.906 -34.534 1.00 60.50 829 ASP A O 1
ATOM 6693 N N . GLU A 1 830 ? 2.719 17.525 -32.773 1.00 51.84 830 GLU A N 1
ATOM 6694 C CA . GLU A 1 830 ? 2.913 18.539 -31.731 1.00 51.84 830 GLU A CA 1
ATOM 6695 C C . GLU A 1 830 ? 4.300 19.218 -31.761 1.00 51.84 830 GLU A C 1
ATOM 6697 O O . GLU A 1 830 ? 4.555 20.096 -30.935 1.00 51.84 830 GLU A O 1
ATOM 6702 N N . ARG A 1 831 ? 5.240 18.800 -32.629 1.00 49.41 831 ARG A N 1
ATOM 6703 C CA . ARG A 1 831 ? 6.670 19.107 -32.451 1.00 49.41 831 ARG A CA 1
ATOM 6704 C C . ARG A 1 831 ? 7.371 19.805 -33.609 1.00 49.41 831 ARG A C 1
ATOM 6706 O O . ARG A 1 831 ? 8.440 20.359 -33.341 1.00 49.41 831 ARG A O 1
ATOM 6713 N N . ARG A 1 832 ? 6.866 19.798 -34.857 1.00 43.09 832 ARG A N 1
ATOM 6714 C CA . ARG A 1 832 ? 7.619 20.418 -35.980 1.00 43.09 832 ARG A CA 1
ATOM 6715 C C . ARG A 1 832 ? 6.905 21.331 -36.972 1.00 43.09 832 ARG A C 1
ATOM 6717 O O . ARG A 1 832 ? 7.611 22.155 -37.548 1.00 43.09 832 ARG A O 1
ATOM 6724 N N . PHE A 1 833 ? 5.584 21.290 -37.150 1.00 44.81 833 PHE A N 1
ATOM 6725 C CA . PHE A 1 833 ? 4.913 22.259 -38.031 1.00 44.81 833 PHE A CA 1
ATOM 6726 C C . PHE A 1 833 ? 3.614 22.807 -37.448 1.00 44.81 833 PHE A C 1
ATOM 6728 O O . PHE A 1 833 ? 2.636 22.088 -37.278 1.00 44.81 833 PHE A O 1
ATOM 6735 N N . SER A 1 834 ? 3.568 24.130 -37.264 1.00 40.19 834 SER A N 1
ATOM 6736 C CA . SER A 1 834 ? 2.342 24.887 -36.995 1.00 40.19 834 SER A CA 1
ATOM 6737 C C . SER A 1 834 ? 1.498 25.048 -38.271 1.00 40.19 834 SER A C 1
ATOM 6739 O O . SER A 1 834 ? 1.183 26.167 -38.683 1.00 40.19 834 SER A O 1
ATOM 6741 N N . ALA A 1 835 ? 1.180 23.935 -38.937 1.00 44.69 835 ALA A N 1
ATOM 6742 C CA . ALA A 1 835 ? 0.201 23.924 -40.016 1.00 44.69 835 ALA A CA 1
ATOM 6743 C C . ALA A 1 835 ? -1.178 24.262 -39.420 1.00 44.69 835 ALA A C 1
ATOM 6745 O O . ALA A 1 835 ? -1.558 23.667 -38.407 1.00 44.69 835 ALA A O 1
ATOM 6746 N N . PRO A 1 836 ? -1.930 25.221 -39.988 1.00 48.09 836 PRO A N 1
ATOM 6747 C CA . PRO A 1 836 ? -3.230 25.584 -39.447 1.00 48.09 836 PRO A CA 1
ATOM 6748 C C . PRO A 1 836 ? -4.191 24.399 -39.561 1.00 48.09 836 PRO A C 1
ATOM 6750 O O . PRO A 1 836 ? -4.343 23.813 -40.633 1.00 48.09 836 PRO A O 1
ATOM 6753 N N . ILE A 1 837 ? -4.868 24.072 -38.458 1.00 51.78 837 ILE A N 1
ATOM 6754 C CA . ILE A 1 837 ? -5.986 23.127 -38.473 1.00 51.78 837 ILE A CA 1
ATOM 6755 C C . ILE A 1 837 ? -7.063 23.720 -39.384 1.00 51.78 837 ILE A C 1
ATOM 6757 O O . ILE A 1 837 ? -7.646 24.760 -39.070 1.00 51.78 837 ILE A O 1
ATOM 6761 N N . LEU A 1 838 ? -7.327 23.059 -40.510 1.00 54.03 838 LEU A N 1
ATOM 6762 C CA . LEU A 1 838 ? -8.386 23.440 -41.440 1.00 54.03 838 LEU A CA 1
ATOM 6763 C C . LEU A 1 838 ? -9.741 22.988 -40.880 1.00 54.03 838 LEU A C 1
ATOM 6765 O O . LEU A 1 838 ? -10.323 21.991 -41.303 1.00 54.03 838 LEU A O 1
ATOM 6769 N N . GLY A 1 839 ? -10.235 23.746 -39.901 1.00 51.75 839 GLY A N 1
ATOM 6770 C CA . GLY A 1 839 ? -11.639 23.730 -39.502 1.00 51.75 839 GLY A CA 1
ATOM 6771 C C . GLY A 1 839 ? -12.469 24.431 -40.572 1.00 51.75 839 GLY A C 1
ATOM 6772 O O . GLY A 1 839 ? -12.627 25.648 -40.528 1.00 51.75 839 GLY A O 1
ATOM 6773 N N . ILE A 1 840 ? -12.950 23.669 -41.554 1.00 57.94 840 ILE A N 1
ATOM 6774 C CA . ILE A 1 840 ? -13.773 24.175 -42.657 1.00 57.94 840 ILE A CA 1
ATOM 6775 C C . ILE A 1 840 ? -15.242 23.915 -42.308 1.00 57.94 840 ILE A C 1
ATOM 6777 O O . ILE A 1 840 ? -15.625 22.771 -42.053 1.00 57.94 840 ILE A O 1
ATOM 6781 N N . GLU A 1 841 ? -16.086 24.949 -42.311 1.00 58.31 841 GLU A N 1
ATOM 6782 C CA . GLU A 1 841 ? -17.529 24.737 -42.171 1.00 58.31 841 GLU A CA 1
ATOM 6783 C C . GLU A 1 841 ? -18.075 23.985 -43.391 1.00 58.31 841 GLU A C 1
ATOM 6785 O O . GLU A 1 841 ? -17.733 24.285 -44.538 1.00 58.31 841 GLU A O 1
ATOM 6790 N N . LEU A 1 842 ? -18.952 22.999 -43.161 1.00 56.50 842 LEU A N 1
ATOM 6791 C CA . LEU A 1 842 ? -19.336 22.041 -44.205 1.00 56.50 842 LEU A CA 1
ATOM 6792 C C . LEU A 1 842 ? -19.960 22.701 -45.447 1.00 56.50 842 LEU A C 1
ATOM 6794 O O . LEU A 1 842 ? -19.855 22.173 -46.555 1.00 56.50 842 LEU A O 1
ATOM 6798 N N . GLN A 1 843 ? -20.586 23.869 -45.271 1.00 59.91 843 GLN A N 1
ATOM 6799 C CA . GLN A 1 843 ? -21.190 24.630 -46.362 1.00 59.91 843 GLN A CA 1
ATOM 6800 C C . GLN A 1 843 ? -20.172 25.100 -47.407 1.00 59.91 843 GLN A C 1
ATOM 6802 O O . GLN A 1 843 ? -20.551 25.259 -48.564 1.00 59.91 843 GLN A O 1
ATOM 6807 N N . ASP A 1 844 ? -18.902 25.302 -47.048 1.00 62.12 844 ASP A N 1
ATOM 6808 C CA . ASP A 1 844 ? -17.876 25.727 -48.005 1.00 62.12 844 ASP A CA 1
ATOM 6809 C C . ASP A 1 844 ? -17.314 24.546 -48.807 1.00 62.12 844 ASP A C 1
ATOM 6811 O O . ASP A 1 844 ? -17.160 24.657 -50.023 1.00 62.12 844 ASP A O 1
ATOM 6815 N N . ILE A 1 845 ? -17.155 23.367 -48.191 1.00 62.88 845 ILE A N 1
ATOM 6816 C CA . ILE A 1 845 ? -16.806 22.132 -48.922 1.00 62.88 845 ILE A CA 1
ATOM 6817 C C . ILE A 1 845 ? -17.919 21.755 -49.915 1.00 62.88 845 ILE A C 1
ATOM 6819 O O . ILE A 1 845 ? -17.638 21.364 -51.050 1.00 62.88 845 ILE A O 1
ATOM 6823 N N . ILE A 1 846 ? -19.190 21.917 -49.528 1.00 59.66 846 ILE A N 1
ATOM 6824 C CA . ILE A 1 846 ? -20.339 21.644 -50.407 1.00 59.66 846 ILE A CA 1
ATOM 6825 C C . ILE A 1 846 ? -20.361 22.595 -51.618 1.00 59.66 846 ILE A C 1
ATOM 6827 O O . ILE A 1 846 ? -20.634 22.146 -52.730 1.00 59.66 846 ILE A O 1
ATOM 6831 N N . LYS A 1 847 ? -19.998 23.877 -51.453 1.00 59.53 847 LYS A N 1
ATOM 6832 C CA . LYS A 1 847 ? -19.846 24.819 -52.584 1.00 59.53 847 LYS A CA 1
ATOM 6833 C C . LYS A 1 847 ? -18.737 24.390 -53.552 1.00 59.53 847 LYS A C 1
ATOM 6835 O O . LYS A 1 847 ? -18.883 24.590 -54.751 1.00 59.53 847 LYS A O 1
ATOM 6840 N N . MET A 1 848 ? -17.655 23.789 -53.050 1.00 53.12 848 MET A N 1
ATOM 6841 C CA . MET A 1 848 ? -16.515 23.332 -53.861 1.00 53.12 848 MET A CA 1
ATOM 6842 C C . MET A 1 848 ? -16.727 21.968 -54.543 1.00 53.12 848 MET A C 1
ATOM 6844 O O . MET A 1 848 ? -15.932 21.594 -55.399 1.00 53.12 848 MET A O 1
ATOM 6848 N N . THR A 1 849 ? -17.769 21.215 -54.175 1.00 50.53 849 THR A N 1
ATOM 6849 C CA . THR A 1 849 ? -18.029 19.847 -54.678 1.00 50.53 849 THR A CA 1
ATOM 6850 C C . THR A 1 849 ? -19.284 19.735 -55.553 1.00 50.53 849 THR A C 1
ATOM 6852 O O . THR A 1 849 ? -19.705 18.632 -55.906 1.00 50.53 849 THR A O 1
ATOM 6855 N N . ALA A 1 850 ? -19.868 20.868 -55.958 1.00 49.34 850 ALA A N 1
ATOM 6856 C CA . ALA A 1 850 ? -20.908 20.904 -56.980 1.00 49.34 850 ALA A CA 1
ATOM 6857 C C . ALA A 1 850 ? -20.343 20.475 -58.358 1.00 49.34 850 ALA A C 1
ATOM 6859 O O . ALA A 1 850 ? -19.241 20.888 -58.726 1.00 49.34 850 ALA A O 1
ATOM 6860 N N . PRO A 1 851 ? -21.079 19.682 -59.162 1.00 48.22 851 PRO A N 1
ATOM 6861 C CA . PRO A 1 851 ? -20.552 19.079 -60.393 1.00 48.22 851 PRO A CA 1
ATOM 6862 C C . PRO A 1 851 ? -20.303 20.066 -61.550 1.00 48.22 851 PRO A C 1
ATOM 6864 O O . PRO A 1 851 ? -19.820 19.651 -62.598 1.00 48.22 851 PRO A O 1
ATOM 6867 N N . GLU A 1 852 ? -20.619 21.353 -61.384 1.00 47.84 852 GLU A N 1
ATOM 6868 C CA . GLU A 1 852 ? -20.411 22.395 -62.401 1.00 47.84 852 GLU A CA 1
ATOM 6869 C C . GLU A 1 852 ? -19.029 23.079 -62.306 1.00 47.84 852 GLU A C 1
ATOM 6871 O O . GLU A 1 852 ? -18.695 23.891 -63.166 1.00 47.84 852 GLU A O 1
ATOM 6876 N N . THR A 1 853 ? -18.207 22.754 -61.295 1.00 43.22 853 THR A N 1
ATOM 6877 C CA . THR A 1 853 ? -16.899 23.401 -61.044 1.00 43.22 853 THR A CA 1
ATOM 6878 C C . THR A 1 853 ? -15.730 22.418 -60.881 1.00 43.22 853 THR A C 1
ATOM 6880 O O . THR A 1 853 ? -14.816 22.663 -60.096 1.00 43.22 853 THR A O 1
ATOM 6883 N N . LEU A 1 854 ? -15.741 21.302 -61.619 1.00 37.62 854 LEU A N 1
ATOM 6884 C CA . LEU A 1 854 ? -14.597 20.386 -61.746 1.00 37.62 854 LEU A CA 1
ATOM 6885 C C . LEU A 1 854 ? -13.978 20.486 -63.150 1.00 37.62 854 LEU A C 1
ATOM 6887 O O . LEU A 1 854 ? -14.353 19.747 -64.061 1.00 37.62 854 LEU A O 1
ATOM 6891 N N . SER A 1 855 ? -13.027 21.414 -63.297 1.00 34.38 855 SER A N 1
ATOM 6892 C CA . SER A 1 855 ? -12.177 21.616 -64.483 1.00 34.38 855 SER A CA 1
ATOM 6893 C C . SER A 1 855 ? -10.786 22.101 -64.085 1.00 34.38 855 SER A C 1
ATOM 6895 O O . SER A 1 855 ? -10.750 23.160 -63.414 1.00 34.38 855 SER A O 1
#

Organism: NCBI:txid1440133

Solvent-accessible surface area (backbone atoms only — not comparable to full-atom values): 49608 Å² total; per-residue (Å²): 135,81,88,70,78,92,66,70,62,63,45,40,34,27,34,78,89,79,66,51,72,49,76,45,66,38,45,69,38,91,91,76,70,44,57,23,36,52,45,70,59,50,35,72,77,35,79,56,51,74,49,40,27,53,84,97,40,78,57,64,66,41,61,47,98,85,73,45,74,41,80,78,54,26,29,77,63,58,92,90,50,68,32,37,42,42,61,65,79,78,78,82,70,83,80,78,87,77,86,91,82,91,84,87,80,81,90,78,89,82,80,91,88,80,88,85,82,84,90,89,87,82,93,80,86,87,82,82,91,87,90,86,89,92,87,89,82,91,79,92,87,89,87,83,92,82,86,90,85,95,87,94,85,91,94,92,93,94,92,91,95,91,93,96,95,94,93,94,94,94,94,94,90,94,76,92,64,66,64,71,43,61,64,53,45,62,59,46,50,59,55,47,56,63,46,55,55,57,52,53,55,55,57,52,52,56,53,53,56,52,49,56,55,53,48,57,54,50,55,56,51,49,57,54,50,53,54,51,52,55,55,52,53,55,50,52,52,52,50,54,54,49,49,57,51,50,55,52,50,54,51,51,51,54,52,52,50,53,50,50,52,52,50,50,53,52,48,50,54,48,51,51,52,49,49,53,50,50,50,49,53,50,48,55,51,49,52,52,48,51,50,52,51,50,54,50,51,54,49,50,51,53,50,50,55,50,52,50,52,52,50,52,52,51,52,52,49,54,53,52,50,51,53,49,52,56,49,51,49,56,50,49,56,50,49,52,54,47,50,51,50,52,50,11,51,52,44,30,58,54,35,60,67,38,51,82,59,73,86,49,56,44,64,33,60,55,85,71,56,85,90,41,73,89,68,38,93,86,57,80,52,39,26,39,37,43,38,19,64,34,20,65,84,66,52,56,98,85,60,89,64,87,48,47,45,30,66,31,86,54,91,55,33,46,44,78,49,59,69,68,47,42,76,74,43,32,67,62,37,43,52,49,50,49,34,35,60,68,37,43,77,54,98,80,41,51,34,53,22,57,94,67,56,67,60,88,72,58,95,85,55,46,68,70,48,51,52,48,44,59,71,59,45,53,57,32,54,51,53,36,45,55,50,45,49,53,54,50,60,75,72,52,85,82,67,88,80,77,91,60,92,62,64,74,83,65,61,78,73,80,47,39,68,54,54,62,52,50,59,79,39,46,59,80,81,63,92,79,73,54,62,44,48,36,41,82,47,68,36,91,73,11,51,66,38,32,22,26,60,72,55,44,55,49,53,51,38,47,54,24,40,47,53,32,45,56,54,31,50,76,48,75,25,48,71,44,72,97,68,14,29,38,40,40,55,34,74,42,73,69,62,45,49,55,48,38,56,27,40,40,61,29,46,55,42,30,31,39,37,40,38,37,60,38,70,71,46,51,66,55,43,37,50,50,35,55,23,42,66,62,13,55,28,26,32,37,38,41,36,33,83,33,68,78,68,53,80,75,54,65,78,50,75,41,35,57,43,37,36,54,52,43,38,44,34,31,85,60,26,30,31,43,36,37,35,60,46,43,60,45,54,69,17,39,59,100,75,61,68,89,47,64,25,47,24,30,32,41,34,38,39,31,70,41,83,82,45,71,65,34,53,60,34,47,54,53,54,54,72,39,31,78,51,29,29,35,42,40,38,38,38,37,82,91,58,65,66,41,61,54,53,49,60,47,45,79,65,44,49,58,30,41,37,42,36,42,32,40,80,89,30,34,42,38,35,39,30,51,94,44,38,53,36,31,39,41,36,37,33,77,72,86,54,82,70,56,56,56,61,59,56,38,85,52,32,30,33,41,34,44,27,60,43,86,73,53,67,68,60,52,53,51,49,52,74,40,26,88,48,44,65,37,48,37,49,46,70,86,58,90,82,82,62,93,69,79,72,56,71,50,58,48,71,58,58,53,68,67,67,43,90,91,68,80,128

Sequence (855 aa):
MSNDSGKPPSQAFRDPSTLKVSNIQTVTDPKTGKPIILWRHVQAAFEKAKAIWNGDSFVSFMIDENLEEVTPLRIAYHPGDVLDVIMETISTGEAVNRPLTPFAGKEEDHDDRWNQIMTTLTIADNTNDQSLVVYTGNTLGNSPSSSSSMVIHNPLHNNSLDTIMSGQVISKQFMDQHLELLKDEMTKNKELQHQIFRLQEFQQDINQQLFRKQEEISQMQQQMQELQQHTSQELLKKQEEMQKLQDLQQYNIQQLLKMQELQQHTSQQLLQKQEEMLQMQQHNSQEMKQMQQHNSQELLKKQEEMQELQQQTRQEFLKKQDQMLQMQQRAHERLVNLHTSVQAVLTQTYELHEYPIPRLFIVLPKAVGLRGKFKSLLSEQFRLYFLCECGTHTMTEDSKIHHEIHLAKHEGYDLEQPTKFFERYGSYVLTLMHMIKYGVVVAGLVVPPLASLKIVEGLDSAQKHFEYITKNIAPLVNDAINFLQHIKSNNEEGTELATDTTEFDQLEALEGADLRQLESYLKISDQGRVLGNLYRIVTPEGHVKWVCFDHYKASYRESAIRQLRDIVEVNGGRFIEEKGRVEIKMSSNILAKQFYDAMIKARGVQELDITLEWDVTMDDLRALSKAATKANVIDLTIVGIHFKSPVRDVVNRGRRYDPILQLASNSRVQSLRLEGFDDFFSRISKSSLNSPPKLRVFSMDLKATVKDKVFKSLNRFLGHCSSLATLELSLDQEYPITMVASDILCKIHMIESLKVCRGELSISAGVSNGMIEAVDLELDDLNSNDLRIIKKDHLKRLTIFHTPLEADKLAELLRCTPVLSHLQLGYKDERRFSAPILGIELQDIIKMTAPETLS

Radius of gyration: 73.51 Å; Cα contacts (8 Å, |Δi|>4): 1034; chains: 1; bounding box: 204×91×227 Å

Mean predicted aligned error: 18.81 Å

Foldseek 3Di:
DDPDDPFAAWAWEAAPVVRDIDTHGWDQDPVPRATKGQVVSVCVVPPQFDFKAFVPGTFDWDADPVRHRDPVTITHDDPPTYIYTDGPDDPPDDDDDDDDDDDDDDDDDDDDDDDDDDDDDDDDDDDDDDDDDDDDDYDDDDDDYDDYDDDYDDDYDDDDDDDYDYDYYDDDDDDDVVPVVVVVVVVVVVVVVVVVVVVVVVVVVVVVVVVVVVVVVVVVVVVVVVVVVVVVVVVVVVVVVVVVVVVVVVVVVVVVVVVVVVVVVVVVVVVVVVVVVVVVVVVVVVVVVVVVVVVVVVVVVVVVVVVVVVVVVVVVVVVVVVVVVVVVVVVVVVVVLVVLVVLLVVLQVVQVLLPVDAQAKAKFFDDQPPVCPVPCPVPGWIFMFGKFQFFPLLDDPPDPWDRAIATAPDDTFTFPDVVVVCVVCLVVNLVSLVCQQPWDQDPRHTNGHQLPHFDTDDDPCGPVVSCVSVVPVNVRSVVSNVVSVVVVVVVPVDDDDPPDPCVVVVNPRQISVNNVVVVVRTPDPDPPSCPNCWDWDAGSSNHTGTHHPVSCVVSQLVVLVVQLQVLQVVQVWDADQVQLATAGEDQDLVSLLSNLVSLLSNLRRAAYAYEYNEQAFLVSLLSVLVSCLNSLHAADHYAYDHVPQPPVCVVVVLQSCLSVLVSQLRLRHQHYAYHPCQCNLVRHDPPSNPAQGQHQYYAYEHQPDCDPSSLVSVLSNLLSNQNHAEYHYEYEQPDLQLVSVQSSLVRHQNHQWYWYHYVQWIWIFGDDRSHTAEIETEDQDDDPVSLVSLLDARHQYYEYENYPDDPVSVVVSCVSHVNHQWYWYYYPPPDPDPDPTPGDGVVVVVVCPPPVPDD